Protein AF-A0AAN9UGG8-F1 (afdb_monomer)

Secondary structure (DSSP, 8-state):
-PPPPHHHHHHHHHHHHHHHHHSTTTTT-EEEEEHHHHHHHH-HHHHHHH--SEEEEEE-TTS-HHHHHHHHHHSTT--EEEETTEEEE-SSPPPPS------S------EEEEEEEGGGSSS--TT-EETTT---SGGG--BPPHHHHHHHHHHHHHH-SSHHHHHHHHHHHHHHHHHHTSSS-----HHHHHHHHHHHHHHHHH--GGG--HHHHHHHHHS---TT----HHHHHHHHHHTTS--------------------------------------------------------------------------------------------------------------------------------------------------------------------------------HHHHHHHHHHHHHHHHHHHHHHHHHHHHHHHHHS-TTHHHHS-SSPTTHHHHHHHHHHHHHHHHHHHHHHHH-PPP---THHHHHHHHHHHHHHHHHHTTSHHHHHHHHHHHTT-SS--EEEEEE--TT-SS-EEEEEEEGGGTEEEEE----HHHHHHHHHHTT--TTS-TT-S-TTS---HHHHHHHHHHHHHHHS-BTTBPPEEEEEETT--TTS-HHHHHHHHHHHHTTS-TTSS----EEEEETTSHHHHSPPPPHHHHHHHHTS-TTGGG--SEEEEPHHHHHHHH-HHHHS-----TT--HHHHHHHHHHHHSTTHHHHHHHHHHTTSEEEEEHHHHHHHHHHHHHH--HHHHHHHHHHHT-S-SSS-SS--------------SSHHHHHHHHHHHHHHHHHHHHHHT-SSPPPTT---SPEEE-TTT--GGGHHHHHHTTSS-TTHHHHHHH--SHHHHHHHHHHHHTTPEEEES-HHHHHHHHHHHHHH-SSSS-----EEE-S---PPP-SSPPPHHHHHHHHHHHHHHHHHHHHHHHHHHHHT--S-SSS------HHHHHHHHTTSPPP--S-------------

pLDDT: mean 70.19, std 25.7, range [23.16, 98.31]

Radius of gyration: 43.14 Å; Cα contacts (8 Å, |Δi|>4): 1191; chains: 1; bounding box: 122×110×136 Å

Foldseek 3Di:
DDQDDLVVVLLLLLVLLVLLCVDPLRQQKWKAWAFLSLLCVLPVVCSSPQGDQATEIETEPSAAPVRSQVSLVVRPPRQWDADPNWIWGWPDDPPDPDDPDDDDDDPTDIGTYHYHYQLLALGRAPLTGRSNPADSDSVRHSYGDLLSNLLRLLLVLVFDPDLVSNLSSLVSSLVSLCSCPVPHARDDDPSSVVSNVVSLLSSLQNYDLVCNFSQNVCCRHPVDDDPVPDDDVVVVVVVVVVVVDDDDDDDDYDDDDDDDDDDDDDDDDDDDDDDDDDDDDDDDDDDDDDDDDDDDDDDDDDDDDDDDDDDDDDDDDDDDDDDDDDDDDDDDDDDDDDDDDDDDDDDDDDDDDDDDDDDDDDDDDDDDDDDDDDDDDDDDDDDDDDDDDDDDDDDDDDDDDDDDDDDDDDDDDDDDPDPDLPLLVLLVVLLVLLVVLLVLLVVLQVLLVVCCVLDFPLVVQQDDPPQACSVVLSVLSVVLNVQSVVLNVVVVVCDDDDDDDVVVSVVSSSSSNSSCSSVVSCSVVSVLLVLLLLLFFAWRHAQDFFDDPPDPGGATFGTQGLLRQETEDEDADAPSNQSSLCVVQSHDLPPPPVPPCLPPSRRPVSNNLLRVLSRQLQFFALQARHAYEYEHANDDQPPDVRVNSVVVVSQCSQDDPPLSHGHGYHYHYNPRPSNVPGRDDSVSSSVRHNDNSLLVVADLEEEEALLRLLLLLFCLLFHQDDDDPLDDPQQVSSNVSCVSNPNPQVVQVLSSQFNHAAAYEPQSLVVSLVCCVQFADPSSQQLSCLQQVHPHPVPDPPDPPPDPPPPDDDDDDDDVVVVVVVLLVSQQVSQVSSCVSGPDDGDSRRRDRHHYQYCVNDPLVCVVVCCVVVLAPPLLVVLLVPDDDRRLSRRQSVQSSVLGEYEDQCPLSSLSQSVSQSVVPPGSVDGGGRYDHGSSSHHHHGPDRDPPVNVVVCVVVVVVVVVVSVVVLVVCVVVQSDDNSRRGSDDPPVVVVVVVVVPDPDDDDPDDDDDDDDDDDDD

Organism: NCBI:txid2898453

Nearest PDB structures (foldseek):
  6ch2-assembly1_D  TM=3.194E-01  e=7.883E+00  Salmonella enterica subsp. enterica serovar Typhimurium str. LT2

Sequence (1019 aa):
MAAMALADMEAAACCIIRIIKDTPDLRNTKLAIAGDMAIRKHLPEYGQQNAGKSIDLIVNSSTSASLLRKKLLQHPMSPFIESSQLLYYQASPPASPCSSSPTSSGRAQAIEVRITPEMLCPFLPSAAKPAHEIEPTPDHLPYISLVDLVVFKMDACGLRDSPHSKQQEVRDAAALLQLATKHSALSLNDHQTHVVEESLSDVLQHAAPDKQMKSWWQARLRGKCDPDARRPATEVLTNLIEGMSLDESAKKSPSETDGVLWNRGFLGRTTSSSSKTSVVSTTSSISGNFVASNSPMSPTSPGFPPHSRTSSKDIITPMRPRKFSTTQINPVNPSYARKRSVDHGMPRRHSQILGSLPSGGIAYNGSMDDGHHASPGLTLTARFESTPDDDKLVTGYFLAKTHIFGATRRGTFGIMDGEGDRVADLGRITIERIDALIGELDALNAAWKQRVAVATRLERREMTNPLPGLHDFLTSVKGMKNSVLQVLKARTITHPKLVDGNDEISREERDNKDFAVISGCGLNSHQAQWGAIKRGHGLLALRRRFSGKTSRLGQTVDAVVENGTEWIKVSIVTEKKLIYQMAQEGWHPDDSTDSSDDENTGIGIVKIATQLVRAARSNRCNTRIPRVRLVLPNLTEGSVEAVDRLLNRIRSLGTSKKQEGDVEILVDCANSVFLQNQVPPLDAAFANLFRDTNLDRLTPTLNLELTILLSLVSDIAHAQIEPMDWYSKQTLSHIEDEIHAPGARLQHTYAALRGRRLECTQEVAREFRDVVDDLGTEDTKARALIVFGCKDLQEGFGITRSNHVDEDRSNDNGVGDACDQRNRSEQMTLVEELRRLSIYPVPDDLQLPIRIVAEDEFNHHEYAALIEAGKLPPVAATVWAKLDRSYNRSCHLWGWMQDITTISANSLNTRLIDATVDAGRTSALEVGPRLYLTALSISLNTAKPCPADKWNEIKDAKHERKDARTKEAKQMKAAGTWGPSLGVPVKWNEKQLRKQDTRQPGTPDSSSVQQRSSSEQGS

Solvent-accessible surface area (backbone atoms only — not comparable to full-atom values): 62457 Å² total; per-residue (Å²): 131,82,81,80,56,68,64,62,55,36,55,48,48,22,52,52,45,45,57,37,35,74,31,84,92,40,22,72,34,26,37,21,36,32,60,34,52,37,43,30,70,80,36,50,75,58,21,72,74,72,37,76,70,42,47,30,35,38,29,36,86,90,48,53,55,60,57,51,52,50,49,50,56,67,35,97,83,44,49,49,49,78,55,95,94,41,43,27,42,35,97,63,78,84,75,76,101,79,77,96,72,95,71,95,72,81,81,82,76,64,32,42,48,46,70,44,46,32,92,76,41,99,57,76,55,95,36,46,40,33,30,64,79,51,53,66,43,73,91,54,53,37,49,46,45,72,69,54,50,26,48,50,22,33,43,48,21,65,63,46,93,44,74,70,55,18,30,47,29,28,50,53,18,56,52,44,44,55,59,67,35,70,86,48,52,41,88,64,54,74,66,59,43,50,51,45,60,66,20,43,62,46,30,40,60,36,38,57,77,99,58,22,41,66,62,69,50,41,34,36,60,62,59,64,63,65,88,84,74,64,79,56,71,66,61,59,50,50,57,58,57,62,74,71,63,88,88,85,84,88,85,81,90,80,88,87,82,87,76,91,85,89,78,90,88,89,89,85,79,91,80,89,82,90,82,85,90,81,90,86,89,87,84,85,89,83,88,83,90,81,91,83,90,89,86,90,91,86,89,90,85,86,84,87,91,86,85,91,81,90,83,89,85,90,84,84,89,87,83,90,90,90,83,87,87,90,78,89,88,86,89,90,87,85,87,87,81,89,81,90,80,91,87,84,90,82,91,87,85,89,84,89,88,89,88,82,89,84,89,82,90,88,87,87,88,87,86,88,87,88,88,84,87,80,82,79,91,84,88,82,90,80,89,86,88,84,85,81,88,83,90,85,92,79,91,77,94,75,87,83,76,86,85,84,81,86,90,79,83,90,78,94,74,80,92,71,94,66,89,68,61,66,51,56,50,51,41,49,58,50,45,53,55,48,50,50,54,47,50,56,54,55,46,51,52,50,54,49,50,51,50,57,69,66,42,43,84,60,49,50,67,58,53,66,86,72,63,45,39,49,64,62,50,53,52,53,54,56,48,38,48,51,58,41,49,50,53,53,49,54,51,74,72,61,71,79,81,94,68,69,85,69,51,59,58,63,43,50,33,49,44,47,45,48,41,46,51,53,72,63,51,50,61,69,56,54,50,52,43,50,50,55,53,39,69,41,35,10,56,65,33,28,60,43,68,43,62,50,101,88,46,96,73,38,58,70,33,50,31,31,19,51,56,34,40,30,35,38,34,68,46,81,58,37,56,74,52,49,57,48,40,36,52,78,60,61,60,55,80,79,62,69,92,72,72,84,57,83,84,72,55,72,36,68,68,57,48,51,50,57,51,49,42,57,30,24,68,71,37,38,22,74,40,34,64,23,29,38,36,42,37,25,70,45,33,54,78,82,74,44,68,61,55,42,48,49,52,52,48,55,38,52,65,20,56,48,97,74,60,56,37,63,31,59,48,47,75,38,27,39,76,27,70,80,59,63,47,78,70,54,58,69,71,60,18,50,52,35,26,68,35,72,53,63,64,83,66,58,43,72,42,34,33,50,31,53,49,36,56,42,24,75,26,14,46,63,65,26,48,92,72,81,90,54,95,75,56,47,81,61,46,51,50,41,45,53,40,33,76,73,36,73,53,50,46,54,53,56,46,47,69,63,45,44,77,21,46,36,30,30,33,44,54,28,54,50,56,46,48,57,51,40,72,78,36,36,32,71,68,25,42,52,38,50,25,38,49,50,69,43,94,51,88,76,70,54,97,72,70,89,72,90,68,78,80,74,91,71,92,79,85,85,93,69,68,66,64,61,51,56,51,50,56,50,50,52,22,54,50,36,47,52,54,46,36,75,67,31,82,52,93,63,64,90,52,43,50,41,49,41,43,70,44,44,66,88,82,57,53,64,86,48,53,64,59,35,32,77,70,65,51,36,60,78,42,52,60,60,43,48,73,67,47,91,44,69,34,57,32,34,42,56,48,52,18,36,52,71,70,23,25,28,38,31,34,53,65,62,62,54,51,52,43,40,54,39,37,72,71,52,48,90,56,44,76,58,62,55,49,42,75,42,81,50,72,38,64,46,50,62,43,61,67,58,71,73,55,70,66,64,40,48,56,51,47,52,53,47,46,53,51,48,51,50,53,49,50,49,53,49,48,31,46,72,74,31,69,52,71,52,97,50,25,59,75,61,71,75,59,64,78,55,58,60,56,56,68,78,65,65,82,81,73,87,76,94,79,89,84,86,92,86,90,78,83,86,82,90,133

Mean predicted aligned error: 19.77 Å

Structure (mmCIF, N/CA/C/O backbone):
data_AF-A0AAN9UGG8-F1
#
_entry.id   AF-A0AAN9UGG8-F1
#
loop_
_atom_site.group_PDB
_atom_site.id
_atom_site.type_symbol
_atom_site.label_atom_id
_atom_site.label_alt_id
_atom_site.label_comp_id
_atom_site.label_asym_id
_atom_site.label_entity_id
_atom_site.label_seq_id
_atom_site.pdbx_PDB_ins_code
_atom_site.Cartn_x
_atom_site.Cartn_y
_atom_site.Cartn_z
_atom_site.occupancy
_atom_site.B_iso_or_equiv
_atom_site.auth_seq_id
_atom_site.auth_comp_id
_atom_site.auth_asym_id
_atom_site.auth_atom_id
_atom_site.pdbx_PDB_model_num
ATOM 1 N N . MET A 1 1 ? -31.885 26.970 36.749 1.00 34.94 1 MET A N 1
ATOM 2 C CA . MET A 1 1 ? -32.980 26.228 36.077 1.00 34.94 1 MET A CA 1
ATOM 3 C C . MET A 1 1 ? -33.489 25.176 37.041 1.00 34.94 1 MET A C 1
ATOM 5 O O . MET A 1 1 ? -32.665 24.636 37.766 1.00 34.94 1 MET A O 1
ATOM 9 N N . ALA A 1 2 ? -34.789 24.879 37.055 1.00 41.91 2 ALA A N 1
ATOM 10 C CA . ALA A 1 2 ? -35.309 23.779 37.863 1.00 41.91 2 ALA A CA 1
ATOM 11 C C . ALA A 1 2 ? -34.835 22.406 37.333 1.00 41.91 2 ALA A C 1
ATOM 13 O O . ALA A 1 2 ? -34.619 22.210 36.124 1.00 41.91 2 ALA A O 1
ATOM 14 N N . ALA A 1 3 ? -34.689 21.443 38.243 1.00 52.53 3 ALA A N 1
ATOM 15 C CA . ALA A 1 3 ? -34.749 20.033 37.878 1.00 52.53 3 ALA A CA 1
ATOM 16 C C . ALA A 1 3 ? -36.172 19.716 37.383 1.00 52.53 3 ALA A C 1
ATOM 18 O O . ALA A 1 3 ? -37.127 20.329 37.850 1.00 52.53 3 ALA A O 1
ATOM 19 N N . MET A 1 4 ? -36.302 18.790 36.431 1.00 67.69 4 MET A N 1
ATOM 20 C CA . MET A 1 4 ? -37.617 18.202 36.143 1.00 67.69 4 MET A CA 1
ATOM 21 C C . MET A 1 4 ? -37.943 17.217 37.261 1.00 67.69 4 MET A C 1
ATOM 23 O O . MET A 1 4 ? -37.024 16.582 37.790 1.00 67.69 4 MET A O 1
ATOM 27 N N . ALA A 1 5 ? -39.215 17.093 37.621 1.00 78.81 5 ALA A N 1
ATOM 28 C CA . ALA A 1 5 ? -39.649 16.064 38.550 1.00 78.81 5 ALA A CA 1
ATOM 29 C C . ALA A 1 5 ? -39.554 14.684 37.881 1.00 78.81 5 ALA A C 1
ATOM 31 O O . ALA A 1 5 ? -39.688 14.558 36.662 1.00 78.81 5 ALA A O 1
ATOM 32 N N . LEU A 1 6 ? -39.369 13.629 38.681 1.00 85.25 6 LEU A N 1
ATOM 33 C CA . LEU A 1 6 ? -39.463 12.256 38.172 1.00 85.25 6 LEU A CA 1
ATOM 34 C C . LEU A 1 6 ? -40.855 12.004 37.562 1.00 85.25 6 LEU A C 1
ATOM 36 O O . LEU A 1 6 ? -40.942 11.450 36.472 1.00 85.25 6 LEU A O 1
ATOM 40 N N . ALA A 1 7 ? -41.907 12.547 38.185 1.00 86.31 7 ALA A N 1
ATOM 41 C CA . ALA A 1 7 ? -43.283 12.498 37.694 1.00 86.31 7 ALA A CA 1
ATOM 42 C C . ALA A 1 7 ? -43.461 13.060 36.265 1.00 86.31 7 ALA A C 1
ATOM 44 O O . ALA A 1 7 ? -44.238 12.502 35.493 1.00 86.31 7 ALA A O 1
ATOM 45 N N . ASP A 1 8 ? -42.718 14.107 35.872 1.00 85.75 8 ASP A N 1
ATOM 46 C CA . ASP A 1 8 ? -42.766 14.652 34.502 1.00 85.75 8 ASP A CA 1
ATOM 47 C C . ASP A 1 8 ? -42.241 13.623 33.483 1.00 85.75 8 ASP A C 1
ATOM 49 O O . ASP A 1 8 ? -42.773 13.472 32.381 1.00 85.75 8 ASP A O 1
ATOM 53 N N . MET A 1 9 ? -41.186 12.898 33.869 1.00 88.38 9 MET A N 1
ATOM 54 C CA . MET A 1 9 ? -40.548 11.861 33.056 1.00 88.38 9 MET A CA 1
ATOM 55 C C . MET A 1 9 ? -41.377 10.571 33.040 1.00 88.38 9 MET A C 1
ATOM 57 O O . MET A 1 9 ? -41.443 9.902 32.014 1.00 88.38 9 MET A O 1
ATOM 61 N N . GLU A 1 10 ? -42.057 10.240 34.138 1.00 91.94 10 GLU A N 1
ATOM 62 C CA . GLU A 1 10 ? -42.980 9.103 34.225 1.00 91.94 10 GLU A CA 1
ATOM 63 C C . GLU A 1 10 ? -44.254 9.340 33.411 1.00 91.94 10 GLU A C 1
ATOM 65 O O . GLU A 1 10 ? -44.667 8.451 32.668 1.00 91.94 10 GLU A O 1
ATOM 70 N N . ALA A 1 11 ? -44.827 10.547 33.449 1.00 89.81 11 ALA A N 1
ATOM 71 C CA . ALA A 1 11 ? -45.937 10.934 32.579 1.00 89.81 11 ALA A CA 1
ATOM 72 C C . ALA A 1 11 ? -45.544 10.863 31.091 1.00 89.81 11 ALA A C 1
ATOM 74 O O . ALA A 1 11 ? -46.302 10.339 30.269 1.00 89.81 11 ALA A O 1
ATOM 75 N N . ALA A 1 12 ? -44.334 11.318 30.746 1.00 90.75 12 ALA A N 1
ATOM 76 C CA . ALA A 1 12 ? -43.780 11.156 29.406 1.00 90.75 12 ALA A CA 1
ATOM 77 C C . ALA A 1 12 ? -43.603 9.673 29.031 1.00 90.75 12 ALA A C 1
ATOM 79 O O . ALA A 1 12 ? -44.077 9.259 27.977 1.00 90.75 12 ALA A O 1
ATOM 80 N N . ALA A 1 13 ? -43.010 8.847 29.897 1.00 92.44 13 ALA A N 1
ATOM 81 C CA . ALA A 1 13 ? -42.837 7.414 29.656 1.00 92.44 13 ALA A CA 1
ATOM 82 C C . ALA A 1 13 ? -44.176 6.674 29.469 1.00 92.44 13 ALA A C 1
ATOM 84 O O . ALA A 1 13 ? -44.295 5.857 28.557 1.00 92.44 13 ALA A O 1
ATOM 85 N N . CYS A 1 14 ? -45.208 7.011 30.251 1.00 93.12 14 CYS A N 1
ATOM 86 C CA . CYS A 1 14 ? -46.567 6.491 30.062 1.00 93.12 14 CYS A CA 1
ATOM 87 C C . CYS A 1 14 ? -47.123 6.853 28.673 1.00 93.12 14 CYS A C 1
ATOM 89 O O . CYS A 1 14 ? -47.705 6.004 27.997 1.00 93.12 14 CYS A O 1
ATOM 91 N N . CYS A 1 15 ? -46.911 8.092 28.217 1.00 90.94 15 CYS A N 1
ATOM 92 C CA . CYS A 1 15 ? -47.320 8.549 26.888 1.00 90.94 15 CYS A CA 1
ATOM 93 C C . CYS A 1 15 ? -46.564 7.818 25.762 1.00 90.94 15 CYS A C 1
ATOM 95 O O . CYS A 1 15 ? -47.184 7.345 24.809 1.00 90.94 15 CYS A O 1
ATOM 97 N N . ILE A 1 16 ? -45.244 7.637 25.904 1.00 92.06 16 ILE A N 1
ATOM 98 C CA . ILE A 1 16 ? -44.425 6.858 24.963 1.00 92.06 16 ILE A CA 1
ATOM 99 C C . ILE A 1 16 ? -44.952 5.418 24.870 1.00 92.06 16 ILE A C 1
ATOM 101 O O . ILE A 1 16 ? -45.227 4.937 23.773 1.00 92.06 16 ILE A O 1
ATOM 105 N N . ILE A 1 17 ? -45.164 4.747 26.007 1.00 92.69 17 ILE A N 1
ATOM 106 C CA . ILE A 1 17 ? -45.648 3.358 26.051 1.00 92.69 17 ILE A CA 1
ATOM 107 C C . ILE A 1 17 ? -47.054 3.232 25.451 1.00 92.69 17 ILE A C 1
ATOM 109 O O . ILE A 1 17 ? -47.301 2.268 24.727 1.00 92.69 17 ILE A O 1
ATOM 113 N N . ARG A 1 18 ? -47.951 4.209 25.658 1.00 91.69 18 ARG A N 1
ATOM 114 C CA . ARG A 1 18 ? -49.250 4.251 24.962 1.00 91.69 18 ARG A CA 1
ATOM 115 C C . ARG A 1 18 ? -49.087 4.250 23.447 1.00 91.69 18 ARG A C 1
ATOM 117 O O . ARG A 1 18 ? -49.686 3.414 22.793 1.00 91.69 18 ARG A O 1
ATOM 124 N N . ILE A 1 19 ? -48.232 5.106 22.894 1.00 91.56 19 ILE A N 1
ATOM 125 C CA . ILE A 1 19 ? -48.026 5.187 21.438 1.00 91.56 19 ILE A CA 1
ATOM 126 C C . ILE A 1 19 ? -47.456 3.872 20.873 1.00 91.56 19 ILE A C 1
ATOM 128 O O . ILE A 1 19 ? -47.845 3.443 19.787 1.00 91.56 19 ILE A O 1
ATOM 132 N N . ILE A 1 20 ? -46.584 3.188 21.622 1.00 91.25 20 ILE A N 1
ATOM 133 C CA . ILE A 1 20 ? -46.067 1.857 21.253 1.00 91.25 20 ILE A CA 1
ATOM 134 C C . ILE A 1 20 ? -47.186 0.801 21.305 1.00 91.25 20 ILE A C 1
ATOM 136 O O . ILE A 1 20 ? -47.295 -0.023 20.400 1.00 91.25 20 ILE A O 1
ATOM 140 N N . LYS A 1 21 ? -48.041 0.844 22.332 1.00 90.62 21 LYS A N 1
ATOM 141 C CA . LYS A 1 21 ? -49.187 -0.060 22.533 1.00 90.62 21 LYS A CA 1
ATOM 142 C C . LYS A 1 21 ? -50.286 0.127 21.480 1.00 90.62 21 LYS A C 1
ATOM 144 O O . LYS A 1 21 ? -50.826 -0.862 20.988 1.00 90.62 21 LYS A O 1
ATOM 149 N N . ASP A 1 22 ? -50.559 1.375 21.110 1.00 89.12 22 ASP A N 1
ATOM 150 C CA . ASP A 1 22 ? -51.562 1.780 20.121 1.00 89.12 22 ASP A CA 1
ATOM 151 C C . ASP A 1 22 ? -51.083 1.524 18.669 1.00 89.12 22 ASP A C 1
ATOM 153 O O . ASP A 1 22 ? -51.894 1.480 17.744 1.00 89.12 22 ASP A O 1
ATOM 157 N N . THR A 1 23 ? -49.778 1.293 18.448 1.00 89.38 23 THR A N 1
ATOM 158 C CA . THR A 1 23 ? -49.209 0.966 17.127 1.00 89.38 23 THR A CA 1
ATOM 159 C C . THR A 1 23 ? -49.211 -0.555 16.873 1.00 89.38 23 THR A C 1
ATOM 161 O O . THR A 1 23 ? -48.459 -1.281 17.532 1.00 89.38 23 THR A O 1
ATOM 164 N N . PRO A 1 24 ? -49.959 -1.078 15.874 1.00 84.88 24 PRO A N 1
ATOM 165 C CA . PRO A 1 24 ? -50.148 -2.523 15.693 1.00 84.88 24 PRO A CA 1
ATOM 166 C C . PRO A 1 24 ? -48.864 -3.341 15.514 1.00 84.88 24 PRO A C 1
ATOM 168 O O . PRO A 1 24 ? -48.798 -4.465 16.007 1.00 84.88 24 PRO A O 1
ATOM 171 N N . ASP A 1 25 ? -47.858 -2.773 14.847 1.00 82.81 25 ASP A N 1
ATOM 172 C CA . ASP A 1 25 ? -46.578 -3.437 14.563 1.00 82.81 25 ASP A CA 1
ATOM 173 C C . ASP A 1 25 ? -45.663 -3.510 15.797 1.00 82.81 25 ASP A C 1
ATOM 175 O O . ASP A 1 25 ? -44.787 -4.365 15.870 1.00 82.81 25 ASP A O 1
ATOM 179 N N . LEU A 1 26 ? -45.857 -2.609 16.768 1.00 87.31 26 LEU A N 1
ATOM 180 C CA . LEU A 1 26 ? -44.977 -2.448 17.928 1.00 87.31 26 LEU A CA 1
ATOM 181 C C . LEU A 1 26 ? -45.528 -3.095 19.207 1.00 87.31 26 LEU A C 1
ATOM 183 O O . LEU A 1 26 ? -44.783 -3.262 20.172 1.00 87.31 26 LEU A O 1
ATOM 187 N N . ARG A 1 27 ? -46.807 -3.489 19.229 1.00 85.44 27 ARG A N 1
ATOM 188 C CA . ARG A 1 27 ? -47.525 -4.001 20.417 1.00 85.44 27 ARG A CA 1
ATOM 189 C C . ARG A 1 27 ? -46.855 -5.196 21.119 1.00 85.44 27 ARG A C 1
ATOM 191 O O . ARG A 1 27 ? -47.095 -5.428 22.304 1.00 85.44 27 ARG A O 1
ATOM 198 N N . ASN A 1 28 ? -46.028 -5.953 20.394 1.00 89.00 28 ASN A N 1
ATOM 199 C CA . ASN A 1 28 ? -45.291 -7.117 20.899 1.00 89.00 28 ASN A CA 1
ATOM 200 C C . ASN A 1 28 ? -43.869 -6.783 21.395 1.00 89.00 28 ASN A C 1
ATOM 202 O O . ASN A 1 28 ? -43.250 -7.636 22.030 1.00 89.00 28 ASN A O 1
ATOM 206 N N . THR A 1 29 ? -43.362 -5.567 21.147 1.00 89.62 29 THR A N 1
ATOM 207 C CA . THR A 1 29 ? -42.049 -5.117 21.645 1.00 89.62 29 THR A CA 1
ATOM 208 C C . THR A 1 29 ? -42.023 -5.224 23.165 1.00 89.62 29 THR A C 1
ATOM 210 O O . THR A 1 29 ? -42.869 -4.626 23.833 1.00 89.62 29 THR A O 1
ATOM 213 N N . LYS A 1 30 ? -41.059 -5.954 23.729 1.00 92.81 30 LYS A N 1
ATOM 214 C CA . LYS A 1 30 ? -40.791 -5.941 25.170 1.00 92.81 30 LYS A CA 1
ATOM 215 C C . LYS A 1 30 ? -40.020 -4.679 25.529 1.00 92.81 30 LYS A C 1
ATOM 217 O O . LYS A 1 30 ? -39.021 -4.383 24.880 1.00 92.81 30 LYS A O 1
ATOM 222 N N . LEU A 1 31 ? -40.470 -3.973 26.561 1.00 93.81 31 LEU A N 1
ATOM 223 C CA . LEU A 1 31 ? -39.914 -2.701 27.018 1.00 93.81 31 LEU A CA 1
ATOM 224 C C . LEU A 1 31 ? -39.476 -2.803 28.482 1.00 93.81 31 LEU A C 1
ATOM 226 O O . LEU A 1 31 ? -40.228 -3.324 29.308 1.00 93.81 31 LEU A O 1
ATOM 230 N N . ALA A 1 32 ? -38.319 -2.229 28.815 1.00 95.06 32 ALA A N 1
ATOM 231 C CA . ALA A 1 32 ? -37.946 -1.885 30.188 1.00 95.06 32 ALA A CA 1
ATOM 232 C C . ALA A 1 32 ? -37.402 -0.448 30.266 1.00 95.06 32 ALA A C 1
ATOM 234 O O . ALA A 1 32 ? -36.702 -0.002 29.359 1.00 95.06 32 ALA A O 1
ATOM 235 N N . ILE A 1 33 ? -37.698 0.274 31.350 1.00 95.06 33 ILE A N 1
ATOM 236 C CA . ILE A 1 33 ? -37.149 1.613 31.622 1.00 95.06 33 ILE A CA 1
ATOM 237 C C . ILE A 1 33 ? -35.855 1.472 32.419 1.00 95.06 33 ILE A C 1
ATOM 239 O O . ILE A 1 33 ? -35.836 0.795 33.447 1.00 95.06 33 ILE A O 1
ATOM 243 N N . ALA A 1 34 ? -34.793 2.135 31.967 1.00 93.00 34 ALA A N 1
ATOM 244 C CA . ALA A 1 34 ? -33.454 2.061 32.542 1.00 93.00 34 ALA A CA 1
ATOM 245 C C . ALA A 1 34 ? -32.847 3.456 32.800 1.00 93.00 34 ALA A C 1
ATOM 247 O O . ALA A 1 34 ? -33.567 4.447 32.949 1.00 93.00 34 ALA A O 1
ATOM 248 N N . GLY A 1 35 ? -31.514 3.511 32.901 1.00 88.12 35 GLY A N 1
ATOM 249 C CA . GLY A 1 35 ? -30.723 4.744 32.890 1.00 88.12 35 GLY A CA 1
ATOM 250 C C . GLY A 1 35 ? -31.174 5.808 33.891 1.00 88.12 35 GLY A C 1
ATOM 251 O O . GLY A 1 35 ? -31.371 5.499 35.067 1.00 88.12 35 GLY A O 1
ATOM 252 N N . ASP A 1 36 ? -31.308 7.059 33.442 1.00 88.06 36 ASP A N 1
ATOM 253 C CA . ASP A 1 36 ? -31.537 8.216 34.327 1.00 88.06 36 ASP A CA 1
ATOM 254 C C . ASP A 1 36 ? -32.781 8.060 35.216 1.00 88.06 36 ASP A C 1
ATOM 256 O O . ASP A 1 36 ? -32.741 8.349 36.417 1.00 88.06 36 ASP A O 1
ATOM 260 N N . MET A 1 37 ? -33.891 7.592 34.634 1.00 91.56 37 MET A N 1
ATOM 261 C CA . MET A 1 37 ? -35.143 7.373 35.363 1.00 91.56 37 MET A CA 1
ATOM 262 C C . MET A 1 37 ? -34.996 6.261 36.401 1.00 91.56 37 MET A C 1
ATOM 264 O O . MET A 1 37 ? -35.448 6.417 37.535 1.00 91.56 37 MET A O 1
ATOM 268 N N . ALA A 1 38 ? -34.339 5.154 36.048 1.00 92.88 38 ALA A N 1
ATOM 269 C CA . ALA A 1 38 ? -34.149 4.042 36.973 1.00 92.88 38 ALA A CA 1
ATOM 270 C C . ALA A 1 38 ? -33.202 4.404 38.131 1.00 92.88 38 ALA A C 1
ATOM 272 O O . ALA A 1 38 ? -33.485 4.047 39.275 1.00 92.88 38 ALA A O 1
ATOM 273 N N . ILE A 1 39 ? -32.143 5.188 37.879 1.00 91.75 39 ILE A N 1
ATOM 274 C CA . ILE A 1 39 ? -31.297 5.748 38.948 1.00 91.75 39 ILE A CA 1
ATOM 275 C C . ILE A 1 39 ? -32.142 6.619 39.884 1.00 91.75 39 ILE A C 1
ATOM 277 O O . ILE A 1 39 ? -32.045 6.465 41.095 1.00 91.75 39 ILE A O 1
ATOM 281 N N . ARG A 1 40 ? -33.006 7.497 39.355 1.00 90.75 40 ARG A N 1
ATOM 282 C CA . ARG A 1 40 ? -33.878 8.352 40.182 1.00 90.75 40 ARG A CA 1
ATOM 283 C C . ARG A 1 40 ? -34.947 7.591 40.962 1.00 90.75 40 ARG A C 1
ATOM 285 O O . ARG A 1 40 ? -35.299 8.038 42.048 1.00 90.75 40 ARG A O 1
ATOM 292 N N . LYS A 1 41 ? -35.442 6.459 40.455 1.00 91.12 41 LYS A N 1
ATOM 293 C CA . LYS A 1 41 ? -36.392 5.611 41.192 1.00 91.12 41 LYS A CA 1
ATOM 294 C C . LYS A 1 41 ? -35.721 4.851 42.338 1.00 91.12 41 LYS A C 1
ATOM 296 O O . LYS A 1 41 ? -36.263 4.821 43.437 1.00 91.12 41 LYS A O 1
ATOM 301 N N . HIS A 1 42 ? -34.544 4.267 42.100 1.00 90.88 42 HIS A N 1
ATOM 302 C CA . HIS A 1 42 ? -33.819 3.498 43.123 1.00 90.88 42 HIS A CA 1
ATOM 303 C C . HIS A 1 42 ? -33.048 4.390 44.114 1.00 90.88 42 HIS A C 1
ATOM 305 O O . HIS A 1 42 ? -32.909 4.034 45.279 1.00 90.88 42 HIS A O 1
ATOM 311 N N . LEU A 1 43 ? -32.562 5.556 43.678 1.00 90.81 43 LEU A N 1
ATOM 312 C CA . LEU A 1 43 ? -31.763 6.499 44.469 1.00 90.81 43 LEU A CA 1
ATOM 313 C C . LEU A 1 43 ? -32.226 7.959 44.238 1.00 90.81 43 LEU A C 1
ATOM 315 O O . LEU A 1 43 ? -31.552 8.701 43.514 1.00 90.81 43 LEU A O 1
ATOM 319 N N . PRO A 1 44 ? -33.337 8.417 44.847 1.00 86.81 44 PRO A N 1
ATOM 320 C CA . PRO A 1 44 ? -33.937 9.720 44.535 1.00 86.81 44 PRO A CA 1
ATOM 321 C C . PRO A 1 44 ? -32.992 10.920 44.705 1.00 86.81 44 PRO A C 1
ATOM 323 O O . PRO A 1 44 ? -32.762 11.666 43.753 1.00 86.81 44 PRO A O 1
ATOM 326 N N . GLU A 1 45 ? -32.382 11.075 45.884 1.00 84.38 45 GLU A N 1
ATOM 327 C CA . GLU A 1 45 ? -31.500 12.210 46.204 1.00 84.38 45 GLU A CA 1
ATOM 328 C C . GLU A 1 45 ? -30.244 12.237 45.319 1.00 84.38 45 GLU A C 1
ATOM 330 O O . GLU A 1 45 ? -29.874 13.274 44.763 1.00 84.38 45 GLU A O 1
ATOM 335 N N . TYR A 1 46 ? -29.614 11.072 45.133 1.00 87.19 46 TYR A N 1
ATOM 336 C CA . TYR A 1 46 ? -28.430 10.912 44.290 1.00 87.19 46 TYR A CA 1
ATOM 337 C C . TYR A 1 46 ? -28.752 11.182 42.817 1.00 87.19 46 TYR A C 1
ATOM 339 O O . TYR A 1 46 ? -28.050 11.952 42.164 1.00 87.19 46 TYR A O 1
ATOM 347 N N . GLY A 1 47 ? -29.830 10.590 42.293 1.00 80.38 47 GLY A N 1
ATOM 348 C CA . GLY A 1 47 ? -30.257 10.741 40.904 1.00 80.38 47 GLY A CA 1
ATOM 349 C C . GLY A 1 47 ? -30.752 12.150 40.570 1.00 80.38 47 GLY A C 1
ATOM 350 O O . GLY A 1 47 ? -30.679 12.571 39.415 1.00 80.38 47 GLY A O 1
ATOM 351 N N . GLN A 1 48 ? -31.218 12.925 41.550 1.00 79.62 48 GLN A N 1
ATOM 352 C CA . GLN A 1 48 ? -31.569 14.331 41.339 1.00 79.62 48 GLN A CA 1
ATOM 353 C C . GLN A 1 48 ? -30.334 15.242 41.200 1.00 79.62 48 GLN A C 1
ATOM 355 O O . GLN A 1 48 ? -30.433 16.299 40.579 1.00 79.62 48 GLN A O 1
ATOM 360 N N . GLN A 1 49 ? -29.173 14.813 41.711 1.00 77.00 49 GLN A N 1
ATOM 361 C CA . GLN A 1 49 ? -27.889 15.517 41.577 1.00 77.00 49 GLN A CA 1
ATOM 362 C C . GLN A 1 49 ? -27.013 14.987 40.424 1.00 77.00 49 GLN A C 1
ATOM 364 O O . GLN A 1 49 ? -26.325 15.775 39.780 1.00 77.00 49 GLN A O 1
ATOM 369 N N . ASN A 1 50 ? -27.028 13.672 40.167 1.00 74.31 50 ASN A N 1
ATOM 370 C CA . ASN A 1 50 ? -26.049 12.986 39.308 1.00 74.31 50 ASN A CA 1
ATOM 371 C C . ASN A 1 50 ? -26.631 12.420 37.998 1.00 74.31 50 ASN A C 1
ATOM 373 O O . ASN A 1 50 ? -25.898 12.323 37.017 1.00 74.31 50 ASN A O 1
ATOM 377 N N . ALA A 1 51 ? -27.920 12.057 37.952 1.00 75.56 51 ALA A N 1
ATOM 378 C CA . ALA A 1 51 ? -28.541 11.524 36.734 1.00 75.56 51 ALA A CA 1
ATOM 379 C C . ALA A 1 51 ? -29.048 12.651 35.813 1.00 75.56 51 ALA A C 1
ATOM 381 O O . ALA A 1 51 ? -29.431 13.730 36.276 1.00 75.56 51 ALA A O 1
ATOM 382 N N . GLY A 1 52 ? -29.065 12.398 34.505 1.00 76.44 52 GLY A N 1
ATOM 383 C CA . GLY A 1 52 ? -29.402 13.356 33.451 1.00 76.44 52 GLY A CA 1
ATOM 384 C C . GLY A 1 52 ? -30.901 13.654 33.292 1.00 76.44 52 GLY A C 1
ATOM 385 O O . GLY A 1 52 ? -31.681 13.660 34.245 1.00 76.44 52 GLY A O 1
ATOM 386 N N . LYS A 1 53 ? -31.329 13.999 32.075 1.00 80.06 53 LYS A N 1
ATOM 387 C CA . LYS A 1 53 ? -32.732 14.328 31.748 1.00 80.06 53 LYS A CA 1
ATOM 388 C C . LYS A 1 53 ? -33.213 13.533 30.534 1.00 80.06 53 LYS A C 1
ATOM 390 O O . LYS A 1 53 ? -33.694 14.110 29.560 1.00 80.06 53 LYS A O 1
ATOM 395 N N . SER A 1 54 ? -33.047 12.215 30.599 1.00 89.00 54 SER A N 1
ATOM 396 C CA . SER A 1 54 ? -33.386 11.306 29.505 1.00 89.00 54 SER A CA 1
ATOM 397 C C . SER A 1 54 ? -34.223 10.096 29.937 1.00 89.00 54 SER A C 1
ATOM 399 O O . SER A 1 54 ? -34.268 9.733 31.111 1.00 89.00 54 SER A O 1
ATOM 401 N N . ILE A 1 55 ? -34.930 9.506 28.976 1.00 91.75 55 ILE A N 1
ATOM 402 C CA . ILE A 1 55 ? -35.749 8.301 29.125 1.00 91.75 55 ILE A CA 1
ATOM 403 C C . ILE A 1 55 ? -35.044 7.191 28.347 1.00 91.75 55 ILE A C 1
ATOM 405 O O . ILE A 1 55 ? -35.089 7.178 27.117 1.00 91.75 55 ILE A O 1
ATOM 409 N N . ASP A 1 56 ? -34.369 6.287 29.054 1.00 91.81 56 ASP A N 1
ATOM 410 C CA . ASP A 1 56 ? -33.713 5.120 28.462 1.00 91.81 56 ASP A CA 1
ATOM 411 C C . ASP A 1 56 ? -34.697 3.942 28.391 1.00 91.81 56 ASP A C 1
ATOM 413 O O . ASP A 1 56 ? -35.133 3.427 29.423 1.00 91.81 56 ASP A O 1
ATOM 417 N N . LEU A 1 57 ? -35.035 3.509 27.176 1.00 92.56 57 LEU A N 1
ATOM 418 C CA . LEU A 1 57 ? -35.894 2.357 26.899 1.00 92.56 57 LEU A CA 1
ATOM 419 C C . LEU A 1 57 ? -35.064 1.193 26.358 1.00 92.56 57 LEU A C 1
ATOM 421 O O . LEU A 1 57 ? -34.533 1.270 25.252 1.00 92.56 57 LEU A O 1
ATOM 425 N N . ILE A 1 58 ? -34.995 0.094 27.105 1.00 91.12 58 ILE A N 1
ATOM 426 C CA . ILE A 1 58 ? -34.442 -1.171 26.617 1.00 91.12 58 ILE A CA 1
ATOM 427 C C . ILE A 1 58 ? -35.529 -1.914 25.840 1.00 91.12 58 ILE A C 1
ATOM 429 O O . ILE A 1 58 ? -36.649 -2.049 26.340 1.00 91.12 58 ILE A O 1
ATOM 433 N N . VAL A 1 59 ? -35.200 -2.395 24.638 1.00 89.88 59 VAL A N 1
ATOM 434 C CA . VAL A 1 59 ? -36.148 -3.056 23.724 1.00 89.88 59 VAL A CA 1
ATOM 435 C C . VAL A 1 59 ? -35.616 -4.389 23.206 1.00 89.88 59 VAL A C 1
ATOM 437 O O . VAL A 1 59 ? -34.427 -4.508 22.916 1.00 89.88 59 VAL A O 1
ATOM 440 N N . ASN A 1 60 ? -36.476 -5.400 23.075 1.00 85.31 60 ASN A N 1
ATOM 441 C CA . ASN A 1 60 ? -36.064 -6.709 22.558 1.00 85.31 60 ASN A CA 1
ATOM 442 C C . ASN A 1 60 ? -35.942 -6.755 21.025 1.00 85.31 60 ASN A C 1
ATOM 444 O O . ASN A 1 60 ? -36.563 -5.984 20.296 1.00 85.31 60 ASN A O 1
ATOM 448 N N . SER A 1 61 ? -35.217 -7.756 20.534 1.00 74.62 61 SER A N 1
ATOM 449 C CA . SER A 1 61 ? -34.829 -7.935 19.128 1.00 74.62 61 SER A CA 1
ATOM 450 C C . SER A 1 61 ? -35.991 -8.212 18.161 1.00 74.62 61 SER A C 1
ATOM 452 O O . SER A 1 61 ? -35.781 -8.280 16.956 1.00 74.62 61 SER A O 1
ATOM 454 N N . SER A 1 62 ? -37.233 -8.333 18.650 1.00 68.81 62 SER A N 1
ATOM 455 C CA . SER A 1 62 ? -38.426 -8.451 17.793 1.00 68.81 62 SER A CA 1
ATOM 456 C C . SER A 1 62 ? -38.793 -7.161 17.050 1.00 68.81 62 SER A C 1
ATOM 458 O O . SER A 1 62 ? -39.664 -7.170 16.185 1.00 68.81 62 SER A O 1
ATOM 460 N N . THR A 1 63 ? -38.187 -6.027 17.409 1.00 68.50 63 THR A N 1
ATOM 461 C CA . THR A 1 63 ? -38.463 -4.719 16.806 1.00 68.50 63 THR A CA 1
ATOM 462 C C . THR A 1 63 ? -37.192 -3.881 16.834 1.00 68.50 63 THR A C 1
ATOM 464 O O . THR A 1 63 ? -36.654 -3.610 17.906 1.00 68.50 63 THR A O 1
ATOM 467 N N . SER A 1 64 ? -36.699 -3.446 15.672 1.00 68.56 64 SER A N 1
ATOM 468 C CA . SER A 1 64 ? -35.483 -2.631 15.637 1.00 68.56 64 SER A CA 1
ATOM 469 C C . SER A 1 64 ? -35.711 -1.244 16.239 1.00 68.56 64 SER A C 1
ATOM 471 O O . SER A 1 64 ? -36.781 -0.646 16.093 1.00 68.56 64 SER A O 1
ATOM 473 N N . ALA A 1 65 ? -34.680 -0.698 16.888 1.00 74.38 65 ALA A N 1
ATOM 474 C CA . ALA A 1 65 ? -34.731 0.643 17.469 1.00 74.38 65 ALA A CA 1
ATOM 475 C C . ALA A 1 65 ? -35.070 1.716 16.416 1.00 74.38 65 ALA A C 1
ATOM 477 O O . ALA A 1 65 ? -35.826 2.645 16.702 1.00 74.38 65 ALA A O 1
ATOM 478 N N . SER A 1 66 ? -34.579 1.547 15.184 1.00 70.19 66 SER A N 1
ATOM 479 C CA . SER A 1 66 ? -34.854 2.423 14.041 1.00 70.19 66 SER A CA 1
ATOM 480 C C . SER A 1 66 ? -36.309 2.316 13.560 1.00 70.19 66 SER A C 1
ATOM 482 O O . SER A 1 66 ? -36.934 3.343 13.296 1.00 70.19 66 SER A O 1
ATOM 484 N N . LEU A 1 67 ? -36.899 1.110 13.521 1.00 77.56 67 LEU A N 1
ATOM 485 C CA . LEU A 1 67 ? -38.326 0.923 13.221 1.00 77.56 67 LEU A CA 1
ATOM 486 C C . LEU A 1 67 ? -39.211 1.539 14.310 1.00 77.56 67 LEU A C 1
ATOM 488 O O . LEU A 1 67 ? -40.144 2.274 13.989 1.00 77.56 67 LEU A O 1
ATOM 492 N N . LEU A 1 68 ? -38.891 1.286 15.583 1.00 83.56 68 LEU A N 1
ATOM 493 C CA . LEU A 1 68 ? -39.583 1.872 16.729 1.00 83.56 68 LEU A CA 1
ATOM 494 C C . LEU A 1 68 ? -39.545 3.405 16.658 1.00 83.56 68 LEU A C 1
ATOM 496 O O . LEU A 1 68 ? -40.594 4.040 16.615 1.00 83.56 68 LEU A O 1
ATOM 500 N N . ARG A 1 69 ? -38.354 4.002 16.538 1.00 86.06 69 ARG A N 1
ATOM 501 C CA . ARG A 1 69 ? -38.151 5.451 16.377 1.00 86.06 69 ARG A CA 1
ATOM 502 C C . ARG A 1 69 ? -38.952 6.032 15.209 1.00 86.06 69 ARG A C 1
ATOM 504 O O . ARG A 1 69 ? -39.654 7.026 15.382 1.00 86.06 69 ARG A O 1
ATOM 511 N N . LYS A 1 70 ? -38.890 5.392 14.038 1.00 83.56 70 LYS A N 1
ATOM 512 C CA . LYS A 1 70 ? -39.630 5.794 12.832 1.00 83.56 70 LYS A CA 1
ATOM 513 C C . LYS A 1 70 ? -41.141 5.777 13.065 1.00 83.56 70 LYS A C 1
ATOM 515 O O . LYS A 1 70 ? -41.815 6.734 12.703 1.00 83.56 70 LYS A O 1
ATOM 520 N N . LYS A 1 71 ? -41.671 4.731 13.702 1.00 85.62 71 LYS A N 1
ATOM 521 C CA . LYS A 1 71 ? -43.101 4.597 14.025 1.00 85.62 71 LYS A CA 1
ATOM 522 C C . LYS A 1 71 ? -43.557 5.590 15.101 1.00 85.62 71 LYS A C 1
ATOM 524 O O . LYS A 1 71 ? -44.629 6.163 14.949 1.00 85.62 71 LYS A O 1
ATOM 529 N N . LEU A 1 72 ? -42.732 5.861 16.119 1.00 88.81 72 LEU A N 1
ATOM 530 C CA . LEU A 1 72 ? -42.978 6.909 17.119 1.00 88.81 72 LEU A CA 1
ATOM 531 C C . LEU A 1 72 ? -43.099 8.293 16.459 1.00 88.81 72 LEU A C 1
ATOM 533 O O . LEU A 1 72 ? -44.065 9.004 16.718 1.00 88.81 72 LEU A O 1
ATOM 537 N N . LEU A 1 73 ? -42.172 8.644 15.558 1.00 87.88 73 LEU A N 1
ATOM 538 C CA . LEU A 1 73 ? -42.206 9.899 14.793 1.00 87.88 73 LEU A CA 1
ATOM 539 C C . LEU A 1 73 ? -43.391 9.970 13.811 1.00 87.88 73 LEU A C 1
ATOM 541 O O . LEU A 1 73 ? -43.968 11.039 13.636 1.00 87.88 73 LEU A O 1
ATOM 545 N N . GLN A 1 74 ? -43.769 8.847 13.190 1.00 85.88 74 GLN A N 1
ATOM 546 C CA . GLN A 1 74 ? -44.873 8.753 12.220 1.00 85.88 74 GLN A CA 1
ATOM 547 C C . GLN A 1 74 ? -46.273 8.632 12.852 1.00 85.88 74 GLN A C 1
ATOM 549 O O . GLN A 1 74 ? -47.263 8.605 12.119 1.00 85.88 74 GLN A O 1
ATOM 554 N N . HIS A 1 75 ? -46.390 8.537 14.179 1.00 86.00 75 HIS A N 1
ATOM 555 C CA . HIS A 1 75 ? -47.685 8.368 14.836 1.00 86.00 75 HIS A CA 1
ATOM 556 C C . HIS A 1 75 ? -48.582 9.616 14.657 1.00 86.00 75 HIS A C 1
ATOM 558 O O . HIS A 1 75 ? -48.100 10.730 14.871 1.00 86.00 75 HIS A O 1
ATOM 564 N N . PRO A 1 76 ? -49.893 9.489 14.346 1.00 79.88 76 PRO A N 1
ATOM 565 C CA . PRO A 1 76 ? -50.767 10.647 14.097 1.00 79.88 76 PRO A CA 1
ATOM 566 C C . PRO A 1 76 ? -50.896 11.641 15.260 1.00 79.88 76 PRO A C 1
ATOM 568 O O . PRO A 1 76 ? -51.229 12.801 15.040 1.00 79.88 76 PRO A O 1
ATOM 571 N N . MET A 1 77 ? -50.622 11.199 16.493 1.00 79.19 77 MET A N 1
ATOM 572 C CA . MET A 1 77 ? -50.528 12.055 17.684 1.00 79.19 77 MET A CA 1
ATOM 573 C C . MET A 1 77 ? -49.107 12.068 18.269 1.00 79.19 77 MET A C 1
ATOM 575 O O . MET A 1 77 ? -48.945 11.991 19.482 1.00 79.19 77 MET A O 1
ATOM 579 N N . SER A 1 78 ? -48.070 12.060 17.428 1.00 83.94 78 SER A N 1
ATOM 580 C CA . SER A 1 78 ? -46.670 12.053 17.867 1.00 83.94 78 SER A CA 1
ATOM 581 C C . SER A 1 78 ? -46.312 13.314 18.683 1.00 83.94 78 SER A C 1
ATOM 583 O O . SER A 1 78 ? -46.372 14.421 18.146 1.00 83.94 78 SER A O 1
ATOM 585 N N . PRO A 1 79 ? -45.883 13.177 19.954 1.00 87.00 79 PRO A N 1
ATOM 586 C CA . PRO A 1 79 ? -45.250 14.242 20.731 1.00 87.00 79 PRO A CA 1
ATOM 587 C C . PRO A 1 79 ? -43.730 14.297 20.489 1.00 87.00 79 PRO A C 1
ATOM 589 O O . PRO A 1 79 ? -43.013 14.953 21.246 1.00 87.00 79 PRO A O 1
ATOM 592 N N . PHE A 1 80 ? -43.212 13.554 19.503 1.00 90.06 80 PHE A N 1
ATOM 593 C CA . PHE A 1 80 ? -41.780 13.415 19.272 1.00 90.06 80 PHE A CA 1
ATOM 594 C C . PHE A 1 80 ? -41.272 14.382 18.209 1.00 90.06 80 PHE A C 1
ATOM 596 O O . PHE A 1 80 ? -41.884 14.552 17.156 1.00 90.06 80 PHE A O 1
ATOM 603 N N . ILE A 1 81 ? -40.088 14.934 18.456 1.00 87.19 81 ILE A N 1
ATOM 604 C CA . ILE A 1 81 ? -39.294 15.653 17.460 1.00 87.19 81 ILE A CA 1
ATOM 605 C C . ILE A 1 81 ? -37.925 14.990 17.317 1.00 87.19 81 ILE A C 1
ATOM 607 O O . ILE A 1 81 ? -37.370 14.448 18.275 1.00 87.19 81 ILE A O 1
ATOM 611 N N . GLU A 1 82 ? -37.369 15.053 16.114 1.00 82.25 82 GLU A N 1
ATOM 612 C CA . GLU A 1 82 ? -36.013 14.608 15.816 1.00 82.25 82 GLU A CA 1
ATOM 613 C C . GLU A 1 82 ? -35.126 15.828 15.557 1.00 82.25 82 GLU A C 1
ATOM 615 O O . GLU A 1 82 ? -35.480 16.714 14.781 1.00 82.25 82 GLU A O 1
ATOM 620 N N . SER A 1 83 ? -33.976 15.893 16.227 1.00 77.06 83 SER A N 1
ATOM 621 C CA . SER A 1 83 ? -33.006 16.979 16.065 1.00 77.06 83 SER A CA 1
ATOM 622 C C . SER A 1 83 ? -31.599 16.433 16.253 1.00 77.06 83 SER A C 1
ATOM 624 O O . SER A 1 83 ? -31.324 15.772 17.250 1.00 77.06 83 SER A O 1
ATOM 626 N N . SER A 1 84 ? -30.694 16.717 15.313 1.00 70.69 84 SER A N 1
ATOM 627 C CA . SER A 1 84 ? -29.294 16.255 15.356 1.00 70.69 84 SER A CA 1
ATOM 628 C C . SER A 1 84 ? -29.152 14.743 15.608 1.00 70.69 84 SER A C 1
ATOM 630 O O . SER A 1 84 ? -28.345 14.327 16.431 1.00 70.69 84 SER A O 1
ATOM 632 N N . GLN A 1 85 ? -29.983 13.928 14.942 1.00 67.12 85 GLN A N 1
ATOM 633 C CA . GLN A 1 85 ? -30.061 12.465 15.115 1.00 67.12 85 GLN A CA 1
ATOM 634 C C . GLN A 1 85 ? -30.427 11.995 16.543 1.00 67.12 85 GLN A C 1
ATOM 636 O O . GLN A 1 85 ? -30.409 10.796 16.828 1.00 67.12 85 GLN A O 1
ATOM 641 N N . LEU A 1 86 ? -30.900 12.881 17.424 1.00 76.81 86 LEU A N 1
ATOM 642 C CA . LEU A 1 86 ? -31.476 12.544 18.730 1.00 76.81 86 LEU A CA 1
ATOM 643 C C . LEU A 1 86 ? -33.007 12.674 18.711 1.00 76.81 86 LEU A C 1
ATOM 645 O O . LEU A 1 86 ? -33.564 13.554 18.050 1.00 76.81 86 LEU A O 1
ATOM 649 N N . LEU A 1 87 ? -33.677 11.760 19.418 1.00 86.06 87 LEU A N 1
ATOM 650 C CA . LEU A 1 87 ? -35.130 11.725 19.574 1.00 86.06 87 LEU A CA 1
ATOM 651 C C . LEU A 1 87 ? -35.501 12.457 20.865 1.00 86.06 87 LEU A C 1
ATOM 653 O O . LEU A 1 87 ? -34.938 12.170 21.922 1.00 86.06 87 LEU A O 1
ATOM 657 N N . TYR A 1 88 ? -36.470 13.364 20.792 1.00 88.88 88 TYR A N 1
ATOM 658 C CA . TYR A 1 88 ? -36.956 14.107 21.949 1.00 88.88 88 TYR A CA 1
ATOM 659 C C . TYR A 1 88 ? -38.471 14.006 22.083 1.00 88.88 88 TYR A C 1
ATOM 661 O O . TYR A 1 88 ? -39.195 14.145 21.102 1.00 88.88 88 TYR A O 1
ATOM 669 N N . TYR A 1 89 ? -38.948 13.823 23.311 1.00 89.31 89 TYR A N 1
ATOM 670 C CA . TYR A 1 89 ? -40.353 13.936 23.688 1.00 89.31 89 TYR A CA 1
ATOM 671 C C . TYR A 1 89 ? -40.666 15.377 24.110 1.00 89.31 89 TYR A C 1
ATOM 673 O O . TYR A 1 89 ? -39.953 15.949 24.939 1.00 89.31 89 TYR A O 1
ATOM 681 N N . GLN A 1 90 ? -41.749 15.956 23.589 1.00 86.31 90 GLN A N 1
ATOM 682 C CA . GLN A 1 90 ? -42.219 17.294 23.939 1.00 86.31 90 GLN A CA 1
ATOM 683 C C . GLN A 1 90 ? -43.657 17.236 24.473 1.00 86.31 90 GLN A C 1
ATOM 685 O O . GLN A 1 90 ? -44.595 16.917 23.751 1.00 86.31 90 GLN A O 1
ATOM 690 N N . ALA A 1 91 ? -43.847 17.613 25.741 1.00 68.44 91 ALA A N 1
ATOM 691 C CA . ALA A 1 91 ? -45.124 17.494 26.460 1.00 68.44 91 ALA A CA 1
ATOM 692 C C . ALA A 1 91 ? -46.247 18.458 26.001 1.00 68.44 91 ALA A C 1
ATOM 694 O O . ALA A 1 91 ? -47.230 18.649 26.714 1.00 68.44 91 ALA A O 1
ATOM 695 N N . SER A 1 92 ? -46.110 19.126 24.855 1.00 59.56 92 SER A N 1
ATOM 696 C CA . SER A 1 92 ? -47.144 20.005 24.295 1.00 59.56 92 SER A CA 1
ATOM 697 C C . SER A 1 92 ? -46.973 20.120 22.775 1.00 59.56 92 SER A C 1
ATOM 699 O O . SER A 1 92 ? -45.848 20.388 22.329 1.00 59.56 92 SER A O 1
ATOM 701 N N . PRO A 1 93 ? -48.048 19.959 21.977 1.00 48.25 93 PRO A N 1
ATOM 702 C CA . PRO A 1 93 ? -47.992 20.191 20.537 1.00 48.25 93 PRO A CA 1
ATOM 703 C C . PRO A 1 93 ? -47.673 21.668 20.248 1.00 48.25 93 PRO A C 1
ATOM 705 O O . PRO A 1 93 ? -48.001 22.537 21.064 1.00 48.25 93 PRO A O 1
ATOM 708 N N . PRO A 1 94 ? -47.049 21.989 19.101 1.00 42.56 94 PRO A N 1
ATOM 709 C CA . PRO A 1 94 ? -46.882 23.376 18.688 1.00 42.56 94 PRO A CA 1
ATOM 710 C C . PRO A 1 94 ? -48.261 24.026 18.518 1.00 42.56 94 PRO A C 1
ATOM 712 O O . PRO A 1 94 ? -49.123 23.497 17.816 1.00 42.56 94 PRO A O 1
ATOM 715 N N . ALA A 1 95 ? -48.473 25.173 19.165 1.00 40.34 95 ALA A N 1
ATOM 716 C CA . ALA A 1 95 ? -49.698 25.944 18.993 1.00 40.34 95 ALA A CA 1
ATOM 717 C C . ALA A 1 95 ? -49.860 26.379 17.525 1.00 40.34 95 ALA A C 1
ATOM 719 O O . ALA A 1 95 ? -48.876 26.698 16.852 1.00 40.34 95 ALA A O 1
ATOM 720 N N . SER A 1 96 ? -51.104 26.401 17.042 1.00 41.66 96 SER A N 1
ATOM 721 C CA . SER A 1 96 ? -51.449 26.784 15.668 1.00 41.66 96 SER A CA 1
ATOM 722 C C . SER A 1 96 ? -50.821 28.132 15.270 1.00 41.66 96 SER A C 1
ATOM 724 O O . SER A 1 96 ? -50.757 29.035 16.108 1.00 41.66 96 SER A O 1
ATOM 726 N N . PRO A 1 97 ? -50.388 28.321 14.007 1.00 40.94 97 PRO A N 1
ATOM 727 C CA . PRO A 1 97 ? -49.530 29.440 13.596 1.00 40.94 97 PRO A CA 1
ATOM 728 C C . PRO A 1 97 ? -50.275 30.789 13.438 1.00 40.94 97 PRO A C 1
ATOM 730 O O . PRO A 1 97 ? -50.201 31.433 12.393 1.00 40.94 97 PRO A O 1
ATOM 733 N N . CYS A 1 98 ? -51.002 31.234 14.470 1.00 34.84 98 CYS A N 1
ATOM 734 C CA . CYS A 1 98 ? -51.840 32.443 14.462 1.00 34.84 98 CYS A CA 1
ATOM 735 C C . CYS A 1 98 ? -51.872 33.205 15.811 1.00 34.84 98 CYS A C 1
ATOM 737 O O . CYS A 1 98 ? -52.945 33.528 16.313 1.00 34.84 98 CYS A O 1
ATOM 739 N N . SER A 1 99 ? -50.717 33.566 16.386 1.00 34.03 99 SER A N 1
ATOM 740 C CA . SER A 1 99 ? -50.653 34.648 17.394 1.00 34.03 99 SER A CA 1
ATOM 741 C C . SER A 1 99 ? -49.277 35.324 17.449 1.00 34.03 99 SER A C 1
ATOM 743 O O . SER A 1 99 ? -48.288 34.706 17.842 1.00 34.03 99 SER A O 1
ATOM 745 N N . SER A 1 100 ? -49.199 36.603 17.076 1.00 38.38 100 SER A N 1
ATOM 746 C CA . SER A 1 100 ? -47.945 37.361 16.956 1.00 38.38 100 SER A CA 1
ATOM 747 C C . SER A 1 100 ? -47.666 38.263 18.169 1.00 38.38 100 SER A C 1
ATOM 749 O O . SER A 1 100 ? -47.802 39.483 18.084 1.00 38.38 100 SER A O 1
ATOM 751 N N . SER A 1 101 ? -47.255 37.681 19.300 1.00 35.41 101 SER A N 1
ATOM 752 C CA . SER A 1 101 ? -46.813 38.446 20.482 1.00 35.41 101 SER A CA 1
ATOM 753 C C . SER A 1 101 ? -45.895 37.617 21.401 1.00 35.41 101 SER A C 1
ATOM 755 O O . SER A 1 101 ? -46.389 36.715 22.079 1.00 35.41 101 SER A O 1
ATOM 757 N N . PRO A 1 102 ? -44.577 37.894 21.468 1.00 38.22 102 PRO A N 1
ATOM 758 C CA . PRO A 1 102 ? -43.637 37.123 22.283 1.00 38.22 102 PRO A CA 1
ATOM 759 C C . PRO A 1 102 ? -43.581 37.628 23.738 1.00 38.22 102 PRO A C 1
ATOM 761 O O . PRO A 1 102 ? -42.602 38.244 24.157 1.00 38.22 102 PRO A O 1
ATOM 764 N N . THR A 1 103 ? -44.622 37.365 24.531 1.00 33.41 103 THR A N 1
ATOM 765 C CA . THR A 1 103 ? -44.569 37.542 25.993 1.00 33.41 103 THR A CA 1
ATOM 766 C C . THR A 1 103 ? -43.927 36.322 26.661 1.00 33.41 103 THR A C 1
ATOM 768 O O . THR A 1 103 ? -44.197 35.171 26.323 1.00 33.41 103 THR A O 1
ATOM 771 N N . SER A 1 104 ? -43.009 36.560 27.598 1.00 42.34 104 SER A N 1
ATOM 772 C CA . SER A 1 104 ? -42.082 35.537 28.092 1.00 42.34 104 SER A CA 1
ATOM 773 C C . SER A 1 104 ? -42.698 34.589 29.131 1.00 42.34 104 SER A C 1
ATOM 775 O O . SER A 1 104 ? -42.652 34.867 30.329 1.00 42.34 104 SER A O 1
ATOM 777 N N . SER A 1 105 ? -43.193 33.428 28.695 1.00 36.44 105 SER A N 1
ATOM 778 C CA . SER A 1 105 ? -43.442 32.272 29.572 1.00 36.44 105 SER A CA 1
ATOM 779 C C . SER A 1 105 ? -43.349 30.946 28.797 1.00 36.44 105 SER A C 1
ATOM 781 O O . SER A 1 105 ? -43.635 30.906 27.607 1.00 36.44 105 SER A O 1
ATOM 783 N N . GLY A 1 106 ? -42.914 29.867 29.461 1.00 36.06 106 GLY A N 1
ATOM 784 C CA . GLY A 1 106 ? -43.054 28.491 28.955 1.00 36.06 106 GLY A CA 1
ATOM 785 C C . GLY A 1 106 ? -42.222 28.090 27.725 1.00 36.06 106 GLY A C 1
ATOM 786 O O . GLY A 1 106 ? -42.780 27.735 26.691 1.00 36.06 106 GLY A O 1
ATOM 787 N N . ARG A 1 107 ? -40.886 28.016 27.836 1.00 42.72 107 ARG A N 1
ATOM 788 C CA . ARG A 1 107 ? -40.092 27.228 26.869 1.00 42.72 107 ARG A CA 1
ATOM 789 C C . ARG A 1 107 ? -40.346 25.742 27.158 1.00 42.72 107 ARG A C 1
ATOM 791 O O . ARG A 1 107 ? -39.889 25.260 28.193 1.00 42.72 107 ARG A O 1
ATOM 798 N N . ALA A 1 108 ? -41.089 25.046 26.294 1.00 53.16 108 ALA A N 1
ATOM 799 C CA . ALA A 1 108 ? -41.428 23.632 26.491 1.00 53.16 108 ALA A CA 1
ATOM 800 C C . ALA A 1 108 ? -40.155 22.792 26.705 1.00 53.16 108 ALA A C 1
ATOM 802 O O . ALA A 1 108 ? -39.212 22.865 25.913 1.00 53.16 108 ALA A O 1
ATOM 803 N N . GLN A 1 109 ? -40.101 22.035 27.804 1.00 65.00 109 GLN A N 1
ATOM 804 C CA . GLN A 1 109 ? -38.893 21.316 28.198 1.00 65.00 109 GLN A CA 1
ATOM 805 C C . GLN A 1 109 ? -38.873 19.928 27.551 1.00 65.00 109 GLN A C 1
ATOM 807 O O . GLN A 1 109 ? -39.489 18.989 28.046 1.00 65.00 109 GLN A O 1
ATOM 812 N N . ALA A 1 110 ? -38.185 19.831 26.414 1.00 80.19 110 ALA A N 1
ATOM 813 C CA . ALA A 1 110 ? -37.996 18.578 25.694 1.00 80.19 110 ALA A CA 1
ATOM 814 C C . ALA A 1 110 ? -37.131 17.588 26.502 1.00 80.19 110 ALA A C 1
ATOM 816 O O . ALA A 1 110 ? -36.127 17.983 27.102 1.00 80.19 110 ALA A O 1
ATOM 817 N N . ILE A 1 111 ? -37.521 16.312 26.495 1.00 87.75 111 ILE A N 1
ATOM 818 C CA . ILE A 1 111 ? -36.839 15.209 27.189 1.00 87.75 111 ILE A CA 1
ATOM 819 C C . ILE A 1 111 ? -36.178 14.317 26.139 1.00 87.75 111 ILE A C 1
ATOM 821 O O . ILE A 1 111 ? -36.833 13.930 25.176 1.00 87.75 111 ILE A O 1
ATOM 825 N N . GLU A 1 112 ? -34.901 13.984 26.303 1.00 88.75 112 GLU A N 1
ATOM 826 C CA . GLU A 1 112 ? -34.202 13.059 25.400 1.00 88.75 112 GLU A CA 1
ATOM 827 C C . GLU A 1 112 ? -34.739 11.630 25.584 1.00 88.75 112 GLU A C 1
ATOM 829 O O . GLU A 1 112 ? -34.868 11.161 26.714 1.00 88.75 112 GLU A O 1
ATOM 834 N N . VAL A 1 113 ? -35.042 10.923 24.496 1.00 90.06 113 VAL A N 1
ATOM 835 C CA . VAL A 1 113 ? -35.503 9.526 24.529 1.00 90.06 113 VAL A CA 1
ATOM 836 C C . VAL A 1 113 ? -34.457 8.656 23.844 1.00 90.06 113 VAL A C 1
ATOM 838 O O . VAL A 1 113 ? -34.237 8.765 22.637 1.00 90.06 113 VAL A O 1
ATOM 841 N N . ARG A 1 114 ? -33.809 7.781 24.615 1.00 88.88 114 ARG A N 1
ATOM 842 C CA . ARG A 1 114 ? -32.819 6.822 24.116 1.00 88.88 114 ARG A CA 1
ATOM 843 C C . ARG A 1 114 ? -33.433 5.432 24.038 1.00 88.88 114 ARG A C 1
ATOM 845 O O . ARG A 1 114 ? -34.187 5.027 24.917 1.00 88.88 114 ARG A O 1
ATOM 852 N N . ILE A 1 115 ? -33.105 4.707 22.974 1.00 87.38 115 ILE A N 1
ATOM 853 C CA . ILE A 1 115 ? -33.616 3.361 22.706 1.00 87.38 115 ILE A CA 1
ATOM 854 C C . ILE A 1 115 ? -32.413 2.424 22.607 1.00 87.38 115 ILE A C 1
ATOM 856 O O . ILE A 1 115 ? -31.560 2.592 21.737 1.00 87.38 115 ILE A O 1
ATOM 860 N N . THR A 1 116 ? -32.344 1.450 23.507 1.00 84.81 116 THR A N 1
ATOM 861 C CA . THR A 1 116 ? -31.242 0.496 23.652 1.00 84.81 116 THR A CA 1
ATOM 862 C C . THR A 1 116 ? -31.735 -0.897 23.247 1.00 84.81 116 THR A C 1
ATOM 864 O O . THR A 1 116 ? -32.418 -1.547 24.038 1.00 84.81 116 THR A O 1
ATOM 867 N N . PRO A 1 117 ? -31.449 -1.380 22.025 1.00 81.88 117 PRO A N 1
ATOM 868 C CA . PRO A 1 117 ? -31.767 -2.755 21.655 1.00 81.88 117 PRO A CA 1
ATOM 869 C C . PRO A 1 117 ? -31.011 -3.780 22.517 1.00 81.88 117 PRO A C 1
ATOM 871 O O . PRO A 1 117 ? -29.870 -3.567 22.925 1.00 81.88 117 PRO A O 1
ATOM 874 N N . GLU A 1 118 ? -31.657 -4.920 22.745 1.00 83.38 118 GLU A N 1
ATOM 875 C CA . GLU A 1 118 ? -31.198 -6.092 23.506 1.00 83.38 118 GLU A CA 1
ATOM 876 C C . GLU A 1 118 ? -29.779 -6.554 23.148 1.00 83.38 118 GLU A C 1
ATOM 878 O O . GLU A 1 118 ? -29.024 -6.906 24.046 1.00 83.38 118 GLU A O 1
ATOM 883 N N . MET A 1 119 ? -29.364 -6.435 21.882 1.00 72.69 119 MET A N 1
ATOM 884 C CA . MET A 1 119 ? -28.005 -6.758 21.407 1.00 72.69 119 MET A CA 1
ATOM 885 C C . MET A 1 119 ? -26.878 -5.882 21.999 1.00 72.69 119 MET A C 1
ATOM 887 O O . MET A 1 119 ? -25.703 -6.159 21.772 1.00 72.69 119 MET A O 1
ATOM 891 N N . LEU A 1 120 ? -27.215 -4.810 22.725 1.00 72.88 120 LEU A N 1
ATOM 892 C CA . LEU A 1 120 ? -26.281 -3.959 23.484 1.00 72.88 120 LEU A CA 1
ATOM 893 C C . LEU A 1 120 ? -26.308 -4.229 24.984 1.00 72.88 120 LEU A C 1
ATOM 895 O O . LEU A 1 120 ? -25.508 -3.671 25.731 1.00 72.88 120 LEU A O 1
ATOM 899 N N . CYS A 1 121 ? -27.310 -4.973 25.430 1.00 83.00 121 CYS A N 1
ATOM 900 C CA . CYS A 1 121 ? -27.528 -5.264 26.827 1.00 83.00 121 CYS A CA 1
ATOM 901 C C . CYS A 1 121 ? -26.734 -6.526 27.178 1.00 83.00 121 CYS A C 1
ATOM 903 O O . CYS A 1 121 ? -26.675 -7.444 26.361 1.00 83.00 121 CYS A O 1
ATOM 905 N N . PRO A 1 122 ? -26.188 -6.649 28.399 1.00 85.00 122 PRO A N 1
ATOM 906 C CA . PRO A 1 122 ? -25.580 -7.908 28.826 1.00 85.00 122 PRO A CA 1
ATOM 907 C C . PRO A 1 122 ? -26.585 -9.078 28.817 1.00 85.00 122 PRO A C 1
ATOM 909 O O . PRO A 1 122 ? -26.192 -10.237 28.713 1.00 85.00 122 PRO A O 1
ATOM 912 N N . PHE A 1 123 ? -27.879 -8.773 28.941 1.00 88.19 123 PHE A N 1
ATOM 913 C CA . PHE A 1 123 ? -29.040 -9.653 28.777 1.00 88.19 123 PHE A CA 1
ATOM 914 C C . PHE A 1 123 ? -30.306 -8.776 28.729 1.00 88.19 123 PHE A C 1
ATOM 916 O O . PHE A 1 123 ? -30.272 -7.625 29.168 1.00 88.19 123 PHE A O 1
ATOM 923 N N . LEU A 1 124 ? -31.443 -9.291 28.250 1.00 88.56 124 LEU A N 1
ATOM 924 C CA . LEU A 1 124 ? -32.720 -8.574 28.372 1.00 88.56 124 LEU A CA 1
ATOM 925 C C . LEU A 1 124 ? -33.160 -8.520 29.853 1.00 88.56 124 LEU A C 1
ATOM 927 O O . LEU A 1 124 ? -33.213 -9.576 30.487 1.00 88.56 124 LEU A O 1
ATOM 931 N N . PRO A 1 125 ? -33.500 -7.346 30.425 1.00 91.31 125 PRO A N 1
ATOM 932 C CA . PRO A 1 125 ? -33.858 -7.235 31.838 1.00 91.31 125 PRO A CA 1
ATOM 933 C C . PRO A 1 125 ? -35.044 -8.106 32.249 1.00 91.31 125 PRO A C 1
ATOM 935 O O . PRO A 1 125 ? -36.029 -8.214 31.517 1.00 91.31 125 PRO A O 1
ATOM 938 N N . SER A 1 126 ? -35.014 -8.602 33.489 1.00 87.56 126 SER A N 1
ATOM 939 C CA . SER A 1 126 ? -36.119 -9.371 34.089 1.00 87.56 126 SER A CA 1
ATOM 940 C C . SER A 1 126 ? -37.467 -8.627 34.089 1.00 87.56 126 SER A C 1
ATOM 942 O O . SER A 1 126 ? -38.527 -9.248 34.050 1.00 87.56 126 SER A O 1
ATOM 944 N N . ALA A 1 127 ? -37.430 -7.291 34.086 1.00 91.12 127 ALA A N 1
ATOM 945 C CA . ALA A 1 127 ? -38.599 -6.415 34.055 1.00 91.12 127 ALA A CA 1
ATOM 946 C C . ALA A 1 127 ? -39.189 -6.159 32.649 1.00 91.12 127 ALA A C 1
ATOM 948 O O . ALA A 1 127 ? -40.202 -5.466 32.545 1.00 91.12 127 ALA A O 1
ATOM 949 N N . ALA A 1 128 ? -38.574 -6.662 31.570 1.00 92.94 128 ALA A N 1
ATOM 950 C CA . ALA A 1 128 ? -38.959 -6.320 30.200 1.00 92.94 128 ALA A CA 1
ATOM 951 C C . ALA A 1 128 ? -40.271 -7.000 29.756 1.00 92.94 128 ALA A C 1
ATOM 953 O O . ALA A 1 128 ? -40.298 -8.193 29.437 1.00 92.94 128 ALA A O 1
ATOM 954 N N . LYS A 1 129 ? -41.360 -6.223 29.684 1.00 92.88 129 LYS A N 1
ATOM 955 C CA . LYS A 1 129 ? -42.721 -6.701 29.365 1.00 92.88 129 LYS A CA 1
ATOM 956 C C . LYS A 1 129 ? -43.192 -6.244 27.978 1.00 92.88 129 LYS A C 1
ATOM 958 O O . LYS A 1 129 ? -42.861 -5.123 27.594 1.00 92.88 129 LYS A O 1
ATOM 963 N N . PRO A 1 130 ? -43.970 -7.048 27.227 1.00 92.75 130 PRO A N 1
ATOM 964 C CA . PRO A 1 130 ? -44.603 -6.620 25.977 1.00 92.75 130 PRO A CA 1
ATOM 965 C C . PRO A 1 130 ? -45.439 -5.343 26.141 1.00 92.75 130 PRO A C 1
ATOM 967 O O . PRO A 1 130 ? -46.179 -5.201 27.113 1.00 92.75 130 PRO A O 1
ATOM 970 N N . ALA A 1 131 ? -45.375 -4.432 25.167 1.00 91.69 131 ALA A N 1
ATOM 971 C CA . ALA A 1 131 ? -46.066 -3.140 25.213 1.00 91.69 131 ALA A CA 1
ATOM 972 C C . ALA A 1 131 ? -47.582 -3.255 25.470 1.00 91.69 131 ALA A C 1
ATOM 974 O O . ALA A 1 131 ? -48.155 -2.418 26.167 1.00 91.69 131 ALA A O 1
ATOM 975 N N . HIS A 1 132 ? -48.236 -4.309 24.968 1.00 91.50 132 HIS A N 1
ATOM 976 C CA . HIS A 1 132 ? -49.657 -4.552 25.224 1.00 91.50 132 HIS A CA 1
ATOM 977 C C . HIS A 1 132 ? -49.981 -5.024 26.656 1.00 91.50 132 HIS A C 1
ATOM 979 O O . HIS A 1 132 ? -51.074 -4.731 27.144 1.00 91.50 132 HIS A O 1
ATOM 985 N N . GLU A 1 133 ? -49.046 -5.675 27.352 1.00 93.62 133 GLU A N 1
ATOM 986 C CA . GLU A 1 133 ? -49.198 -6.123 28.748 1.00 93.62 133 GLU A CA 1
ATOM 987 C C . GLU A 1 133 ? -48.922 -5.007 29.768 1.00 93.62 133 GLU A C 1
ATOM 989 O O . GLU A 1 133 ? -49.328 -5.108 30.922 1.00 93.62 133 GLU A O 1
ATOM 994 N N . ILE A 1 134 ? -48.233 -3.933 29.368 1.00 92.88 134 ILE A N 1
ATOM 995 C CA . ILE A 1 134 ? -47.912 -2.821 30.271 1.00 92.88 134 ILE A CA 1
ATOM 996 C C . ILE A 1 134 ? -49.136 -1.920 30.466 1.00 92.88 134 ILE A C 1
ATOM 998 O O . ILE A 1 134 ? -49.754 -1.458 29.499 1.00 92.88 134 ILE A O 1
ATOM 1002 N N . GLU A 1 135 ? -49.452 -1.615 31.723 1.00 92.00 135 GLU A N 1
ATOM 1003 C CA . GLU A 1 135 ? -50.351 -0.523 32.094 1.00 92.00 135 GLU A CA 1
ATOM 1004 C C . GLU A 1 135 ? -49.562 0.799 32.123 1.00 92.00 135 GLU A C 1
ATOM 1006 O O . GLU A 1 135 ? -48.594 0.916 32.876 1.00 92.00 135 GLU A O 1
ATOM 1011 N N . PRO A 1 136 ? -49.915 1.800 31.293 1.00 88.44 136 PRO A N 1
ATOM 1012 C CA . PRO A 1 136 ? -49.174 3.056 31.194 1.00 88.44 136 PRO A CA 1
ATOM 1013 C C . PRO A 1 136 ? -49.572 4.023 32.322 1.00 88.44 136 PRO A C 1
ATOM 1015 O O . PRO A 1 136 ? -50.172 5.073 32.082 1.00 88.44 136 PRO A O 1
ATOM 1018 N N . THR A 1 137 ? -49.241 3.644 33.556 1.00 91.69 137 THR A N 1
ATOM 1019 C CA . THR A 1 137 ? -49.383 4.438 34.785 1.00 91.69 137 THR A CA 1
ATOM 1020 C C . THR A 1 137 ? -48.054 4.426 35.555 1.00 91.69 137 THR A C 1
ATOM 1022 O O . THR A 1 137 ? -47.371 3.400 35.515 1.00 91.69 137 THR A O 1
ATOM 1025 N N . PRO A 1 138 ? -47.668 5.500 36.280 1.00 88.12 138 PRO A N 1
ATOM 1026 C CA . PRO A 1 138 ? -46.347 5.607 36.920 1.00 88.12 138 PRO A CA 1
ATOM 1027 C C . PRO A 1 138 ? -45.955 4.402 37.792 1.00 88.12 138 PRO A C 1
ATOM 1029 O O . PRO A 1 138 ? -44.832 3.901 37.698 1.00 88.12 138 PRO A O 1
ATOM 1032 N N . ASP A 1 139 ? -46.906 3.878 38.570 1.00 87.12 139 ASP A N 1
ATOM 1033 C CA . ASP A 1 139 ? -46.701 2.740 39.474 1.00 87.12 139 ASP A CA 1
ATOM 1034 C C . ASP A 1 139 ? -46.378 1.422 38.745 1.00 87.12 139 ASP A C 1
ATOM 1036 O O . ASP A 1 139 ? -45.620 0.599 39.259 1.00 87.12 139 ASP A O 1
ATOM 1040 N N . HIS A 1 140 ? -46.898 1.243 37.524 1.00 90.75 140 HIS A N 1
ATOM 1041 C CA . HIS A 1 140 ? -46.812 0.002 36.739 1.00 90.75 140 HIS A CA 1
ATOM 1042 C C . HIS A 1 140 ? -45.774 0.046 35.606 1.00 90.75 140 HIS A C 1
ATOM 1044 O O . HIS A 1 140 ? -45.625 -0.928 34.860 1.00 90.75 140 HIS A O 1
ATOM 1050 N N . LEU A 1 141 ? -45.020 1.145 35.489 1.00 94.06 141 LEU A N 1
ATOM 1051 C CA . LEU A 1 141 ? -43.934 1.280 34.520 1.00 94.06 141 LEU A CA 1
ATOM 1052 C C . LEU A 1 141 ? -42.878 0.158 34.680 1.00 94.06 141 LEU A C 1
ATOM 1054 O O . LEU A 1 141 ? -42.478 -0.146 35.809 1.00 94.06 141 LEU A O 1
ATOM 1058 N N . PRO A 1 142 ? -42.370 -0.434 33.576 1.00 95.00 142 PRO A N 1
ATOM 1059 C CA . PRO A 1 142 ? -41.497 -1.613 33.592 1.00 95.00 142 PRO A CA 1
ATOM 1060 C C . PRO A 1 142 ? -40.042 -1.247 33.930 1.00 95.00 142 PRO A C 1
ATOM 1062 O O . PRO A 1 142 ? -39.128 -1.402 33.123 1.00 95.00 142 PRO A O 1
ATOM 1065 N N . TYR A 1 143 ? -39.812 -0.693 35.114 1.00 95.19 143 TYR A N 1
ATOM 1066 C CA . TYR A 1 143 ? -38.479 -0.313 35.571 1.00 95.19 143 TYR A CA 1
ATOM 1067 C C . TYR A 1 143 ? -37.565 -1.530 35.750 1.00 95.19 143 TYR A C 1
ATOM 1069 O O . TYR A 1 143 ? -37.931 -2.500 36.413 1.00 95.19 143 TYR A O 1
ATOM 1077 N N . ILE A 1 144 ? -36.348 -1.439 35.211 1.00 94.88 144 ILE A N 1
ATOM 1078 C CA . ILE A 1 144 ? -35.268 -2.405 35.432 1.00 94.88 144 ILE A CA 1
ATOM 1079 C C . ILE A 1 144 ? -35.034 -2.652 36.932 1.00 94.88 144 ILE A C 1
ATOM 1081 O O . ILE A 1 144 ? -35.040 -1.721 37.751 1.00 94.88 144 ILE A O 1
ATOM 1085 N N . SER A 1 145 ? -34.830 -3.922 37.294 1.00 92.81 145 SER A N 1
ATOM 1086 C CA . SER A 1 145 ? -34.584 -4.312 38.682 1.00 92.81 145 SER A CA 1
ATOM 1087 C C . SER A 1 145 ? -33.289 -3.681 39.207 1.00 92.81 145 SER A C 1
ATOM 1089 O O . SER A 1 145 ? -32.369 -3.388 38.441 1.00 92.81 145 SER A O 1
ATOM 1091 N N . LEU A 1 146 ? -33.194 -3.478 40.525 1.00 91.38 146 LEU A N 1
ATOM 1092 C CA . LEU A 1 146 ? -31.983 -2.926 41.141 1.00 91.38 146 LEU A CA 1
ATOM 1093 C C . LEU A 1 146 ? -30.751 -3.813 40.873 1.00 91.38 146 LEU A C 1
ATOM 1095 O O . LEU A 1 146 ? -29.661 -3.296 40.645 1.00 91.38 146 LEU A O 1
ATOM 1099 N N . VAL A 1 147 ? -30.943 -5.138 40.846 1.00 91.44 147 VAL A N 1
ATOM 1100 C CA . VAL A 1 147 ? -29.895 -6.123 40.536 1.00 91.44 147 VAL A CA 1
ATOM 1101 C C . VAL A 1 147 ? -29.419 -5.965 39.091 1.00 91.44 147 VAL A C 1
ATOM 1103 O O . VAL A 1 147 ? -28.228 -5.773 38.854 1.00 91.44 147 VAL A O 1
ATOM 1106 N N . ASP A 1 148 ? -30.347 -5.972 38.130 1.00 92.94 148 ASP A N 1
ATOM 1107 C CA . ASP A 1 148 ? -30.013 -5.852 36.708 1.00 92.94 148 ASP A CA 1
ATOM 1108 C C . ASP A 1 148 ? -29.350 -4.499 36.406 1.00 92.94 148 ASP A C 1
ATOM 1110 O O . ASP A 1 148 ? -28.362 -4.447 35.678 1.00 92.94 148 ASP A O 1
ATOM 1114 N N . LEU A 1 149 ? -29.826 -3.402 37.011 1.00 93.25 149 LEU A N 1
ATOM 1115 C CA . LEU A 1 149 ? -29.264 -2.065 36.793 1.00 93.25 149 LEU A CA 1
ATOM 1116 C C . LEU A 1 149 ? -27.812 -1.943 37.280 1.00 93.25 149 LEU A C 1
ATOM 1118 O O . LEU A 1 149 ? -27.022 -1.256 36.633 1.00 93.25 149 LEU A O 1
ATOM 1122 N N . VAL A 1 150 ? -27.438 -2.621 38.374 1.00 92.56 150 VAL A N 1
ATOM 1123 C CA . VAL A 1 150 ? -26.032 -2.707 38.811 1.00 92.56 150 VAL A CA 1
ATOM 1124 C C . VAL A 1 150 ? -25.182 -3.383 37.737 1.00 92.56 150 VAL A C 1
ATOM 1126 O O . VAL A 1 150 ? -24.157 -2.826 37.343 1.00 92.56 150 VAL A O 1
ATOM 1129 N N . VAL A 1 151 ? -25.616 -4.538 37.220 1.00 92.69 151 VAL A N 1
ATOM 1130 C CA . VAL A 1 151 ? -24.864 -5.285 36.196 1.00 92.69 151 VAL A CA 1
ATOM 1131 C C . VAL A 1 151 ? -24.716 -4.467 34.910 1.00 92.69 151 VAL A C 1
ATOM 1133 O O . VAL A 1 151 ? -23.613 -4.344 34.382 1.00 92.69 151 VAL A O 1
ATOM 1136 N N . PHE A 1 152 ? -25.795 -3.823 34.455 1.00 92.31 152 PHE A N 1
ATOM 1137 C CA . PHE A 1 152 ? -25.784 -2.925 33.295 1.00 92.31 152 PHE A CA 1
ATOM 1138 C C . PHE A 1 152 ? -24.822 -1.742 33.465 1.00 92.31 152 PHE A C 1
ATOM 1140 O O . PHE A 1 152 ? -24.123 -1.374 32.521 1.00 92.31 152 PHE A O 1
ATOM 1147 N N . LYS A 1 153 ? -24.767 -1.135 34.657 1.00 92.56 153 LYS A N 1
ATOM 1148 C CA . LYS A 1 153 ? -23.862 -0.009 34.934 1.00 92.56 153 LYS A CA 1
ATOM 1149 C C . LYS A 1 153 ? -22.399 -0.437 35.068 1.00 92.56 153 LYS A C 1
ATOM 1151 O O . LYS A 1 153 ? -21.517 0.337 34.703 1.00 92.56 153 LYS A O 1
ATOM 1156 N N . MET A 1 154 ? -22.126 -1.665 35.513 1.00 91.25 154 MET A N 1
ATOM 1157 C CA . MET A 1 154 ? -20.776 -2.235 35.457 1.00 91.25 154 MET A CA 1
ATOM 1158 C C . MET A 1 154 ? -20.336 -2.497 34.008 1.00 91.25 154 MET A C 1
ATOM 1160 O O . MET A 1 154 ? -19.266 -2.036 33.615 1.00 91.25 154 MET A O 1
ATOM 1164 N N . ASP A 1 155 ? -21.175 -3.151 33.198 1.00 89.69 155 ASP A N 1
ATOM 1165 C CA . ASP A 1 155 ? -20.877 -3.466 31.790 1.00 89.69 155 ASP A CA 1
ATOM 1166 C C . ASP A 1 155 ? -20.646 -2.207 30.934 1.00 89.69 155 ASP A C 1
ATOM 1168 O O . ASP A 1 155 ? -19.652 -2.103 30.207 1.00 89.69 155 ASP A O 1
ATOM 1172 N N . ALA A 1 156 ? -21.489 -1.182 31.111 1.00 87.19 156 ALA A N 1
ATOM 1173 C CA . ALA A 1 156 ? -21.377 0.089 30.398 1.00 87.19 156 ALA A CA 1
ATOM 1174 C C . ALA A 1 156 ? -20.010 0.784 30.577 1.00 87.19 156 ALA A C 1
ATOM 1176 O O . ALA A 1 156 ? -19.578 1.518 29.681 1.00 87.19 156 ALA A O 1
ATOM 1177 N N . CYS A 1 157 ? -19.291 0.538 31.682 1.00 85.00 157 CYS A N 1
ATOM 1178 C CA . CYS A 1 157 ? -17.954 1.092 31.904 1.00 85.00 157 CYS A CA 1
ATOM 1179 C C . CYS A 1 157 ? -16.928 0.601 30.868 1.00 85.00 157 CYS A C 1
ATOM 1181 O O . CYS A 1 157 ? -16.066 1.376 30.450 1.00 85.00 157 CYS A O 1
ATOM 1183 N N . GLY A 1 158 ? -17.022 -0.640 30.384 1.00 75.75 158 GLY A N 1
ATOM 1184 C CA . GLY A 1 158 ? -16.150 -1.122 29.305 1.00 75.75 158 GLY A CA 1
ATOM 1185 C C . GLY A 1 158 ? -16.393 -0.398 27.976 1.00 75.75 158 GLY A C 1
ATOM 1186 O O . GLY A 1 158 ? -15.461 -0.154 27.207 1.00 75.75 158 GLY A O 1
ATOM 1187 N N . LEU A 1 159 ? -17.641 0.018 27.745 1.00 76.81 159 LEU A N 1
ATOM 1188 C CA . LEU A 1 159 ? -18.141 0.493 26.455 1.00 76.81 159 LEU A CA 1
ATOM 1189 C C . LEU A 1 159 ? -17.887 1.985 26.182 1.00 76.81 159 LEU A C 1
ATOM 1191 O O . LEU A 1 159 ? -17.653 2.363 25.032 1.00 76.81 159 LEU A O 1
ATOM 1195 N N . ARG A 1 160 ? -17.925 2.860 27.201 1.00 79.88 160 ARG A N 1
ATOM 1196 C CA . ARG A 1 160 ? -17.829 4.319 26.975 1.00 79.88 160 ARG A CA 1
ATOM 1197 C C . ARG A 1 160 ? -16.446 4.755 26.458 1.00 79.88 160 ARG A C 1
ATOM 1199 O O . ARG A 1 160 ? -15.414 4.422 27.035 1.00 79.88 160 ARG A O 1
ATOM 1206 N N . ASP A 1 161 ? -16.434 5.610 25.432 1.00 66.00 161 ASP A N 1
ATOM 1207 C CA . ASP A 1 161 ? -15.207 6.146 24.814 1.00 66.00 161 ASP A CA 1
ATOM 1208 C C . ASP A 1 161 ? -14.507 7.269 25.617 1.00 66.00 161 ASP A C 1
ATOM 1210 O O . ASP A 1 161 ? -13.331 7.547 25.380 1.00 66.00 161 ASP A O 1
ATOM 1214 N N . SER A 1 162 ? -15.189 7.927 26.567 1.00 72.69 162 SER A N 1
ATOM 1215 C CA . SER A 1 162 ? -14.619 9.039 27.354 1.00 72.69 162 SER A CA 1
ATOM 1216 C C . SER A 1 162 ? -14.322 8.637 28.812 1.00 72.69 162 SER A C 1
ATOM 1218 O O . SER A 1 162 ? -15.179 8.014 29.447 1.00 72.69 162 SER A O 1
ATOM 1220 N N . PRO A 1 163 ? -13.173 9.039 29.404 1.00 73.75 163 PRO A N 1
ATOM 1221 C CA . PRO A 1 163 ? -12.862 8.740 30.806 1.00 73.75 163 PRO A CA 1
ATOM 1222 C C . PRO A 1 163 ? -13.884 9.304 31.801 1.00 73.75 163 PRO A C 1
ATOM 1224 O O . PRO A 1 163 ? -14.158 8.673 32.817 1.00 73.75 163 PRO A O 1
ATOM 1227 N N . HIS A 1 164 ? -14.478 10.466 31.501 1.00 78.19 164 HIS A N 1
ATOM 1228 C CA . HIS A 1 164 ? -15.533 11.066 32.324 1.00 78.19 164 HIS A CA 1
ATOM 1229 C C . HIS A 1 164 ? -16.815 10.224 32.290 1.00 78.19 164 HIS A C 1
ATOM 1231 O O . HIS A 1 164 ? -17.446 10.003 33.319 1.00 78.19 164 HIS A O 1
ATOM 1237 N N . SER A 1 165 ? -17.188 9.724 31.109 1.00 80.06 165 SER A N 1
ATOM 1238 C CA . SER A 1 165 ? -18.343 8.839 30.941 1.00 80.06 165 SER A CA 1
ATOM 1239 C C . SER A 1 165 ? -18.126 7.515 31.675 1.00 80.06 165 SER A C 1
ATOM 1241 O O . SER A 1 165 ? -19.002 7.116 32.432 1.00 80.06 165 SER A O 1
ATOM 1243 N N . LYS A 1 166 ? -16.945 6.886 31.536 1.00 84.31 166 LYS A N 1
ATOM 1244 C CA . LYS A 1 166 ? -16.587 5.669 32.289 1.00 84.31 166 LYS A CA 1
ATOM 1245 C C . LYS A 1 166 ? -16.687 5.882 33.805 1.00 84.31 166 LYS A C 1
ATOM 1247 O O . LYS A 1 166 ? -17.353 5.109 34.485 1.00 84.31 166 LYS A O 1
ATOM 1252 N N . GLN A 1 167 ? -16.110 6.972 34.325 1.00 86.94 167 GLN A N 1
ATOM 1253 C CA . GLN A 1 167 ? -16.220 7.324 35.747 1.00 86.94 167 GLN A CA 1
ATOM 1254 C C . GLN A 1 167 ? -17.671 7.485 36.220 1.00 86.94 167 GLN A C 1
ATOM 1256 O O . GLN A 1 167 ? -17.964 7.147 37.365 1.00 86.94 167 GLN A O 1
ATOM 1261 N N . GLN A 1 168 ? -18.581 7.994 35.381 1.00 86.00 168 GLN A N 1
ATOM 1262 C CA . GLN A 1 168 ? -19.979 8.140 35.785 1.00 86.00 168 GLN A CA 1
ATOM 1263 C C . GLN A 1 168 ? -20.698 6.792 35.890 1.00 86.00 168 GLN A C 1
ATOM 1265 O O . GLN A 1 168 ? -21.349 6.556 36.904 1.00 86.00 168 GLN A O 1
ATOM 1270 N N . GLU A 1 169 ? -20.521 5.881 34.924 1.00 90.69 169 GLU A N 1
ATOM 1271 C CA . GLU A 1 169 ? -21.129 4.541 35.013 1.00 90.69 169 GLU A CA 1
ATOM 1272 C C . GLU A 1 169 ? -20.671 3.797 36.278 1.00 90.69 169 GLU A C 1
ATOM 1274 O O . GLU A 1 169 ? -21.488 3.186 36.964 1.00 90.69 169 GLU A O 1
ATOM 1279 N N . VAL A 1 170 ? -19.386 3.917 36.647 1.00 90.38 170 VAL A N 1
ATOM 1280 C CA . VAL A 1 170 ? -18.851 3.305 37.875 1.00 90.38 170 VAL A CA 1
ATOM 1281 C C . VAL A 1 170 ? -19.419 3.946 39.142 1.00 90.38 170 VAL A C 1
ATOM 1283 O O . VAL A 1 170 ? -19.755 3.224 40.080 1.00 90.38 170 VAL A O 1
ATOM 1286 N N . ARG A 1 171 ? -19.569 5.278 39.195 1.00 89.12 171 ARG A N 1
ATOM 1287 C CA . ARG A 1 171 ? -20.211 5.954 40.340 1.00 89.12 171 ARG A CA 1
ATOM 1288 C C . ARG A 1 171 ? -21.660 5.501 40.512 1.00 89.12 171 ARG A C 1
ATOM 1290 O O . ARG A 1 171 ? -22.047 5.171 41.633 1.00 89.12 171 ARG A O 1
ATOM 1297 N N . ASP A 1 172 ? -22.416 5.435 39.418 1.00 90.75 172 ASP A N 1
ATOM 1298 C CA . ASP A 1 172 ? -23.806 4.978 39.418 1.00 90.75 172 ASP A CA 1
ATOM 1299 C C . ASP A 1 172 ? -23.891 3.513 39.884 1.00 90.75 172 ASP A C 1
ATOM 1301 O O . ASP A 1 172 ? -24.613 3.211 40.837 1.00 90.75 172 ASP A O 1
ATOM 1305 N N . ALA A 1 173 ? -23.097 2.612 39.283 1.00 92.38 173 ALA A N 1
ATOM 1306 C CA . ALA A 1 173 ? -23.004 1.200 39.672 1.00 92.38 173 ALA A CA 1
ATOM 1307 C C . ALA A 1 173 ? -22.692 1.039 41.165 1.00 92.38 173 ALA A C 1
ATOM 1309 O O . ALA A 1 173 ? -23.322 0.241 41.857 1.00 92.38 173 ALA A O 1
ATOM 1310 N N . ALA A 1 174 ? -21.739 1.818 41.680 1.00 90.19 174 ALA A N 1
ATOM 1311 C CA . ALA A 1 174 ? -21.277 1.712 43.055 1.00 90.19 174 ALA A CA 1
ATOM 1312 C C . ALA A 1 174 ? -22.223 2.365 44.079 1.00 90.19 174 ALA A C 1
ATOM 1314 O O . ALA A 1 174 ? -22.173 2.025 45.261 1.00 90.19 174 ALA A O 1
ATOM 1315 N N . ALA A 1 175 ? -23.071 3.310 43.668 1.00 90.19 175 ALA A N 1
ATOM 1316 C CA . ALA A 1 175 ? -24.158 3.822 44.501 1.00 90.19 175 ALA A CA 1
ATOM 1317 C C . ALA A 1 175 ? -25.313 2.806 44.569 1.00 90.19 175 ALA A C 1
ATOM 1319 O O . ALA A 1 175 ? -25.811 2.497 45.653 1.00 90.19 175 ALA A O 1
ATOM 1320 N N . LEU A 1 176 ? -25.681 2.223 43.424 1.00 91.94 176 LEU A N 1
ATOM 1321 C CA . LEU A 1 176 ? -26.737 1.215 43.315 1.00 91.94 176 LEU A CA 1
ATOM 1322 C C . LEU A 1 176 ? -26.371 -0.090 44.033 1.00 91.94 176 LEU A C 1
ATOM 1324 O O . LEU A 1 176 ? -27.191 -0.619 44.779 1.00 91.94 176 LEU A O 1
ATOM 1328 N N . LEU A 1 177 ? -25.134 -0.576 43.889 1.00 90.44 177 LEU A N 1
ATOM 1329 C CA . LEU A 1 177 ? -24.655 -1.769 44.593 1.00 90.44 177 LEU A CA 1
ATOM 1330 C C . LEU A 1 177 ? -24.638 -1.549 46.113 1.00 90.44 177 LEU A C 1
ATOM 1332 O O . LEU A 1 177 ? -25.036 -2.434 46.863 1.00 90.44 177 LEU A O 1
ATOM 1336 N N . GLN A 1 178 ? -24.244 -0.358 46.574 1.00 88.06 178 GLN A N 1
ATOM 1337 C CA . GLN A 1 178 ? -24.240 -0.010 47.998 1.00 88.06 178 GLN A CA 1
ATOM 1338 C C . GLN A 1 178 ? -25.655 0.032 48.606 1.00 88.06 178 GLN A C 1
ATOM 1340 O O . GLN A 1 178 ? -25.817 -0.333 49.770 1.00 88.06 178 GLN A O 1
ATOM 1345 N N . LEU A 1 179 ? -26.673 0.422 47.829 1.00 87.38 179 LEU A N 1
ATOM 1346 C CA . LEU A 1 179 ? -28.083 0.280 48.211 1.00 87.38 179 LEU A CA 1
ATOM 1347 C C . LEU A 1 179 ? -28.516 -1.192 48.212 1.00 87.38 179 LEU A C 1
ATOM 1349 O O . LEU A 1 179 ? -29.082 -1.668 49.196 1.00 87.38 179 LEU A O 1
ATOM 1353 N N . ALA A 1 180 ? -28.236 -1.910 47.121 1.00 85.25 180 ALA A N 1
ATOM 1354 C CA . ALA A 1 180 ? -28.652 -3.296 46.928 1.00 85.25 180 ALA A CA 1
ATOM 1355 C C . ALA A 1 180 ? -28.108 -4.223 48.024 1.00 85.25 180 ALA A C 1
ATOM 1357 O O . ALA A 1 180 ? -28.815 -5.119 48.482 1.00 85.25 180 ALA A O 1
ATOM 1358 N N . THR A 1 181 ? -26.887 -3.964 48.504 1.00 84.94 181 THR A N 1
ATOM 1359 C CA . THR A 1 181 ? -26.242 -4.751 49.561 1.00 84.94 181 THR A CA 1
ATOM 1360 C C . THR A 1 181 ? -26.282 -4.099 50.941 1.00 84.94 181 THR A C 1
ATOM 1362 O O . THR A 1 181 ? -25.376 -4.299 51.751 1.00 84.94 181 THR A O 1
ATOM 1365 N N . LYS A 1 182 ? -27.314 -3.299 51.234 1.00 78.25 182 LYS A N 1
ATOM 1366 C CA . LYS A 1 182 ? -27.505 -2.693 52.565 1.00 78.25 182 LYS A CA 1
ATOM 1367 C C . LYS A 1 182 ? -27.795 -3.732 53.663 1.00 78.25 182 LYS A C 1
ATOM 1369 O O . LYS A 1 182 ? -27.514 -3.474 54.829 1.00 78.25 182 LYS A O 1
ATOM 1374 N N . HIS A 1 183 ? -28.354 -4.891 53.296 1.00 65.12 183 HIS A N 1
ATOM 1375 C CA . HIS A 1 183 ? -28.834 -5.912 54.243 1.00 65.12 183 HIS A CA 1
ATOM 1376 C C . HIS A 1 183 ? -28.303 -7.336 53.987 1.00 65.12 183 HIS A C 1
ATOM 1378 O O . HIS A 1 183 ? -28.347 -8.169 54.886 1.00 65.12 183 HIS A O 1
ATOM 1384 N N . SER A 1 184 ? -27.807 -7.636 52.784 1.00 68.31 184 SER A N 1
ATOM 1385 C CA . SER A 1 184 ? -27.206 -8.930 52.415 1.00 68.31 184 SER A CA 1
ATOM 1386 C C . SER A 1 184 ? -26.302 -8.756 51.186 1.00 68.31 184 SER A C 1
ATOM 1388 O O . SER A 1 184 ? -26.261 -7.667 50.618 1.00 68.31 184 SER A O 1
ATOM 1390 N N . ALA A 1 185 ? -25.565 -9.788 50.770 1.00 70.44 185 ALA A N 1
ATOM 1391 C CA . ALA A 1 185 ? -24.863 -9.762 49.484 1.00 70.44 185 ALA A CA 1
ATOM 1392 C C . ALA A 1 185 ? -25.849 -9.838 48.302 1.00 70.44 185 ALA A C 1
ATOM 1394 O O . ALA A 1 185 ? -26.969 -10.330 48.442 1.00 70.44 185 ALA A O 1
ATOM 1395 N N . LEU A 1 186 ? -25.425 -9.367 47.130 1.00 81.69 186 LEU A N 1
ATOM 1396 C CA . LEU A 1 186 ? -26.228 -9.393 45.913 1.00 81.69 186 LEU A CA 1
ATOM 1397 C C . LEU A 1 186 ? -26.388 -10.836 45.411 1.00 81.69 186 LEU A C 1
ATOM 1399 O O . LEU A 1 186 ? -25.401 -11.548 45.235 1.00 81.69 186 LEU A O 1
ATOM 1403 N N . SER A 1 187 ? -27.627 -11.258 45.156 1.00 80.12 187 SER A N 1
ATOM 1404 C CA . SER A 1 187 ? -27.905 -12.541 44.506 1.00 80.12 187 SER A CA 1
ATOM 1405 C C . SER A 1 187 ? -27.841 -12.359 42.990 1.00 80.12 187 SER A C 1
ATOM 1407 O O . SER A 1 187 ? -28.686 -11.670 42.418 1.00 80.12 187 SER A O 1
ATOM 1409 N N . LEU A 1 188 ? -26.824 -12.948 42.360 1.00 86.06 188 LEU A N 1
ATOM 1410 C CA . LEU A 1 188 ? -26.621 -12.957 40.911 1.00 86.06 188 LEU A CA 1
ATOM 1411 C C . LEU A 1 188 ? -26.768 -14.385 40.376 1.00 86.06 188 LEU A C 1
ATOM 1413 O O . LEU A 1 188 ? -26.298 -15.334 41.002 1.00 86.06 188 LEU A O 1
ATOM 1417 N N . ASN A 1 189 ? -27.377 -14.535 39.199 1.00 86.69 189 ASN A N 1
ATOM 1418 C CA . ASN A 1 189 ? -27.320 -15.786 38.436 1.00 86.69 189 ASN A CA 1
ATOM 1419 C C . ASN A 1 189 ? -25.965 -15.935 37.712 1.00 86.69 189 ASN A C 1
ATOM 1421 O O . ASN A 1 189 ? -25.181 -14.985 37.654 1.00 86.69 189 ASN A O 1
ATOM 1425 N N . ASP A 1 190 ? -25.676 -17.112 37.152 1.00 84.62 190 ASP A N 1
ATOM 1426 C CA . ASP A 1 190 ? -24.366 -17.410 36.546 1.00 84.62 190 ASP A CA 1
ATOM 1427 C C . ASP A 1 190 ? -24.009 -16.478 35.371 1.00 84.62 190 ASP A C 1
ATOM 1429 O O . ASP A 1 190 ? -22.853 -16.081 35.219 1.00 84.62 190 ASP A O 1
ATOM 1433 N N . HIS A 1 191 ? -25.000 -16.053 34.580 1.00 83.50 191 HIS A N 1
ATOM 1434 C CA . HIS A 1 191 ? -24.794 -15.151 33.441 1.00 83.50 191 HIS A CA 1
ATOM 1435 C C . HIS A 1 191 ? -24.510 -13.710 33.885 1.00 83.50 191 HIS A C 1
ATOM 1437 O O . HIS A 1 191 ? -23.515 -13.113 33.478 1.00 83.50 191 HIS A O 1
ATOM 1443 N N . GLN A 1 192 ? -25.332 -13.173 34.795 1.00 89.44 192 GLN A N 1
ATOM 1444 C CA . GLN A 1 192 ? -25.083 -11.884 35.455 1.00 89.44 192 GLN A CA 1
ATOM 1445 C C . GLN A 1 192 ? -23.704 -11.865 36.131 1.00 89.44 192 GLN A C 1
ATOM 1447 O O . GLN A 1 192 ? -22.970 -10.884 36.029 1.00 89.44 192 GLN A O 1
ATOM 1452 N N . THR A 1 193 ? -23.347 -12.964 36.799 1.00 85.56 193 THR A N 1
ATOM 1453 C CA . THR A 1 193 ? -22.055 -13.163 37.460 1.00 85.56 193 THR A CA 1
ATOM 1454 C C . THR A 1 193 ? -20.895 -13.076 36.471 1.00 85.56 193 THR A C 1
ATOM 1456 O O . THR A 1 193 ? -19.933 -12.353 36.725 1.00 85.56 193 THR A O 1
ATOM 1459 N N . HIS A 1 194 ? -20.989 -13.764 35.330 1.00 83.25 194 HIS A N 1
ATOM 1460 C CA . HIS A 1 194 ? -19.946 -13.759 34.306 1.00 83.25 194 HIS A CA 1
ATOM 1461 C C . HIS A 1 194 ? -19.717 -12.357 33.716 1.00 83.25 194 HIS A C 1
ATOM 1463 O O . HIS A 1 194 ? -18.582 -11.880 33.696 1.00 83.25 194 HIS A O 1
ATOM 1469 N N . VAL A 1 195 ? -20.796 -11.657 33.343 1.00 85.62 195 VAL A N 1
ATOM 1470 C CA . VAL A 1 195 ? -20.756 -10.261 32.860 1.00 85.62 195 VAL A CA 1
ATOM 1471 C C . VAL A 1 195 ? -20.084 -9.335 33.877 1.00 85.62 195 VAL A C 1
ATOM 1473 O O . VAL A 1 195 ? -19.239 -8.510 33.518 1.00 85.62 195 VAL A O 1
ATOM 1476 N N . VAL A 1 196 ? -20.448 -9.472 35.155 1.00 87.88 196 VAL A N 1
ATOM 1477 C CA . VAL A 1 196 ? -19.866 -8.700 36.259 1.00 87.88 196 VAL A CA 1
ATOM 1478 C C . VAL A 1 196 ? -18.363 -8.952 36.391 1.00 87.88 196 VAL A C 1
ATOM 1480 O O . VAL A 1 196 ? -17.616 -8.002 36.619 1.00 87.88 196 VAL A O 1
ATOM 1483 N N . GLU A 1 197 ? -17.900 -10.194 36.230 1.00 83.25 197 GLU A N 1
ATOM 1484 C CA . GLU A 1 197 ? -16.482 -10.547 36.363 1.00 83.25 197 GLU A CA 1
ATOM 1485 C C . GLU A 1 197 ? -15.619 -10.098 35.179 1.00 83.25 197 GLU A C 1
ATOM 1487 O O . GLU A 1 197 ? -14.503 -9.631 35.414 1.00 83.25 197 GLU A O 1
ATOM 1492 N N . GLU A 1 198 ? -16.125 -10.142 33.940 1.00 81.12 198 GLU A N 1
ATOM 1493 C CA . GLU A 1 198 ? -15.443 -9.511 32.797 1.00 81.12 198 GLU A CA 1
ATOM 1494 C C . GLU A 1 198 ? -15.311 -7.992 32.998 1.00 81.12 198 GLU A C 1
ATOM 1496 O O . GLU A 1 198 ? -14.225 -7.416 32.872 1.00 81.12 198 GLU A O 1
ATOM 1501 N N . SER A 1 199 ? -16.419 -7.347 33.376 1.00 86.12 199 SER A N 1
ATOM 1502 C CA . SER A 1 199 ? -16.518 -5.888 33.514 1.00 86.12 199 SER A CA 1
ATOM 1503 C C . SER A 1 199 ? -15.722 -5.332 34.699 1.00 86.12 199 SER A C 1
ATOM 1505 O O . SER A 1 199 ? -15.370 -4.152 34.712 1.00 86.12 199 SER A O 1
ATOM 1507 N N . LEU A 1 200 ? -15.416 -6.162 35.703 1.00 85.19 200 LEU A N 1
ATOM 1508 C CA . LEU A 1 200 ? -14.780 -5.736 36.952 1.00 85.19 200 LEU A CA 1
ATOM 1509 C C . LEU A 1 200 ? -13.424 -5.044 36.727 1.00 85.19 200 LEU A C 1
ATOM 1511 O O . LEU A 1 200 ? -13.092 -4.109 37.450 1.00 85.19 200 LEU A O 1
ATOM 1515 N N . SER A 1 201 ? -12.655 -5.456 35.716 1.00 77.31 201 SER A N 1
ATOM 1516 C CA . SER A 1 201 ? -11.357 -4.837 35.404 1.00 77.31 201 SER A CA 1
ATOM 1517 C C . SER A 1 201 ? -11.481 -3.390 34.895 1.00 77.31 201 SER A C 1
ATOM 1519 O O . SER A 1 201 ? -10.781 -2.504 35.389 1.00 77.31 201 SER A O 1
ATOM 1521 N N . ASP A 1 202 ? -12.424 -3.124 33.986 1.00 78.44 202 ASP A N 1
ATOM 1522 C CA . ASP A 1 202 ? -12.754 -1.774 33.509 1.00 78.44 202 ASP A CA 1
ATOM 1523 C C . ASP A 1 202 ? -13.358 -0.908 34.628 1.00 78.44 202 ASP A C 1
ATOM 1525 O O . ASP A 1 202 ? -13.032 0.274 34.748 1.00 78.44 202 ASP A O 1
ATOM 1529 N N . VAL A 1 203 ? -14.218 -1.488 35.474 1.00 84.94 203 VAL A N 1
ATOM 1530 C CA . VAL A 1 203 ? -14.825 -0.794 36.623 1.00 84.94 203 VAL A CA 1
ATOM 1531 C C . VAL A 1 203 ? -13.752 -0.314 37.605 1.00 84.94 203 VAL A C 1
ATOM 1533 O O . VAL A 1 203 ? -13.743 0.858 37.985 1.00 84.94 203 VAL A O 1
ATOM 1536 N N . LEU A 1 204 ? -12.796 -1.175 37.967 1.00 81.88 204 LEU A N 1
ATOM 1537 C CA . LEU A 1 204 ? -11.708 -0.825 38.889 1.00 81.88 204 LEU A CA 1
ATOM 1538 C C . LEU A 1 204 ? -10.736 0.205 38.298 1.00 81.88 204 LEU A C 1
ATOM 1540 O O . LEU A 1 204 ? -10.204 1.024 39.045 1.00 81.88 204 LEU A O 1
ATOM 1544 N N . GLN A 1 205 ? -10.538 0.240 36.975 1.00 78.12 205 GLN A N 1
ATOM 1545 C CA . GLN A 1 205 ? -9.726 1.278 36.324 1.00 78.12 205 GLN A CA 1
ATOM 1546 C C . GLN A 1 205 ? -10.324 2.692 36.488 1.00 78.12 205 GLN A C 1
ATOM 1548 O O . GLN A 1 205 ? -9.579 3.676 36.505 1.00 78.12 205 GLN A O 1
ATOM 1553 N N . HIS A 1 206 ? -11.651 2.805 36.613 1.00 80.56 206 HIS A N 1
ATOM 1554 C CA . HIS A 1 206 ? -12.379 4.080 36.574 1.00 80.56 206 HIS A CA 1
ATOM 1555 C C . HIS A 1 206 ? -13.160 4.426 37.854 1.00 80.56 206 HIS A C 1
ATOM 1557 O O . HIS A 1 206 ? -13.870 5.434 37.882 1.00 80.56 206 HIS A O 1
ATOM 1563 N N . ALA A 1 207 ? -13.000 3.644 38.921 1.00 79.81 207 ALA A N 1
ATOM 1564 C CA . ALA A 1 207 ? -13.575 3.924 40.232 1.00 79.81 207 ALA A CA 1
ATOM 1565 C C . ALA A 1 207 ? -13.005 5.191 40.904 1.00 79.81 207 ALA A C 1
ATOM 1567 O O . ALA A 1 207 ? -11.920 5.678 40.578 1.00 79.81 207 ALA A O 1
ATOM 1568 N N . ALA A 1 208 ? -13.759 5.722 41.872 1.00 71.31 208 ALA A N 1
ATOM 1569 C CA . ALA A 1 208 ? -13.224 6.633 42.884 1.00 71.31 208 ALA A CA 1
ATOM 1570 C C . ALA A 1 208 ? -12.386 5.835 43.910 1.00 71.31 208 ALA A C 1
ATOM 1572 O O . ALA A 1 208 ? -12.666 4.646 44.072 1.00 71.31 208 ALA A O 1
ATOM 1573 N N . PRO A 1 209 ? -11.398 6.447 44.600 1.00 65.06 209 PRO A N 1
ATOM 1574 C CA . PRO A 1 209 ? -10.481 5.727 45.493 1.00 65.06 209 PRO A CA 1
ATOM 1575 C C . PRO A 1 209 ? -11.206 4.851 46.521 1.00 65.06 209 PRO A C 1
ATOM 1577 O O . PRO A 1 209 ? -11.006 3.643 46.548 1.00 65.06 209 PRO A O 1
ATOM 1580 N N . ASP A 1 210 ? -12.202 5.412 47.218 1.00 63.97 210 ASP A N 1
ATOM 1581 C CA . ASP A 1 210 ? -13.040 4.735 48.222 1.00 63.97 210 ASP A CA 1
ATOM 1582 C C . ASP A 1 210 ? -13.780 3.479 47.717 1.00 63.97 210 ASP A C 1
ATOM 1584 O O . ASP A 1 210 ? -14.345 2.725 48.513 1.00 63.97 210 ASP A O 1
ATOM 1588 N N . LYS A 1 211 ? -13.790 3.251 46.395 1.00 68.38 211 LYS A N 1
ATOM 1589 C CA . LYS A 1 211 ? -14.411 2.108 45.713 1.00 68.38 211 LYS A CA 1
ATOM 1590 C C . LYS A 1 211 ? -13.493 1.473 44.655 1.00 68.38 211 LYS A C 1
ATOM 1592 O O . LYS A 1 211 ? -13.986 0.763 43.780 1.00 68.38 211 LYS A O 1
ATOM 1597 N N . GLN A 1 212 ? -12.179 1.717 44.705 1.00 66.00 212 GLN A N 1
ATOM 1598 C CA . GLN A 1 212 ? -11.180 1.164 43.773 1.00 66.00 212 GLN A CA 1
ATOM 1599 C C . GLN A 1 212 ? -10.537 -0.151 44.282 1.00 66.00 212 GLN A C 1
ATOM 1601 O O . GLN A 1 212 ? -9.835 -0.835 43.533 1.00 66.00 212 GLN A O 1
ATOM 1606 N N . MET A 1 213 ? -10.846 -0.561 45.517 1.00 69.38 213 MET A N 1
ATOM 1607 C CA . MET A 1 213 ? -10.588 -1.911 46.038 1.00 69.38 213 MET A CA 1
ATOM 1608 C C . MET A 1 213 ? -11.412 -2.981 45.311 1.00 69.38 213 MET A C 1
ATOM 1610 O O . MET A 1 213 ? -12.637 -2.856 45.223 1.00 69.38 213 MET A O 1
ATOM 1614 N N . LYS A 1 214 ? -10.810 -4.104 44.900 1.00 72.00 214 LYS A N 1
ATOM 1615 C CA . LYS A 1 214 ? -11.566 -5.227 44.317 1.00 72.00 214 LYS A CA 1
ATOM 1616 C C . LYS A 1 214 ? -12.440 -5.916 45.363 1.00 72.00 214 LYS A C 1
ATOM 1618 O O . LYS A 1 214 ? -13.571 -6.303 45.062 1.00 72.00 214 LYS A O 1
ATOM 1623 N N . SER A 1 215 ? -11.948 -6.021 46.597 1.00 72.19 215 SER A N 1
ATOM 1624 C CA . SER A 1 215 ? -12.669 -6.617 47.728 1.00 72.19 215 SER A CA 1
ATOM 1625 C C . SER A 1 215 ? -13.985 -5.891 48.045 1.00 72.19 215 SER A C 1
ATOM 1627 O O . SER A 1 215 ? -14.989 -6.554 48.309 1.00 72.19 215 SER A O 1
ATOM 1629 N N . TRP A 1 216 ? -14.041 -4.556 47.920 1.00 83.06 216 TRP A N 1
ATOM 1630 C CA . TRP A 1 216 ? -15.269 -3.771 48.126 1.00 83.06 216 TRP A CA 1
ATOM 1631 C C . TRP A 1 216 ? -16.403 -4.219 47.194 1.00 83.06 216 TRP A C 1
ATOM 1633 O O . TRP A 1 216 ? -17.551 -4.346 47.635 1.00 83.06 216 TRP A O 1
ATOM 1643 N N . TRP A 1 217 ? -16.074 -4.500 45.929 1.00 84.31 217 TRP A N 1
ATOM 1644 C CA . TRP A 1 217 ? -17.007 -5.035 44.940 1.00 84.31 217 TRP A CA 1
ATOM 1645 C C . TRP A 1 217 ? -17.284 -6.521 45.194 1.00 84.31 217 TRP A C 1
ATOM 1647 O O . TRP A 1 217 ? -18.443 -6.910 45.304 1.00 84.31 217 TRP A O 1
ATOM 1657 N N . GLN A 1 218 ? -16.254 -7.361 45.349 1.00 79.88 218 GLN A N 1
ATOM 1658 C CA . GLN A 1 218 ? -16.426 -8.816 45.488 1.00 79.88 218 GLN A CA 1
ATOM 1659 C C . GLN A 1 218 ? -17.209 -9.226 46.746 1.00 79.88 218 GLN A C 1
ATOM 1661 O O . GLN A 1 218 ? -18.066 -10.108 46.654 1.00 79.88 218 GLN A O 1
ATOM 1666 N N . ALA A 1 219 ? -17.007 -8.554 47.886 1.00 76.00 219 ALA A N 1
ATOM 1667 C CA . ALA A 1 219 ? -17.801 -8.771 49.099 1.00 76.00 219 ALA A CA 1
ATOM 1668 C C . ALA A 1 219 ? -19.305 -8.595 48.834 1.00 76.00 219 ALA A C 1
ATOM 1670 O O . ALA A 1 219 ? -20.130 -9.384 49.293 1.00 76.00 219 ALA A O 1
ATOM 1671 N N . ARG A 1 220 ? -19.650 -7.568 48.050 1.00 83.50 220 ARG A N 1
ATOM 1672 C CA . ARG A 1 220 ? -21.027 -7.175 47.736 1.00 83.50 220 ARG A CA 1
ATOM 1673 C C . ARG A 1 220 ? -21.637 -8.030 46.627 1.00 83.50 220 ARG A C 1
ATOM 1675 O O . ARG A 1 220 ? -22.795 -8.408 46.733 1.00 83.50 220 ARG A O 1
ATOM 1682 N N . LEU A 1 221 ? -20.858 -8.384 45.607 1.00 82.50 221 LEU A N 1
ATOM 1683 C CA . LEU A 1 221 ? -21.310 -9.135 44.429 1.00 82.50 221 LEU A CA 1
ATOM 1684 C C . LEU A 1 221 ? -21.333 -10.661 44.622 1.00 82.50 221 LEU A C 1
ATOM 1686 O O . LEU A 1 221 ? -22.038 -11.345 43.889 1.00 82.50 221 LEU A O 1
ATOM 1690 N N . ARG A 1 222 ? -20.540 -11.211 45.556 1.00 70.06 222 ARG A N 1
ATOM 1691 C CA . ARG A 1 222 ? -20.411 -12.670 45.763 1.00 70.06 222 ARG A CA 1
ATOM 1692 C C . ARG A 1 222 ? -20.543 -13.145 47.217 1.00 70.06 222 ARG A C 1
ATOM 1694 O O . ARG A 1 222 ? -20.519 -14.352 47.448 1.00 70.06 222 ARG A O 1
ATOM 1701 N N . GLY A 1 223 ? -20.647 -12.252 48.206 1.00 60.31 223 GLY A N 1
ATOM 1702 C CA . GLY A 1 223 ? -20.910 -12.612 49.612 1.00 60.31 223 GLY A CA 1
ATOM 1703 C C . GLY A 1 223 ? -19.823 -13.432 50.323 1.00 60.31 223 GLY A C 1
ATOM 1704 O O . GLY A 1 223 ? -20.020 -13.851 51.461 1.00 60.31 223 GLY A O 1
ATOM 1705 N N . LYS A 1 224 ? -18.677 -13.659 49.674 1.00 47.16 224 LYS A N 1
ATOM 1706 C CA . LYS A 1 224 ? -17.505 -14.353 50.216 1.00 47.16 224 LYS A CA 1
ATOM 1707 C C . LYS A 1 224 ? -16.297 -13.432 50.113 1.00 47.16 224 LYS A C 1
ATOM 1709 O O . LYS A 1 224 ? -15.621 -13.406 49.088 1.00 47.16 224 LYS A O 1
ATOM 1714 N N . CYS A 1 225 ? -16.059 -12.676 51.178 1.00 38.47 225 CYS A N 1
ATOM 1715 C CA . CYS A 1 225 ? -14.738 -12.124 51.453 1.00 38.47 225 CYS A CA 1
ATOM 1716 C C . CYS A 1 225 ? -13.966 -13.059 52.395 1.00 38.47 225 CYS A C 1
ATOM 1718 O O . CYS A 1 225 ? -14.478 -14.100 52.810 1.00 38.47 225 CYS A O 1
ATOM 1720 N N . ASP A 1 226 ? -12.727 -12.662 52.658 1.00 42.69 226 ASP A N 1
ATOM 1721 C CA . ASP A 1 226 ? -11.685 -13.345 53.421 1.00 42.69 226 ASP A CA 1
ATOM 1722 C C . ASP A 1 226 ? -12.161 -14.134 54.668 1.00 42.69 226 ASP A C 1
ATOM 1724 O O . ASP A 1 226 ? -12.995 -13.616 55.422 1.00 42.69 226 ASP A O 1
ATOM 1728 N N . PRO A 1 227 ? -11.649 -15.359 54.932 1.00 40.22 227 PRO A N 1
ATOM 1729 C CA . PRO A 1 227 ? -11.913 -16.075 56.183 1.00 40.22 227 PRO A CA 1
ATOM 1730 C C . PRO A 1 227 ? -11.605 -15.269 57.459 1.00 40.22 227 PRO A C 1
ATOM 1732 O O . PRO A 1 227 ? -12.342 -15.443 58.435 1.00 40.22 227 PRO A O 1
ATOM 1735 N N . ASP A 1 228 ? -10.614 -14.369 57.450 1.00 42.62 228 ASP A N 1
ATOM 1736 C CA . ASP A 1 228 ? -10.237 -13.567 58.626 1.00 42.62 228 ASP A CA 1
ATOM 1737 C C . ASP A 1 228 ? -11.168 -12.363 58.878 1.00 42.62 228 ASP A C 1
ATOM 1739 O O . ASP A 1 228 ? -11.151 -11.765 59.954 1.00 42.62 228 ASP A O 1
ATOM 1743 N N . ALA A 1 229 ? -12.078 -12.031 57.953 1.00 43.75 229 ALA A N 1
ATOM 1744 C CA . ALA A 1 229 ? -12.976 -10.874 58.069 1.00 43.75 229 ALA A CA 1
ATOM 1745 C C . ALA A 1 229 ? -14.174 -11.066 59.037 1.00 43.75 229 ALA A C 1
ATOM 1747 O O . ALA A 1 229 ? -15.159 -10.320 58.978 1.00 43.75 229 ALA A O 1
ATOM 1748 N N . ARG A 1 230 ? -14.139 -12.065 59.931 1.00 39.38 230 ARG A N 1
ATOM 1749 C CA . ARG A 1 230 ? -15.229 -12.354 60.882 1.00 39.38 230 ARG A CA 1
ATOM 1750 C C . ARG A 1 230 ? -15.053 -11.614 62.208 1.00 39.38 230 ARG A C 1
ATOM 1752 O O . ARG A 1 230 ? -14.348 -12.084 63.097 1.00 39.38 230 ARG A O 1
ATOM 1759 N N . ARG A 1 231 ? -15.823 -10.540 62.411 1.00 48.41 231 ARG A N 1
ATOM 1760 C CA . ARG A 1 231 ? -16.106 -10.043 63.771 1.00 48.41 231 ARG A CA 1
ATOM 1761 C C . ARG A 1 231 ? -16.763 -11.165 64.597 1.00 48.41 231 ARG A C 1
ATOM 1763 O O . ARG A 1 231 ? -17.690 -11.808 64.092 1.00 48.41 231 ARG A O 1
ATOM 1770 N N . PRO A 1 232 ? -16.308 -11.442 65.831 1.00 48.16 232 PRO A N 1
ATOM 1771 C CA . PRO A 1 232 ? -16.862 -12.521 66.639 1.00 48.16 232 PRO A CA 1
ATOM 1772 C C . PRO A 1 232 ? -18.297 -12.193 67.072 1.00 48.16 232 PRO A C 1
ATOM 1774 O O . PRO A 1 232 ? -18.635 -11.040 67.336 1.00 48.16 232 PRO A O 1
ATOM 1777 N N . ALA A 1 233 ? -19.149 -13.216 67.190 1.00 42.97 233 ALA A N 1
ATOM 1778 C CA . ALA A 1 233 ? -20.570 -13.040 67.521 1.00 42.97 233 ALA A CA 1
ATOM 1779 C C . ALA A 1 233 ? -20.812 -12.350 68.882 1.00 42.97 233 ALA A C 1
ATOM 1781 O O . ALA A 1 233 ? -21.863 -11.748 69.088 1.00 42.97 233 ALA A O 1
ATOM 1782 N N . THR A 1 234 ? -19.825 -12.390 69.783 1.00 48.91 234 THR A N 1
ATOM 1783 C CA . THR A 1 234 ? -19.803 -11.608 71.026 1.00 48.91 234 THR A CA 1
ATOM 1784 C C . THR A 1 234 ? -19.907 -10.107 70.769 1.00 48.91 234 THR A C 1
ATOM 1786 O O . THR A 1 234 ? -20.707 -9.451 71.418 1.00 48.91 234 THR A O 1
ATOM 1789 N N . GLU A 1 235 ? -19.170 -9.564 69.796 1.00 50.84 235 GLU A N 1
ATOM 1790 C CA . GLU A 1 235 ? -19.150 -8.127 69.491 1.00 50.84 235 GLU A CA 1
ATOM 1791 C C . GLU A 1 235 ? -20.511 -7.649 68.951 1.00 50.84 235 GLU A C 1
ATOM 1793 O O . GLU A 1 235 ? -20.995 -6.577 69.315 1.00 50.84 235 GLU A O 1
ATOM 1798 N N . VAL A 1 236 ? -21.179 -8.486 68.148 1.00 53.47 236 VAL A N 1
ATOM 1799 C CA . VAL A 1 236 ? -22.544 -8.231 67.648 1.00 53.47 236 VAL A CA 1
ATOM 1800 C C . VAL A 1 236 ? -23.565 -8.240 68.794 1.00 53.47 236 VAL A C 1
ATOM 1802 O O . VAL A 1 236 ? -24.463 -7.400 68.818 1.00 53.47 236 VAL A O 1
ATOM 1805 N N . LEU A 1 237 ? -23.410 -9.146 69.766 1.00 48.84 237 LEU A N 1
ATOM 1806 C CA . LEU A 1 237 ? -24.252 -9.191 70.966 1.00 48.84 237 LEU A CA 1
ATOM 1807 C C . LEU A 1 237 ? -24.018 -7.988 71.890 1.00 48.84 237 LEU A C 1
ATOM 1809 O O . LEU A 1 237 ? -24.996 -7.422 72.369 1.00 48.84 237 LEU A O 1
ATOM 1813 N N . THR A 1 238 ? -22.770 -7.548 72.096 1.00 54.56 238 THR A N 1
ATOM 1814 C CA . THR A 1 238 ? -22.472 -6.349 72.900 1.00 54.56 238 THR A CA 1
ATOM 1815 C C . THR A 1 238 ? -23.162 -5.114 72.322 1.00 54.56 238 THR A C 1
ATOM 1817 O O . THR A 1 238 ? -23.874 -4.428 73.047 1.00 54.56 238 THR A O 1
ATOM 1820 N N . ASN A 1 239 ? -23.060 -4.893 71.005 1.00 47.00 239 ASN A N 1
ATOM 1821 C CA . ASN A 1 239 ? -23.724 -3.768 70.333 1.00 47.00 239 ASN A CA 1
ATOM 1822 C C . ASN A 1 239 ? -25.264 -3.826 70.453 1.00 47.00 239 ASN A C 1
ATOM 1824 O O . ASN A 1 239 ? -25.911 -2.784 70.546 1.00 47.00 239 ASN A O 1
ATOM 1828 N N . LEU A 1 240 ? -25.867 -5.024 70.483 1.00 47.41 240 LEU A N 1
ATOM 1829 C CA . LEU A 1 240 ? -27.311 -5.176 70.713 1.00 47.41 240 LEU A CA 1
ATOM 1830 C C . LEU A 1 240 ? -27.722 -4.856 72.161 1.00 47.41 240 LEU A C 1
ATOM 1832 O O . LEU A 1 240 ? -28.815 -4.342 72.382 1.00 47.41 240 LEU A O 1
ATOM 1836 N N . ILE A 1 241 ? -26.866 -5.173 73.135 1.00 51.09 241 ILE A N 1
ATOM 1837 C CA . ILE A 1 241 ? -27.119 -4.959 74.567 1.00 51.09 241 ILE A CA 1
ATOM 1838 C C . ILE A 1 241 ? -26.911 -3.485 74.943 1.00 51.09 241 ILE A C 1
ATOM 1840 O O . ILE A 1 241 ? -27.731 -2.910 75.658 1.00 51.09 241 ILE A O 1
ATOM 1844 N N . GLU A 1 242 ? -25.860 -2.847 74.422 1.00 49.00 242 GLU A N 1
ATOM 1845 C CA . GLU A 1 242 ? -25.593 -1.415 74.620 1.00 49.00 242 GLU A CA 1
ATOM 1846 C C . GLU A 1 242 ? -26.702 -0.540 74.012 1.00 49.00 242 GLU A C 1
ATOM 1848 O O . GLU A 1 242 ? -27.109 0.447 74.620 1.00 49.00 242 GLU A O 1
ATOM 1853 N N . GLY A 1 243 ? -27.279 -0.952 72.876 1.00 42.47 243 GLY A N 1
ATOM 1854 C CA . GLY A 1 243 ? -28.408 -0.270 72.231 1.00 42.47 243 GLY A CA 1
ATOM 1855 C C . GLY A 1 243 ? -29.753 -0.329 72.975 1.00 42.47 243 GLY A C 1
ATOM 1856 O O . GLY A 1 243 ? -30.725 0.242 72.485 1.00 42.47 243 GLY A O 1
ATOM 1857 N N . MET A 1 244 ? -29.840 -1.008 74.127 1.00 40.97 244 MET A N 1
ATOM 1858 C CA . MET A 1 244 ? -31.073 -1.144 74.923 1.00 40.97 244 MET A CA 1
ATOM 1859 C C . MET A 1 244 ? -31.029 -0.432 76.288 1.00 40.97 244 MET A C 1
ATOM 1861 O O . MET A 1 244 ? -31.977 -0.564 77.064 1.00 40.97 244 MET A O 1
ATOM 1865 N N . SER A 1 245 ? -29.961 0.307 76.608 1.00 38.56 245 SER A N 1
ATOM 1866 C CA . SER A 1 245 ? -29.762 0.887 77.943 1.00 38.56 245 SER A CA 1
ATOM 1867 C C . SER A 1 245 ? -29.830 2.420 77.960 1.00 38.56 245 SER A C 1
ATOM 1869 O O . SER A 1 245 ? -29.012 3.086 77.335 1.00 38.56 245 SER A O 1
ATOM 1871 N N . LEU A 1 246 ? -30.755 2.942 78.777 1.00 36.28 246 LEU A N 1
ATOM 1872 C CA . LEU A 1 246 ? -30.911 4.342 79.212 1.00 36.28 246 LEU A CA 1
ATOM 1873 C C . LEU A 1 246 ? -31.335 5.384 78.156 1.00 36.28 246 LEU A C 1
ATOM 1875 O O . LEU A 1 246 ? -30.515 6.005 77.486 1.00 36.28 246 LEU A O 1
ATOM 1879 N N . ASP A 1 247 ? -32.630 5.708 78.181 1.00 34.31 247 ASP A N 1
ATOM 1880 C CA . ASP A 1 247 ? -33.163 7.022 77.805 1.00 34.31 247 ASP A CA 1
ATOM 1881 C C . ASP A 1 247 ? -34.003 7.562 78.978 1.00 34.31 247 ASP A C 1
ATOM 1883 O O . ASP A 1 247 ? -35.078 7.029 79.248 1.00 34.31 247 ASP A O 1
ATOM 1887 N N . GLU A 1 248 ? -33.519 8.585 79.702 1.00 32.41 248 GLU A N 1
ATOM 1888 C CA . GLU A 1 248 ? -34.413 9.492 80.440 1.00 32.41 248 GLU A CA 1
ATOM 1889 C C . GLU A 1 248 ? -33.796 10.860 80.827 1.00 32.41 248 GLU A C 1
ATOM 1891 O O . GLU A 1 248 ? -32.741 10.961 81.450 1.00 32.41 248 GLU A O 1
ATOM 1896 N N . SER A 1 249 ? -34.586 11.919 80.612 1.00 31.59 249 SER A N 1
ATOM 1897 C CA . SER A 1 249 ? -34.636 13.170 81.403 1.00 31.59 249 SER A CA 1
ATOM 1898 C C . SER A 1 249 ? -33.596 14.318 81.215 1.00 31.59 249 SER A C 1
ATOM 1900 O O . SER A 1 249 ? -32.777 14.630 82.068 1.00 31.59 249 SER A O 1
ATOM 1902 N N . ALA A 1 250 ? -33.883 15.157 80.208 1.00 31.59 250 ALA A N 1
ATOM 1903 C CA . ALA A 1 250 ? -34.326 16.560 80.402 1.00 31.59 250 ALA A CA 1
ATOM 1904 C C . ALA A 1 250 ? -33.354 17.764 80.667 1.00 31.59 250 ALA A C 1
ATOM 1906 O O . ALA A 1 250 ? -32.722 17.886 81.707 1.00 31.59 250 ALA A O 1
ATOM 1907 N N . LYS A 1 251 ? -33.564 18.809 79.827 1.00 30.03 251 LYS A N 1
ATOM 1908 C CA . LYS A 1 251 ? -33.495 20.291 80.057 1.00 30.03 251 LYS A CA 1
ATOM 1909 C C . LYS A 1 251 ? -32.176 21.094 79.868 1.00 30.03 251 LYS A C 1
ATOM 1911 O O . LYS A 1 251 ? -31.347 21.189 80.756 1.00 30.03 251 LYS A O 1
ATOM 1916 N N . LYS A 1 252 ? -32.204 21.919 78.801 1.00 29.25 252 LYS A N 1
ATOM 1917 C CA . LYS A 1 252 ? -31.840 23.366 78.722 1.00 29.25 252 LYS A CA 1
ATOM 1918 C C . LYS A 1 252 ? -30.408 23.860 79.083 1.00 29.25 252 LYS A C 1
ATOM 1920 O O . LYS A 1 252 ? -30.156 24.174 80.233 1.00 29.25 252 LYS A O 1
ATOM 1925 N N . SER A 1 253 ? -29.616 24.154 78.032 1.00 25.12 253 SER A N 1
ATOM 1926 C CA . SER A 1 253 ? -28.981 25.467 77.672 1.00 25.12 253 SER A CA 1
ATOM 1927 C C . SER A 1 253 ? -28.214 26.342 78.703 1.00 25.12 253 SER A C 1
ATOM 1929 O O . SER A 1 253 ? -28.725 26.515 79.805 1.00 25.12 253 SER A O 1
ATOM 1931 N N . PRO A 1 254 ? -27.254 27.205 78.271 1.00 41.31 254 PRO A N 1
ATOM 1932 C CA . PRO A 1 254 ? -26.305 27.122 77.139 1.00 41.31 254 PRO A CA 1
ATOM 1933 C C . PRO A 1 254 ? -24.858 27.609 77.497 1.00 41.31 254 PRO A C 1
ATOM 1935 O O . PRO A 1 254 ? -24.579 27.943 78.640 1.00 41.31 254 PRO A O 1
ATOM 1938 N N . SER A 1 255 ? -23.992 27.743 76.473 1.00 25.09 255 SER A N 1
ATOM 1939 C CA . SER A 1 255 ? -22.800 28.637 76.365 1.00 25.09 255 SER A CA 1
ATOM 1940 C C . SER A 1 255 ? -21.534 28.461 77.247 1.00 25.09 255 SER A C 1
ATOM 1942 O O . SER A 1 255 ? -21.591 28.432 78.465 1.00 25.09 255 SER A O 1
ATOM 1944 N N . GLU A 1 256 ? -20.392 28.527 76.540 1.00 25.50 256 GLU A N 1
ATOM 1945 C CA . GLU A 1 256 ? -19.088 29.150 76.886 1.00 25.50 256 GLU A CA 1
ATOM 1946 C C . GLU A 1 256 ? -18.072 28.527 77.888 1.00 25.50 256 GLU A C 1
ATOM 1948 O O . GLU A 1 256 ? -18.126 28.721 79.095 1.00 25.50 256 GLU A O 1
ATOM 1953 N N . THR A 1 257 ? -17.024 27.942 77.272 1.00 25.98 257 THR A N 1
ATOM 1954 C CA . THR A 1 257 ? -15.560 28.159 77.476 1.00 25.98 257 THR A CA 1
ATOM 1955 C C . THR A 1 257 ? -14.807 27.763 78.759 1.00 25.98 257 THR A C 1
ATOM 1957 O O . THR A 1 257 ? -15.185 28.108 79.867 1.00 25.98 257 THR A O 1
ATOM 1960 N N . ASP A 1 258 ? -13.615 27.198 78.496 1.00 25.83 258 ASP A N 1
ATOM 1961 C CA . ASP A 1 258 ? -12.374 27.119 79.292 1.00 25.83 258 ASP A CA 1
ATOM 1962 C C . ASP A 1 258 ? -12.382 26.403 80.665 1.00 25.83 258 ASP A C 1
ATOM 1964 O O . ASP A 1 258 ? -13.256 26.586 81.499 1.00 25.83 258 ASP A O 1
ATOM 1968 N N . GLY A 1 259 ? -11.374 25.588 81.013 1.00 25.39 259 GLY A N 1
ATOM 1969 C CA . GLY A 1 259 ? -10.178 25.149 80.269 1.00 25.39 259 GLY A CA 1
ATOM 1970 C C . GLY A 1 259 ? -9.012 24.793 81.215 1.00 25.39 259 GLY A C 1
ATOM 1971 O O . GLY A 1 259 ? -9.163 24.946 82.420 1.00 25.39 259 GLY A O 1
ATOM 1972 N N . VAL A 1 260 ? -7.833 24.428 80.661 1.00 27.66 260 VAL A N 1
ATOM 1973 C CA . VAL A 1 260 ? -6.487 24.524 81.314 1.00 27.66 260 VAL A CA 1
ATOM 1974 C C . VAL A 1 260 ? -6.241 23.584 82.532 1.00 27.66 260 VAL A C 1
ATOM 1976 O O . VAL A 1 260 ? -7.036 23.519 83.454 1.00 27.66 260 VAL A O 1
ATOM 1979 N N . LEU A 1 261 ? -5.139 22.831 82.698 1.00 25.23 261 LEU A N 1
ATOM 1980 C CA . LEU A 1 261 ? -3.943 22.490 81.894 1.00 25.23 261 LEU A CA 1
ATOM 1981 C C . LEU A 1 261 ? -3.485 21.054 82.295 1.00 25.23 261 LEU A C 1
ATOM 1983 O O . LEU A 1 261 ? -4.116 20.437 83.146 1.00 25.23 261 LEU A O 1
ATOM 1987 N N . TRP A 1 262 ? -2.453 20.433 81.712 1.00 26.45 262 TRP 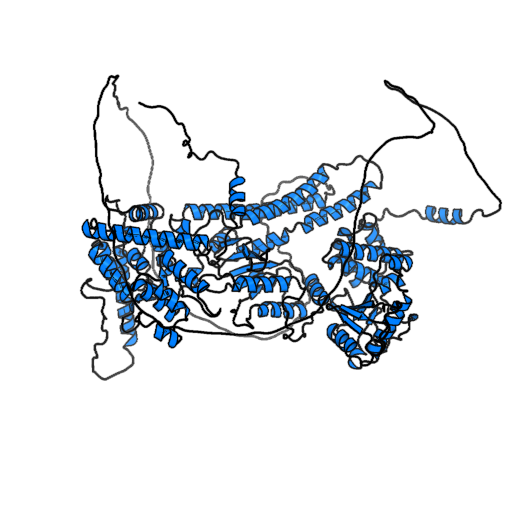A N 1
ATOM 1988 C CA . TRP A 1 262 ? -1.027 20.467 82.130 1.00 26.45 262 TRP A CA 1
ATOM 1989 C C . TRP A 1 262 ? -0.241 19.484 81.208 1.00 26.45 262 TRP A C 1
ATOM 1991 O O . TRP A 1 262 ? -0.840 18.518 80.755 1.00 26.45 262 TRP A O 1
ATOM 2001 N N . ASN A 1 263 ? 1.079 19.539 80.951 1.00 27.80 263 ASN A N 1
ATOM 2002 C CA . ASN A 1 263 ? 2.090 20.615 80.935 1.00 27.80 263 ASN A CA 1
ATOM 2003 C C . ASN A 1 263 ? 3.455 20.019 80.458 1.00 27.80 263 ASN A C 1
ATOM 2005 O O . ASN A 1 263 ? 3.911 19.077 81.095 1.00 27.80 263 ASN A O 1
ATOM 2009 N N . ARG A 1 264 ? 4.158 20.622 79.471 1.00 29.16 264 ARG A N 1
ATOM 2010 C CA . ARG A 1 264 ? 5.613 20.418 79.135 1.00 29.16 264 ARG A CA 1
ATOM 2011 C C . ARG A 1 264 ? 6.063 18.991 78.709 1.00 29.16 264 ARG A C 1
ATOM 2013 O O . ARG A 1 264 ? 5.340 18.029 78.895 1.00 29.16 264 ARG A O 1
ATOM 2020 N N . GLY A 1 265 ? 7.239 18.756 78.104 1.00 26.97 265 GLY A N 1
ATOM 2021 C CA . GLY A 1 265 ? 8.346 19.604 77.600 1.00 26.97 265 GLY A CA 1
ATOM 2022 C C . GLY A 1 265 ? 9.683 18.816 77.623 1.00 26.97 265 GLY A C 1
ATOM 2023 O O . GLY A 1 265 ? 9.721 17.756 78.230 1.00 26.97 265 GLY A O 1
ATOM 2024 N N . PHE A 1 266 ? 10.849 19.221 77.100 1.00 29.17 266 PHE A N 1
ATOM 2025 C CA . PHE A 1 266 ? 11.336 20.252 76.160 1.00 29.17 266 PHE A CA 1
ATOM 2026 C C . PHE A 1 266 ? 12.891 20.206 76.239 1.00 29.17 266 PHE A C 1
ATOM 2028 O O . PHE A 1 266 ? 13.378 20.139 77.362 1.00 29.17 266 PHE A O 1
ATOM 2035 N N . LEU A 1 267 ? 13.655 20.273 75.129 1.00 29.94 267 LEU A N 1
ATOM 2036 C CA . LEU A 1 267 ? 15.091 20.688 74.988 1.00 29.94 267 LEU A CA 1
ATOM 2037 C C . LEU A 1 267 ? 15.644 20.152 73.644 1.00 29.94 267 LEU A C 1
ATOM 2039 O O . LEU A 1 267 ? 15.420 18.987 73.349 1.00 29.94 267 LEU A O 1
ATOM 2043 N N . GLY A 1 268 ? 16.384 20.863 72.780 1.00 25.83 268 GLY A N 1
ATOM 2044 C CA . GLY A 1 268 ? 16.732 22.291 72.605 1.00 25.83 268 GLY A CA 1
ATOM 2045 C C . GLY A 1 268 ? 16.989 22.546 71.091 1.00 25.83 268 GLY A C 1
ATOM 2046 O O . GLY A 1 268 ? 16.769 21.638 70.300 1.00 25.83 268 GLY A O 1
ATOM 2047 N N . ARG A 1 269 ? 17.452 23.696 70.570 1.00 28.38 269 ARG A N 1
ATOM 2048 C CA . ARG A 1 269 ? 18.138 24.870 71.150 1.00 28.38 269 ARG A CA 1
ATOM 2049 C C . ARG A 1 269 ? 18.010 26.081 70.174 1.00 28.38 269 ARG A C 1
ATOM 2051 O O . ARG A 1 269 ? 18.219 25.868 68.991 1.00 28.38 269 ARG A O 1
ATOM 2058 N N . THR A 1 270 ? 17.742 27.301 70.683 1.00 30.23 270 THR A N 1
ATOM 2059 C CA . THR A 1 270 ? 18.278 28.648 70.260 1.00 30.23 270 THR A CA 1
ATOM 2060 C C . THR A 1 270 ? 18.298 29.087 68.762 1.00 30.23 270 THR A C 1
ATOM 2062 O O . THR A 1 270 ? 18.737 28.327 67.916 1.00 30.23 270 THR A O 1
ATOM 2065 N N . THR A 1 271 ? 17.983 30.332 68.339 1.00 30.64 271 THR A N 1
ATOM 2066 C CA . THR A 1 271 ? 17.743 31.621 69.055 1.00 30.64 271 THR A CA 1
ATOM 2067 C C . THR A 1 271 ? 17.129 32.718 68.153 1.00 30.64 271 THR A C 1
ATOM 2069 O O . THR A 1 271 ? 17.592 32.875 67.031 1.00 30.64 271 THR A O 1
ATOM 2072 N N . SER A 1 272 ? 16.278 33.590 68.734 1.00 30.53 272 SER A N 1
ATOM 2073 C CA . SER A 1 272 ? 15.989 35.010 68.354 1.00 30.53 272 SER A CA 1
ATOM 2074 C C . SER A 1 272 ? 15.389 35.326 66.952 1.00 30.53 272 SER A C 1
ATOM 2076 O O . SER A 1 272 ? 15.639 34.610 65.998 1.00 30.53 272 SER A O 1
ATOM 2078 N N . SER A 1 273 ? 14.591 36.389 66.737 1.00 28.98 273 SER A N 1
ATOM 2079 C CA . SER A 1 273 ? 14.244 37.527 67.615 1.00 28.98 273 SER A CA 1
ATOM 2080 C C . SER A 1 273 ? 12.799 38.061 67.445 1.00 28.98 273 SER A C 1
ATOM 2082 O O . SER A 1 273 ? 12.083 37.706 66.516 1.00 28.98 273 SER A O 1
ATOM 2084 N N . SER A 1 274 ? 12.428 38.930 68.387 1.00 32.78 274 SER A N 1
ATOM 2085 C CA . SER A 1 274 ? 11.219 39.757 68.602 1.00 32.78 274 SER A CA 1
ATOM 2086 C C . SER A 1 274 ? 10.784 40.704 67.456 1.00 32.78 274 SER A C 1
ATOM 2088 O O . SER A 1 274 ? 11.573 40.935 66.548 1.00 32.78 274 SER A O 1
ATOM 2090 N N . SER A 1 275 ? 9.637 41.425 67.463 1.00 31.30 275 SER A N 1
ATOM 2091 C CA . SER A 1 275 ? 8.290 41.389 68.124 1.00 31.30 275 SER A CA 1
ATOM 2092 C C . SER A 1 275 ? 7.474 42.635 67.641 1.00 31.30 275 SER A C 1
ATOM 2094 O O . SER A 1 275 ? 7.997 43.395 66.834 1.00 31.30 275 SER A O 1
ATOM 2096 N N . LYS A 1 276 ? 6.290 42.921 68.244 1.00 28.50 276 LYS A N 1
ATOM 2097 C CA . LYS A 1 276 ? 5.560 44.233 68.324 1.00 28.50 276 LYS A CA 1
ATOM 2098 C C . LYS A 1 276 ? 4.632 44.601 67.129 1.00 28.50 276 LYS A C 1
ATOM 2100 O O . LYS A 1 276 ? 5.076 44.589 65.994 1.00 28.50 276 LYS A O 1
ATOM 2105 N N . THR A 1 277 ? 3.291 44.669 67.293 1.00 28.73 277 THR A N 1
ATOM 2106 C CA . THR A 1 277 ? 2.386 45.770 67.793 1.00 28.73 277 THR A CA 1
ATOM 2107 C C . THR A 1 277 ? 2.259 46.987 66.845 1.00 28.73 277 THR A C 1
ATOM 2109 O O . THR A 1 277 ? 3.280 47.407 66.326 1.00 28.73 277 THR A O 1
ATOM 2112 N N . SER A 1 278 ? 1.113 47.671 66.633 1.00 26.86 278 SER A N 1
ATOM 2113 C CA . SER A 1 278 ? -0.298 47.488 67.074 1.00 26.86 278 SER A CA 1
ATOM 2114 C C . SER A 1 278 ? -1.254 48.571 66.491 1.00 26.86 278 SER A C 1
ATOM 2116 O O . SER A 1 278 ? -0.856 49.724 66.443 1.00 26.86 278 SER A O 1
ATOM 2118 N N . VAL A 1 279 ? -2.521 48.214 66.205 1.00 26.20 279 VAL A N 1
ATOM 2119 C CA . VAL A 1 279 ? -3.785 48.926 66.589 1.00 26.20 279 VAL A CA 1
ATOM 2120 C C . VAL A 1 279 ? -4.033 50.426 66.203 1.00 26.20 279 VAL A C 1
ATOM 2122 O O . VAL A 1 279 ? -3.352 51.316 66.687 1.00 26.20 279 VAL A O 1
ATOM 2125 N N . VAL A 1 280 ? -5.169 50.674 65.504 1.00 26.75 280 VAL A N 1
ATOM 2126 C CA . VAL A 1 280 ? -6.046 51.900 65.460 1.00 26.75 280 VAL A CA 1
ATOM 2127 C C . VAL A 1 280 ? -5.728 53.126 64.547 1.00 26.75 280 VAL A C 1
ATOM 2129 O O . VAL A 1 280 ? -4.952 54.011 64.874 1.00 26.75 280 VAL A O 1
ATOM 2132 N N . SER A 1 281 ? -6.482 53.178 63.432 1.00 28.28 281 SER A N 1
ATOM 2133 C CA . SER A 1 281 ? -7.433 54.221 62.943 1.00 28.28 281 SER A CA 1
ATOM 2134 C C . SER A 1 281 ? -7.097 55.701 62.600 1.00 28.28 281 SER A C 1
ATOM 2136 O O . SER A 1 281 ? -6.556 56.464 63.392 1.00 28.28 281 SER A O 1
ATOM 2138 N N . THR A 1 282 ? -7.803 56.140 61.534 1.00 26.19 282 THR A N 1
ATOM 2139 C CA . THR A 1 282 ? -8.461 57.459 61.259 1.00 26.19 282 THR A CA 1
ATOM 2140 C C . THR A 1 282 ? -7.779 58.579 60.430 1.00 26.19 282 THR A C 1
ATOM 2142 O O . THR A 1 282 ? -6.584 58.826 60.502 1.00 26.19 282 THR A O 1
ATOM 2145 N N . THR A 1 283 ? -8.643 59.302 59.686 1.00 26.00 283 THR A N 1
ATOM 2146 C CA . THR A 1 283 ? -8.530 60.679 59.117 1.00 26.00 283 THR A CA 1
ATOM 2147 C C . THR A 1 283 ? -7.578 61.017 57.940 1.00 26.00 283 THR A C 1
ATOM 2149 O O . THR A 1 283 ? -6.507 61.577 58.117 1.00 26.00 283 THR A O 1
ATOM 2152 N N . SER A 1 284 ? -8.118 60.846 56.718 1.00 28.70 284 SER A N 1
ATOM 2153 C CA . SER A 1 284 ? -8.386 61.897 55.690 1.00 28.70 284 SER A CA 1
ATOM 2154 C C . SER A 1 284 ? -7.293 62.750 54.990 1.00 28.70 284 SER A C 1
ATOM 2156 O O . SER A 1 284 ? -6.631 63.562 55.625 1.00 28.70 284 SER A O 1
ATOM 2158 N N . SER A 1 285 ? -7.419 62.807 53.643 1.00 30.44 285 SER A N 1
ATOM 2159 C CA . SER A 1 285 ? -7.208 63.978 52.734 1.00 30.44 285 SER A CA 1
ATOM 2160 C C . SER A 1 285 ? -5.751 64.410 52.390 1.00 30.44 285 SER A C 1
ATOM 2162 O O . SER A 1 285 ? -4.869 64.228 53.214 1.00 30.44 285 SER A O 1
ATOM 2164 N N . ILE A 1 286 ? -5.395 64.980 51.214 1.00 31.00 286 ILE A N 1
ATOM 2165 C CA . ILE A 1 286 ? -6.100 65.242 49.925 1.00 31.00 286 ILE A CA 1
ATOM 2166 C C . ILE A 1 286 ? -5.083 65.447 48.752 1.00 31.00 286 ILE A C 1
ATOM 2168 O O . ILE A 1 286 ? -3.895 65.604 49.012 1.00 31.00 286 ILE A O 1
ATOM 2172 N N . SER A 1 287 ? -5.568 65.526 47.494 1.00 32.50 287 SER A N 1
ATOM 2173 C CA . SER A 1 287 ? -4.871 65.910 46.225 1.00 32.50 287 SER A CA 1
ATOM 2174 C C . SER A 1 287 ? -4.000 64.855 45.497 1.00 32.50 287 SER A C 1
ATOM 2176 O O . SER A 1 287 ? -3.180 64.194 46.118 1.00 32.50 287 SER A O 1
ATOM 2178 N N . GLY A 1 288 ? -4.076 64.697 44.159 1.00 29.28 288 GLY A N 1
ATOM 2179 C CA . GLY A 1 288 ? -5.080 65.233 43.214 1.00 29.28 288 GLY A CA 1
ATOM 2180 C C . GLY A 1 288 ? -4.771 65.073 41.702 1.00 29.28 288 GLY A C 1
ATOM 2181 O O . GLY A 1 288 ? -3.612 65.088 41.309 1.00 29.28 288 GLY A O 1
ATOM 2182 N N . ASN A 1 289 ? -5.846 65.061 40.887 1.00 34.78 289 ASN A N 1
ATOM 2183 C CA . ASN A 1 289 ? -5.942 65.401 39.441 1.00 34.78 289 ASN A CA 1
ATOM 2184 C C . ASN A 1 289 ? -5.372 64.407 38.375 1.00 34.78 289 ASN A C 1
ATOM 2186 O O . ASN A 1 289 ? -4.366 63.761 38.624 1.00 34.78 289 ASN A O 1
ATOM 2190 N N . PHE A 1 290 ? -5.938 64.228 37.155 1.00 27.84 290 PHE A N 1
ATOM 2191 C CA . PHE A 1 290 ? -7.184 64.736 36.513 1.00 27.84 290 PHE A CA 1
ATOM 2192 C C . PHE A 1 290 ? -7.641 63.868 35.285 1.00 27.84 290 PHE A C 1
ATOM 2194 O O . PHE A 1 290 ? -6.791 63.472 34.499 1.00 27.84 290 PHE A O 1
ATOM 2201 N N . VAL A 1 291 ? -8.968 63.660 35.112 1.00 31.78 291 VAL A N 1
ATOM 2202 C CA . VAL A 1 291 ? -9.834 63.899 33.897 1.00 31.78 291 VAL A CA 1
ATOM 2203 C C . VAL A 1 291 ? -9.523 63.287 32.490 1.00 31.78 291 VAL A C 1
ATOM 2205 O O . VAL A 1 291 ? -8.371 63.241 32.091 1.00 31.78 291 VAL A O 1
ATOM 2208 N N . ALA A 1 292 ? -10.483 62.948 31.587 1.00 32.34 292 ALA A N 1
ATOM 2209 C CA . ALA A 1 292 ? -11.890 62.454 31.664 1.00 32.34 292 ALA A CA 1
ATOM 2210 C C . ALA A 1 292 ? -12.495 62.044 30.268 1.00 32.34 292 ALA A C 1
ATOM 2212 O O . ALA A 1 292 ? -12.050 62.524 29.233 1.00 32.34 292 ALA A O 1
ATOM 2213 N N . SER A 1 293 ? -13.547 61.199 30.290 1.00 31.33 293 SER A N 1
ATOM 2214 C CA . SER A 1 293 ? -14.783 61.107 29.439 1.00 31.33 293 SER A CA 1
ATOM 2215 C C . SER A 1 293 ? -14.882 61.586 27.962 1.00 31.33 293 SER A C 1
ATOM 2217 O O . SER A 1 293 ? -14.632 62.758 27.693 1.00 31.33 293 SER A O 1
ATOM 2219 N N . ASN A 1 294 ? -15.531 60.784 27.078 1.00 28.92 294 ASN A N 1
ATOM 2220 C CA . ASN A 1 294 ? -16.872 61.089 26.485 1.00 28.92 294 ASN A CA 1
ATOM 2221 C C . ASN A 1 294 ? -17.446 60.039 25.478 1.00 28.92 294 ASN A C 1
ATOM 2223 O O . ASN A 1 294 ? -16.781 59.085 25.087 1.00 28.92 294 ASN A O 1
ATOM 2227 N N . SER A 1 295 ? -18.721 60.218 25.089 1.00 33.38 295 SER A N 1
ATOM 2228 C CA . SER A 1 295 ? -19.519 59.532 24.024 1.00 33.38 295 SER A CA 1
ATOM 2229 C C . SER A 1 295 ? -20.192 60.637 23.135 1.00 33.38 295 SER A C 1
ATOM 2231 O O . SER A 1 295 ? -19.728 61.768 23.306 1.00 33.38 295 SER A O 1
ATOM 2233 N N . PRO A 1 296 ? -21.243 60.482 22.260 1.00 50.88 296 PRO A N 1
ATOM 2234 C CA . PRO A 1 296 ? -22.163 59.351 21.961 1.00 50.88 296 PRO A CA 1
ATOM 2235 C C . PRO A 1 296 ? -22.678 59.210 20.473 1.00 50.88 296 PRO A C 1
ATOM 2237 O O . PRO A 1 296 ? -22.167 59.848 19.561 1.00 50.88 296 PRO A O 1
ATOM 2240 N N . MET A 1 297 ? -23.766 58.428 20.280 1.00 28.48 297 MET A N 1
ATOM 2241 C CA . MET A 1 297 ? -24.794 58.442 19.191 1.00 28.48 297 MET A CA 1
ATOM 2242 C C . MET A 1 297 ? -24.665 57.580 17.901 1.00 28.48 297 MET A C 1
ATOM 2244 O O . MET A 1 297 ? -23.598 57.145 17.486 1.00 28.48 297 MET A O 1
ATOM 2248 N N . SER A 1 298 ? -25.845 57.300 17.316 1.00 33.16 298 SER A N 1
ATOM 2249 C CA . SER A 1 298 ? -26.185 56.526 16.086 1.00 33.16 298 SER A CA 1
ATOM 2250 C C . SER A 1 298 ? -26.936 57.465 15.080 1.00 33.16 298 SER A C 1
ATOM 2252 O O . SER A 1 298 ? -26.991 58.646 15.435 1.00 33.16 298 SER A O 1
ATOM 2254 N N . PRO A 1 299 ? -27.543 57.088 13.903 1.00 45.97 299 PRO A N 1
ATOM 2255 C CA . PRO A 1 299 ? -28.356 55.872 13.614 1.00 45.97 299 PRO A CA 1
ATOM 2256 C C . PRO A 1 299 ? -28.390 55.350 12.128 1.00 45.97 299 PRO A C 1
ATOM 2258 O O . PRO A 1 299 ? -27.620 55.778 11.274 1.00 45.97 299 PRO A O 1
ATOM 2261 N N . THR A 1 300 ? -29.408 54.519 11.811 1.00 28.88 300 THR A N 1
ATOM 2262 C CA . THR A 1 300 ? -30.066 54.247 10.488 1.00 28.88 300 THR A CA 1
ATOM 2263 C C . THR A 1 300 ? -29.624 53.063 9.588 1.00 28.88 300 THR A C 1
ATOM 2265 O O . THR A 1 300 ? -28.486 52.610 9.587 1.00 28.88 300 THR A O 1
ATOM 2268 N N . SER A 1 301 ? -30.599 52.553 8.818 1.00 30.64 301 SER A N 1
ATOM 2269 C CA . SER A 1 301 ? -30.581 51.496 7.766 1.00 30.64 301 SER A CA 1
ATOM 2270 C C . SER A 1 301 ? -31.311 52.066 6.503 1.00 30.64 301 SER A C 1
ATOM 2272 O O . SER A 1 301 ? -31.548 53.276 6.545 1.00 30.64 301 SER A O 1
ATOM 2274 N N . PRO A 1 302 ? -31.756 51.342 5.428 1.00 46.12 302 PRO A N 1
ATOM 2275 C CA . PRO A 1 302 ? -31.710 49.897 5.081 1.00 46.12 302 PRO A CA 1
ATOM 2276 C C . PRO A 1 302 ? -31.423 49.538 3.575 1.00 46.12 302 PRO A C 1
ATOM 2278 O O . PRO A 1 302 ? -31.294 50.417 2.735 1.00 46.12 302 PRO A O 1
ATOM 2281 N N . GLY A 1 303 ? -31.464 48.237 3.207 1.00 25.94 303 GLY A N 1
ATOM 2282 C CA . GLY A 1 303 ? -32.234 47.772 2.018 1.00 25.94 303 GLY A CA 1
ATOM 2283 C C . GLY A 1 303 ? -31.568 47.295 0.694 1.00 25.94 303 GLY A C 1
ATOM 2284 O O . GLY A 1 303 ? -31.534 48.057 -0.258 1.00 25.94 303 GLY A O 1
ATOM 2285 N N . PHE A 1 304 ? -31.265 45.985 0.584 1.00 26.38 304 PHE A N 1
ATOM 2286 C CA . PHE A 1 304 ? -31.500 45.067 -0.579 1.00 26.38 304 PHE A CA 1
ATOM 2287 C C . PHE A 1 304 ? -31.056 45.490 -2.050 1.00 26.38 304 PHE A C 1
ATOM 2289 O O . PHE A 1 304 ? -30.097 46.248 -2.136 1.00 26.38 304 PHE A O 1
ATOM 2296 N N . PRO A 1 305 ? -31.461 44.861 -3.203 1.00 50.03 305 PRO A N 1
ATOM 2297 C CA . PRO A 1 305 ? -30.517 44.179 -4.140 1.00 50.03 305 PRO A CA 1
ATOM 2298 C C . PRO A 1 305 ? -30.751 44.601 -5.641 1.00 50.03 305 PRO A C 1
ATOM 2300 O O . PRO A 1 305 ? -31.159 45.743 -5.831 1.00 50.03 305 PRO A O 1
ATOM 2303 N N . PRO A 1 306 ? -30.698 43.768 -6.727 1.00 53.72 306 PRO A N 1
ATOM 2304 C CA . PRO A 1 306 ? -29.837 42.643 -7.184 1.00 53.72 306 PRO A CA 1
ATOM 2305 C C . PRO A 1 306 ? -29.240 42.861 -8.632 1.00 53.72 306 PRO A C 1
ATOM 2307 O O . PRO A 1 306 ? -29.311 43.948 -9.187 1.00 53.72 306 PRO A O 1
ATOM 2310 N N . HIS A 1 307 ? -28.754 41.777 -9.277 1.00 28.39 307 HIS A N 1
ATOM 2311 C CA . HIS A 1 307 ? -28.701 41.495 -10.746 1.00 28.39 307 HIS A CA 1
ATOM 2312 C C . HIS A 1 307 ? -27.549 41.962 -11.690 1.00 28.39 307 HIS A C 1
ATOM 2314 O O . HIS A 1 307 ? -27.434 43.110 -12.092 1.00 28.39 307 HIS A O 1
ATOM 2320 N N . SER A 1 308 ? -26.809 40.950 -12.182 1.00 29.17 308 SER A N 1
ATOM 2321 C CA . SER A 1 308 ? -26.388 40.637 -13.578 1.00 29.17 308 SER A CA 1
ATOM 2322 C C . SER A 1 308 ? -26.332 41.692 -14.710 1.00 29.17 3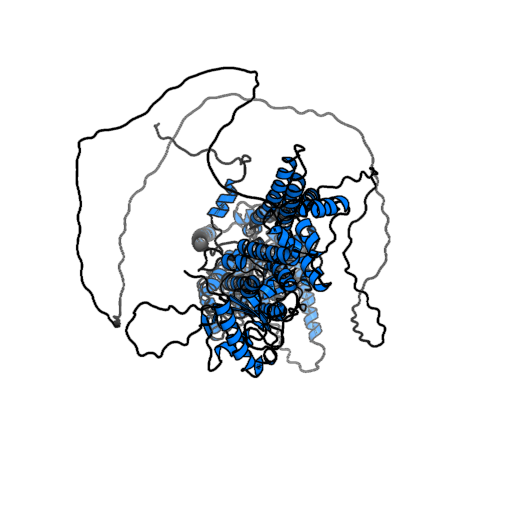08 SER A C 1
ATOM 2324 O O . SER A 1 308 ? -27.357 42.285 -15.041 1.00 29.17 308 SER A O 1
ATOM 2326 N N . ARG A 1 309 ? -25.222 41.673 -15.484 1.00 27.25 309 ARG A N 1
ATOM 2327 C CA . ARG A 1 309 ? -25.120 41.471 -16.969 1.00 27.25 309 ARG A CA 1
ATOM 2328 C C . ARG A 1 309 ? -23.638 41.564 -17.409 1.00 27.25 309 ARG A C 1
ATOM 2330 O O . ARG A 1 309 ? -22.938 42.467 -16.983 1.00 27.25 309 ARG A O 1
ATOM 2337 N N . THR A 1 310 ? -23.030 40.543 -18.024 1.00 32.00 310 THR A N 1
ATOM 2338 C CA . THR A 1 310 ? -22.909 40.277 -19.483 1.00 32.00 310 THR A CA 1
ATOM 2339 C C . THR A 1 310 ? -22.475 41.457 -20.371 1.00 32.00 310 THR A C 1
ATOM 2341 O O . THR A 1 310 ? -23.288 42.336 -20.651 1.00 32.00 310 THR A O 1
ATOM 2344 N N . SER A 1 311 ? -21.284 41.362 -20.974 1.00 28.72 311 SER A N 1
ATOM 2345 C CA . SER A 1 311 ? -21.022 41.857 -22.339 1.00 28.72 311 SER A CA 1
ATOM 2346 C C . SER A 1 311 ? -19.738 41.248 -22.921 1.00 28.72 311 SER A C 1
ATOM 2348 O O . SER A 1 311 ? -18.672 41.396 -22.328 1.00 28.72 311 SER A O 1
ATOM 2350 N N . SER A 1 312 ? -19.834 40.617 -24.093 1.00 32.03 312 SER A N 1
ATOM 2351 C CA . SER A 1 312 ? -18.688 40.233 -24.936 1.00 32.03 312 SER A CA 1
ATO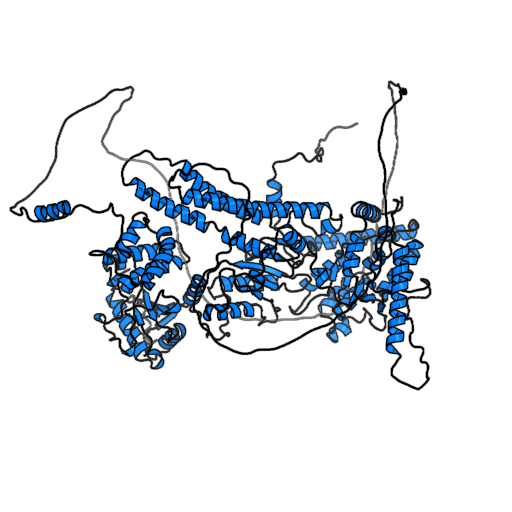M 2352 C C . SER A 1 312 ? -18.313 41.375 -25.888 1.00 32.03 312 SER A C 1
ATOM 2354 O O . SER A 1 312 ? -19.173 42.207 -26.191 1.00 32.03 312 SER A O 1
ATOM 2356 N N . LYS A 1 313 ? -17.083 41.378 -26.426 1.00 30.83 313 LYS A N 1
ATOM 2357 C CA . LYS A 1 313 ? -16.777 41.994 -27.733 1.00 30.83 313 LYS A CA 1
ATOM 2358 C C . LYS A 1 313 ? -15.414 41.568 -28.289 1.00 30.83 313 LYS A C 1
ATOM 2360 O O . LYS A 1 313 ? -14.382 41.864 -27.695 1.00 30.83 313 LYS A O 1
ATOM 2365 N N . ASP A 1 314 ? -15.437 40.937 -29.456 1.00 31.55 314 ASP A N 1
ATOM 2366 C CA . ASP A 1 314 ? -14.271 40.584 -30.268 1.00 31.55 314 ASP A CA 1
ATOM 2367 C C . ASP A 1 314 ? -13.824 41.755 -31.162 1.00 31.55 314 ASP A C 1
ATOM 2369 O O . ASP A 1 314 ? -14.670 42.491 -31.674 1.00 31.55 314 ASP A O 1
ATOM 2373 N N . ILE A 1 315 ? -12.514 41.884 -31.420 1.00 29.41 315 ILE A N 1
ATOM 2374 C CA . ILE A 1 315 ? -11.933 42.614 -32.569 1.00 29.41 315 ILE A CA 1
ATOM 2375 C C . ILE A 1 315 ? -10.714 41.823 -33.100 1.00 29.41 315 ILE A C 1
ATOM 2377 O O . ILE A 1 315 ? -10.029 41.136 -32.345 1.00 29.41 315 ILE A O 1
ATOM 2381 N N . ILE A 1 316 ? -10.469 41.892 -34.415 1.00 29.56 316 ILE A N 1
ATOM 2382 C CA . ILE A 1 316 ? -9.705 40.916 -35.215 1.00 29.56 316 ILE A CA 1
ATOM 2383 C C . ILE A 1 316 ? -8.431 41.536 -35.859 1.00 29.56 316 ILE A C 1
ATOM 2385 O O . ILE A 1 316 ? -8.557 42.252 -36.844 1.00 29.56 316 ILE A O 1
ATOM 2389 N N . THR A 1 317 ? -7.220 41.159 -35.386 1.00 27.56 317 THR A N 1
ATOM 2390 C CA . THR A 1 317 ? -5.886 41.170 -36.098 1.00 27.56 317 THR A CA 1
ATOM 2391 C C . THR A 1 317 ? -5.382 42.475 -36.802 1.00 27.56 317 THR A C 1
ATOM 2393 O O . THR A 1 317 ? -6.071 43.486 -36.726 1.00 27.56 317 THR A O 1
ATOM 2396 N N . PRO A 1 318 ? -4.209 42.539 -37.511 1.00 46.94 318 PRO A N 1
ATOM 2397 C CA . PRO A 1 318 ? -2.985 41.689 -37.566 1.00 46.94 318 PRO A CA 1
ATOM 2398 C C . PRO A 1 318 ? -1.612 42.456 -37.440 1.00 46.94 318 PRO A C 1
ATOM 2400 O O . PRO A 1 318 ? -1.564 43.668 -37.298 1.00 46.94 318 PRO A O 1
ATOM 2403 N N . MET A 1 319 ? -0.494 41.718 -37.629 1.00 25.08 319 MET A N 1
ATOM 2404 C CA . MET A 1 319 ? 0.864 42.127 -38.115 1.00 25.08 319 MET A CA 1
ATOM 2405 C C . MET A 1 319 ? 1.956 42.770 -37.201 1.00 25.08 319 MET A C 1
ATOM 2407 O O . MET A 1 319 ? 1.939 43.954 -36.896 1.00 25.08 319 MET A O 1
ATOM 2411 N N . ARG A 1 320 ? 3.004 41.967 -36.892 1.00 26.31 320 ARG A N 1
ATOM 2412 C CA . ARG A 1 320 ? 4.416 41.989 -37.417 1.00 26.31 320 ARG A CA 1
ATOM 2413 C C . ARG A 1 320 ? 5.109 43.346 -37.778 1.00 26.31 320 ARG A C 1
ATOM 2415 O O . ARG A 1 320 ? 4.469 44.191 -38.382 1.00 26.31 320 ARG A O 1
ATOM 2422 N N . PRO A 1 321 ? 6.470 43.429 -37.794 1.00 48.28 321 PRO A N 1
ATOM 2423 C CA . PRO A 1 321 ? 7.484 43.237 -36.731 1.00 48.28 321 PRO A CA 1
ATOM 2424 C C . PRO A 1 321 ? 8.506 44.417 -36.632 1.00 48.28 321 PRO A C 1
ATOM 2426 O O . PRO A 1 321 ? 8.520 45.300 -37.487 1.00 48.28 321 PRO A O 1
ATOM 2429 N N . ARG A 1 322 ? 9.470 44.391 -35.686 1.00 26.41 322 ARG A N 1
ATOM 2430 C CA . ARG A 1 322 ? 10.719 45.203 -35.756 1.00 26.41 322 ARG A CA 1
ATOM 2431 C C . ARG A 1 322 ? 11.977 44.443 -35.285 1.00 26.41 322 ARG A C 1
ATOM 2433 O O . ARG A 1 322 ? 11.876 43.488 -34.522 1.00 26.41 322 ARG A O 1
ATOM 2440 N N . LYS A 1 323 ? 13.146 44.871 -35.786 1.00 29.12 323 LYS A N 1
ATOM 2441 C CA . LYS A 1 323 ? 14.524 44.416 -35.468 1.00 29.12 323 LYS A CA 1
ATOM 2442 C C . LYS A 1 323 ? 15.369 45.609 -34.957 1.00 29.12 323 LYS A C 1
ATOM 2444 O O . LYS A 1 323 ? 14.865 46.730 -34.959 1.00 29.12 323 LYS A O 1
ATOM 2449 N N . PHE A 1 324 ? 16.655 45.357 -34.662 1.00 26.25 324 PHE A N 1
ATOM 2450 C CA . PHE A 1 324 ? 17.708 46.285 -34.186 1.00 26.25 324 PHE A CA 1
ATOM 2451 C C . PHE A 1 324 ? 17.624 46.623 -32.678 1.00 26.25 324 PHE A C 1
ATOM 2453 O O . PHE A 1 324 ? 16.551 46.532 -32.095 1.00 26.25 324 PHE A O 1
ATOM 2460 N N . SER A 1 325 ? 18.725 46.945 -31.977 1.00 25.52 325 SER A N 1
ATOM 2461 C CA . SER A 1 325 ? 20.070 47.350 -32.456 1.00 25.52 325 SER A CA 1
ATOM 2462 C C . SER A 1 325 ? 21.257 46.661 -31.735 1.00 25.52 325 SER A C 1
ATOM 2464 O O . SER A 1 325 ? 21.050 45.782 -30.905 1.00 25.52 325 SER A O 1
ATOM 2466 N N . THR A 1 326 ? 22.493 47.047 -32.092 1.00 28.70 326 THR A N 1
ATOM 2467 C CA . THR A 1 326 ? 23.776 46.376 -31.776 1.00 28.70 326 THR A CA 1
ATOM 2468 C C . THR A 1 326 ? 24.811 47.327 -31.150 1.00 28.70 326 THR A C 1
ATOM 2470 O O . THR A 1 326 ? 24.933 48.459 -31.610 1.00 28.70 326 THR A O 1
ATOM 2473 N N . THR A 1 327 ? 25.626 46.825 -30.211 1.00 27.67 327 THR A N 1
ATOM 2474 C CA . THR A 1 327 ? 26.910 47.386 -29.705 1.00 27.67 327 THR A CA 1
ATOM 2475 C C . THR A 1 327 ? 27.690 46.221 -29.037 1.00 27.67 327 THR A C 1
ATOM 2477 O O . THR A 1 327 ? 27.037 45.389 -28.415 1.00 27.67 327 THR A O 1
ATOM 2480 N N . GLN A 1 328 ? 29.003 45.933 -29.168 1.00 29.61 328 GLN A N 1
ATOM 2481 C CA . GLN A 1 328 ? 30.261 46.703 -29.373 1.00 29.61 328 GLN A CA 1
ATOM 2482 C C . GLN A 1 328 ? 30.581 47.673 -28.208 1.00 29.61 328 GLN A C 1
ATOM 2484 O O . GLN A 1 328 ? 29.680 48.387 -27.793 1.00 29.61 328 GLN A O 1
ATOM 2489 N N . ILE A 1 329 ? 31.790 47.795 -27.619 1.00 27.72 329 ILE A N 1
ATOM 2490 C CA . ILE A 1 329 ? 33.157 47.215 -27.811 1.00 27.72 329 ILE A CA 1
ATOM 2491 C C . ILE A 1 329 ? 33.953 47.415 -26.463 1.00 27.72 329 ILE A C 1
ATOM 2493 O O . ILE A 1 329 ? 33.416 48.120 -25.614 1.00 27.72 329 ILE A O 1
ATOM 2497 N N . ASN A 1 330 ? 35.145 46.908 -26.065 1.00 28.62 330 ASN A N 1
ATOM 2498 C CA . ASN A 1 330 ? 36.336 46.194 -26.605 1.00 28.62 330 ASN A CA 1
ATOM 2499 C C . ASN A 1 330 ? 37.012 45.337 -25.462 1.00 28.62 330 ASN A C 1
ATOM 2501 O O . ASN A 1 330 ? 36.555 45.433 -24.322 1.00 28.62 330 ASN A O 1
ATOM 2505 N N . PRO A 1 331 ? 38.098 44.552 -25.694 1.00 58.75 331 PRO A N 1
ATOM 2506 C CA . PRO A 1 331 ? 38.835 43.766 -24.673 1.00 58.75 331 PRO A CA 1
ATOM 2507 C C . PRO A 1 331 ? 40.197 44.389 -24.257 1.00 58.75 331 PRO A C 1
ATOM 2509 O O . PRO A 1 331 ? 40.553 45.436 -24.787 1.00 58.75 331 PRO A O 1
ATOM 2512 N N . VAL A 1 332 ? 40.995 43.712 -23.397 1.00 26.45 332 VAL A N 1
ATOM 2513 C CA . VAL A 1 332 ? 42.492 43.656 -23.438 1.00 26.45 332 VAL A CA 1
ATOM 2514 C C . VAL A 1 332 ? 43.075 42.597 -22.456 1.00 26.45 332 VAL A C 1
ATOM 2516 O O . VAL A 1 332 ? 42.372 42.111 -21.576 1.00 26.45 332 VAL A O 1
ATOM 2519 N N . ASN A 1 333 ? 44.341 42.199 -22.658 1.00 25.66 333 ASN A N 1
ATOM 2520 C CA . ASN A 1 333 ? 45.131 41.134 -21.983 1.00 25.66 333 ASN A CA 1
ATOM 2521 C C . ASN A 1 333 ? 46.561 41.714 -21.675 1.00 25.66 333 ASN A C 1
ATOM 2523 O O . ASN A 1 333 ? 46.760 42.893 -21.963 1.00 25.66 333 ASN A O 1
ATOM 2527 N N . PRO A 1 334 ? 47.645 40.969 -21.344 1.00 56.69 334 PRO A N 1
ATOM 2528 C CA . PRO A 1 334 ? 47.934 40.001 -20.266 1.00 56.69 334 PRO A CA 1
ATOM 2529 C C . PRO A 1 334 ? 49.226 40.354 -19.436 1.00 56.69 334 PRO A C 1
ATOM 2531 O O . PRO A 1 334 ? 49.881 41.362 -19.682 1.00 56.69 334 PRO A O 1
ATOM 2534 N N . SER A 1 335 ? 49.709 39.403 -18.608 1.00 27.11 335 SER A N 1
ATOM 2535 C CA . SER A 1 335 ? 51.134 38.945 -18.507 1.00 27.11 335 SER A CA 1
ATOM 2536 C C . SER A 1 335 ? 52.172 39.486 -17.476 1.00 27.11 335 SER A C 1
ATOM 2538 O O . SER A 1 335 ? 52.179 40.646 -17.093 1.00 27.11 335 SER A O 1
ATOM 2540 N N . TYR A 1 336 ? 53.118 38.572 -17.151 1.00 27.19 336 TYR A N 1
ATOM 2541 C CA . TYR A 1 336 ? 54.424 38.664 -16.440 1.00 27.19 336 TYR A CA 1
ATOM 2542 C C . TYR A 1 336 ? 54.479 39.070 -14.938 1.00 27.19 336 TYR A C 1
ATOM 2544 O O . TYR A 1 336 ? 53.642 39.823 -14.475 1.00 27.19 336 TYR A O 1
ATOM 2552 N N . ALA A 1 337 ? 55.499 38.708 -14.124 1.00 25.59 337 ALA A N 1
ATOM 2553 C CA . ALA A 1 337 ? 56.325 37.478 -13.960 1.00 25.59 337 ALA A CA 1
ATOM 2554 C C . ALA A 1 337 ? 57.404 37.663 -12.847 1.00 25.59 337 ALA A C 1
ATOM 2556 O O . ALA A 1 337 ? 57.704 38.796 -12.484 1.00 25.59 337 ALA A O 1
ATOM 2557 N N . ARG A 1 338 ? 58.126 36.571 -12.486 1.00 26.16 338 ARG A N 1
ATOM 2558 C CA . ARG A 1 338 ? 59.428 36.529 -11.743 1.00 26.16 338 ARG A CA 1
ATOM 2559 C C . ARG A 1 338 ? 59.326 36.852 -10.223 1.00 26.16 338 ARG A C 1
ATOM 2561 O O . ARG A 1 338 ? 58.372 37.484 -9.813 1.00 26.16 338 ARG A O 1
ATOM 2568 N N . LYS A 1 339 ? 60.247 36.442 -9.322 1.00 23.86 339 LYS A N 1
ATOM 2569 C CA . LYS A 1 339 ? 61.551 35.721 -9.415 1.00 23.86 339 LYS A CA 1
ATOM 2570 C C . LYS A 1 339 ? 61.962 35.133 -8.033 1.00 23.86 339 LYS A C 1
ATOM 2572 O O . LYS A 1 339 ? 61.911 35.888 -7.076 1.00 23.86 339 LYS A O 1
ATOM 2577 N N . ARG A 1 340 ? 62.605 33.944 -8.019 1.00 25.19 340 ARG A N 1
ATOM 2578 C CA . ARG A 1 340 ? 63.662 33.478 -7.058 1.00 25.19 340 ARG A CA 1
ATOM 2579 C C . ARG A 1 340 ? 63.293 33.296 -5.557 1.00 25.19 340 ARG A C 1
ATOM 2581 O O . ARG A 1 340 ? 62.327 33.881 -5.105 1.00 25.19 340 ARG A O 1
ATOM 2588 N N . SER A 1 341 ? 64.064 32.582 -4.713 1.00 25.42 341 SER A N 1
ATOM 2589 C CA . SER A 1 341 ? 65.029 31.446 -4.849 1.00 25.42 341 SER A CA 1
ATOM 2590 C C . SER A 1 341 ? 65.645 31.128 -3.464 1.00 25.42 341 SER A C 1
ATOM 2592 O O . SER A 1 341 ? 65.627 32.020 -2.625 1.00 25.42 341 SER A O 1
ATOM 2594 N N . VAL A 1 342 ? 66.329 29.974 -3.314 1.00 26.94 342 VAL A N 1
ATOM 2595 C CA . VAL A 1 342 ? 67.263 29.610 -2.206 1.00 26.94 342 VAL A CA 1
ATOM 2596 C C . VAL A 1 342 ? 66.561 29.282 -0.869 1.00 26.94 342 VAL A C 1
ATOM 2598 O O . VAL A 1 342 ? 65.829 30.119 -0.360 1.00 26.94 342 VAL A O 1
ATOM 2601 N N . ASP A 1 343 ? 66.728 28.128 -0.202 1.00 26.95 343 ASP A N 1
ATOM 2602 C CA . ASP A 1 343 ? 67.300 26.793 -0.535 1.00 26.95 343 ASP A CA 1
ATOM 2603 C C . ASP A 1 343 ? 66.612 25.746 0.420 1.00 26.95 343 ASP A C 1
ATOM 2605 O O . ASP A 1 343 ? 65.502 26.039 0.856 1.00 26.95 343 ASP A O 1
ATOM 2609 N N . HIS A 1 344 ? 67.051 24.537 0.826 1.00 26.77 344 HIS A N 1
ATOM 2610 C CA . HIS A 1 344 ? 68.303 23.756 0.748 1.00 26.77 344 HIS A CA 1
ATOM 2611 C C . HIS A 1 344 ? 68.023 22.231 0.927 1.00 26.77 344 HIS A C 1
ATOM 2613 O O . HIS A 1 344 ? 66.886 21.838 1.173 1.00 26.77 344 HIS A O 1
ATOM 2619 N N . GLY A 1 345 ? 69.070 21.386 0.950 1.00 24.59 345 GLY A N 1
ATOM 2620 C CA . GLY A 1 345 ? 69.129 20.215 1.857 1.00 24.59 345 GLY A CA 1
ATOM 2621 C C . GLY A 1 345 ? 68.578 18.845 1.398 1.00 24.59 345 GLY A C 1
ATOM 2622 O O . GLY A 1 345 ? 67.552 18.385 1.885 1.00 24.59 345 GLY A O 1
ATOM 2623 N N . MET A 1 346 ? 69.343 18.128 0.567 1.00 26.05 346 MET A N 1
ATOM 2624 C CA . MET A 1 346 ? 69.306 16.653 0.354 1.00 26.05 346 MET A CA 1
ATOM 2625 C C . MET A 1 346 ? 70.576 16.006 0.977 1.00 26.05 346 MET A C 1
ATOM 2627 O O . MET A 1 346 ? 71.441 16.779 1.397 1.00 26.05 346 MET A O 1
ATOM 2631 N N . PRO A 1 347 ? 70.830 14.664 0.964 1.00 42.31 347 PRO A N 1
ATOM 2632 C CA . PRO A 1 347 ? 70.019 13.464 0.636 1.00 42.31 347 PRO A CA 1
ATOM 2633 C C . PRO A 1 347 ? 69.744 12.629 1.938 1.00 42.31 347 PRO A C 1
ATOM 2635 O O . PRO A 1 347 ? 69.608 13.264 2.973 1.00 42.31 347 PRO A O 1
ATOM 2638 N N . ARG A 1 348 ? 69.599 11.288 2.097 1.00 26.95 348 ARG A N 1
ATOM 2639 C CA . ARG A 1 348 ? 69.850 9.987 1.387 1.00 26.95 348 ARG A CA 1
ATOM 2640 C C . ARG A 1 348 ? 68.724 8.976 1.757 1.00 26.95 348 ARG A C 1
ATOM 2642 O O . ARG A 1 348 ? 67.993 9.263 2.692 1.00 26.95 348 ARG A O 1
ATOM 2649 N N . ARG A 1 349 ? 68.414 7.832 1.106 1.00 26.38 349 ARG A N 1
ATOM 2650 C CA . ARG A 1 349 ? 69.062 6.797 0.234 1.00 26.38 349 ARG A CA 1
ATOM 2651 C C . ARG A 1 349 ? 69.627 5.529 0.940 1.00 26.38 349 ARG A C 1
ATOM 2653 O O . ARG A 1 349 ? 70.718 5.595 1.493 1.00 26.38 349 ARG A O 1
ATOM 2660 N N . HIS A 1 350 ? 68.964 4.379 0.691 1.00 26.05 350 HIS A N 1
ATOM 2661 C CA . HIS A 1 350 ? 69.383 2.958 0.882 1.00 26.05 350 HIS A CA 1
ATOM 2662 C C . HIS A 1 350 ? 69.592 2.469 2.345 1.00 26.05 350 HIS A C 1
ATOM 2664 O O . HIS A 1 350 ? 69.722 3.286 3.244 1.00 26.05 350 HIS A O 1
ATOM 2670 N N . SER A 1 351 ? 69.551 1.161 2.673 1.00 24.38 351 SER A N 1
ATOM 2671 C CA . SER A 1 351 ? 69.812 -0.056 1.862 1.00 24.38 351 SER A CA 1
ATOM 2672 C C . SER A 1 351 ? 68.976 -1.308 2.232 1.00 24.38 351 SER A C 1
ATOM 2674 O O . SER A 1 351 ? 68.293 -1.331 3.250 1.00 24.38 351 SER A O 1
ATOM 2676 N N . GLN A 1 352 ? 69.036 -2.337 1.372 1.00 29.94 352 GLN A N 1
ATOM 2677 C CA . GLN A 1 352 ? 68.541 -3.712 1.594 1.00 29.94 352 GLN A CA 1
ATOM 2678 C C . GLN A 1 352 ? 69.618 -4.583 2.276 1.00 29.94 352 GLN A C 1
ATOM 2680 O O . GLN A 1 352 ? 70.791 -4.229 2.196 1.00 29.94 352 GLN A O 1
ATOM 2685 N N . ILE A 1 353 ? 69.250 -5.771 2.787 1.00 24.75 353 ILE A N 1
ATOM 2686 C CA . ILE A 1 353 ? 70.080 -7.003 2.799 1.00 24.75 353 ILE A CA 1
ATOM 2687 C C . ILE A 1 353 ? 69.185 -8.244 3.060 1.00 24.75 353 ILE A C 1
ATOM 2689 O O . ILE A 1 353 ? 68.076 -8.099 3.571 1.00 24.75 353 ILE A O 1
ATOM 2693 N N . LEU A 1 354 ? 69.626 -9.441 2.643 1.00 25.89 354 LEU A N 1
ATOM 2694 C CA . LEU A 1 354 ? 68.891 -10.723 2.730 1.00 25.89 354 LEU A CA 1
ATOM 2695 C C . LEU A 1 354 ? 69.281 -11.556 3.978 1.00 25.89 354 LEU A C 1
ATOM 2697 O O . LEU A 1 354 ? 70.367 -11.373 4.522 1.00 25.89 354 LEU A O 1
ATOM 2701 N N . GLY A 1 355 ? 68.450 -12.541 4.360 1.00 23.38 355 GLY A N 1
ATOM 2702 C CA . GLY A 1 355 ? 68.784 -13.592 5.344 1.00 23.38 355 GLY A CA 1
ATOM 2703 C C . GLY A 1 355 ? 67.740 -14.726 5.395 1.00 23.38 355 GLY A C 1
ATOM 2704 O O . GLY A 1 355 ? 66.569 -14.468 5.653 1.00 23.38 355 GLY A O 1
ATOM 2705 N N . SER A 1 356 ? 68.141 -15.969 5.110 1.00 24.80 356 SER A N 1
ATOM 2706 C CA . SER A 1 356 ? 67.255 -17.064 4.650 1.00 24.80 356 SER A CA 1
ATOM 2707 C C . SER A 1 356 ? 66.929 -18.165 5.687 1.00 24.80 356 SER A C 1
ATOM 2709 O O . SER A 1 356 ? 67.868 -18.668 6.289 1.00 24.80 356 SER A O 1
ATOM 2711 N N . LEU A 1 357 ? 65.667 -18.658 5.693 1.00 25.11 357 LEU A N 1
ATOM 2712 C CA . LEU A 1 357 ? 65.226 -20.090 5.788 1.00 25.11 357 LEU A CA 1
ATOM 2713 C C . LEU A 1 357 ? 65.625 -20.969 7.026 1.00 25.11 357 LEU A C 1
ATOM 2715 O O . LEU A 1 357 ? 66.459 -20.531 7.812 1.00 25.11 357 LEU A O 1
ATOM 2719 N N . PRO A 1 358 ? 65.112 -22.226 7.224 1.00 45.72 358 PRO A N 1
ATOM 2720 C CA . PRO A 1 358 ? 64.002 -22.986 6.582 1.00 45.72 358 PRO A CA 1
ATOM 2721 C C . PRO A 1 358 ? 62.983 -23.706 7.546 1.00 45.72 358 PRO A C 1
ATOM 2723 O O . PRO A 1 358 ? 63.147 -23.702 8.760 1.00 45.72 358 PRO A O 1
ATOM 2726 N N . SER A 1 359 ? 62.025 -24.451 6.947 1.00 28.84 359 SER A N 1
ATOM 2727 C CA . SER A 1 359 ? 61.289 -25.653 7.460 1.00 28.84 359 SER A CA 1
ATOM 2728 C C . SER A 1 359 ? 60.084 -25.499 8.427 1.00 28.84 359 SER A C 1
ATOM 2730 O O . SER A 1 359 ? 60.162 -24.760 9.397 1.00 28.84 359 SER A O 1
ATOM 2732 N N . GLY A 1 360 ? 58.965 -26.244 8.278 1.00 26.44 360 GLY A N 1
ATOM 2733 C CA . GLY A 1 360 ? 58.516 -27.094 7.146 1.00 26.44 360 GLY A CA 1
ATOM 2734 C C . GLY A 1 360 ? 57.374 -28.109 7.452 1.00 26.44 360 GLY A C 1
ATOM 2735 O O . GLY A 1 360 ? 57.269 -28.583 8.577 1.00 26.44 360 GLY A O 1
ATOM 2736 N N . GLY A 1 361 ? 56.593 -28.502 6.424 1.00 27.50 361 GLY A N 1
ATOM 2737 C CA . GLY A 1 361 ? 55.663 -29.667 6.402 1.00 27.50 361 GLY A CA 1
ATOM 2738 C C . GLY A 1 361 ? 54.245 -29.451 6.987 1.00 27.50 361 GLY A C 1
ATOM 2739 O O . GLY A 1 361 ? 54.071 -28.589 7.837 1.00 27.50 361 GLY A O 1
ATOM 2740 N N . ILE A 1 362 ? 53.173 -30.171 6.598 1.00 28.09 362 ILE A N 1
ATOM 2741 C CA . ILE A 1 362 ? 52.956 -31.286 5.634 1.00 28.09 362 ILE A CA 1
ATOM 2742 C C . ILE A 1 362 ? 51.559 -31.112 4.970 1.00 28.09 362 ILE A C 1
ATOM 2744 O O . ILE A 1 362 ? 50.672 -30.512 5.571 1.00 28.09 362 ILE A O 1
ATOM 2748 N N . ALA A 1 363 ? 51.336 -31.669 3.770 1.00 30.83 363 ALA A N 1
ATOM 2749 C CA . ALA A 1 363 ? 50.018 -31.807 3.121 1.00 30.83 363 ALA A CA 1
ATOM 2750 C C . ALA A 1 363 ? 49.874 -33.188 2.441 1.00 30.83 363 ALA A C 1
ATOM 2752 O O . ALA A 1 363 ? 50.898 -33.802 2.144 1.00 30.83 363 ALA A O 1
ATOM 2753 N N . TYR A 1 364 ? 48.647 -33.654 2.152 1.00 25.94 364 TYR A N 1
ATOM 2754 C CA . TYR A 1 364 ? 48.386 -34.748 1.194 1.00 25.94 364 TYR A CA 1
ATOM 2755 C C . TYR A 1 364 ? 46.953 -34.727 0.622 1.00 25.94 364 TYR A C 1
ATOM 2757 O O . TYR A 1 364 ? 46.021 -34.297 1.297 1.00 25.94 364 TYR A O 1
ATOM 2765 N N . ASN A 1 365 ? 46.797 -35.223 -0.613 1.00 31.17 365 ASN A N 1
ATOM 2766 C CA . ASN A 1 365 ? 45.521 -35.409 -1.322 1.00 31.17 365 ASN A CA 1
ATOM 2767 C C . ASN A 1 365 ? 45.021 -36.865 -1.231 1.00 31.17 365 ASN A C 1
ATOM 2769 O O . ASN A 1 365 ? 45.815 -37.781 -1.025 1.00 31.17 365 ASN A O 1
ATOM 2773 N N . GLY A 1 366 ? 43.734 -37.084 -1.519 1.00 25.61 366 GLY A N 1
ATOM 2774 C CA . GLY A 1 366 ? 43.158 -38.399 -1.821 1.00 25.61 366 GLY A CA 1
ATOM 2775 C C . GLY A 1 366 ? 41.818 -38.257 -2.549 1.00 25.61 366 GLY A C 1
ATOM 2776 O O . GLY A 1 366 ? 40.988 -37.455 -2.134 1.00 25.61 366 GLY A O 1
ATOM 2777 N N . SER A 1 367 ? 41.625 -39.002 -3.638 1.00 26.47 367 SER A N 1
ATOM 2778 C CA . SER A 1 367 ? 40.405 -39.013 -4.460 1.00 26.47 367 SER A CA 1
ATOM 2779 C C . SER A 1 367 ? 39.940 -40.451 -4.668 1.00 26.47 367 SER A C 1
ATOM 2781 O O . SER A 1 367 ? 40.787 -41.343 -4.740 1.00 26.47 367 SER A O 1
ATOM 2783 N N . MET A 1 368 ? 38.634 -40.667 -4.827 1.00 26.50 368 MET A N 1
ATOM 2784 C CA . MET A 1 368 ? 38.120 -41.791 -5.610 1.00 26.50 368 MET A CA 1
ATOM 2785 C C . MET A 1 368 ? 36.725 -41.490 -6.167 1.00 26.50 368 MET A C 1
ATOM 2787 O O . MET A 1 368 ? 36.046 -40.576 -5.699 1.00 26.50 368 MET A O 1
ATOM 2791 N N . ASP A 1 369 ? 36.367 -42.233 -7.208 1.00 30.23 369 ASP A N 1
ATOM 2792 C CA . ASP A 1 369 ? 35.271 -41.986 -8.146 1.00 30.23 369 ASP A CA 1
ATOM 2793 C C . ASP A 1 369 ? 34.420 -43.260 -8.294 1.00 30.23 369 ASP A C 1
ATOM 2795 O O . ASP A 1 369 ? 34.903 -44.340 -7.957 1.00 30.23 369 ASP A O 1
ATOM 2799 N N . ASP A 1 370 ? 33.179 -43.097 -8.756 1.00 28.20 370 ASP A N 1
ATOM 2800 C CA . ASP A 1 370 ? 32.321 -44.054 -9.483 1.00 28.20 370 ASP A CA 1
ATOM 2801 C C . ASP A 1 370 ? 30.850 -43.594 -9.376 1.00 28.20 370 ASP A C 1
ATOM 2803 O O . ASP A 1 370 ? 30.370 -43.189 -8.314 1.00 28.20 370 ASP A O 1
ATOM 2807 N N . GLY A 1 371 ? 30.108 -43.644 -10.487 1.00 24.94 371 GLY A N 1
ATOM 2808 C CA . GLY A 1 371 ? 28.713 -43.180 -10.570 1.00 24.94 371 GLY A CA 1
ATOM 2809 C C . GLY A 1 371 ? 27.735 -44.267 -11.018 1.00 24.94 371 GLY A C 1
ATOM 2810 O O . GLY A 1 371 ? 28.116 -45.423 -11.112 1.00 24.94 371 GLY A O 1
ATOM 2811 N N . HIS A 1 372 ? 26.482 -43.893 -11.327 1.00 27.80 372 HIS A N 1
ATOM 2812 C CA . HIS A 1 372 ? 25.692 -44.435 -12.455 1.00 27.80 372 HIS A CA 1
ATOM 2813 C C . HIS A 1 372 ? 24.289 -43.783 -12.578 1.00 27.80 372 HIS A C 1
ATOM 2815 O O . HIS A 1 372 ? 23.502 -43.800 -11.643 1.00 27.80 372 HIS A O 1
ATOM 2821 N N . HIS A 1 373 ? 23.986 -43.313 -13.796 1.00 27.03 373 HIS A N 1
ATOM 2822 C CA . HIS A 1 373 ? 22.683 -43.229 -14.495 1.00 27.03 373 HIS A CA 1
ATOM 2823 C C . HIS A 1 373 ? 21.414 -42.517 -13.946 1.00 27.03 373 HIS A C 1
ATOM 2825 O O . HIS A 1 373 ? 21.010 -42.624 -12.798 1.00 27.03 373 HIS A O 1
ATOM 2831 N N . ALA A 1 374 ? 20.688 -41.977 -14.942 1.00 24.53 374 ALA A N 1
ATOM 2832 C CA . ALA A 1 374 ? 19.222 -41.884 -15.078 1.00 24.53 374 ALA A CA 1
ATOM 2833 C C . ALA A 1 374 ? 18.433 -40.733 -14.406 1.00 24.53 374 ALA A C 1
ATOM 2835 O O . ALA A 1 374 ? 17.809 -40.878 -13.359 1.00 24.53 374 ALA A O 1
ATOM 2836 N N . SER A 1 375 ? 18.278 -39.651 -15.174 1.00 26.03 375 SER A N 1
ATOM 2837 C CA . SER A 1 375 ? 16.966 -39.006 -15.414 1.00 26.03 375 SER A CA 1
ATOM 2838 C C . SER A 1 375 ? 16.140 -39.859 -16.424 1.00 26.03 375 SER A C 1
ATOM 2840 O O . SER A 1 375 ? 16.721 -40.799 -16.975 1.00 26.03 375 SER A O 1
ATOM 2842 N N . PRO A 1 376 ? 14.872 -39.539 -16.794 1.00 45.75 376 PRO A N 1
ATOM 2843 C CA . PRO A 1 376 ? 14.027 -38.417 -16.354 1.00 45.75 376 PRO A CA 1
ATOM 2844 C C . PRO A 1 376 ? 12.552 -38.760 -16.004 1.00 45.75 376 PRO A C 1
ATOM 2846 O O . PRO A 1 376 ? 12.005 -39.748 -16.470 1.00 45.75 376 PRO A O 1
ATOM 2849 N N . GLY A 1 377 ? 11.896 -37.827 -15.297 1.00 23.19 377 GLY A N 1
ATOM 2850 C CA . GLY A 1 377 ? 10.521 -37.346 -15.546 1.00 23.19 377 GLY A CA 1
ATOM 2851 C C . GLY A 1 377 ? 9.300 -38.281 -15.433 1.00 23.19 377 GLY A C 1
ATOM 2852 O O . GLY A 1 377 ? 9.240 -39.336 -16.045 1.00 23.19 377 GLY A O 1
ATOM 2853 N N . LEU A 1 378 ? 8.229 -37.773 -14.805 1.00 23.92 378 LEU A N 1
ATOM 2854 C CA . LEU A 1 378 ? 6.935 -37.576 -15.485 1.00 23.92 378 LEU A CA 1
ATOM 2855 C C . LEU A 1 378 ? 5.946 -36.758 -14.638 1.00 23.92 378 LEU A C 1
ATOM 2857 O O . LEU A 1 378 ? 6.024 -36.704 -13.412 1.00 23.92 378 LEU A O 1
ATOM 2861 N N . THR A 1 379 ? 5.003 -36.117 -15.322 1.00 26.50 379 THR A N 1
ATOM 2862 C CA . THR A 1 379 ? 3.795 -35.518 -14.748 1.00 26.50 379 THR A CA 1
ATOM 2863 C C . THR A 1 379 ? 2.714 -36.585 -14.566 1.00 26.50 379 THR A C 1
ATOM 2865 O O . THR A 1 379 ? 2.579 -37.448 -15.427 1.00 26.50 379 THR A O 1
ATOM 2868 N N . LEU A 1 380 ? 1.870 -36.477 -13.530 1.00 23.16 380 LEU A N 1
ATOM 2869 C CA . LEU A 1 380 ? 0.423 -36.666 -13.711 1.00 23.16 380 LEU A CA 1
ATOM 2870 C C . LEU A 1 380 ? -0.414 -36.116 -12.544 1.00 23.16 380 LEU A C 1
ATOM 2872 O O . LEU A 1 380 ? -0.160 -36.337 -11.364 1.00 23.16 380 LEU A O 1
ATOM 2876 N N . THR A 1 381 ? -1.473 -35.436 -12.951 1.00 26.27 381 THR A N 1
ATOM 2877 C CA . THR A 1 381 ? -2.716 -35.131 -12.246 1.00 26.27 381 THR A CA 1
ATOM 2878 C C . THR A 1 381 ? -3.380 -36.332 -11.559 1.00 26.27 381 THR A C 1
ATOM 2880 O O . THR A 1 381 ? -3.476 -37.398 -12.166 1.00 26.27 381 THR A O 1
ATOM 2883 N N . ALA A 1 382 ? -4.028 -36.104 -10.411 1.00 24.33 382 ALA A N 1
ATOM 2884 C CA . ALA A 1 382 ? -5.172 -36.908 -9.967 1.00 24.33 382 ALA A CA 1
ATOM 2885 C C . ALA A 1 382 ? -6.189 -36.054 -9.181 1.00 24.33 382 ALA A C 1
ATOM 2887 O O . ALA A 1 382 ? -5.878 -35.527 -8.115 1.00 24.33 382 ALA A O 1
ATOM 2888 N N . ARG A 1 383 ? -7.420 -35.943 -9.696 1.00 24.84 383 ARG A N 1
ATOM 2889 C CA . ARG A 1 383 ? -8.618 -35.736 -8.862 1.00 24.84 383 ARG A CA 1
ATOM 2890 C C . ARG A 1 383 ? -9.055 -37.105 -8.346 1.00 24.84 383 ARG A C 1
ATOM 2892 O O . ARG A 1 383 ? -8.987 -38.053 -9.120 1.00 24.84 383 ARG A O 1
ATOM 2899 N N . PHE A 1 384 ? -9.623 -37.172 -7.147 1.00 23.77 384 PHE A N 1
ATOM 2900 C CA . PHE A 1 384 ? -10.682 -38.140 -6.848 1.00 23.77 384 PHE A CA 1
ATOM 2901 C C . PHE A 1 384 ? -11.652 -37.565 -5.812 1.00 23.77 384 PHE A C 1
ATOM 2903 O O . PHE A 1 384 ? -11.234 -36.908 -4.860 1.00 23.77 384 PHE A O 1
ATOM 2910 N N . GLU A 1 385 ? -12.944 -37.798 -6.029 1.00 24.61 385 GLU A N 1
ATOM 2911 C CA . GLU A 1 385 ? -14.042 -37.455 -5.122 1.00 24.61 385 GLU A CA 1
ATOM 2912 C C . GLU A 1 385 ? -14.596 -38.755 -4.525 1.00 24.61 385 GLU A C 1
ATOM 2914 O O . GLU A 1 385 ? -14.835 -39.701 -5.276 1.00 24.61 385 GLU A O 1
ATOM 2919 N N . SER A 1 386 ? -14.838 -38.801 -3.210 1.00 24.94 386 SER A N 1
ATOM 2920 C CA . SER A 1 386 ? -15.741 -39.787 -2.592 1.00 24.94 386 SER A CA 1
ATOM 2921 C C . SER A 1 386 ? -16.085 -39.427 -1.139 1.00 24.94 386 SER A C 1
ATOM 2923 O O . SER A 1 386 ? -15.264 -39.580 -0.234 1.00 24.94 386 SER A O 1
ATOM 2925 N N . THR A 1 387 ? -17.321 -38.994 -0.924 1.00 24.86 387 THR A N 1
ATOM 2926 C CA . THR A 1 387 ? -18.114 -39.177 0.310 1.00 24.86 387 THR A CA 1
ATOM 2927 C C . THR A 1 387 ? -19.084 -40.369 0.067 1.00 24.86 387 THR A C 1
ATOM 2929 O O . THR A 1 387 ? -19.056 -40.884 -1.059 1.00 24.86 387 THR A O 1
ATOM 2932 N N . PRO A 1 388 ? -19.932 -40.851 1.011 1.00 39.34 388 PRO A N 1
ATOM 2933 C CA . PRO A 1 388 ? -20.319 -40.272 2.310 1.00 39.34 388 PRO A CA 1
ATOM 2934 C C . PRO A 1 388 ? -20.426 -41.279 3.495 1.00 39.34 388 PRO A C 1
ATOM 2936 O O . PRO A 1 388 ? -19.994 -42.420 3.371 1.00 39.34 388 PRO A O 1
ATOM 2939 N N . ASP A 1 389 ? -21.026 -40.807 4.602 1.00 24.28 389 ASP A N 1
ATOM 2940 C CA . ASP A 1 389 ? -21.639 -41.529 5.746 1.00 24.28 389 ASP A CA 1
ATOM 2941 C C . ASP A 1 389 ? -20.708 -42.415 6.642 1.00 24.28 389 ASP A C 1
ATOM 2943 O O . ASP A 1 389 ? -19.758 -43.033 6.175 1.00 24.28 389 ASP A O 1
ATOM 2947 N N . ASP A 1 390 ? -20.865 -42.528 7.973 1.00 27.19 390 ASP A N 1
ATOM 2948 C CA . ASP A 1 390 ? -21.959 -42.082 8.850 1.00 27.19 390 ASP A CA 1
ATOM 2949 C C . ASP A 1 390 ? -21.537 -41.849 10.334 1.00 27.19 390 ASP A C 1
ATOM 2951 O O . ASP A 1 390 ? -20.487 -42.293 10.799 1.00 27.19 390 ASP A O 1
ATOM 2955 N N . ASP A 1 391 ? -22.418 -41.156 11.054 1.00 25.64 391 ASP A N 1
ATOM 2956 C CA . ASP A 1 391 ? -22.570 -40.849 12.492 1.00 25.64 391 ASP A CA 1
ATOM 2957 C C . ASP A 1 391 ? -21.590 -41.351 13.601 1.00 25.64 391 ASP A C 1
ATOM 2959 O O . ASP A 1 391 ? -21.459 -42.553 13.874 1.00 25.64 391 ASP A O 1
ATOM 2963 N N . LYS A 1 392 ? -21.104 -40.398 14.433 1.00 25.83 392 LYS A N 1
ATOM 2964 C CA . LYS A 1 392 ? -21.317 -40.414 15.910 1.00 25.83 392 LYS A CA 1
ATOM 2965 C C . LYS A 1 392 ? -20.910 -39.134 16.659 1.00 25.83 392 LYS A C 1
ATOM 2967 O O . LYS A 1 392 ? -19.777 -38.666 16.574 1.00 25.83 392 LYS A O 1
ATOM 2972 N N . LEU A 1 393 ? -21.820 -38.639 17.504 1.00 26.80 393 LEU A N 1
ATOM 2973 C CA . LEU A 1 393 ? -21.611 -37.489 18.393 1.00 26.80 393 LEU A CA 1
ATOM 2974 C C . LEU A 1 393 ? -20.738 -37.803 19.623 1.00 26.80 393 LEU A C 1
ATOM 2976 O O . LEU A 1 393 ? -21.065 -38.702 20.396 1.00 26.80 393 LEU A O 1
ATOM 2980 N N . VAL A 1 394 ? -19.755 -36.938 19.907 1.00 24.92 394 VAL A N 1
ATOM 2981 C CA . VAL A 1 394 ? -19.316 -36.604 21.279 1.00 24.92 394 VAL A CA 1
ATOM 2982 C C . VAL A 1 394 ? -19.010 -35.104 21.354 1.00 24.92 394 VAL A C 1
ATOM 2984 O O . VAL A 1 394 ? -18.169 -34.595 20.618 1.00 24.92 394 VAL A O 1
ATOM 2987 N N . THR A 1 395 ? -19.674 -34.381 22.256 1.00 25.97 395 THR A N 1
ATOM 2988 C CA . THR A 1 395 ? -19.416 -32.954 22.514 1.00 25.97 395 THR A CA 1
ATOM 2989 C C . THR A 1 395 ? -18.187 -32.740 23.401 1.00 25.97 395 THR A C 1
ATOM 2991 O O . THR A 1 395 ? -18.103 -33.337 24.474 1.00 25.97 395 THR A O 1
ATOM 2994 N N . GLY A 1 396 ? -17.292 -31.818 23.030 1.00 24.23 396 GLY A N 1
ATOM 2995 C CA . GLY A 1 396 ? -16.148 -31.434 23.867 1.00 24.23 396 GLY A CA 1
ATOM 2996 C C . GLY A 1 396 ? -15.507 -30.104 23.462 1.00 24.23 396 GLY A C 1
ATOM 2997 O O . GLY A 1 396 ? -14.643 -30.069 22.593 1.00 24.23 396 GLY A O 1
ATOM 2998 N N . TYR A 1 397 ? -15.898 -29.007 24.117 1.00 25.16 397 TYR A N 1
ATOM 2999 C CA . TYR A 1 397 ? -15.228 -27.707 23.975 1.00 25.16 397 TYR A CA 1
ATOM 3000 C C . TYR A 1 397 ? -13.829 -27.749 24.610 1.00 25.16 397 TYR A C 1
ATOM 3002 O O . TYR A 1 397 ? -13.719 -27.933 25.821 1.00 25.16 397 TYR A O 1
ATOM 3010 N N . PHE A 1 398 ? -12.773 -27.484 23.835 1.00 24.06 398 PHE A N 1
ATOM 3011 C CA . PHE A 1 398 ? -11.433 -27.225 24.375 1.00 24.06 398 PHE A CA 1
ATOM 3012 C C . PHE A 1 398 ? -10.728 -26.060 23.669 1.00 24.06 398 PHE A C 1
ATOM 3014 O O . PHE A 1 398 ? -10.434 -26.101 22.476 1.00 24.06 398 PHE A O 1
ATOM 3021 N N . LEU A 1 399 ? -10.407 -25.022 24.447 1.00 24.88 399 LEU A N 1
ATOM 3022 C CA . LEU A 1 399 ? -9.607 -23.872 24.021 1.00 24.88 399 LEU A CA 1
ATOM 3023 C C . LEU A 1 399 ? -8.123 -24.261 23.918 1.00 24.88 399 LEU A C 1
ATOM 3025 O O . LEU A 1 399 ? -7.394 -24.259 24.913 1.00 24.88 399 LEU A O 1
ATOM 3029 N N . ALA A 1 400 ? -7.666 -24.573 22.706 1.00 23.19 400 ALA A N 1
ATOM 3030 C CA . ALA A 1 400 ? -6.279 -24.937 22.432 1.00 23.19 400 ALA A CA 1
ATOM 3031 C C . ALA A 1 400 ? -5.319 -23.733 22.555 1.00 23.19 400 ALA A C 1
ATOM 3033 O O . ALA A 1 400 ? -5.058 -23.014 21.591 1.00 23.19 400 ALA A O 1
ATOM 3034 N N . LYS A 1 401 ? -4.736 -23.526 23.744 1.00 24.56 401 LYS A N 1
ATOM 3035 C CA . LYS A 1 401 ? -3.567 -22.644 23.911 1.00 24.56 401 LYS A CA 1
ATOM 3036 C C . LYS A 1 401 ? -2.330 -23.305 23.297 1.00 24.56 401 LYS A C 1
ATOM 3038 O O . LYS A 1 401 ? -1.876 -24.343 23.773 1.00 24.56 401 LYS A O 1
ATOM 3043 N N . THR A 1 402 ? -1.749 -22.682 22.276 1.00 27.81 402 THR A N 1
ATOM 3044 C CA . THR A 1 402 ? -0.526 -23.160 21.614 1.00 27.81 402 THR A CA 1
ATOM 3045 C C . THR A 1 402 ? 0.692 -23.084 22.539 1.00 27.81 402 THR A C 1
ATOM 3047 O O . THR A 1 402 ? 1.179 -21.993 22.843 1.00 27.81 402 THR A O 1
ATOM 3050 N N . HIS A 1 403 ? 1.225 -24.238 22.942 1.00 23.55 403 HIS A N 1
ATOM 3051 C CA . HIS A 1 403 ? 2.538 -24.352 23.580 1.00 23.55 403 HIS A CA 1
ATOM 3052 C C . HIS A 1 403 ? 3.647 -24.408 22.520 1.00 23.55 403 HIS A C 1
ATOM 3054 O O . HIS A 1 403 ? 3.696 -25.353 21.738 1.00 23.55 403 HIS A O 1
ATOM 3060 N N . ILE A 1 404 ? 4.584 -23.456 22.550 1.00 27.30 404 ILE A N 1
ATOM 3061 C CA . ILE A 1 404 ? 5.895 -23.586 21.898 1.00 27.30 404 ILE A CA 1
ATOM 3062 C C . ILE A 1 404 ? 6.958 -23.004 22.831 1.00 27.30 404 ILE A C 1
ATOM 3064 O O . ILE A 1 404 ? 7.002 -21.794 23.026 1.00 27.30 404 ILE A O 1
ATOM 3068 N N . PHE A 1 405 ? 7.837 -23.858 23.362 1.00 27.42 405 PHE A N 1
ATOM 3069 C CA . PHE A 1 405 ? 9.231 -23.502 23.643 1.00 27.42 405 PHE A CA 1
ATOM 3070 C C . PHE A 1 405 ? 10.091 -24.770 23.737 1.00 27.42 405 PHE A C 1
ATOM 3072 O O . PHE A 1 405 ? 9.708 -25.740 24.390 1.00 27.42 405 PHE A O 1
ATOM 3079 N N . GLY A 1 406 ? 11.245 -24.768 23.065 1.00 24.36 406 GLY A N 1
ATOM 3080 C CA . GLY A 1 406 ? 12.219 -25.861 23.128 1.00 24.36 406 GLY A CA 1
ATOM 3081 C C . GLY A 1 406 ? 13.029 -25.831 24.427 1.00 24.36 406 GLY A C 1
ATOM 3082 O O . GLY A 1 406 ? 13.297 -24.765 24.979 1.00 24.36 406 GLY A O 1
ATOM 3083 N N . ALA A 1 407 ? 13.428 -27.002 24.925 1.00 25.77 407 ALA A N 1
ATOM 3084 C CA . ALA A 1 407 ? 14.131 -27.124 26.200 1.00 25.77 407 ALA A CA 1
ATOM 3085 C C . ALA A 1 407 ? 15.629 -26.783 26.101 1.00 25.77 407 ALA A C 1
ATOM 3087 O O . ALA A 1 407 ? 16.304 -27.179 25.153 1.00 25.77 407 ALA A O 1
ATOM 3088 N N . THR A 1 408 ? 16.195 -26.167 27.145 1.00 27.03 408 THR A N 1
ATOM 3089 C CA . THR A 1 408 ? 17.636 -26.249 27.447 1.00 27.03 408 THR A CA 1
ATOM 3090 C C . THR A 1 408 ? 17.891 -26.130 28.954 1.00 27.03 408 THR A C 1
ATOM 3092 O O . THR A 1 408 ? 17.625 -25.098 29.550 1.00 27.03 408 THR A O 1
ATOM 3095 N N . ARG A 1 409 ? 18.463 -27.208 29.514 1.00 26.95 409 ARG A N 1
ATOM 3096 C CA . ARG A 1 409 ? 19.180 -27.359 30.803 1.00 26.95 409 ARG A CA 1
ATOM 3097 C C . ARG A 1 409 ? 18.518 -26.876 32.109 1.00 26.95 409 ARG A C 1
ATOM 3099 O O . ARG A 1 409 ? 18.259 -25.704 32.336 1.00 26.95 409 ARG A O 1
ATOM 3106 N N . ARG A 1 410 ? 18.413 -27.821 33.055 1.00 29.45 410 ARG A N 1
ATOM 3107 C CA . ARG A 1 410 ? 18.150 -27.562 34.480 1.00 29.45 410 ARG A CA 1
ATOM 3108 C C . ARG A 1 410 ? 19.290 -26.748 35.106 1.00 29.45 410 ARG A C 1
ATOM 3110 O O . ARG A 1 410 ? 20.446 -27.145 34.991 1.00 29.45 410 ARG A O 1
ATOM 3117 N N . GLY A 1 411 ? 18.937 -25.726 35.878 1.00 25.08 411 GLY A N 1
ATOM 3118 C CA . GLY A 1 411 ? 19.718 -25.249 37.020 1.00 25.08 411 GLY A CA 1
ATOM 3119 C C . GLY A 1 411 ? 18.823 -25.312 38.255 1.00 25.08 411 GLY A C 1
ATOM 3120 O O . GLY A 1 411 ? 17.771 -24.682 38.272 1.00 25.08 411 GLY A O 1
ATOM 3121 N N . THR A 1 412 ? 19.175 -26.120 39.254 1.00 32.97 412 THR A N 1
ATOM 3122 C CA . THR A 1 412 ? 18.365 -26.278 40.471 1.00 32.97 412 THR A CA 1
ATOM 3123 C C . THR A 1 412 ? 18.668 -25.165 41.466 1.00 32.97 412 THR A C 1
ATOM 3125 O O . THR A 1 412 ? 19.742 -25.162 42.063 1.00 32.97 412 THR A O 1
ATOM 3128 N N . PHE A 1 413 ? 17.705 -24.274 41.689 1.00 27.53 413 PHE A N 1
ATOM 3129 C CA . PHE A 1 413 ? 17.640 -23.423 42.877 1.00 27.53 413 PHE A CA 1
ATOM 3130 C C . PHE A 1 413 ? 16.294 -23.626 43.578 1.00 27.53 413 PHE A C 1
ATOM 3132 O O . PHE A 1 413 ? 15.307 -23.990 42.938 1.00 27.53 413 PHE A O 1
ATOM 3139 N N . GLY A 1 414 ? 16.298 -23.500 44.905 1.00 26.08 414 GLY A N 1
ATOM 3140 C CA . GLY A 1 414 ? 15.172 -23.893 45.751 1.00 26.08 414 GLY A CA 1
ATOM 3141 C C . GLY A 1 414 ? 13.949 -22.995 45.587 1.00 26.08 414 GLY A C 1
ATOM 3142 O O . GLY A 1 414 ? 14.078 -21.789 45.381 1.00 26.08 414 GLY A O 1
ATOM 3143 N N . ILE A 1 415 ? 12.767 -23.593 45.732 1.00 31.41 415 ILE A N 1
ATOM 3144 C CA . ILE A 1 415 ? 11.515 -22.852 45.876 1.00 31.41 415 ILE A CA 1
ATOM 3145 C C . ILE A 1 415 ? 11.544 -22.159 47.241 1.00 31.41 415 ILE A C 1
ATOM 3147 O O . ILE A 1 415 ? 11.581 -22.815 48.281 1.00 31.41 415 ILE A O 1
ATOM 3151 N N . MET A 1 416 ? 11.535 -20.830 47.220 1.00 29.09 416 MET A N 1
ATOM 3152 C CA . MET A 1 416 ? 11.052 -20.010 48.323 1.00 29.09 416 MET A CA 1
ATOM 3153 C C . MET A 1 416 ? 9.797 -19.319 47.805 1.00 29.09 416 MET A C 1
ATOM 3155 O O . MET A 1 416 ? 9.901 -18.459 46.930 1.00 29.09 416 MET A O 1
ATOM 3159 N N . ASP A 1 417 ? 8.630 -19.715 48.311 1.00 34.38 417 ASP A N 1
ATOM 3160 C CA . ASP A 1 417 ? 7.349 -19.119 47.930 1.00 34.38 417 ASP A CA 1
ATOM 3161 C C . ASP A 1 417 ? 7.222 -17.714 48.538 1.00 34.38 417 ASP A C 1
ATOM 3163 O O . ASP A 1 417 ? 6.645 -17.505 49.603 1.00 34.38 417 ASP A O 1
ATOM 3167 N N . GLY A 1 418 ? 7.832 -16.741 47.860 1.00 35.78 418 GLY A N 1
ATOM 3168 C CA . GLY A 1 418 ? 7.574 -15.322 48.060 1.00 35.78 418 GLY A CA 1
ATOM 3169 C C . GLY A 1 418 ? 6.452 -14.873 47.131 1.00 35.78 418 GLY A C 1
ATOM 3170 O O . GLY A 1 418 ? 6.564 -15.014 45.913 1.00 35.78 418 GLY A O 1
ATOM 3171 N N . GLU A 1 419 ? 5.384 -14.318 47.696 1.00 46.78 419 GLU A N 1
ATOM 3172 C CA . GLU A 1 419 ? 4.258 -13.782 46.933 1.00 46.78 419 GLU A CA 1
ATOM 3173 C C . GLU A 1 419 ? 4.706 -12.536 46.143 1.00 46.78 419 GLU A C 1
ATOM 3175 O O . GLU A 1 419 ? 4.925 -11.459 46.698 1.00 46.78 419 GLU A O 1
ATOM 3180 N N . GLY A 1 420 ? 4.960 -12.715 44.843 1.00 60.16 420 GLY A N 1
ATOM 3181 C CA . GLY A 1 420 ? 5.566 -11.691 43.989 1.00 60.16 420 GLY A CA 1
ATOM 3182 C C . GLY A 1 420 ? 4.640 -10.507 43.702 1.00 60.16 420 GLY A C 1
ATOM 3183 O O . GLY A 1 420 ? 3.431 -10.680 43.540 1.00 60.16 420 GLY A O 1
ATOM 3184 N N . ASP A 1 421 ? 5.207 -9.299 43.565 1.00 80.44 421 ASP A N 1
ATOM 3185 C CA . ASP A 1 421 ? 4.472 -8.133 43.053 1.00 80.44 421 ASP A CA 1
ATOM 3186 C C . ASP A 1 421 ? 4.028 -8.420 41.608 1.00 80.44 421 ASP A C 1
ATOM 3188 O O . ASP A 1 421 ? 4.776 -8.256 40.641 1.00 80.44 421 ASP A O 1
ATOM 3192 N N . ARG A 1 422 ? 2.764 -8.826 41.477 1.00 82.62 422 ARG A N 1
ATOM 3193 C CA . ARG A 1 422 ? 2.110 -9.216 40.221 1.00 82.62 422 ARG A CA 1
ATOM 3194 C C . ARG A 1 422 ? 2.126 -8.103 39.169 1.00 82.62 422 ARG A C 1
ATOM 3196 O O . ARG A 1 422 ? 2.053 -8.390 37.973 1.00 82.62 422 ARG A O 1
ATOM 3203 N N . VAL A 1 423 ? 2.224 -6.842 39.589 1.00 82.94 423 VAL A N 1
ATOM 3204 C CA . VAL A 1 423 ? 2.294 -5.671 38.707 1.00 82.94 423 VAL A CA 1
ATOM 3205 C C . VAL A 1 423 ? 3.737 -5.403 38.284 1.00 82.94 423 VAL A C 1
ATOM 3207 O O . VAL A 1 423 ? 3.982 -5.094 37.116 1.00 82.94 423 VAL A O 1
ATOM 3210 N N . ALA A 1 424 ? 4.708 -5.604 39.179 1.00 86.69 424 ALA A N 1
ATOM 3211 C CA . ALA A 1 424 ? 6.118 -5.634 38.808 1.00 86.69 424 ALA A CA 1
ATOM 3212 C C . ALA A 1 424 ? 6.421 -6.786 37.838 1.00 86.69 424 ALA A C 1
ATOM 3214 O O . ALA A 1 424 ? 7.192 -6.601 36.897 1.00 86.69 424 ALA A O 1
ATOM 3215 N N . ASP A 1 425 ? 5.808 -7.953 38.029 1.00 87.38 425 ASP A N 1
ATOM 3216 C CA . ASP A 1 425 ? 5.945 -9.123 37.157 1.00 87.38 425 ASP A CA 1
ATOM 3217 C C . ASP A 1 425 ? 5.351 -8.854 35.770 1.00 87.38 425 ASP A C 1
ATOM 3219 O O . ASP A 1 425 ? 6.050 -8.990 34.762 1.00 87.38 425 ASP A O 1
ATOM 3223 N N . LEU A 1 426 ? 4.107 -8.358 35.710 1.00 88.62 426 LEU A N 1
ATOM 3224 C CA . LEU A 1 426 ? 3.488 -7.901 34.462 1.00 88.62 426 LEU A CA 1
ATOM 3225 C C . LEU A 1 426 ? 4.342 -6.826 33.771 1.00 88.62 426 LEU A C 1
ATOM 3227 O O . LEU A 1 426 ? 4.512 -6.862 32.552 1.00 88.62 426 LEU A O 1
ATOM 3231 N N . GLY A 1 427 ? 4.894 -5.877 34.531 1.00 90.25 427 GLY A N 1
ATOM 3232 C CA . GLY A 1 427 ? 5.746 -4.811 34.012 1.00 90.25 427 GLY A CA 1
ATOM 3233 C C . GLY A 1 427 ? 7.058 -5.320 33.414 1.00 90.25 427 GLY A C 1
ATOM 3234 O O . GLY A 1 427 ? 7.436 -4.860 32.335 1.00 90.25 427 GLY A O 1
ATOM 3235 N N . ARG A 1 428 ? 7.718 -6.304 34.045 1.00 91.75 428 ARG A N 1
ATOM 3236 C CA . ARG A 1 428 ? 8.922 -6.955 33.493 1.00 91.75 428 ARG A CA 1
ATOM 3237 C C . ARG A 1 428 ? 8.603 -7.717 32.206 1.00 91.75 428 ARG A C 1
ATOM 3239 O O . ARG A 1 428 ? 9.201 -7.412 31.178 1.00 91.75 428 ARG A O 1
ATOM 3246 N N . ILE A 1 429 ? 7.578 -8.575 32.211 1.00 92.62 429 ILE A N 1
ATOM 3247 C CA . ILE A 1 429 ? 7.126 -9.329 31.022 1.00 92.62 429 ILE A CA 1
ATOM 3248 C C . ILE A 1 429 ? 6.723 -8.382 29.874 1.00 92.62 429 ILE A C 1
ATOM 3250 O O . ILE A 1 429 ? 6.994 -8.641 28.699 1.00 92.62 429 ILE A O 1
ATOM 3254 N N . THR A 1 430 ? 6.087 -7.252 30.194 1.00 92.25 430 THR A N 1
ATOM 3255 C CA . THR A 1 430 ? 5.704 -6.240 29.196 1.00 92.25 430 THR A CA 1
ATOM 3256 C C . THR A 1 430 ? 6.928 -5.514 28.636 1.00 92.25 430 THR A C 1
ATOM 3258 O O . THR A 1 430 ? 6.994 -5.287 27.429 1.00 92.25 430 THR A O 1
ATOM 3261 N N . ILE A 1 431 ? 7.929 -5.201 29.467 1.00 94.31 431 ILE A N 1
ATOM 3262 C CA . ILE A 1 431 ? 9.210 -4.635 29.020 1.00 94.31 431 ILE A CA 1
ATOM 3263 C C . ILE A 1 431 ? 9.973 -5.613 28.124 1.00 94.31 431 ILE A C 1
ATOM 3265 O O . ILE A 1 431 ? 10.411 -5.200 27.055 1.00 94.31 431 ILE A O 1
ATOM 3269 N N . GLU A 1 432 ? 10.071 -6.891 28.490 1.00 95.00 432 GLU A N 1
ATOM 3270 C CA . GLU A 1 432 ? 10.721 -7.932 27.679 1.00 95.00 432 GLU A CA 1
ATOM 3271 C C . GLU A 1 432 ? 10.080 -8.039 26.287 1.00 95.00 432 GLU A C 1
ATOM 3273 O O . GLU A 1 432 ? 10.775 -8.061 25.271 1.00 95.00 432 GLU A O 1
ATOM 3278 N N . ARG A 1 433 ? 8.742 -8.007 26.213 1.00 95.38 433 ARG A N 1
ATOM 3279 C CA . ARG A 1 433 ? 7.998 -7.996 24.941 1.00 95.38 433 ARG A CA 1
ATOM 3280 C C . ARG A 1 433 ? 8.173 -6.704 24.136 1.00 95.38 433 ARG A C 1
ATOM 3282 O O . ARG A 1 433 ? 8.171 -6.758 22.904 1.00 95.38 433 ARG A O 1
ATOM 3289 N N . ILE A 1 434 ? 8.312 -5.553 24.798 1.00 95.06 434 ILE A N 1
ATOM 3290 C CA . ILE A 1 434 ? 8.622 -4.273 24.141 1.00 95.06 434 ILE A CA 1
ATOM 3291 C C . ILE A 1 434 ? 10.058 -4.286 23.597 1.00 95.06 434 ILE A C 1
ATOM 3293 O O . ILE A 1 434 ? 10.278 -3.846 22.470 1.00 95.06 434 ILE A O 1
ATOM 3297 N N . ASP A 1 435 ? 11.021 -4.818 24.350 1.00 96.38 435 ASP A N 1
ATOM 3298 C CA . ASP A 1 435 ? 12.424 -4.907 23.941 1.00 96.38 435 ASP A CA 1
ATOM 3299 C C . ASP A 1 435 ? 12.645 -5.928 22.822 1.00 96.38 435 ASP A C 1
ATOM 3301 O O . ASP A 1 435 ? 13.408 -5.644 21.901 1.00 96.38 435 ASP A O 1
ATOM 3305 N N . ALA A 1 436 ? 11.913 -7.046 22.816 1.00 96.38 436 ALA A N 1
ATOM 3306 C CA . ALA A 1 436 ? 11.872 -7.959 21.674 1.00 96.38 436 ALA A CA 1
ATOM 3307 C C . ALA A 1 436 ? 11.390 -7.241 20.397 1.00 96.38 436 ALA A C 1
ATOM 3309 O O . ALA A 1 436 ? 12.062 -7.295 19.369 1.00 96.38 436 ALA A O 1
ATOM 3310 N N . LEU A 1 437 ? 10.283 -6.486 20.472 1.00 96.94 437 LEU A N 1
ATOM 3311 C CA . LEU A 1 437 ? 9.768 -5.707 19.337 1.00 96.94 437 LEU A CA 1
ATOM 3312 C C . LEU A 1 437 ? 10.735 -4.592 18.895 1.00 96.94 437 LEU A C 1
ATOM 3314 O O . LEU A 1 437 ? 10.857 -4.317 17.702 1.00 96.94 437 LEU A O 1
ATOM 3318 N N . ILE A 1 438 ? 11.443 -3.955 19.833 1.00 97.00 438 ILE A N 1
ATOM 3319 C CA . ILE A 1 438 ? 12.520 -3.006 19.517 1.00 97.00 438 ILE A CA 1
ATOM 3320 C C . ILE A 1 438 ? 13.658 -3.719 18.781 1.00 97.00 438 ILE A C 1
ATOM 3322 O O . ILE A 1 438 ? 14.119 -3.201 17.767 1.00 97.00 438 ILE A O 1
ATOM 3326 N N . GLY A 1 439 ? 14.068 -4.902 19.244 1.00 97.69 439 GLY A N 1
ATOM 3327 C CA . GLY A 1 439 ? 15.090 -5.730 18.606 1.00 97.69 439 GLY A CA 1
ATOM 3328 C C . GLY A 1 439 ? 14.729 -6.107 17.169 1.00 97.69 439 GLY A C 1
ATOM 3329 O O . GLY A 1 439 ? 15.549 -5.923 16.276 1.00 97.69 439 GLY A O 1
ATOM 3330 N N . GLU A 1 440 ? 13.490 -6.537 16.912 1.00 97.94 440 GLU A N 1
ATOM 3331 C CA . GLU A 1 440 ? 13.014 -6.832 15.551 1.00 97.94 440 GLU A CA 1
ATOM 3332 C C . GLU A 1 440 ? 13.047 -5.594 14.627 1.00 97.94 440 GLU A C 1
ATOM 3334 O O . GLU A 1 440 ? 13.437 -5.690 13.461 1.00 97.94 440 GLU A O 1
ATOM 3339 N N . LEU A 1 441 ? 12.677 -4.413 15.138 1.00 96.81 441 LEU A N 1
ATOM 3340 C CA . LEU A 1 441 ? 12.659 -3.164 14.363 1.00 96.81 441 LEU A CA 1
ATOM 3341 C C . LEU A 1 441 ? 14.058 -2.551 14.157 1.00 96.81 441 LEU A C 1
ATOM 3343 O O . LEU A 1 441 ? 14.324 -1.966 13.104 1.00 96.81 441 LEU A O 1
ATOM 3347 N N . ASP A 1 442 ? 14.969 -2.686 15.123 1.00 96.44 442 ASP A N 1
ATOM 3348 C CA . ASP A 1 442 ? 16.373 -2.291 14.962 1.00 96.44 442 ASP A CA 1
ATOM 3349 C C . ASP A 1 442 ? 17.151 -3.321 14.099 1.00 96.44 442 ASP A C 1
ATOM 3351 O O . ASP A 1 442 ? 18.065 -2.931 13.369 1.00 96.44 442 ASP A O 1
ATOM 3355 N N . ALA A 1 443 ? 16.725 -4.592 14.042 1.00 97.19 443 ALA A N 1
ATOM 3356 C CA . ALA A 1 443 ? 17.200 -5.568 13.052 1.00 97.19 443 ALA A CA 1
ATOM 3357 C C . ALA A 1 443 ? 16.738 -5.222 11.622 1.00 97.19 443 ALA A C 1
ATOM 3359 O O . ALA A 1 443 ? 17.556 -5.233 10.702 1.00 97.19 443 ALA A O 1
ATOM 3360 N N . LEU A 1 444 ? 15.476 -4.806 11.429 1.00 96.38 444 LEU A N 1
ATOM 3361 C CA . LEU A 1 444 ? 14.994 -4.278 10.139 1.00 96.38 444 LEU A CA 1
ATOM 3362 C C . LEU A 1 444 ? 15.828 -3.065 9.679 1.00 96.38 444 LEU A C 1
ATOM 3364 O O . LEU A 1 444 ? 16.162 -2.942 8.500 1.00 96.38 444 LEU A O 1
ATOM 3368 N N . ASN A 1 445 ? 16.194 -2.179 10.612 1.00 94.94 445 ASN A N 1
ATOM 3369 C CA . ASN A 1 445 ? 17.061 -1.023 10.359 1.00 94.94 445 ASN A CA 1
ATOM 3370 C C . ASN A 1 445 ? 18.466 -1.453 9.890 1.00 94.94 445 ASN A C 1
ATOM 3372 O O . ASN A 1 445 ? 19.008 -0.873 8.948 1.00 94.94 445 ASN A O 1
ATOM 3376 N N . ALA A 1 446 ? 19.047 -2.484 10.513 1.00 95.25 446 ALA A N 1
ATOM 3377 C CA . ALA A 1 446 ? 20.335 -3.048 10.109 1.00 95.25 446 ALA A CA 1
ATOM 3378 C C . ALA A 1 446 ? 20.269 -3.696 8.713 1.00 95.25 446 ALA A C 1
ATOM 3380 O O . ALA A 1 446 ? 21.082 -3.363 7.851 1.00 95.25 446 ALA A O 1
ATOM 3381 N N . ALA A 1 447 ? 19.262 -4.535 8.456 1.00 95.06 447 ALA A N 1
ATOM 3382 C CA . ALA A 1 447 ? 19.080 -5.207 7.170 1.00 95.06 447 ALA A CA 1
ATOM 3383 C C . ALA A 1 447 ? 18.818 -4.211 6.019 1.00 95.06 447 ALA A C 1
ATOM 3385 O O . ALA A 1 447 ? 19.389 -4.345 4.936 1.00 95.06 447 ALA A O 1
ATOM 3386 N N . TRP A 1 448 ? 18.042 -3.143 6.262 1.00 93.06 448 TRP A N 1
ATOM 3387 C CA . TRP A 1 448 ? 17.866 -2.059 5.286 1.00 93.06 448 TRP A CA 1
ATOM 3388 C C . TRP A 1 448 ? 19.180 -1.328 4.987 1.00 93.06 448 TRP A C 1
ATOM 3390 O O . TRP A 1 448 ? 19.499 -1.091 3.823 1.00 93.06 448 TRP A O 1
ATOM 3400 N N . LYS A 1 449 ? 19.980 -1.004 6.014 1.00 91.69 449 LYS A N 1
ATOM 3401 C CA . LYS A 1 449 ? 21.304 -0.383 5.827 1.00 91.69 449 LYS A CA 1
ATOM 3402 C C . LYS A 1 449 ? 22.255 -1.281 5.038 1.00 91.69 449 LYS A C 1
ATOM 3404 O O . LYS A 1 449 ? 22.953 -0.774 4.167 1.00 91.69 449 LYS A O 1
ATOM 3409 N N . GLN A 1 450 ? 22.257 -2.588 5.299 1.00 90.75 450 GLN A N 1
ATOM 3410 C CA . GLN A 1 450 ? 23.056 -3.557 4.546 1.00 90.75 450 GLN A CA 1
ATOM 3411 C C . GLN A 1 450 ? 22.632 -3.600 3.071 1.00 90.75 450 GLN A C 1
ATOM 3413 O O . GLN A 1 450 ? 23.487 -3.502 2.193 1.00 90.75 450 GLN A O 1
ATOM 3418 N N . ARG A 1 451 ? 21.322 -3.639 2.783 1.00 87.25 451 ARG A N 1
ATOM 3419 C CA . ARG A 1 451 ? 20.805 -3.547 1.407 1.00 87.25 451 ARG A CA 1
ATOM 3420 C C . ARG A 1 451 ? 21.234 -2.245 0.721 1.00 87.25 451 ARG A C 1
ATOM 3422 O O . ARG A 1 451 ? 21.718 -2.289 -0.402 1.00 87.25 451 ARG A O 1
ATOM 3429 N N . VAL A 1 452 ? 21.119 -1.101 1.401 1.00 87.12 452 VAL A N 1
ATOM 3430 C CA . VAL A 1 452 ? 21.575 0.207 0.884 1.00 87.12 452 VAL A CA 1
ATOM 3431 C C . VAL A 1 452 ? 23.093 0.246 0.647 1.00 87.12 452 VAL A C 1
ATOM 3433 O O . VAL A 1 452 ? 23.536 0.956 -0.252 1.00 87.12 452 VAL A O 1
ATOM 3436 N N . ALA A 1 453 ? 23.890 -0.489 1.427 1.00 86.81 453 ALA A N 1
ATOM 3437 C CA . ALA A 1 453 ? 25.347 -0.528 1.290 1.00 86.81 453 ALA A CA 1
ATOM 3438 C C . ALA A 1 453 ? 25.831 -1.375 0.100 1.00 86.81 453 ALA A C 1
ATOM 3440 O O . ALA A 1 453 ? 26.843 -1.026 -0.499 1.00 86.81 453 ALA A O 1
ATOM 3441 N N . VAL A 1 454 ? 25.113 -2.453 -0.243 1.00 83.38 454 VAL A N 1
ATOM 3442 C CA . VAL A 1 454 ? 25.414 -3.327 -1.399 1.00 83.38 454 VAL A CA 1
ATOM 3443 C C . VAL A 1 454 ? 24.785 -2.802 -2.699 1.00 83.38 454 VAL A C 1
ATOM 3445 O O . VAL A 1 454 ? 25.282 -3.080 -3.785 1.00 83.38 454 VAL A O 1
ATOM 3448 N N . ALA A 1 455 ? 23.710 -2.014 -2.606 1.00 80.19 455 ALA A N 1
ATOM 3449 C CA . ALA A 1 455 ? 23.040 -1.415 -3.756 1.00 80.19 455 ALA A CA 1
ATOM 3450 C C . ALA A 1 455 ? 23.976 -0.517 -4.592 1.00 80.19 455 ALA A C 1
ATOM 3452 O O . ALA A 1 455 ? 24.739 0.306 -4.067 1.00 80.19 455 ALA A O 1
ATOM 3453 N N . THR A 1 456 ? 23.855 -0.598 -5.917 1.00 74.06 456 THR A N 1
ATOM 3454 C CA . THR A 1 456 ? 24.573 0.277 -6.855 1.00 74.06 456 THR A CA 1
ATOM 3455 C C . THR A 1 456 ? 24.241 1.751 -6.603 1.00 74.06 456 THR A C 1
ATOM 3457 O O . THR A 1 456 ? 23.222 2.116 -6.003 1.00 74.06 456 THR A O 1
ATOM 3460 N N . ARG A 1 457 ? 25.084 2.661 -7.093 1.00 72.06 457 ARG A N 1
ATOM 3461 C CA . ARG A 1 457 ? 24.868 4.115 -6.999 1.00 72.06 457 ARG A CA 1
ATOM 3462 C C . ARG A 1 457 ? 23.641 4.594 -7.798 1.00 72.06 457 ARG A C 1
ATOM 3464 O O . ARG A 1 457 ? 23.241 5.755 -7.662 1.00 72.06 457 ARG A O 1
ATOM 3471 N N . LEU A 1 458 ? 23.053 3.739 -8.640 1.00 65.12 458 LEU A N 1
ATOM 3472 C CA . LEU A 1 458 ? 21.769 3.972 -9.306 1.00 65.12 458 LEU A CA 1
ATOM 3473 C C . LEU A 1 458 ? 20.599 3.594 -8.389 1.00 65.12 458 LEU A C 1
ATOM 3475 O O . LEU A 1 458 ? 19.776 4.457 -8.094 1.00 65.12 458 LEU A O 1
ATOM 3479 N N . GLU A 1 459 ? 20.573 2.371 -7.853 1.00 73.12 459 GLU A N 1
ATOM 3480 C CA . GLU A 1 459 ? 19.537 1.909 -6.910 1.00 73.12 459 GLU A CA 1
ATOM 3481 C C . GLU A 1 459 ? 19.461 2.790 -5.653 1.00 73.12 459 GLU A C 1
ATOM 3483 O O . GLU A 1 459 ? 18.374 3.173 -5.213 1.00 73.12 459 GLU A O 1
ATOM 3488 N N . ARG A 1 460 ? 20.618 3.232 -5.136 1.00 76.44 460 ARG A N 1
ATOM 3489 C CA . ARG A 1 460 ? 20.728 4.196 -4.024 1.00 76.44 460 ARG A CA 1
ATOM 3490 C C . ARG A 1 460 ? 20.078 5.568 -4.277 1.00 76.44 460 ARG A C 1
ATOM 3492 O O . ARG A 1 460 ? 20.026 6.376 -3.354 1.00 76.44 460 ARG A O 1
ATOM 3499 N N . ARG A 1 461 ? 19.596 5.868 -5.491 1.00 69.38 461 ARG A N 1
ATOM 3500 C CA . ARG A 1 461 ? 18.816 7.089 -5.796 1.00 69.38 461 ARG A CA 1
ATOM 3501 C C . ARG A 1 461 ? 17.315 6.899 -5.597 1.00 69.38 461 ARG A C 1
ATOM 3503 O O . ARG A 1 461 ? 16.625 7.874 -5.307 1.00 69.38 461 ARG A O 1
ATOM 3510 N N . GLU A 1 462 ? 16.832 5.666 -5.733 1.00 69.12 462 GLU A N 1
ATOM 3511 C CA . GLU A 1 462 ? 15.433 5.301 -5.492 1.00 69.12 462 GLU A CA 1
ATOM 3512 C C . GLU A 1 462 ? 15.223 4.831 -4.041 1.00 69.12 462 GLU A C 1
ATOM 3514 O O . GLU A 1 462 ? 14.155 5.044 -3.468 1.00 69.12 462 GLU A O 1
ATOM 3519 N N . MET A 1 463 ? 16.257 4.263 -3.407 1.00 76.94 463 MET A N 1
ATOM 3520 C CA . MET A 1 463 ? 16.245 3.893 -1.989 1.00 76.94 463 MET A CA 1
ATOM 3521 C C . MET A 1 463 ? 16.481 5.093 -1.059 1.00 76.94 463 MET A C 1
ATOM 3523 O O . MET A 1 463 ? 17.538 5.721 -1.069 1.00 76.94 463 MET A O 1
ATOM 3527 N N . THR A 1 464 ? 15.535 5.362 -0.159 1.00 79.12 464 THR A N 1
ATOM 3528 C CA . THR A 1 464 ? 15.720 6.311 0.952 1.00 79.12 464 THR A CA 1
ATOM 3529 C C . THR A 1 464 ? 16.471 5.675 2.124 1.00 79.12 464 THR A C 1
ATOM 3531 O O . THR A 1 464 ? 16.114 4.583 2.568 1.00 79.12 464 THR A O 1
ATOM 3534 N N . ASN A 1 465 ? 17.451 6.378 2.693 1.00 78.81 465 ASN A N 1
ATOM 3535 C CA . ASN A 1 465 ? 18.158 5.970 3.911 1.00 78.81 465 ASN A CA 1
ATOM 3536 C C . ASN A 1 465 ? 18.004 7.065 4.989 1.00 78.81 465 ASN A C 1
ATOM 3538 O O . ASN A 1 465 ? 18.389 8.202 4.711 1.00 78.81 465 ASN A O 1
ATOM 3542 N N . PRO A 1 466 ? 17.459 6.776 6.191 1.00 85.12 466 PRO A N 1
ATOM 3543 C CA . PRO A 1 466 ? 16.893 5.497 6.649 1.00 85.12 466 PRO A CA 1
ATOM 3544 C C . PRO A 1 466 ? 15.544 5.150 5.989 1.00 85.12 466 PRO A C 1
ATOM 3546 O O . PRO A 1 466 ? 14.950 5.973 5.290 1.00 85.12 466 PRO A O 1
ATOM 3549 N N . LEU A 1 467 ? 15.041 3.935 6.249 1.00 87.88 467 LEU A N 1
ATOM 3550 C CA . LEU A 1 467 ? 13.710 3.491 5.813 1.00 87.88 467 LEU A CA 1
ATOM 3551 C C . LEU A 1 467 ? 12.616 4.456 6.337 1.00 87.88 467 LEU A C 1
ATOM 3553 O O . LEU A 1 467 ? 12.604 4.766 7.538 1.00 87.88 467 LEU A O 1
ATOM 3557 N N . PRO A 1 468 ? 11.675 4.938 5.500 1.00 88.25 468 PRO A N 1
ATOM 3558 C CA . PRO A 1 468 ? 10.749 5.989 5.901 1.00 88.25 468 PRO A CA 1
ATOM 3559 C C . PRO A 1 468 ? 9.801 5.555 7.019 1.00 88.25 468 PRO A C 1
ATOM 3561 O O . PRO A 1 468 ? 9.152 4.516 6.938 1.00 88.25 468 PRO A O 1
ATOM 3564 N N . GLY A 1 469 ? 9.697 6.382 8.062 1.00 88.38 469 GLY A N 1
ATOM 3565 C CA . GLY A 1 469 ? 8.800 6.152 9.200 1.00 88.38 469 GLY A CA 1
ATOM 3566 C C . GLY A 1 469 ? 9.239 5.053 10.175 1.00 88.38 469 GLY A C 1
ATOM 3567 O O . GLY A 1 469 ? 8.625 4.921 11.233 1.00 88.38 469 GLY A O 1
ATOM 3568 N N . LEU A 1 470 ? 10.330 4.323 9.901 1.00 91.62 470 LEU A N 1
ATOM 3569 C CA . LEU A 1 470 ? 10.898 3.350 10.844 1.00 91.62 470 LEU A CA 1
ATOM 3570 C C . LEU A 1 470 ? 11.304 4.019 12.165 1.00 91.62 470 LEU A C 1
ATOM 3572 O O . LEU A 1 470 ? 11.005 3.502 13.239 1.00 91.62 470 LEU A O 1
ATOM 3576 N N . HIS A 1 471 ? 11.900 5.214 12.096 1.00 90.25 471 HIS A N 1
ATOM 3577 C CA . HIS A 1 471 ? 12.199 6.022 13.281 1.00 90.25 471 HIS A CA 1
ATOM 3578 C C . HIS A 1 471 ? 10.930 6.375 14.074 1.00 90.25 471 HIS A C 1
ATOM 3580 O O . HIS A 1 471 ? 10.914 6.214 15.288 1.00 90.25 471 HIS A O 1
ATOM 3586 N N . ASP A 1 472 ? 9.846 6.775 13.404 1.00 89.12 472 ASP A N 1
ATOM 3587 C CA . ASP A 1 472 ? 8.588 7.142 14.068 1.00 89.12 472 ASP A CA 1
ATOM 3588 C C . ASP A 1 472 ? 7.913 5.921 14.729 1.00 89.12 472 ASP A C 1
ATOM 3590 O O . ASP A 1 472 ? 7.276 6.052 15.777 1.00 89.12 472 ASP A O 1
ATOM 3594 N N . PHE A 1 473 ? 8.080 4.722 14.157 1.00 93.12 473 PHE A N 1
ATOM 3595 C CA . PHE A 1 473 ? 7.641 3.456 14.755 1.00 93.12 473 PHE A CA 1
ATOM 3596 C C . PHE A 1 473 ? 8.498 3.111 15.984 1.00 93.12 473 PHE A C 1
ATOM 3598 O O . PHE A 1 473 ? 7.956 2.967 17.081 1.00 93.12 473 PHE A O 1
ATOM 3605 N N . LEU A 1 474 ? 9.827 3.086 15.841 1.00 93.31 474 LEU A N 1
ATOM 3606 C CA . LEU A 1 474 ? 10.771 2.855 16.941 1.00 93.31 474 LEU A CA 1
ATOM 3607 C C . LEU A 1 474 ? 10.562 3.839 18.102 1.00 93.31 474 LEU A C 1
ATOM 3609 O O . LEU A 1 474 ? 10.547 3.421 19.257 1.00 93.31 474 LEU A O 1
ATOM 3613 N N . THR A 1 475 ? 10.352 5.129 17.825 1.00 91.62 475 THR A N 1
ATOM 3614 C CA . THR A 1 475 ? 10.059 6.145 18.849 1.00 91.62 475 THR A CA 1
ATOM 3615 C C . THR A 1 475 ? 8.706 5.911 19.522 1.00 91.62 475 THR A C 1
ATOM 3617 O O . THR A 1 475 ? 8.611 6.079 20.736 1.00 91.62 475 THR A O 1
ATOM 3620 N N . SER A 1 476 ? 7.678 5.472 18.786 1.00 90.88 476 SER A N 1
ATOM 3621 C CA . SER A 1 476 ? 6.379 5.097 19.366 1.00 90.88 476 SER A CA 1
ATOM 3622 C C . SER A 1 476 ? 6.515 3.921 20.341 1.00 90.88 476 SER A C 1
ATOM 3624 O O . SER A 1 476 ? 6.010 3.987 21.460 1.00 90.88 476 SER A O 1
ATOM 3626 N N . VAL A 1 477 ? 7.257 2.875 19.959 1.00 92.75 477 VAL A N 1
ATOM 3627 C CA . VAL A 1 477 ? 7.472 1.680 20.797 1.00 92.75 477 VAL A CA 1
ATOM 3628 C C . VAL A 1 477 ? 8.356 1.989 22.010 1.00 92.75 477 VAL A C 1
ATOM 3630 O O . VAL A 1 477 ? 8.003 1.641 23.137 1.00 92.75 477 VAL A O 1
ATOM 3633 N N . LYS A 1 478 ? 9.453 2.733 21.818 1.00 91.81 478 LYS A N 1
ATOM 3634 C CA . LYS A 1 478 ? 10.324 3.210 22.911 1.00 91.81 478 LYS A CA 1
ATOM 3635 C C . LYS A 1 478 ? 9.571 4.164 23.860 1.00 91.81 478 LYS A C 1
ATOM 3637 O O . LYS A 1 478 ? 9.853 4.183 25.055 1.00 91.81 478 LYS A O 1
ATOM 3642 N N . GLY A 1 479 ? 8.550 4.873 23.368 1.00 89.19 479 GLY A N 1
ATOM 3643 C CA . GLY A 1 479 ? 7.594 5.632 24.180 1.00 89.19 479 GLY A CA 1
ATOM 3644 C C . GLY A 1 479 ? 6.786 4.761 25.150 1.00 89.19 479 GLY A C 1
ATOM 3645 O O . GLY A 1 479 ? 6.725 5.089 26.333 1.00 89.19 479 GLY A O 1
ATOM 3646 N N . MET A 1 480 ? 6.246 3.623 24.692 1.00 88.00 480 MET A N 1
ATOM 3647 C CA . MET A 1 480 ? 5.525 2.672 25.559 1.00 88.00 480 MET A CA 1
ATOM 3648 C C . MET A 1 480 ? 6.423 2.121 26.674 1.00 88.00 480 MET A C 1
ATOM 3650 O O . MET A 1 480 ? 5.995 2.041 27.826 1.00 88.00 480 MET A O 1
ATOM 3654 N N . LYS A 1 481 ? 7.692 1.804 26.355 1.00 88.81 481 LYS A N 1
ATOM 3655 C CA . LYS A 1 481 ? 8.671 1.335 27.352 1.00 88.81 481 LYS A CA 1
ATOM 3656 C C . LYS A 1 481 ? 8.812 2.324 28.506 1.00 88.81 481 LYS A C 1
ATOM 3658 O O . LYS A 1 481 ? 8.817 1.924 29.666 1.00 88.81 481 LYS A O 1
ATOM 3663 N N . ASN A 1 482 ? 8.891 3.616 28.188 1.00 88.62 482 ASN A N 1
ATOM 3664 C CA . ASN A 1 482 ? 9.031 4.667 29.191 1.00 88.62 482 ASN A CA 1
ATOM 3665 C C . ASN A 1 482 ? 7.819 4.727 30.133 1.00 88.62 482 ASN A C 1
ATOM 3667 O O . ASN A 1 482 ? 8.017 4.894 31.331 1.00 88.62 482 ASN A O 1
ATOM 3671 N N . SER A 1 483 ? 6.591 4.539 29.639 1.00 86.69 483 SER A N 1
ATOM 3672 C CA . SER A 1 483 ? 5.392 4.490 30.492 1.00 86.69 483 SER A CA 1
ATOM 3673 C C . SER A 1 483 ? 5.445 3.347 31.512 1.00 86.69 483 SER A C 1
ATOM 3675 O O . SER A 1 483 ? 5.223 3.585 32.698 1.00 86.69 483 SER A O 1
ATOM 3677 N N . VAL A 1 484 ? 5.814 2.133 31.084 1.00 89.75 484 VAL A N 1
ATOM 3678 C CA . VAL A 1 484 ? 5.951 0.970 31.985 1.00 89.75 484 VAL A CA 1
ATOM 3679 C C . VAL A 1 484 ? 7.125 1.154 32.959 1.00 89.75 484 VAL A C 1
ATOM 3681 O O . VAL A 1 484 ? 7.000 0.866 34.147 1.00 89.75 484 VAL A O 1
ATOM 3684 N N . LEU A 1 485 ? 8.249 1.716 32.498 1.00 90.00 485 LEU A N 1
ATOM 3685 C CA . LEU A 1 485 ? 9.400 2.024 33.354 1.00 90.00 485 LEU A CA 1
ATOM 3686 C C . LEU A 1 485 ? 9.091 3.064 34.441 1.00 90.00 485 LEU A C 1
ATOM 3688 O O . LEU A 1 485 ? 9.638 2.952 35.535 1.00 90.00 485 LEU A O 1
ATOM 3692 N N . GLN A 1 486 ? 8.233 4.059 34.184 1.00 88.06 486 GLN A N 1
ATOM 3693 C CA . GLN A 1 486 ? 7.837 5.024 35.222 1.00 88.06 486 GLN A CA 1
ATOM 3694 C C . GLN A 1 486 ? 6.992 4.365 36.321 1.00 88.06 486 GLN A C 1
ATOM 3696 O O . GLN A 1 486 ? 7.217 4.654 37.494 1.00 88.06 486 GLN A O 1
ATOM 3701 N N . VAL A 1 487 ? 6.092 3.441 35.961 1.00 87.12 487 VAL A N 1
ATOM 3702 C CA . VAL A 1 487 ? 5.316 2.636 36.924 1.00 87.12 487 VAL A CA 1
ATOM 3703 C C . VAL A 1 487 ? 6.250 1.812 37.818 1.00 87.12 487 VAL A C 1
ATOM 3705 O O . VAL A 1 487 ? 6.223 1.950 39.041 1.00 87.12 487 VAL A O 1
ATOM 3708 N N . LEU A 1 488 ? 7.155 1.027 37.222 1.00 88.25 488 LEU A N 1
ATOM 3709 C CA . LEU A 1 488 ? 8.122 0.227 37.985 1.00 88.25 488 LEU A CA 1
ATOM 3710 C C . LEU A 1 488 ? 9.043 1.096 38.854 1.00 88.25 488 LEU A C 1
ATOM 3712 O O . LEU A 1 488 ? 9.319 0.759 40.005 1.00 88.25 488 LEU A O 1
ATOM 3716 N N . LYS A 1 489 ? 9.490 2.249 38.343 1.00 86.56 489 LYS A N 1
ATOM 3717 C CA . LYS A 1 489 ? 10.336 3.168 39.109 1.00 86.56 489 LYS A CA 1
ATOM 3718 C C . LYS A 1 489 ? 9.592 3.769 40.305 1.00 86.56 489 LYS A C 1
ATOM 3720 O O . LYS A 1 489 ? 10.167 3.824 41.391 1.00 86.56 489 LYS A O 1
ATOM 3725 N N . ALA A 1 490 ? 8.331 4.171 40.143 1.00 83.69 490 ALA A N 1
ATOM 3726 C CA . ALA A 1 490 ? 7.509 4.683 41.240 1.00 83.69 490 ALA A CA 1
ATOM 3727 C C . ALA A 1 490 ? 7.359 3.650 42.374 1.00 83.69 490 ALA A C 1
ATOM 3729 O O . ALA A 1 490 ? 7.501 4.008 43.546 1.00 83.69 490 ALA A O 1
ATOM 3730 N N . ARG A 1 491 ? 7.188 2.365 42.029 1.00 78.50 491 ARG A N 1
ATOM 3731 C CA . ARG A 1 491 ? 7.176 1.243 42.985 1.00 78.50 491 ARG A CA 1
ATOM 3732 C C . ARG A 1 491 ? 8.488 1.125 43.753 1.00 78.50 491 ARG A C 1
ATOM 3734 O O . ARG A 1 491 ? 8.476 1.209 44.974 1.00 78.50 491 ARG A O 1
ATOM 3741 N N . THR A 1 492 ? 9.631 1.063 43.062 1.00 74.81 492 THR A N 1
ATOM 3742 C CA . THR A 1 492 ? 10.950 0.953 43.730 1.00 74.81 492 THR A CA 1
ATOM 3743 C C . THR A 1 492 ? 11.287 2.125 44.663 1.00 74.81 492 THR A C 1
ATOM 3745 O O . THR A 1 492 ? 12.074 1.962 45.591 1.00 74.81 492 THR A O 1
ATOM 3748 N N . ILE A 1 493 ? 10.691 3.303 44.444 1.00 69.50 493 ILE A N 1
ATOM 3749 C CA . ILE A 1 493 ? 10.856 4.484 45.307 1.00 69.50 493 ILE A CA 1
ATOM 3750 C C . ILE A 1 493 ? 9.905 4.445 46.520 1.00 69.50 493 ILE A C 1
ATOM 3752 O O . ILE A 1 493 ? 10.186 5.084 47.532 1.00 69.50 493 ILE A O 1
ATOM 3756 N N . THR A 1 494 ? 8.805 3.687 46.459 1.00 59.47 494 THR A N 1
ATOM 3757 C CA . THR A 1 494 ? 7.777 3.607 47.513 1.00 59.47 494 THR A CA 1
ATOM 3758 C C . THR A 1 494 ? 7.837 2.314 48.334 1.00 59.47 494 THR A C 1
ATOM 3760 O O . THR A 1 494 ? 6.811 1.701 48.621 1.00 59.47 494 THR A O 1
ATOM 3763 N N . HIS A 1 495 ? 9.034 1.936 48.801 1.00 51.91 495 HIS A N 1
ATOM 3764 C CA . HIS A 1 495 ? 9.136 0.989 49.919 1.00 51.91 495 HIS A CA 1
ATOM 3765 C C . HIS A 1 495 ? 8.610 1.620 51.229 1.00 51.91 495 HIS A C 1
ATOM 3767 O O . HIS A 1 495 ? 8.812 2.820 51.447 1.00 51.91 495 HIS A O 1
ATOM 3773 N N . PRO A 1 496 ? 7.924 0.862 52.110 1.00 49.22 496 PRO A N 1
ATOM 3774 C CA . PRO A 1 496 ? 7.039 1.468 53.103 1.00 49.22 496 PRO A CA 1
ATOM 3775 C C . PRO A 1 496 ? 7.753 1.844 54.405 1.00 49.22 496 PRO A C 1
ATOM 3777 O O . PRO A 1 496 ? 8.570 1.086 54.928 1.00 49.22 496 PRO A O 1
ATOM 3780 N N . LYS A 1 497 ? 7.330 2.955 55.018 1.00 42.06 497 LYS A N 1
ATOM 3781 C CA . LYS A 1 497 ? 7.356 3.058 56.483 1.00 42.06 497 LYS A CA 1
ATOM 3782 C C . LYS A 1 497 ? 6.158 2.272 57.011 1.00 42.06 497 LYS A C 1
ATOM 3784 O O . LYS A 1 497 ? 5.032 2.582 56.642 1.00 42.06 497 LYS A O 1
ATOM 3789 N N . LEU A 1 498 ? 6.402 1.275 57.858 1.00 46.91 498 LEU A N 1
ATOM 3790 C CA . LEU A 1 498 ? 5.358 0.454 58.476 1.00 46.91 498 LEU A CA 1
ATOM 3791 C C . LEU A 1 498 ? 4.484 1.301 59.419 1.00 46.91 498 LEU A C 1
ATOM 3793 O O . LEU A 1 498 ? 4.898 1.567 60.546 1.00 46.91 498 LEU A O 1
ATOM 3797 N N . VAL A 1 499 ? 3.299 1.723 58.960 1.00 41.53 499 VAL A N 1
ATOM 3798 C CA . VAL A 1 499 ? 2.262 2.369 59.785 1.00 41.53 499 VAL A CA 1
ATOM 3799 C C . VAL A 1 499 ? 0.859 1.967 59.300 1.00 41.53 499 VAL A C 1
ATOM 3801 O O . VAL A 1 499 ? 0.358 2.527 58.334 1.00 41.53 499 VAL A O 1
ATOM 3804 N N . ASP A 1 500 ? 0.240 1.055 60.052 1.00 44.66 500 ASP A N 1
ATOM 3805 C CA . ASP A 1 500 ? -1.209 0.801 60.176 1.00 44.66 500 ASP A CA 1
ATOM 3806 C C . ASP A 1 500 ? -2.041 0.322 58.954 1.00 44.66 500 ASP A C 1
ATOM 3808 O O . ASP A 1 500 ? -1.696 0.494 57.785 1.00 44.66 500 ASP A O 1
ATOM 3812 N N . GLY A 1 501 ? -3.186 -0.305 59.251 1.00 48.72 501 GLY A N 1
ATOM 3813 C CA . GLY A 1 501 ? -3.990 -1.123 58.324 1.00 48.72 501 GLY A CA 1
ATOM 3814 C C . GLY A 1 501 ? -4.689 -0.393 57.167 1.00 48.72 501 GLY A C 1
ATOM 3815 O O . GLY A 1 501 ? -5.244 -1.041 56.285 1.00 48.72 501 GLY A O 1
ATOM 3816 N N . ASN A 1 502 ? -4.642 0.942 57.113 1.00 48.50 502 ASN A N 1
ATOM 3817 C CA . ASN A 1 502 ? -5.126 1.702 55.951 1.00 48.50 502 ASN A CA 1
ATOM 3818 C C . ASN A 1 502 ? -4.170 1.621 54.745 1.00 48.50 502 ASN A C 1
ATOM 3820 O O . ASN A 1 502 ? -4.582 1.899 53.617 1.00 48.50 502 ASN A O 1
ATOM 3824 N N . ASP A 1 503 ? -2.891 1.285 54.951 1.00 53.84 503 ASP A N 1
ATOM 3825 C CA . ASP A 1 503 ? -1.889 1.379 53.883 1.00 53.84 503 ASP A CA 1
ATOM 3826 C C . ASP A 1 503 ? -2.083 0.302 52.799 1.00 53.84 503 ASP A C 1
ATOM 3828 O O . ASP A 1 503 ? -1.819 0.555 51.625 1.00 53.84 503 ASP A O 1
ATOM 3832 N N . GLU A 1 504 ? -2.610 -0.869 53.171 1.00 52.78 504 GLU A N 1
ATOM 3833 C CA . GLU A 1 504 ? -2.824 -2.034 52.299 1.00 52.78 504 GLU A CA 1
ATOM 3834 C C . GLU A 1 504 ? -3.904 -1.781 51.233 1.00 52.78 504 GLU A C 1
ATOM 3836 O O . GLU A 1 504 ? -3.702 -2.060 50.050 1.00 52.78 504 GLU A O 1
ATOM 3841 N N . ILE A 1 505 ? -4.984 -1.102 51.631 1.00 48.78 505 ILE A N 1
ATOM 3842 C CA . ILE A 1 505 ? -6.025 -0.561 50.746 1.00 48.78 505 ILE A CA 1
ATOM 3843 C C . ILE A 1 505 ? -5.394 0.331 49.661 1.00 48.78 505 ILE A C 1
ATOM 3845 O O . ILE A 1 505 ? -5.587 0.121 48.462 1.00 48.78 505 ILE A O 1
ATOM 3849 N N . SER A 1 506 ? -4.525 1.262 50.075 1.00 59.88 506 SER A N 1
ATOM 3850 C CA . SER A 1 506 ? -3.828 2.193 49.174 1.00 59.88 506 SER A CA 1
ATOM 3851 C C . SER A 1 506 ? -2.780 1.537 48.256 1.00 59.88 506 SER A C 1
ATOM 3853 O O . SER A 1 506 ? -2.244 2.193 47.349 1.00 59.88 506 SER A O 1
ATOM 3855 N N . ARG A 1 507 ? -2.436 0.267 48.512 1.00 66.19 507 ARG A N 1
ATOM 3856 C CA . ARG A 1 507 ? -1.582 -0.558 47.648 1.00 66.19 507 ARG A CA 1
ATOM 3857 C C . ARG A 1 507 ? -2.436 -1.286 46.616 1.00 66.19 507 ARG A C 1
ATOM 3859 O O . ARG A 1 507 ? -2.132 -1.153 45.438 1.00 66.19 507 ARG A O 1
ATOM 3866 N N . GLU A 1 508 ? -3.543 -1.924 47.005 1.00 65.31 508 GLU A N 1
ATOM 3867 C CA . GLU A 1 508 ? -4.441 -2.606 46.055 1.00 65.31 508 GLU A CA 1
ATOM 3868 C C . GLU A 1 508 ? -4.987 -1.644 44.979 1.00 65.31 508 GLU A C 1
ATOM 3870 O O . GLU A 1 508 ? -4.977 -1.950 43.786 1.00 65.31 508 GLU A O 1
ATOM 3875 N N . GLU A 1 509 ? -5.391 -0.431 45.371 1.00 65.38 509 GLU A N 1
ATOM 3876 C CA . GLU A 1 509 ? -5.861 0.599 44.432 1.00 65.38 509 GLU A CA 1
ATOM 3877 C C . GLU A 1 509 ? -4.763 1.047 43.449 1.00 65.38 509 GLU A C 1
ATOM 3879 O O . GLU A 1 509 ? -5.003 1.239 42.252 1.00 65.38 509 GLU A O 1
ATOM 3884 N N . ARG A 1 510 ? -3.530 1.181 43.952 1.00 70.69 510 ARG A N 1
ATOM 3885 C CA . ARG A 1 510 ? -2.337 1.547 43.175 1.00 70.69 510 ARG A CA 1
ATOM 3886 C C . ARG A 1 510 ? -1.938 0.428 42.219 1.00 70.69 510 ARG A C 1
ATOM 3888 O O . ARG A 1 510 ? -1.591 0.712 41.077 1.00 70.69 510 ARG A O 1
ATOM 3895 N N . ASP A 1 511 ? -2.048 -0.820 42.659 1.00 76.31 511 ASP A N 1
ATOM 3896 C CA . ASP A 1 511 ? -1.809 -2.021 41.867 1.00 76.31 511 ASP A CA 1
ATOM 3897 C C . ASP A 1 511 ? -2.829 -2.151 40.735 1.00 76.31 511 ASP A C 1
ATOM 3899 O O . ASP A 1 511 ? -2.427 -2.296 39.582 1.00 76.31 511 ASP A O 1
ATOM 3903 N N . ASN A 1 512 ? -4.127 -1.996 41.016 1.00 74.81 512 ASN A N 1
ATOM 3904 C CA . ASN A 1 512 ? -5.182 -2.008 39.997 1.00 74.81 512 ASN A CA 1
ATOM 3905 C C . ASN A 1 512 ? -4.964 -0.905 38.941 1.00 74.81 512 ASN A C 1
ATOM 3907 O O . ASN A 1 512 ? -5.054 -1.153 37.735 1.00 74.81 512 ASN A O 1
ATOM 3911 N N . LYS A 1 513 ? -4.606 0.309 39.379 1.00 75.56 513 LYS A N 1
ATOM 3912 C CA . LYS A 1 513 ? -4.301 1.445 38.498 1.00 75.56 513 LYS A CA 1
ATOM 3913 C C . LYS A 1 513 ? -3.059 1.210 37.632 1.00 75.56 513 LYS A C 1
ATOM 3915 O O . LYS A 1 513 ? -3.102 1.444 36.423 1.00 75.56 513 LYS A O 1
ATOM 3920 N N . ASP A 1 514 ? -1.965 0.744 38.224 1.00 80.62 514 ASP A N 1
ATOM 3921 C CA . ASP A 1 514 ? -0.711 0.472 37.518 1.00 80.62 514 ASP A CA 1
ATOM 3922 C C . ASP A 1 514 ? -0.854 -0.714 36.548 1.00 80.62 514 ASP A C 1
ATOM 3924 O O . ASP A 1 514 ? -0.408 -0.632 35.403 1.00 80.62 514 ASP A O 1
ATOM 3928 N N . PHE A 1 515 ? -1.552 -1.780 36.953 1.00 81.06 515 PHE A N 1
ATOM 3929 C CA . PHE A 1 515 ? -1.902 -2.922 36.102 1.00 81.06 515 PHE A CA 1
ATOM 3930 C C . PHE A 1 515 ? -2.682 -2.472 34.861 1.00 81.06 515 PHE A C 1
ATOM 3932 O O . PHE A 1 515 ? -2.385 -2.910 33.744 1.00 81.06 515 PHE A O 1
ATOM 3939 N N . ALA A 1 516 ? -3.640 -1.556 35.030 1.00 74.00 516 ALA A N 1
ATOM 3940 C CA . ALA A 1 516 ? -4.409 -0.986 33.930 1.00 74.00 516 ALA A CA 1
ATOM 3941 C C . ALA A 1 516 ? -3.564 -0.073 33.015 1.00 74.00 516 ALA A C 1
ATOM 3943 O O . ALA A 1 516 ? -3.750 -0.087 31.798 1.00 74.00 516 ALA A O 1
ATOM 3944 N N . VAL A 1 517 ? -2.586 0.668 33.556 1.00 77.75 517 VAL A N 1
ATOM 3945 C CA . VAL A 1 517 ? -1.620 1.454 32.758 1.00 77.75 517 VAL A CA 1
ATOM 3946 C C . VAL A 1 517 ? -0.689 0.551 31.940 1.00 77.75 517 VAL A C 1
ATOM 3948 O O . VAL A 1 517 ? -0.436 0.841 30.769 1.00 77.75 517 VAL A O 1
ATOM 3951 N N . ILE A 1 518 ? -0.197 -0.549 32.518 1.00 83.00 518 ILE A N 1
ATOM 3952 C CA . ILE A 1 518 ? 0.678 -1.499 31.814 1.00 83.00 518 ILE A CA 1
ATOM 3953 C C . ILE A 1 518 ? -0.117 -2.256 30.740 1.00 83.00 518 ILE A C 1
ATOM 3955 O O . ILE A 1 518 ? 0.305 -2.300 29.585 1.00 83.00 518 ILE A O 1
ATOM 3959 N N . SER A 1 519 ? -1.302 -2.771 31.075 1.00 77.56 519 SER A N 1
ATOM 3960 C CA . SER A 1 519 ? -2.186 -3.463 30.121 1.00 77.56 519 SER A CA 1
ATOM 3961 C C . SER A 1 519 ? -2.649 -2.534 28.989 1.00 77.56 519 SER A C 1
ATOM 3963 O O . SER A 1 519 ? -2.672 -2.920 27.820 1.00 77.56 519 SER A O 1
ATOM 3965 N N . GLY A 1 520 ? -2.947 -1.274 29.319 1.00 76.81 520 GLY A N 1
ATOM 3966 C CA . GLY A 1 520 ? -3.355 -0.230 28.381 1.00 76.81 520 GLY A CA 1
ATOM 3967 C C . GLY A 1 520 ? -2.219 0.425 27.585 1.00 76.81 520 GLY A C 1
ATOM 3968 O O . GLY A 1 520 ? -2.495 1.326 26.795 1.00 76.81 520 GLY A O 1
ATOM 3969 N N . CYS A 1 521 ? -0.954 0.004 27.739 1.00 79.25 521 CYS A N 1
ATOM 3970 C CA . CYS A 1 521 ? 0.197 0.707 27.146 1.00 79.25 521 CYS A CA 1
ATOM 3971 C C . CYS A 1 521 ? 0.234 0.722 25.603 1.00 79.25 521 CYS A C 1
ATOM 3973 O O . CYS A 1 521 ? 1.012 1.474 25.016 1.00 79.25 521 CYS A O 1
ATOM 3975 N N . GLY A 1 522 ? -0.598 -0.087 24.935 1.00 78.56 522 GLY A N 1
ATOM 3976 C CA . GLY A 1 522 ? -0.710 -0.140 23.473 1.00 78.56 522 GLY A CA 1
ATOM 3977 C C . GLY A 1 522 ? 0.222 -1.144 22.784 1.00 78.56 522 GLY A C 1
ATOM 3978 O O . GLY A 1 522 ? 0.297 -1.146 21.550 1.00 78.56 522 GLY A O 1
ATOM 3979 N N . LEU A 1 523 ? 0.905 -2.011 23.544 1.00 85.50 523 LEU A N 1
ATOM 3980 C CA . LEU A 1 523 ? 1.811 -3.040 23.017 1.00 85.50 523 LEU A CA 1
ATOM 3981 C C . LEU A 1 523 ? 1.125 -3.943 21.983 1.00 85.50 523 LEU A C 1
ATOM 3983 O O . LEU A 1 523 ? 1.633 -4.087 20.872 1.00 85.50 523 LEU A O 1
ATOM 3987 N N . ASN A 1 524 ? -0.060 -4.470 22.309 1.00 86.62 524 ASN A N 1
ATOM 3988 C CA . ASN A 1 524 ? -0.820 -5.374 21.438 1.00 86.62 524 ASN A CA 1
ATOM 3989 C C . ASN A 1 524 ? -1.103 -4.749 20.058 1.00 86.62 524 ASN A C 1
ATOM 3991 O O . ASN A 1 524 ? -1.039 -5.440 19.047 1.00 86.62 524 ASN A O 1
ATOM 3995 N N . SER A 1 525 ? -1.341 -3.431 19.994 1.00 89.12 525 SER A N 1
ATOM 3996 C CA . SER A 1 525 ? -1.547 -2.706 18.730 1.00 89.12 525 SER A CA 1
ATOM 3997 C C . SER A 1 525 ? -0.284 -2.682 17.865 1.00 89.12 525 SER A C 1
ATOM 3999 O O . SER A 1 525 ? -0.340 -2.952 16.668 1.00 89.12 525 SER A O 1
ATOM 4001 N N . HIS A 1 526 ? 0.877 -2.425 18.472 1.00 93.00 526 HIS A N 1
ATOM 4002 C CA . HIS A 1 526 ? 2.153 -2.378 17.755 1.00 93.00 526 HIS A CA 1
ATOM 4003 C C . HIS A 1 526 ? 2.660 -3.778 17.366 1.00 93.00 526 HIS A C 1
ATOM 4005 O O . HIS A 1 526 ? 3.249 -3.933 16.297 1.00 93.00 526 HIS A O 1
ATOM 4011 N N . GLN A 1 527 ? 2.382 -4.806 18.177 1.00 93.94 527 GLN A N 1
ATOM 4012 C CA . GLN A 1 527 ? 2.645 -6.206 17.826 1.00 93.94 527 GLN A CA 1
ATOM 4013 C C . GLN A 1 527 ? 1.726 -6.691 16.695 1.00 93.94 527 GLN A C 1
ATOM 4015 O O . GLN A 1 527 ? 2.214 -7.314 15.756 1.00 93.94 527 GLN A O 1
ATOM 4020 N N . ALA A 1 528 ? 0.432 -6.347 16.715 1.00 94.00 528 ALA A N 1
ATOM 4021 C CA . ALA A 1 528 ? -0.488 -6.641 15.615 1.00 94.00 528 ALA A CA 1
ATOM 4022 C C . ALA A 1 528 ? -0.087 -5.918 14.316 1.00 94.00 528 ALA A C 1
ATOM 4024 O O . ALA A 1 528 ? -0.070 -6.535 13.252 1.00 94.00 528 ALA A O 1
ATOM 4025 N N . GLN A 1 529 ? 0.311 -4.641 14.402 1.00 95.75 529 GLN A N 1
ATOM 4026 C CA . GLN A 1 529 ? 0.889 -3.896 13.278 1.00 95.75 529 GLN A CA 1
ATOM 4027 C C . GLN A 1 529 ? 2.110 -4.617 12.705 1.00 95.75 529 GLN A C 1
ATOM 4029 O O . GLN A 1 529 ? 2.134 -4.920 11.517 1.00 95.75 529 GLN A O 1
ATOM 4034 N N . TRP A 1 530 ? 3.102 -4.946 13.534 1.00 97.25 530 TRP A N 1
ATOM 4035 C CA . TRP A 1 530 ? 4.323 -5.598 13.060 1.00 97.25 530 TRP A CA 1
ATOM 4036 C C . TRP A 1 530 ? 4.080 -7.020 12.524 1.00 97.25 530 TRP A C 1
ATOM 4038 O O . TRP A 1 530 ? 4.639 -7.392 11.495 1.00 97.25 530 TRP A O 1
ATOM 4048 N N . GLY A 1 531 ? 3.184 -7.791 13.146 1.00 96.75 531 GLY A N 1
ATOM 4049 C CA . GLY A 1 531 ? 2.777 -9.119 12.678 1.00 96.75 531 GLY A CA 1
ATOM 4050 C C . GLY A 1 531 ? 1.989 -9.106 11.362 1.00 96.75 531 GLY A C 1
ATOM 4051 O O . GLY A 1 531 ? 2.108 -10.047 10.580 1.00 96.75 531 GLY A O 1
ATOM 4052 N N . ALA A 1 532 ? 1.216 -8.053 11.082 1.00 97.12 532 ALA A N 1
ATOM 4053 C CA . ALA A 1 532 ? 0.608 -7.841 9.767 1.00 97.12 532 ALA A CA 1
ATOM 4054 C C . ALA A 1 532 ? 1.662 -7.413 8.732 1.00 97.12 532 ALA A C 1
ATOM 4056 O O . ALA A 1 532 ? 1.695 -7.948 7.628 1.00 97.12 532 ALA A O 1
ATOM 4057 N N . ILE A 1 533 ? 2.567 -6.501 9.105 1.00 97.31 533 ILE A N 1
ATOM 4058 C CA . ILE A 1 533 ? 3.629 -6.003 8.221 1.00 97.31 533 ILE A CA 1
ATOM 4059 C C . ILE A 1 533 ? 4.555 -7.137 7.782 1.00 97.31 533 ILE A C 1
ATOM 4061 O O . ILE A 1 533 ? 4.776 -7.273 6.588 1.00 97.31 533 ILE A O 1
ATOM 4065 N N . LYS A 1 534 ? 5.025 -8.003 8.693 1.00 97.31 534 LYS A N 1
ATOM 4066 C CA . LYS A 1 534 ? 5.905 -9.140 8.351 1.00 97.31 534 LYS A CA 1
ATOM 4067 C C . LYS A 1 534 ? 5.310 -10.132 7.337 1.00 97.31 534 LYS A C 1
ATOM 4069 O O . LYS A 1 534 ? 6.070 -10.901 6.761 1.00 97.31 534 LYS A O 1
ATOM 4074 N N . ARG A 1 535 ? 3.990 -10.124 7.104 1.00 96.44 535 ARG A N 1
ATOM 4075 C CA . ARG A 1 535 ? 3.314 -10.952 6.085 1.00 96.44 535 ARG A CA 1
ATOM 4076 C C . ARG A 1 535 ? 3.191 -10.280 4.707 1.00 96.44 535 ARG A C 1
ATOM 4078 O O . ARG A 1 535 ? 2.742 -10.930 3.770 1.00 96.44 535 ARG A O 1
ATOM 4085 N N . GLY A 1 536 ? 3.545 -9.000 4.581 1.00 94.69 536 GLY A N 1
ATOM 4086 C CA . GLY A 1 536 ? 3.553 -8.270 3.309 1.00 94.69 536 GLY A CA 1
ATOM 4087 C C . GLY A 1 536 ? 4.885 -8.372 2.556 1.00 94.69 536 GLY A C 1
ATOM 4088 O O . GLY A 1 536 ? 5.900 -8.798 3.108 1.00 94.69 536 GLY A O 1
ATOM 4089 N N . HIS A 1 537 ? 4.887 -7.918 1.302 1.00 95.38 537 HIS A N 1
ATOM 4090 C CA . HIS A 1 537 ? 6.070 -7.863 0.435 1.00 95.38 537 HIS A CA 1
ATOM 4091 C C . HIS A 1 537 ? 6.351 -6.422 -0.021 1.00 95.38 537 HIS A C 1
ATOM 4093 O O . HIS A 1 537 ? 5.479 -5.561 0.084 1.00 95.38 537 HIS A O 1
ATOM 4099 N N . GLY A 1 538 ? 7.552 -6.129 -0.529 1.00 93.25 538 GLY A N 1
ATOM 4100 C CA . GLY A 1 538 ? 7.852 -4.842 -1.185 1.00 93.25 538 GLY A CA 1
ATOM 4101 C C . GLY A 1 538 ? 7.559 -3.594 -0.335 1.00 93.25 538 GLY A C 1
ATOM 4102 O O . GLY A 1 538 ? 6.876 -2.671 -0.788 1.00 93.25 538 GLY A O 1
ATOM 4103 N N . LEU A 1 539 ? 8.032 -3.583 0.915 1.00 94.50 539 LEU A N 1
ATOM 4104 C CA . LEU A 1 539 ? 7.853 -2.510 1.894 1.00 94.50 539 LEU A CA 1
ATOM 4105 C C . LEU A 1 539 ? 8.588 -1.234 1.473 1.00 94.50 539 LEU A C 1
ATOM 4107 O O . LEU A 1 539 ? 9.810 -1.219 1.338 1.00 94.50 539 LEU A O 1
ATOM 4111 N N . LEU A 1 540 ? 7.844 -0.133 1.371 1.00 89.38 540 LEU A N 1
ATOM 4112 C CA . LEU A 1 540 ? 8.390 1.180 1.024 1.00 89.38 540 LEU A CA 1
ATOM 4113 C C . LEU A 1 540 ? 8.426 2.166 2.191 1.00 89.38 540 LEU A C 1
ATOM 4115 O O . LEU A 1 540 ? 9.310 3.018 2.258 1.00 89.38 540 LEU A O 1
ATOM 4119 N N . ALA A 1 541 ? 7.431 2.117 3.077 1.00 90.81 541 ALA A N 1
ATOM 4120 C CA . ALA A 1 541 ? 7.300 3.073 4.171 1.00 90.81 541 ALA A CA 1
ATOM 4121 C C . ALA A 1 541 ? 6.463 2.514 5.321 1.00 90.81 541 ALA A C 1
ATOM 4123 O O . ALA A 1 541 ? 5.500 1.782 5.112 1.00 90.81 541 ALA A O 1
ATOM 4124 N N . LEU A 1 542 ? 6.784 2.950 6.535 1.00 92.12 542 LEU A N 1
ATOM 4125 C CA . LEU A 1 542 ? 6.045 2.667 7.762 1.00 92.12 542 LEU A CA 1
ATOM 4126 C C . LEU A 1 542 ? 5.317 3.935 8.234 1.00 92.12 542 LEU A C 1
ATOM 4128 O O . LEU A 1 542 ? 5.770 5.052 7.976 1.00 92.12 542 LEU A O 1
ATOM 4132 N N . ARG A 1 543 ? 4.184 3.770 8.929 1.00 89.12 543 ARG A N 1
ATOM 4133 C CA . ARG A 1 543 ? 3.400 4.839 9.593 1.00 89.12 543 ARG A CA 1
ATOM 4134 C C . ARG A 1 543 ? 3.168 6.073 8.701 1.00 89.12 543 ARG A C 1
ATOM 4136 O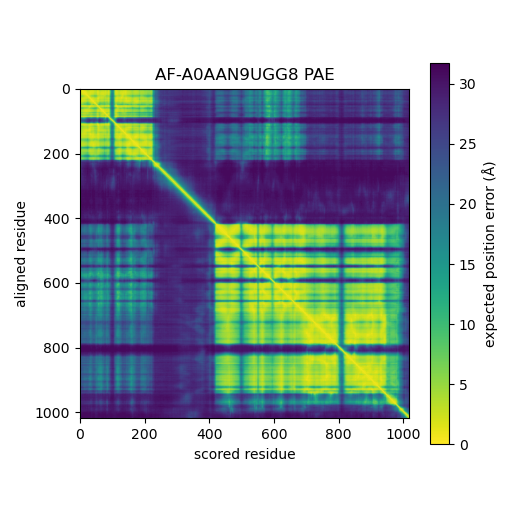 O . ARG A 1 543 ? 3.273 7.225 9.133 1.00 89.12 543 ARG A O 1
ATOM 4143 N N . ARG A 1 544 ? 2.878 5.824 7.421 1.00 84.44 544 ARG A N 1
ATOM 4144 C CA . ARG A 1 544 ? 2.777 6.829 6.362 1.00 84.44 544 ARG A CA 1
ATOM 4145 C C . ARG A 1 544 ? 1.524 7.688 6.535 1.00 84.44 544 ARG A C 1
ATOM 4147 O O . ARG A 1 544 ? 0.413 7.174 6.621 1.00 84.44 544 ARG A O 1
ATOM 4154 N N . ARG A 1 545 ? 1.690 9.014 6.533 1.00 82.62 545 ARG A N 1
ATOM 4155 C CA . ARG A 1 545 ? 0.572 9.969 6.551 1.00 82.62 545 ARG A CA 1
ATOM 4156 C C . ARG A 1 545 ? 0.228 10.468 5.157 1.00 82.62 545 ARG A C 1
ATOM 4158 O O . ARG A 1 545 ? 1.107 10.949 4.443 1.00 82.62 545 ARG A O 1
ATOM 4165 N N . PHE A 1 546 ? -1.060 10.421 4.834 1.00 73.69 546 PHE A N 1
ATOM 4166 C CA . PHE A 1 546 ? -1.626 10.929 3.590 1.00 73.69 546 PHE A CA 1
ATOM 4167 C C . PHE A 1 546 ? -2.624 12.050 3.900 1.00 73.69 546 PHE A C 1
ATOM 4169 O O . PHE A 1 546 ? -3.683 11.821 4.483 1.00 73.69 546 PHE A O 1
ATOM 4176 N N . SER A 1 547 ? -2.272 13.288 3.552 1.00 57.78 547 SER A N 1
ATOM 4177 C CA . SER A 1 547 ? -3.130 14.465 3.734 1.00 57.78 547 SER A CA 1
ATOM 4178 C C . SER A 1 547 ? -3.942 14.747 2.473 1.00 57.78 547 SER A C 1
ATOM 4180 O O . SER A 1 547 ? -3.368 15.069 1.432 1.00 57.78 547 SER A O 1
ATOM 4182 N N . GLY A 1 548 ? -5.271 14.699 2.575 1.00 53.28 548 GLY A N 1
ATOM 4183 C CA . GLY A 1 548 ? -6.145 15.304 1.567 1.00 53.28 548 GLY A CA 1
ATOM 4184 C C . GLY A 1 548 ? -5.989 16.829 1.545 1.00 53.28 548 GLY A C 1
ATOM 4185 O O . GLY A 1 548 ? -5.628 17.430 2.558 1.00 53.28 548 GLY A O 1
ATOM 4186 N N . LYS A 1 549 ? -6.302 17.468 0.408 1.00 44.88 549 LYS A N 1
ATOM 4187 C CA . LYS A 1 549 ? -6.144 18.925 0.186 1.00 44.88 549 LYS A CA 1
ATOM 4188 C C . LYS A 1 549 ? -6.879 19.812 1.215 1.00 44.88 549 LYS A C 1
ATOM 4190 O O . LYS A 1 549 ? -6.574 20.994 1.318 1.00 44.88 549 LYS A O 1
ATOM 4195 N N . THR A 1 550 ? -7.830 19.248 1.961 1.00 40.88 550 THR A N 1
ATOM 4196 C CA . THR A 1 550 ? -8.723 19.933 2.909 1.00 40.88 550 THR A CA 1
ATOM 4197 C C . THR A 1 550 ? -8.405 19.697 4.392 1.00 40.88 550 THR A C 1
ATOM 4199 O O . THR A 1 550 ? -8.940 20.421 5.228 1.00 40.88 550 THR A O 1
ATOM 4202 N N . SER A 1 551 ? -7.541 18.736 4.760 1.00 42.72 551 SER A N 1
ATOM 4203 C CA . SER A 1 551 ? -7.282 18.387 6.173 1.00 42.72 551 SER A CA 1
ATOM 4204 C C . SER A 1 551 ? -5.851 18.686 6.623 1.00 42.72 551 SER A C 1
ATOM 4206 O O . SER A 1 551 ? -4.880 18.280 5.986 1.00 42.72 551 SER A O 1
ATOM 4208 N N . ARG A 1 552 ? -5.715 19.321 7.798 1.00 44.72 552 ARG A N 1
ATOM 4209 C CA . ARG A 1 552 ? -4.421 19.516 8.485 1.00 44.72 552 ARG A CA 1
ATOM 4210 C C . ARG A 1 552 ? -3.904 18.254 9.191 1.00 44.72 552 ARG A C 1
ATOM 4212 O O . ARG A 1 552 ? -2.725 18.210 9.536 1.00 44.72 552 ARG A O 1
ATOM 4219 N N . LEU A 1 553 ? -4.748 17.241 9.397 1.00 50.88 553 LEU A N 1
ATOM 4220 C CA . LEU A 1 553 ? -4.352 15.922 9.896 1.00 50.88 553 LEU A CA 1
ATOM 4221 C C . LEU A 1 553 ? -4.733 14.861 8.859 1.00 50.88 553 LEU A C 1
ATOM 4223 O O . LEU A 1 553 ? -5.898 14.501 8.708 1.00 50.88 553 LEU A O 1
ATOM 4227 N N . GLY A 1 554 ? -3.731 14.393 8.115 1.00 60.47 554 GLY A N 1
ATOM 4228 C CA . GLY A 1 554 ? -3.872 13.274 7.187 1.00 60.47 554 GLY A CA 1
ATOM 4229 C C . GLY A 1 554 ? -3.911 11.930 7.910 1.00 60.47 554 GLY A C 1
ATOM 4230 O O . GLY A 1 554 ? -3.225 11.751 8.923 1.00 60.47 554 GLY A O 1
ATOM 4231 N N . GLN A 1 555 ? -4.682 10.982 7.375 1.00 77.44 555 GLN A N 1
ATOM 4232 C CA . GLN A 1 555 ? -4.823 9.659 7.975 1.00 77.44 555 GLN A CA 1
ATOM 4233 C C . GLN A 1 555 ? -3.497 8.884 7.912 1.00 77.44 555 GLN A C 1
ATOM 4235 O O . GLN A 1 555 ? -2.716 9.033 6.969 1.00 77.44 555 GLN A O 1
ATOM 4240 N N . THR A 1 556 ? -3.222 8.091 8.953 1.00 85.50 556 THR A N 1
ATOM 4241 C CA . THR A 1 556 ? -1.975 7.318 9.080 1.00 85.50 556 THR A CA 1
ATOM 4242 C C . THR A 1 556 ? -2.204 5.852 8.698 1.00 85.50 556 THR A C 1
ATOM 4244 O O . THR A 1 556 ? -2.848 5.110 9.442 1.00 85.50 556 THR A O 1
ATOM 4247 N N . VAL A 1 557 ? -1.656 5.456 7.550 1.00 91.94 557 VAL A N 1
ATOM 4248 C CA . VAL A 1 557 ? -1.458 4.067 7.100 1.00 91.94 557 VAL A CA 1
ATOM 4249 C C . VAL A 1 557 ? -0.289 3.470 7.884 1.00 91.94 557 VAL A C 1
ATOM 4251 O O . VAL A 1 557 ? 0.690 4.170 8.134 1.00 91.94 557 VAL A O 1
ATOM 4254 N N . ASP A 1 558 ? -0.359 2.204 8.288 1.00 94.75 558 ASP A N 1
ATOM 4255 C CA . ASP A 1 558 ? 0.663 1.607 9.159 1.00 94.75 558 ASP A CA 1
ATOM 4256 C C . ASP A 1 558 ? 1.859 1.064 8.364 1.00 94.75 558 ASP A C 1
ATOM 4258 O O . ASP A 1 558 ? 2.997 1.219 8.814 1.00 94.75 558 ASP A O 1
ATOM 4262 N N . ALA A 1 559 ? 1.632 0.561 7.144 1.00 95.75 559 ALA A N 1
ATOM 4263 C CA . ALA A 1 559 ? 2.686 0.336 6.152 1.00 95.75 559 ALA A CA 1
ATOM 4264 C C . ALA A 1 559 ? 2.203 0.511 4.704 1.00 95.75 559 ALA A C 1
ATOM 4266 O O . ALA A 1 559 ? 1.060 0.209 4.373 1.00 95.75 559 ALA A O 1
ATOM 4267 N N . VAL A 1 560 ? 3.106 0.973 3.841 1.00 94.31 560 VAL A N 1
ATOM 4268 C CA . VAL A 1 560 ? 2.964 0.969 2.381 1.00 94.31 560 VAL A CA 1
ATOM 4269 C C . VAL A 1 560 ? 3.826 -0.171 1.850 1.00 94.31 560 VAL A C 1
ATOM 4271 O O . VAL A 1 560 ? 5.046 -0.153 2.034 1.00 94.31 560 VAL A O 1
ATOM 4274 N N . VAL A 1 561 ? 3.179 -1.153 1.234 1.00 94.75 561 VAL A N 1
ATOM 4275 C CA . VAL A 1 561 ? 3.744 -2.429 0.772 1.00 94.75 561 VAL A CA 1
ATOM 4276 C C . VAL A 1 561 ? 3.448 -2.612 -0.722 1.00 94.75 561 VAL A C 1
ATOM 4278 O O . VAL A 1 561 ? 2.942 -1.687 -1.367 1.00 94.75 561 VAL A O 1
ATOM 4281 N N . GLU A 1 562 ? 3.784 -3.772 -1.292 1.00 92.69 562 GLU A N 1
ATOM 4282 C CA . GLU A 1 562 ? 3.516 -4.110 -2.698 1.00 92.69 562 GLU A CA 1
ATOM 4283 C C . GLU A 1 562 ? 4.036 -3.021 -3.658 1.00 92.69 562 GLU A C 1
ATOM 4285 O O . GLU A 1 562 ? 3.319 -2.512 -4.529 1.00 92.69 562 GLU A O 1
ATOM 4290 N N . ASN A 1 563 ? 5.265 -2.563 -3.383 1.00 88.25 563 ASN A N 1
ATOM 4291 C CA . ASN A 1 563 ? 5.966 -1.479 -4.072 1.00 88.25 563 ASN A CA 1
ATOM 4292 C C . ASN A 1 563 ? 5.128 -0.194 -4.267 1.00 88.25 563 ASN A C 1
ATOM 4294 O O . ASN A 1 563 ? 5.340 0.560 -5.214 1.00 88.25 563 ASN A O 1
ATOM 4298 N N . GLY A 1 564 ? 4.223 0.100 -3.325 1.00 88.06 564 GLY A N 1
ATOM 4299 C CA . GLY A 1 564 ? 3.422 1.330 -3.282 1.00 88.06 564 GLY A CA 1
ATOM 4300 C C . GLY A 1 564 ? 1.938 1.127 -3.566 1.00 88.06 564 GLY A C 1
ATOM 4301 O O . GLY A 1 564 ? 1.133 2.010 -3.265 1.00 88.06 564 GLY A O 1
ATOM 4302 N N . THR A 1 565 ? 1.572 -0.034 -4.112 1.00 89.56 565 THR A N 1
ATOM 4303 C CA . THR A 1 565 ? 0.215 -0.316 -4.602 1.00 89.56 565 THR A CA 1
ATOM 4304 C C . THR A 1 565 ? -0.749 -0.858 -3.549 1.00 89.56 565 THR A C 1
ATOM 4306 O O . THR A 1 565 ? -1.949 -0.880 -3.810 1.00 89.56 565 THR A O 1
ATOM 4309 N N . GLU A 1 566 ? -0.271 -1.258 -2.367 1.00 94.38 566 GLU A N 1
ATOM 4310 C CA . GLU A 1 566 ? -1.123 -1.712 -1.264 1.00 94.38 566 GLU A CA 1
ATOM 4311 C C . GLU A 1 566 ? -0.761 -1.008 0.051 1.00 94.38 566 GLU A C 1
ATOM 4313 O O . GLU A 1 566 ? 0.408 -0.830 0.406 1.00 94.38 566 GLU A O 1
ATOM 4318 N N . TRP A 1 567 ? -1.788 -0.568 0.776 1.00 95.56 567 TRP A N 1
ATOM 4319 C CA . TRP A 1 567 ? -1.668 0.152 2.041 1.00 95.56 567 TRP A CA 1
ATOM 4320 C C . TRP A 1 567 ? -2.273 -0.675 3.177 1.00 95.56 567 TRP A C 1
ATOM 4322 O O . TRP A 1 567 ? -3.484 -0.885 3.210 1.00 95.56 567 TRP A O 1
ATOM 4332 N N . ILE A 1 568 ? -1.454 -1.092 4.143 1.00 97.38 568 ILE A N 1
ATOM 4333 C CA . ILE A 1 568 ? -1.909 -1.822 5.332 1.00 97.38 568 ILE A CA 1
ATOM 4334 C C . ILE A 1 568 ? -2.328 -0.830 6.422 1.00 97.38 568 ILE A C 1
ATOM 4336 O O . ILE A 1 568 ? -1.535 0.005 6.874 1.00 97.38 568 ILE A O 1
ATOM 4340 N N . LYS A 1 569 ? -3.565 -0.970 6.901 1.00 96.75 569 LYS A N 1
ATOM 4341 C CA . LYS A 1 569 ? -4.084 -0.343 8.119 1.00 96.75 569 LYS A CA 1
ATOM 4342 C C . LYS A 1 569 ? -4.509 -1.425 9.107 1.00 96.75 569 LYS A C 1
ATOM 4344 O O . LYS A 1 569 ? -5.289 -2.298 8.754 1.00 96.75 569 LYS A O 1
ATOM 4349 N N . VAL A 1 570 ? -4.054 -1.342 10.354 1.00 96.00 570 VAL A N 1
ATOM 4350 C CA . VAL A 1 570 ? -4.435 -2.274 11.427 1.00 96.00 570 VAL A CA 1
ATOM 4351 C C . VAL A 1 570 ? -5.289 -1.552 12.470 1.00 96.00 570 VAL A C 1
ATOM 4353 O O . VAL A 1 570 ? -4.983 -0.418 12.852 1.00 96.00 570 VAL A O 1
ATOM 4356 N N . SER A 1 571 ? -6.359 -2.199 12.939 1.00 93.69 571 SER A N 1
ATOM 4357 C CA . SER A 1 571 ? -7.234 -1.685 13.999 1.00 93.69 571 SER A CA 1
ATOM 4358 C C . SER A 1 571 ? -7.614 -2.790 14.984 1.00 93.69 571 SER A C 1
ATOM 4360 O O . SER A 1 571 ? -8.276 -3.755 14.621 1.00 93.69 571 SER A O 1
ATOM 4362 N N . ILE A 1 572 ? -7.239 -2.622 16.254 1.00 90.56 572 ILE A N 1
ATOM 4363 C CA . ILE A 1 572 ? -7.518 -3.570 17.351 1.00 90.56 572 ILE A CA 1
ATOM 4364 C C . ILE A 1 572 ? -8.926 -3.409 17.966 1.00 90.56 572 ILE A C 1
ATOM 4366 O O . ILE A 1 572 ? -9.120 -3.651 19.157 1.00 90.56 572 ILE A O 1
ATOM 4370 N N . VAL A 1 573 ? -9.907 -2.959 17.177 1.00 90.12 573 VAL A N 1
ATOM 4371 C CA . VAL A 1 573 ? -11.305 -2.822 17.624 1.00 90.12 573 VAL A CA 1
ATOM 4372 C C . VAL A 1 573 ? -11.924 -4.201 17.880 1.00 90.12 573 VAL A C 1
ATOM 4374 O O . VAL A 1 573 ? -11.732 -5.112 17.084 1.00 90.12 573 VAL A O 1
ATOM 4377 N N . THR A 1 574 ? -12.636 -4.353 18.997 1.00 89.00 574 THR A N 1
ATOM 4378 C CA . THR A 1 574 ? -13.321 -5.594 19.398 1.00 89.00 574 THR A CA 1
ATOM 4379 C C . THR A 1 574 ? -14.786 -5.589 18.962 1.00 89.00 574 THR A C 1
ATOM 4381 O O . THR A 1 574 ? -15.384 -4.520 18.823 1.00 89.00 574 THR A O 1
ATOM 4384 N N . GLU A 1 575 ? -15.387 -6.773 18.811 1.00 86.12 575 GLU A N 1
ATOM 4385 C CA . GLU A 1 575 ? -16.797 -6.939 18.414 1.00 86.12 575 GLU A CA 1
ATOM 4386 C C . GLU A 1 575 ? -17.738 -6.176 19.360 1.00 86.12 575 GLU A C 1
ATOM 4388 O O . GLU A 1 575 ? -18.473 -5.295 18.915 1.00 86.12 575 GLU A O 1
ATOM 4393 N N . LYS A 1 576 ? -17.610 -6.393 20.678 1.00 79.88 576 LYS A N 1
ATOM 4394 C CA . LYS A 1 576 ? -18.370 -5.691 21.732 1.00 79.88 576 LYS A CA 1
ATOM 4395 C C . LYS A 1 576 ? -18.302 -4.159 21.605 1.00 79.88 576 LYS A C 1
ATOM 4397 O O . LYS A 1 576 ? -19.319 -3.481 21.740 1.00 79.88 576 LYS A O 1
ATOM 4402 N N . LYS A 1 577 ? -17.129 -3.594 21.282 1.00 83.69 577 LYS A N 1
ATOM 4403 C CA . LYS A 1 577 ? -16.980 -2.143 21.068 1.00 83.69 577 LYS A CA 1
ATOM 4404 C C . LYS A 1 577 ? -17.595 -1.673 19.749 1.00 83.69 577 LYS A C 1
ATOM 4406 O O . LYS A 1 577 ? -18.154 -0.578 19.696 1.00 83.69 577 LYS A O 1
ATOM 4411 N N . LEU A 1 578 ? -17.476 -2.469 18.690 1.00 86.00 578 LEU A N 1
ATOM 4412 C CA . LEU A 1 578 ? -18.001 -2.127 17.373 1.00 86.00 578 LEU A CA 1
ATOM 4413 C C . LEU A 1 578 ? -19.536 -2.111 17.379 1.00 86.00 578 LEU A C 1
ATOM 4415 O O . LEU A 1 578 ? -20.119 -1.116 16.958 1.00 86.00 578 LEU A O 1
ATOM 4419 N N . ILE A 1 579 ? -20.163 -3.137 17.964 1.00 79.88 579 ILE A N 1
ATOM 4420 C CA . ILE A 1 579 ? -21.619 -3.249 18.168 1.00 79.88 579 ILE A CA 1
ATOM 4421 C C . ILE A 1 579 ? -22.148 -2.052 18.971 1.00 79.88 579 ILE A C 1
ATOM 4423 O O . ILE A 1 579 ? -23.122 -1.410 18.573 1.00 79.88 579 ILE A O 1
ATOM 4427 N N . TYR A 1 580 ? -21.459 -1.683 20.056 1.00 75.81 580 TYR A N 1
ATOM 4428 C CA . TYR A 1 580 ? -21.803 -0.499 20.840 1.00 75.81 580 TYR A CA 1
ATOM 4429 C C . TYR A 1 580 ? -21.722 0.803 20.016 1.00 75.81 580 TYR A C 1
ATOM 4431 O O . TYR A 1 580 ? -22.662 1.599 20.044 1.00 75.81 580 TYR A O 1
ATOM 4439 N N . GLN A 1 581 ? -20.660 1.007 19.223 1.00 77.38 581 GLN A N 1
ATOM 4440 C CA . GLN A 1 581 ? -20.556 2.180 18.341 1.00 77.38 581 GLN A CA 1
ATOM 4441 C C . GLN A 1 581 ? -21.621 2.192 17.235 1.00 77.38 581 GLN A C 1
ATOM 4443 O O . GLN A 1 581 ? -22.129 3.261 16.914 1.00 77.38 581 GLN A O 1
ATOM 4448 N N . MET A 1 582 ? -21.995 1.039 16.672 1.00 77.12 582 MET A N 1
ATOM 4449 C CA . MET A 1 582 ? -23.062 0.947 15.666 1.00 77.12 582 MET A CA 1
ATOM 4450 C C . MET A 1 582 ? -24.385 1.486 16.214 1.00 77.12 582 MET A C 1
ATOM 4452 O O . MET A 1 582 ? -25.031 2.312 15.571 1.00 77.12 582 MET A O 1
ATOM 4456 N N . ALA A 1 583 ? -24.762 1.091 17.430 1.00 67.50 583 ALA A N 1
ATOM 4457 C CA . ALA A 1 583 ? -26.045 1.500 17.981 1.00 67.50 583 ALA A CA 1
ATOM 4458 C C . ALA A 1 583 ? -26.055 2.884 18.648 1.00 67.50 583 ALA A C 1
ATOM 4460 O O . ALA A 1 583 ? -27.114 3.507 18.677 1.00 67.50 583 ALA A O 1
ATOM 4461 N N . GLN A 1 584 ? -24.913 3.415 19.116 1.00 67.56 584 GLN A N 1
ATOM 4462 C CA . GLN A 1 584 ? -24.829 4.845 19.463 1.00 67.56 584 GLN A CA 1
ATOM 4463 C C . GLN A 1 584 ? -25.212 5.738 18.272 1.00 67.56 584 GLN A C 1
ATOM 4465 O O . GLN A 1 584 ? -25.821 6.787 18.460 1.00 67.56 584 GLN A O 1
ATOM 4470 N N . GLU A 1 585 ? -24.889 5.289 17.059 1.00 67.50 585 GLU A N 1
ATOM 4471 C CA . GLU A 1 585 ? -25.183 5.962 15.792 1.00 67.50 585 GLU A CA 1
ATOM 4472 C C . GLU A 1 585 ? -26.537 5.552 15.181 1.00 67.50 585 GLU A C 1
ATOM 4474 O O . GLU A 1 585 ? -26.886 6.005 14.093 1.00 67.50 585 GLU A O 1
ATOM 4479 N N . GLY A 1 586 ? -27.304 4.685 15.856 1.00 61.69 586 GLY A N 1
ATOM 4480 C CA . GLY A 1 586 ? -28.593 4.174 15.376 1.00 61.69 586 GLY A CA 1
ATOM 4481 C C . GLY A 1 586 ? -28.520 3.278 14.130 1.00 61.69 586 GLY A C 1
ATOM 4482 O O . GLY A 1 586 ? -29.551 3.048 13.503 1.00 61.69 586 GLY A O 1
ATOM 4483 N N . TRP A 1 587 ? -27.331 2.789 13.767 1.00 69.62 587 TRP A N 1
ATOM 4484 C CA . TRP A 1 587 ? -27.078 2.035 12.536 1.00 69.62 587 TRP A CA 1
ATOM 4485 C C . TRP A 1 587 ? -27.752 0.655 12.560 1.00 69.62 587 TRP A C 1
ATOM 4487 O O . TRP A 1 587 ? -27.497 -0.137 13.472 1.00 69.62 587 TRP A O 1
ATOM 4497 N N . HIS A 1 588 ? -28.571 0.344 11.549 1.00 60.41 588 HIS A N 1
ATOM 4498 C CA . HIS A 1 588 ? -29.233 -0.953 11.407 1.00 60.41 588 HIS A CA 1
ATOM 4499 C C . HIS A 1 588 ? -28.687 -1.778 10.221 1.00 60.41 588 HIS A C 1
ATOM 4501 O O . HIS A 1 588 ? -28.467 -1.219 9.146 1.00 60.41 588 HIS A O 1
ATOM 4507 N N . PRO A 1 589 ? -28.556 -3.119 10.338 1.00 57.31 589 PRO A N 1
ATOM 4508 C CA . PRO A 1 589 ? -28.125 -3.979 9.227 1.00 57.31 589 PRO A CA 1
ATOM 4509 C C . PRO A 1 589 ? -29.042 -3.953 7.992 1.00 57.31 589 PRO A C 1
ATOM 4511 O O . PRO A 1 589 ? -28.596 -4.313 6.902 1.00 57.31 589 PRO A O 1
ATOM 4514 N N . ASP A 1 590 ? -30.309 -3.555 8.161 1.00 51.41 590 ASP A N 1
ATOM 4515 C CA . ASP A 1 590 ? -31.310 -3.407 7.088 1.00 51.41 590 ASP A CA 1
ATOM 4516 C C . ASP A 1 590 ? -31.542 -1.946 6.642 1.00 51.41 590 ASP A C 1
ATOM 4518 O O . ASP A 1 590 ? -32.458 -1.691 5.858 1.00 51.41 590 ASP A O 1
ATOM 4522 N N . ASP A 1 591 ? -30.766 -0.967 7.129 1.00 54.41 591 ASP A N 1
ATOM 4523 C CA . ASP A 1 591 ? -30.897 0.415 6.647 1.00 54.41 591 ASP A CA 1
ATOM 4524 C C . ASP A 1 591 ? -30.454 0.495 5.175 1.00 54.41 591 ASP A C 1
ATOM 4526 O O . ASP A 1 591 ? -29.275 0.359 4.837 1.00 54.41 591 ASP A O 1
ATOM 4530 N N . SER A 1 592 ? -31.424 0.712 4.281 1.00 43.03 592 SER A N 1
ATOM 4531 C CA . SER A 1 592 ? -31.225 0.752 2.828 1.00 43.03 592 SER A CA 1
ATOM 4532 C C . SER A 1 592 ? -30.115 1.731 2.430 1.00 43.03 592 SER A C 1
ATOM 4534 O O . SER A 1 592 ? -30.107 2.885 2.862 1.00 43.03 592 SER A O 1
ATOM 4536 N N . THR A 1 593 ? -29.210 1.284 1.556 1.00 45.75 593 THR A N 1
ATOM 4537 C CA . THR A 1 593 ? -27.873 1.855 1.282 1.00 45.75 593 THR A CA 1
ATOM 4538 C C . THR A 1 593 ? -27.810 3.247 0.624 1.00 45.75 593 THR A C 1
ATOM 4540 O O . THR A 1 593 ? -26.728 3.671 0.187 1.00 45.75 593 THR A O 1
ATOM 4543 N N . ASP A 1 594 ? -28.941 3.949 0.571 1.00 43.16 594 ASP A N 1
ATOM 4544 C CA . ASP A 1 594 ? -29.178 5.190 -0.174 1.00 43.16 594 ASP A CA 1
ATOM 4545 C C . ASP A 1 594 ? -29.147 6.466 0.682 1.00 43.16 594 ASP A C 1
ATOM 4547 O O . ASP A 1 594 ? -29.095 7.563 0.125 1.00 43.16 594 ASP A O 1
ATOM 4551 N N . SER A 1 595 ? -29.088 6.352 2.015 1.00 43.53 595 SER A N 1
ATOM 4552 C CA . SER A 1 595 ? -28.765 7.487 2.895 1.00 43.53 595 SER A CA 1
ATOM 4553 C C . SER A 1 595 ? -27.412 8.093 2.492 1.00 43.53 595 SER A C 1
ATOM 4555 O O . SER A 1 595 ? -26.386 7.412 2.492 1.00 43.53 595 SER A O 1
ATOM 4557 N N . SER A 1 596 ? -27.415 9.368 2.094 1.00 45.69 596 SER A N 1
ATOM 4558 C CA . SER A 1 596 ? -26.388 9.946 1.213 1.00 45.69 596 SER A CA 1
ATOM 4559 C C . SER A 1 596 ? -25.080 10.398 1.875 1.00 45.69 596 SER A C 1
ATOM 4561 O O . SER A 1 596 ? -24.141 10.745 1.158 1.00 45.69 596 SER A O 1
ATOM 4563 N N . ASP A 1 597 ? -24.996 10.391 3.208 1.00 48.69 597 ASP A N 1
ATOM 4564 C CA . ASP A 1 597 ? -23.929 11.057 3.969 1.00 48.69 597 ASP A CA 1
ATOM 4565 C C . ASP A 1 597 ? -22.997 10.081 4.713 1.00 48.69 597 ASP A C 1
ATOM 4567 O O . ASP A 1 597 ? -22.907 10.069 5.943 1.00 48.69 597 ASP A O 1
ATOM 4571 N N . ASP A 1 598 ? -22.209 9.313 3.948 1.00 52.75 598 ASP A N 1
ATOM 4572 C CA . ASP A 1 598 ? -21.122 8.444 4.451 1.00 52.75 598 ASP A CA 1
ATOM 4573 C C . ASP A 1 598 ? -20.049 9.193 5.288 1.00 52.75 598 ASP A C 1
ATOM 4575 O O . ASP A 1 598 ? -19.211 8.568 5.938 1.00 52.75 598 ASP A O 1
ATOM 4579 N N . GLU A 1 599 ? -20.054 10.533 5.311 1.00 49.72 599 GLU A N 1
ATOM 4580 C CA . GLU A 1 599 ? -19.189 11.337 6.192 1.00 49.72 599 GLU A CA 1
ATOM 4581 C C . GLU A 1 599 ? -19.688 11.423 7.640 1.00 49.72 599 GLU A C 1
ATOM 4583 O O . GLU A 1 599 ? -18.877 11.626 8.547 1.00 49.72 599 GLU A O 1
ATOM 4588 N N . ASN A 1 600 ? -20.997 11.273 7.867 1.00 52.31 600 ASN A N 1
ATOM 4589 C CA . ASN A 1 600 ? -21.627 11.556 9.158 1.00 52.31 600 ASN A CA 1
ATOM 4590 C C . ASN A 1 600 ? -21.892 10.301 10.013 1.00 52.31 600 ASN A C 1
ATOM 4592 O O . ASN A 1 600 ? -22.355 10.417 11.141 1.00 52.31 600 ASN A O 1
ATOM 4596 N N . THR A 1 601 ? -21.564 9.100 9.522 1.00 65.94 601 THR A N 1
ATOM 4597 C CA . THR A 1 601 ? -21.623 7.869 10.334 1.00 65.94 601 THR A CA 1
ATOM 4598 C C . THR A 1 601 ? -20.559 7.928 11.429 1.00 65.94 601 THR A C 1
ATOM 4600 O O . THR A 1 601 ? -19.362 7.945 11.128 1.00 65.94 601 THR A O 1
ATOM 4603 N N . GLY A 1 602 ? -20.946 7.953 12.707 1.00 69.00 602 GLY A N 1
ATOM 4604 C CA . GLY A 1 602 ? -19.989 8.197 13.783 1.00 69.00 602 GLY A CA 1
ATOM 4605 C C . GLY A 1 602 ? -18.982 7.073 14.045 1.00 69.00 602 GLY A C 1
ATOM 4606 O O . GLY A 1 602 ? -17.889 7.363 14.548 1.00 69.00 602 GLY A O 1
ATOM 4607 N N . ILE A 1 603 ? -19.314 5.842 13.634 1.00 83.31 603 ILE A N 1
ATOM 4608 C CA . ILE A 1 603 ? -18.537 4.605 13.804 1.00 83.31 603 ILE A CA 1
ATOM 4609 C C . ILE A 1 603 ? -17.071 4.802 13.379 1.00 83.31 603 ILE A C 1
ATOM 4611 O O . ILE A 1 603 ? -16.761 5.114 12.223 1.00 83.31 603 ILE A O 1
ATOM 4615 N N . GLY A 1 604 ? -16.136 4.574 14.308 1.00 85.31 604 GLY A N 1
ATOM 4616 C CA . GLY A 1 604 ? -14.730 4.949 14.125 1.00 85.31 604 GLY A CA 1
ATOM 4617 C C . GLY A 1 604 ? -14.035 4.241 12.957 1.00 85.31 604 GLY A C 1
ATOM 4618 O O . GLY A 1 604 ? -13.231 4.852 12.250 1.00 85.31 604 GLY A O 1
ATOM 4619 N N . ILE A 1 605 ? -14.363 2.969 12.712 1.00 90.06 605 ILE A N 1
ATOM 4620 C CA . ILE A 1 605 ? -13.731 2.176 11.649 1.00 90.06 605 ILE A CA 1
ATOM 4621 C C . ILE A 1 605 ? -14.226 2.564 10.241 1.00 90.06 605 ILE A C 1
ATOM 4623 O O . ILE A 1 605 ? -13.426 2.614 9.306 1.00 90.06 605 ILE A O 1
ATOM 4627 N N . VAL A 1 606 ? -15.498 2.964 10.107 1.00 90.12 606 VAL A N 1
ATOM 4628 C CA . VAL A 1 606 ? -16.086 3.490 8.858 1.00 90.12 606 VAL A CA 1
ATOM 4629 C C . VAL A 1 606 ? -15.435 4.821 8.477 1.00 90.12 606 VAL A C 1
ATOM 4631 O O . VAL A 1 606 ? -15.010 5.003 7.334 1.00 90.12 606 VAL A O 1
ATOM 4634 N N . LYS A 1 607 ? -15.260 5.727 9.451 1.00 88.06 607 LYS A N 1
ATOM 4635 C CA . LYS A 1 607 ? -14.523 6.990 9.265 1.00 88.06 607 LYS A CA 1
ATOM 4636 C C . LYS A 1 607 ? -13.089 6.754 8.784 1.00 88.06 607 LYS A C 1
ATOM 4638 O O . LYS A 1 607 ? -12.626 7.447 7.878 1.00 88.06 607 LYS A O 1
ATOM 4643 N N . ILE A 1 608 ? -12.391 5.767 9.355 1.00 90.00 608 ILE A N 1
ATOM 4644 C CA . ILE A 1 608 ? -11.031 5.387 8.940 1.00 90.00 608 ILE A CA 1
ATOM 4645 C C . ILE A 1 608 ? -11.013 4.896 7.487 1.00 90.00 608 ILE A C 1
ATOM 4647 O O . ILE A 1 608 ? -10.200 5.390 6.704 1.00 90.00 608 ILE A O 1
ATOM 4651 N N . ALA A 1 609 ? -11.907 3.978 7.110 1.00 92.00 609 ALA A N 1
ATOM 4652 C CA . ALA A 1 609 ? -11.990 3.459 5.744 1.00 92.00 609 ALA A CA 1
ATOM 4653 C C . ALA A 1 609 ? -12.312 4.571 4.727 1.00 92.00 609 ALA A C 1
ATOM 4655 O O . ALA A 1 609 ? -11.579 4.751 3.755 1.00 92.00 609 ALA A O 1
ATOM 4656 N N . THR A 1 610 ? -13.319 5.402 5.006 1.00 89.44 610 THR A N 1
ATOM 4657 C CA . THR A 1 610 ? -13.718 6.541 4.158 1.00 89.44 610 THR A CA 1
ATOM 4658 C C . THR A 1 610 ? -12.575 7.544 3.949 1.00 89.44 610 THR A C 1
ATOM 4660 O O . THR A 1 610 ? -12.372 8.047 2.841 1.00 89.44 610 THR A O 1
ATOM 4663 N N . GLN A 1 611 ? -11.769 7.814 4.982 1.00 88.25 611 GLN A N 1
ATOM 4664 C CA . GLN A 1 611 ? -10.579 8.664 4.858 1.00 88.25 611 GLN A CA 1
ATOM 4665 C C . GLN A 1 611 ? -9.458 8.007 4.038 1.00 88.25 611 GLN A C 1
ATOM 4667 O O . GLN A 1 611 ? -8.782 8.702 3.277 1.00 88.25 611 GLN A O 1
ATOM 4672 N N . LEU A 1 612 ? -9.268 6.688 4.153 1.00 90.25 612 LEU A N 1
ATOM 4673 C CA . LEU A 1 612 ? -8.282 5.942 3.364 1.00 90.25 612 LEU A CA 1
ATOM 4674 C C . LEU A 1 612 ? -8.659 5.884 1.877 1.00 90.25 612 LEU A C 1
ATOM 4676 O O . LEU A 1 612 ? -7.795 6.143 1.046 1.00 90.25 612 LEU A O 1
ATOM 4680 N N . VAL A 1 613 ? -9.936 5.674 1.537 1.00 89.94 613 VAL A N 1
ATOM 4681 C CA . VAL A 1 613 ? -10.449 5.738 0.151 1.00 89.94 613 VAL A CA 1
ATOM 4682 C C . VAL A 1 613 ? -10.145 7.097 -0.489 1.00 89.94 613 VAL A C 1
ATOM 4684 O O . VAL A 1 613 ? -9.568 7.175 -1.575 1.00 89.94 613 VAL A O 1
ATOM 4687 N N . ARG A 1 614 ? -10.458 8.191 0.217 1.00 86.12 614 ARG A N 1
ATOM 4688 C CA . ARG A 1 614 ? -10.185 9.569 -0.240 1.00 86.12 614 ARG A CA 1
ATOM 4689 C C . ARG A 1 614 ? -8.690 9.838 -0.414 1.00 86.12 614 ARG A C 1
ATOM 4691 O O . ARG A 1 614 ? -8.290 10.536 -1.348 1.00 86.12 614 ARG A O 1
ATOM 4698 N N . ALA A 1 615 ? -7.862 9.284 0.470 1.00 85.75 615 ALA A N 1
ATOM 4699 C CA . ALA A 1 615 ? -6.413 9.363 0.364 1.00 85.75 615 ALA A CA 1
ATOM 4700 C C . ALA A 1 615 ? -5.880 8.566 -0.842 1.00 85.75 615 ALA A C 1
ATOM 4702 O O . ALA A 1 615 ? -5.088 9.126 -1.597 1.00 85.75 615 ALA A O 1
ATOM 4703 N N . ALA A 1 616 ? -6.346 7.335 -1.072 1.00 86.94 616 ALA A N 1
ATOM 4704 C CA . ALA A 1 616 ? -5.939 6.478 -2.191 1.00 86.94 616 ALA A CA 1
ATOM 4705 C C . ALA A 1 616 ? -6.290 7.101 -3.553 1.00 86.94 616 ALA A C 1
ATOM 4707 O O . ALA A 1 616 ? -5.406 7.296 -4.387 1.00 86.94 616 ALA A O 1
ATOM 4708 N N . ARG A 1 617 ? -7.539 7.560 -3.742 1.00 84.25 617 ARG A N 1
ATOM 4709 C CA . ARG A 1 617 ? -7.968 8.303 -4.951 1.00 84.25 617 ARG A CA 1
ATOM 4710 C C . ARG A 1 617 ? -7.118 9.560 -5.227 1.00 84.25 617 ARG A C 1
ATOM 4712 O O . ARG A 1 617 ? -7.007 9.994 -6.375 1.00 84.25 617 ARG A O 1
ATOM 4719 N N . SER A 1 618 ? -6.503 10.133 -4.185 1.00 80.00 618 SER A N 1
ATOM 4720 C CA . SER A 1 618 ? -5.667 11.344 -4.250 1.00 80.00 618 SER A CA 1
ATOM 4721 C C . SER A 1 618 ? -4.155 11.093 -4.371 1.00 80.00 618 SER A C 1
ATOM 4723 O O . SER A 1 618 ? -3.431 12.035 -4.684 1.00 80.00 618 SER A O 1
ATOM 4725 N N . ASN A 1 619 ? -3.658 9.884 -4.089 1.00 80.56 619 ASN A N 1
ATOM 4726 C CA . ASN A 1 619 ? -2.225 9.560 -4.034 1.00 80.56 619 ASN A CA 1
ATOM 4727 C C . ASN A 1 619 ? -1.980 8.261 -4.812 1.00 80.56 619 ASN A C 1
ATOM 4729 O O . ASN A 1 619 ? -2.059 7.170 -4.250 1.00 80.56 619 ASN A O 1
ATOM 4733 N N . ARG A 1 620 ? -1.730 8.397 -6.115 1.00 80.25 620 ARG A N 1
ATOM 4734 C CA . ARG A 1 620 ? -1.616 7.279 -7.055 1.00 80.25 620 ARG A CA 1
ATOM 4735 C C . ARG A 1 620 ? -0.217 6.675 -7.087 1.00 80.25 620 ARG A C 1
ATOM 4737 O O . ARG A 1 620 ? 0.776 7.400 -7.062 1.00 80.25 620 ARG A O 1
ATOM 4744 N N . CYS A 1 621 ? -0.171 5.352 -7.225 1.00 79.38 621 CYS A N 1
ATOM 4745 C CA . CYS A 1 621 ? 1.039 4.586 -7.471 1.00 79.38 621 CYS A CA 1
ATOM 4746 C C . CYS A 1 621 ? 1.124 4.196 -8.947 1.00 79.38 621 CYS A C 1
ATOM 4748 O O . CYS A 1 621 ? 0.238 3.517 -9.459 1.00 79.38 621 CYS A O 1
ATOM 4750 N N . ASN A 1 622 ? 2.168 4.669 -9.637 1.00 78.06 622 ASN A N 1
ATOM 4751 C CA . ASN A 1 622 ? 2.423 4.443 -11.065 1.00 78.06 622 ASN A CA 1
ATOM 4752 C C . ASN A 1 622 ? 1.151 4.711 -11.900 1.00 78.06 622 ASN A C 1
ATOM 4754 O O . ASN A 1 622 ? 0.651 3.857 -12.641 1.00 78.06 622 ASN A O 1
ATOM 4758 N N . THR A 1 623 ? 0.575 5.904 -11.673 1.00 83.50 623 THR A N 1
ATOM 4759 C CA . THR A 1 623 ? -0.714 6.439 -12.175 1.00 83.50 623 THR A CA 1
ATOM 4760 C C . THR A 1 623 ? -1.993 5.687 -11.772 1.00 83.50 623 THR A C 1
ATOM 4762 O O . THR A 1 623 ? -3.090 6.116 -12.133 1.00 83.50 623 THR A O 1
ATOM 4765 N N . ARG A 1 624 ? -1.896 4.597 -11.004 1.00 84.44 624 ARG A N 1
ATOM 4766 C CA . ARG A 1 624 ? -3.014 3.732 -10.587 1.00 84.44 624 ARG A CA 1
ATOM 4767 C C . ARG A 1 624 ? -3.407 3.994 -9.129 1.00 84.44 624 ARG A C 1
ATOM 4769 O O . ARG A 1 624 ? -2.616 4.499 -8.333 1.00 84.44 624 ARG A O 1
ATOM 4776 N N . ILE A 1 625 ? -4.653 3.697 -8.773 1.00 87.69 625 ILE A N 1
ATOM 4777 C CA . ILE A 1 625 ? -5.154 3.860 -7.399 1.00 87.69 625 ILE A CA 1
ATOM 4778 C C . ILE A 1 625 ? -4.641 2.679 -6.549 1.00 87.69 625 ILE A C 1
ATOM 4780 O O . ILE A 1 625 ? -4.806 1.538 -6.977 1.00 87.69 625 ILE A O 1
ATOM 4784 N N . PRO A 1 626 ? -4.011 2.909 -5.380 1.00 90.62 626 PRO A N 1
ATOM 4785 C CA . PRO A 1 626 ? -3.569 1.826 -4.507 1.00 90.62 626 PRO A CA 1
ATOM 4786 C C . PRO A 1 626 ? -4.748 1.199 -3.751 1.00 90.62 626 PRO A C 1
ATOM 4788 O O . PRO A 1 626 ? -5.676 1.900 -3.337 1.00 90.62 626 PRO A O 1
ATOM 4791 N N . ARG A 1 627 ? -4.685 -0.116 -3.526 1.00 94.38 627 ARG A N 1
ATOM 4792 C CA . ARG A 1 627 ? -5.650 -0.849 -2.696 1.00 94.38 627 ARG A CA 1
ATOM 4793 C C . ARG A 1 627 ? -5.360 -0.690 -1.204 1.00 94.38 627 ARG A C 1
ATOM 4795 O O . ARG A 1 627 ? -4.231 -0.417 -0.792 1.00 94.38 627 ARG A O 1
ATOM 4802 N N . VAL A 1 628 ? -6.383 -0.879 -0.378 1.00 96.12 628 VAL A N 1
ATOM 4803 C CA . VAL A 1 628 ? -6.315 -0.710 1.079 1.00 96.12 628 VAL A CA 1
ATOM 4804 C C . VAL A 1 628 ? -6.618 -2.041 1.759 1.00 96.12 628 VAL A C 1
ATOM 4806 O O . VAL A 1 628 ? -7.718 -2.563 1.616 1.00 96.12 628 VAL A O 1
ATOM 4809 N N . ARG A 1 629 ? -5.673 -2.573 2.539 1.00 97.81 629 ARG A N 1
ATOM 4810 C CA . ARG A 1 629 ? -5.898 -3.731 3.414 1.00 97.81 629 ARG A CA 1
ATOM 4811 C C . ARG A 1 629 ? -6.188 -3.261 4.834 1.00 97.81 629 ARG A C 1
ATOM 4813 O O . ARG A 1 629 ? -5.335 -2.641 5.471 1.00 97.81 629 ARG A O 1
ATOM 4820 N N . LEU A 1 630 ? -7.377 -3.572 5.335 1.00 97.56 630 LEU A N 1
ATOM 4821 C CA . LEU A 1 630 ? -7.824 -3.272 6.688 1.00 97.56 630 LEU A CA 1
ATOM 4822 C C . LEU A 1 630 ? -7.796 -4.546 7.544 1.00 97.56 630 LEU A C 1
ATOM 4824 O O . LEU A 1 630 ? -8.628 -5.434 7.388 1.00 97.56 630 LEU A O 1
ATOM 4828 N N . VAL A 1 631 ? -6.833 -4.625 8.457 1.00 97.81 631 VAL A N 1
ATOM 4829 C CA . VAL A 1 631 ? -6.564 -5.804 9.288 1.00 97.81 631 VAL A CA 1
ATOM 4830 C C . VAL A 1 631 ? -7.202 -5.623 10.667 1.00 97.81 631 VAL A C 1
ATOM 4832 O O . VAL A 1 631 ? -6.888 -4.667 11.387 1.00 97.81 631 VAL A O 1
ATOM 4835 N N . LEU A 1 632 ? -8.093 -6.545 11.030 1.00 97.06 632 LEU A N 1
ATOM 4836 C CA . LEU A 1 632 ? -9.004 -6.472 12.176 1.00 97.06 632 LEU A CA 1
ATOM 4837 C C . LEU A 1 632 ? -8.840 -7.723 13.068 1.00 97.06 632 LEU A C 1
ATOM 4839 O O . LEU A 1 632 ? -9.731 -8.567 13.128 1.00 97.06 632 LEU A O 1
ATOM 4843 N N . PRO A 1 633 ? -7.701 -7.875 13.775 1.00 95.44 633 PRO A N 1
ATOM 4844 C CA . PRO A 1 633 ? -7.322 -9.121 14.458 1.00 95.44 633 PRO A CA 1
ATOM 4845 C C . PRO A 1 633 ? -8.172 -9.474 15.689 1.00 95.44 633 PRO A C 1
ATOM 4847 O O . PRO A 1 633 ? -7.979 -10.538 16.266 1.00 95.44 633 PRO A O 1
ATOM 4850 N N . ASN A 1 634 ? -9.085 -8.587 16.094 1.00 93.56 634 ASN A N 1
ATOM 4851 C CA . ASN A 1 634 ? -9.965 -8.738 17.254 1.00 93.56 634 ASN A CA 1
ATOM 4852 C C . ASN A 1 634 ? -11.454 -8.875 16.850 1.00 93.56 634 ASN A C 1
ATOM 4854 O O . ASN A 1 634 ? -12.329 -8.707 17.700 1.00 93.56 634 ASN A O 1
ATOM 4858 N N . LEU A 1 635 ? -11.727 -9.127 15.562 1.00 94.62 635 LEU A N 1
ATOM 4859 C CA . LEU A 1 635 ? -13.049 -9.441 15.009 1.00 94.62 635 LEU A CA 1
ATOM 4860 C C . LEU A 1 635 ? -12.986 -10.782 14.266 1.00 94.62 635 LEU A C 1
ATOM 4862 O O . LEU A 1 635 ? -12.009 -11.036 13.559 1.00 94.62 635 LEU A O 1
ATOM 4866 N N . THR A 1 636 ? -14.041 -11.583 14.351 1.00 94.44 636 THR A N 1
ATOM 4867 C CA . THR A 1 636 ? -14.208 -12.851 13.631 1.00 94.44 636 THR A CA 1
ATOM 4868 C C . THR A 1 636 ? -15.394 -12.731 12.679 1.00 94.44 636 THR A C 1
ATOM 4870 O O . THR A 1 636 ? -16.521 -12.498 13.106 1.00 94.44 636 THR A O 1
ATOM 4873 N N . GLU A 1 637 ? -15.150 -12.869 11.378 1.00 92.19 637 GLU A N 1
ATOM 4874 C CA . GLU A 1 637 ? -16.204 -12.759 10.366 1.00 92.19 637 GLU A CA 1
ATOM 4875 C C . GLU A 1 637 ? -17.124 -13.989 10.423 1.00 92.19 637 GLU A C 1
ATOM 4877 O O . GLU A 1 637 ? -16.639 -15.121 10.459 1.00 92.19 637 GLU A O 1
ATOM 4882 N N . GLY A 1 638 ? -18.438 -13.770 10.485 1.00 89.56 638 GLY A N 1
ATOM 4883 C CA . GLY A 1 638 ? -19.448 -14.792 10.779 1.00 89.56 638 GLY A CA 1
ATOM 4884 C C . GLY A 1 638 ? -19.772 -14.971 12.271 1.00 89.56 638 GLY A C 1
ATOM 4885 O O . GLY A 1 638 ? -20.591 -15.824 12.605 1.00 89.56 638 GLY A O 1
ATOM 4886 N N . SER A 1 639 ? -19.150 -14.197 13.174 1.00 88.50 639 SER A N 1
ATOM 4887 C CA . SER A 1 639 ? -19.473 -14.192 14.616 1.00 88.50 639 SER A CA 1
ATOM 4888 C C . SER A 1 639 ? -20.793 -13.471 14.907 1.00 88.50 639 SER A C 1
ATOM 4890 O O . SER A 1 639 ? -21.622 -13.944 15.685 1.00 88.50 639 SER A O 1
ATOM 4892 N N . VAL A 1 640 ? -21.003 -12.313 14.269 1.00 85.06 640 VAL A N 1
ATOM 4893 C CA . VAL A 1 640 ? -22.143 -11.426 14.523 1.00 85.06 640 VAL A CA 1
ATOM 4894 C C . VAL A 1 640 ? -22.597 -10.807 13.206 1.00 85.06 640 VAL A C 1
ATOM 4896 O O . VAL A 1 640 ? -21.959 -9.884 12.701 1.00 85.06 640 VAL A O 1
ATOM 4899 N N . GLU A 1 641 ? -23.754 -11.239 12.701 1.00 83.94 641 GLU A N 1
ATOM 4900 C CA . GLU A 1 641 ? -24.279 -10.839 11.385 1.00 83.94 641 GLU A CA 1
ATOM 4901 C C . GLU A 1 641 ? -24.292 -9.312 11.178 1.00 83.94 641 GLU A C 1
ATOM 4903 O O . GLU A 1 641 ? -23.912 -8.809 10.123 1.00 83.94 641 GLU A O 1
ATOM 4908 N N . ALA A 1 642 ? -24.672 -8.547 12.208 1.00 79.94 642 ALA A N 1
ATOM 4909 C CA . ALA A 1 642 ? -24.679 -7.086 12.155 1.00 79.94 642 ALA A CA 1
ATOM 4910 C C . ALA A 1 642 ? -23.280 -6.488 11.906 1.00 79.94 642 ALA A C 1
ATOM 4912 O O . ALA A 1 642 ? -23.154 -5.495 11.185 1.00 79.94 642 ALA A O 1
ATOM 4913 N N . VAL A 1 643 ? -22.228 -7.091 12.473 1.00 88.69 643 VAL A N 1
ATOM 4914 C CA . VAL A 1 643 ? -20.833 -6.716 12.205 1.00 88.69 643 VAL A CA 1
ATOM 4915 C C . VAL A 1 643 ? -20.458 -7.122 10.783 1.00 88.69 643 VAL A C 1
ATOM 4917 O O . VAL A 1 643 ? -19.915 -6.295 10.060 1.00 88.69 643 VAL A O 1
ATOM 4920 N N . ASP A 1 644 ? -20.814 -8.323 10.331 1.00 89.94 644 ASP A N 1
ATOM 4921 C CA . ASP A 1 644 ? -20.502 -8.797 8.974 1.00 89.94 644 ASP A CA 1
ATOM 4922 C C . ASP A 1 644 ? -21.152 -7.919 7.888 1.00 89.94 644 ASP A C 1
ATOM 4924 O O . ASP A 1 644 ? -20.518 -7.556 6.891 1.00 89.94 644 ASP A O 1
ATOM 4928 N N . ARG A 1 645 ? -22.394 -7.466 8.110 1.00 87.25 645 ARG A N 1
ATOM 4929 C CA . ARG A 1 645 ? -23.064 -6.470 7.255 1.00 87.25 645 ARG A CA 1
ATOM 4930 C C . ARG A 1 645 ? -22.301 -5.136 7.234 1.00 87.25 645 ARG A C 1
ATOM 4932 O O . ARG A 1 645 ? -22.166 -4.527 6.171 1.00 87.25 645 ARG A O 1
ATOM 4939 N N . LEU A 1 646 ? -21.735 -4.703 8.365 1.00 88.69 646 LEU A N 1
ATOM 4940 C CA . LEU A 1 646 ? -20.886 -3.509 8.440 1.00 88.69 646 LEU A CA 1
ATOM 4941 C C . LEU A 1 646 ? -19.530 -3.707 7.735 1.00 88.69 646 LEU A C 1
ATOM 4943 O O . LEU A 1 646 ? -19.073 -2.793 7.048 1.00 88.69 646 LEU A O 1
ATOM 4947 N N . LEU A 1 647 ? -18.897 -4.880 7.846 1.00 93.06 647 LEU A N 1
ATOM 4948 C CA . LEU A 1 647 ? -17.663 -5.214 7.119 1.00 93.06 647 LEU A CA 1
ATOM 4949 C C . LEU A 1 647 ? -17.904 -5.192 5.602 1.00 93.06 647 LEU A C 1
ATOM 4951 O O . LEU A 1 647 ? -17.112 -4.615 4.853 1.00 93.06 647 LEU A O 1
ATOM 4955 N N . ASN A 1 648 ? -19.045 -5.712 5.148 1.00 91.38 648 ASN A N 1
ATOM 4956 C CA . ASN A 1 648 ? -19.463 -5.631 3.750 1.00 91.38 648 ASN A CA 1
ATOM 4957 C C . ASN A 1 648 ? -19.787 -4.193 3.306 1.00 91.38 648 ASN A C 1
ATOM 4959 O O . ASN A 1 648 ? -19.369 -3.789 2.216 1.00 91.38 648 ASN A O 1
ATOM 4963 N N . ARG A 1 649 ? -20.402 -3.357 4.163 1.00 88.44 649 ARG A N 1
ATOM 4964 C CA . ARG A 1 649 ? -20.506 -1.910 3.893 1.00 88.44 649 ARG A CA 1
ATOM 4965 C C . ARG A 1 649 ? -19.120 -1.281 3.748 1.00 88.44 649 ARG A C 1
ATOM 4967 O O . ARG A 1 649 ? -18.914 -0.553 2.781 1.00 88.44 649 ARG A O 1
ATOM 4974 N N . ILE A 1 650 ? -18.165 -1.595 4.628 1.00 92.31 650 ILE A N 1
ATOM 4975 C CA . ILE A 1 650 ? -16.784 -1.087 4.565 1.00 92.31 650 ILE A CA 1
ATOM 4976 C C . ILE A 1 650 ? -16.105 -1.471 3.247 1.00 92.31 650 ILE A C 1
ATOM 4978 O O . ILE A 1 650 ? -15.532 -0.591 2.610 1.00 92.31 650 ILE A O 1
ATOM 4982 N N . ARG A 1 651 ? -16.226 -2.728 2.796 1.00 93.44 651 ARG A N 1
ATOM 4983 C CA . ARG A 1 651 ? -15.740 -3.171 1.474 1.00 93.44 651 ARG A CA 1
ATOM 4984 C C . ARG A 1 651 ? -16.352 -2.329 0.344 1.00 93.44 651 ARG A C 1
ATOM 4986 O O . ARG A 1 651 ? -15.633 -1.856 -0.532 1.00 93.44 651 ARG A O 1
ATOM 4993 N N . SER A 1 652 ? -17.658 -2.051 0.409 1.00 90.62 652 SER A N 1
ATOM 4994 C CA . SER A 1 652 ? -18.362 -1.263 -0.615 1.00 90.62 652 SER A CA 1
ATOM 4995 C C . SER A 1 652 ? -17.994 0.233 -0.667 1.00 90.62 652 SER A C 1
ATOM 4997 O O . SER A 1 652 ? -18.183 0.841 -1.720 1.00 90.62 652 SER A O 1
ATOM 4999 N N . LEU A 1 653 ? -17.422 0.828 0.397 1.00 90.06 653 LEU A N 1
ATOM 5000 C CA . LEU A 1 653 ? -17.018 2.253 0.436 1.00 90.06 653 LEU A CA 1
ATOM 5001 C C . LEU A 1 653 ? -15.993 2.626 -0.647 1.00 90.06 653 LEU A C 1
ATOM 5003 O O . LEU A 1 653 ? -15.860 3.796 -1.012 1.00 90.06 653 LEU A O 1
ATOM 5007 N N . GLY A 1 654 ? -15.241 1.639 -1.135 1.00 87.06 654 GLY A N 1
ATOM 5008 C CA . GLY A 1 654 ? -14.268 1.814 -2.204 1.00 87.06 654 GLY A CA 1
ATOM 5009 C C . GLY A 1 654 ? -14.900 2.108 -3.565 1.00 87.06 654 GLY A C 1
ATOM 5010 O O . GLY A 1 654 ? -14.284 2.801 -4.379 1.00 87.06 654 GLY A O 1
ATOM 5011 N N . THR A 1 655 ? -16.136 1.650 -3.777 1.00 88.00 655 THR A N 1
ATOM 5012 C CA . THR A 1 655 ? -16.905 1.791 -5.022 1.00 88.00 655 THR A CA 1
ATOM 5013 C C . THR A 1 655 ? -17.259 3.253 -5.298 1.00 88.00 655 THR A C 1
ATOM 5015 O O . THR A 1 655 ? -17.594 4.025 -4.394 1.00 88.00 655 THR A O 1
ATOM 5018 N N . SER A 1 656 ? -17.191 3.672 -6.557 1.00 76.12 656 SER A N 1
ATOM 5019 C CA . SER A 1 656 ? -17.253 5.078 -6.932 1.00 76.12 656 SER A CA 1
ATOM 5020 C C . SER A 1 656 ? -18.604 5.502 -7.507 1.00 76.12 656 SER A C 1
ATOM 5022 O O . SER A 1 656 ? -18.830 5.478 -8.714 1.00 76.12 656 SER A O 1
ATOM 5024 N N . LYS A 1 657 ? -19.477 6.049 -6.649 1.00 70.56 657 LYS A N 1
ATOM 5025 C CA . LYS A 1 657 ? -20.745 6.695 -7.061 1.00 70.56 657 LYS A CA 1
ATOM 5026 C C . LYS A 1 657 ? -20.565 7.939 -7.971 1.00 70.56 657 LYS A C 1
ATOM 5028 O O . LYS A 1 657 ? -21.559 8.544 -8.359 1.00 70.56 657 LYS A O 1
ATOM 5033 N N . LYS A 1 658 ? -19.329 8.377 -8.264 1.00 68.44 658 LYS A N 1
ATOM 5034 C CA . LYS A 1 658 ? -19.009 9.671 -8.914 1.00 68.44 658 LYS A CA 1
ATOM 5035 C C . LYS A 1 658 ? -17.906 9.611 -9.989 1.00 68.44 658 LYS A C 1
ATOM 5037 O O . LYS A 1 658 ? -17.341 10.646 -10.324 1.00 68.44 658 LYS A O 1
ATOM 5042 N N . GLN A 1 659 ? -17.573 8.429 -10.521 1.00 68.69 659 GLN A N 1
ATOM 5043 C CA . GLN A 1 659 ? -16.464 8.245 -11.486 1.00 68.69 659 GLN A CA 1
ATOM 5044 C C . GLN A 1 659 ? -15.081 8.705 -10.956 1.00 68.69 659 GLN A C 1
ATOM 5046 O O . GLN A 1 659 ? -14.151 8.963 -11.718 1.00 68.69 659 GLN A O 1
ATOM 5051 N N . GLU A 1 660 ? -14.911 8.753 -9.629 1.00 72.38 660 GLU A N 1
ATOM 5052 C CA . GLU A 1 660 ? -13.646 9.056 -8.933 1.00 72.38 660 GLU A CA 1
ATOM 5053 C C . GLU A 1 660 ? -12.684 7.848 -8.864 1.00 72.38 660 GLU A C 1
ATOM 5055 O O . GLU A 1 660 ? -11.637 7.928 -8.218 1.00 72.38 660 GLU A O 1
ATOM 5060 N N . GLY A 1 661 ? -13.030 6.742 -9.533 1.00 81.44 661 GLY A N 1
ATOM 5061 C CA . GLY A 1 661 ? -12.277 5.490 -9.548 1.00 81.44 661 GLY A CA 1
ATOM 5062 C C . GLY A 1 661 ? -12.493 4.655 -8.286 1.00 81.44 661 GLY A C 1
ATOM 5063 O O . GLY A 1 661 ? -12.669 5.187 -7.184 1.00 81.44 661 GLY A O 1
ATOM 5064 N N . ASP A 1 662 ? -12.505 3.339 -8.457 1.00 89.12 662 ASP A N 1
ATOM 5065 C CA . ASP A 1 662 ? -12.712 2.407 -7.354 1.00 89.12 662 ASP A CA 1
ATOM 5066 C C . ASP A 1 662 ? -11.423 2.204 -6.549 1.00 89.12 662 ASP A C 1
ATOM 5068 O O . ASP A 1 662 ? -10.309 2.264 -7.074 1.00 89.12 662 ASP A O 1
ATOM 5072 N N . VAL A 1 663 ? -11.584 1.982 -5.246 1.00 91.50 663 VAL A N 1
ATOM 5073 C CA . VAL A 1 663 ? -10.515 1.563 -4.334 1.00 91.50 663 VAL A CA 1
ATOM 5074 C C . VAL A 1 663 ? -10.843 0.145 -3.895 1.00 91.50 663 VAL A C 1
ATOM 5076 O O . VAL A 1 663 ? -11.849 -0.066 -3.227 1.00 91.50 663 VAL A O 1
ATOM 5079 N N . GLU A 1 664 ? -10.009 -0.833 -4.235 1.00 95.12 664 GLU A N 1
ATOM 5080 C CA . GLU A 1 664 ? -10.143 -2.179 -3.671 1.00 95.12 664 GLU A CA 1
ATOM 5081 C C . GLU A 1 664 ? -9.862 -2.119 -2.158 1.00 95.12 664 GLU A C 1
ATOM 5083 O O . GLU A 1 664 ? -8.801 -1.650 -1.731 1.00 95.12 664 GLU A O 1
ATOM 5088 N N . ILE A 1 665 ? -10.825 -2.565 -1.345 1.00 96.62 665 ILE A N 1
ATOM 5089 C CA . ILE A 1 665 ? -10.706 -2.639 0.116 1.00 96.62 665 ILE A CA 1
ATOM 5090 C C . ILE A 1 665 ? -10.738 -4.108 0.532 1.00 96.62 665 ILE A C 1
ATOM 5092 O O . ILE A 1 665 ? -11.793 -4.742 0.556 1.00 96.62 665 ILE A O 1
ATOM 5096 N N . LEU A 1 666 ? -9.572 -4.631 0.897 1.00 97.00 666 LEU A N 1
ATOM 5097 C CA . LEU A 1 666 ? -9.429 -5.945 1.512 1.00 97.00 666 LEU A CA 1
ATOM 5098 C C . LEU A 1 666 ? -9.671 -5.806 3.020 1.00 97.00 666 LEU A C 1
ATOM 5100 O O . LEU A 1 666 ? -9.190 -4.855 3.638 1.00 97.00 666 LEU A O 1
ATOM 5104 N N . VAL A 1 667 ? -10.416 -6.736 3.617 1.00 97.25 667 VAL A N 1
ATOM 5105 C CA . VAL A 1 667 ? -10.738 -6.727 5.053 1.00 97.25 667 VAL A CA 1
ATOM 5106 C C . VAL A 1 667 ? -10.395 -8.091 5.635 1.00 97.25 667 VAL A C 1
ATOM 5108 O O . VAL A 1 667 ? -11.019 -9.082 5.262 1.00 97.25 667 VAL A O 1
ATOM 5111 N N . ASP A 1 668 ? -9.405 -8.118 6.528 1.00 97.50 668 ASP A N 1
ATOM 5112 C CA . ASP A 1 668 ? -8.809 -9.329 7.097 1.00 97.50 668 ASP A CA 1
ATOM 5113 C C . ASP A 1 668 ? -9.132 -9.442 8.595 1.00 97.50 668 ASP A C 1
ATOM 5115 O O . ASP A 1 668 ? -8.447 -8.866 9.448 1.00 97.50 668 ASP A O 1
ATOM 5119 N N . CYS A 1 669 ? -10.190 -10.190 8.909 1.00 97.31 669 CYS A N 1
ATOM 5120 C CA . CYS A 1 669 ? -10.575 -10.585 10.267 1.00 97.31 669 CYS A CA 1
ATOM 5121 C C . CYS A 1 669 ? -9.700 -11.732 10.808 1.00 97.31 669 CYS A C 1
ATOM 5123 O O . CYS A 1 669 ? -8.900 -12.319 10.075 1.00 97.31 669 CYS A O 1
ATOM 5125 N N . ALA A 1 670 ? -9.827 -12.058 12.097 1.00 95.38 670 ALA A N 1
ATOM 5126 C CA . ALA A 1 670 ? -9.003 -13.048 12.803 1.00 95.38 670 ALA A CA 1
ATOM 5127 C C . ALA A 1 670 ? -9.015 -14.448 12.156 1.00 95.38 670 ALA A C 1
ATOM 5129 O O . ALA A 1 670 ? -8.016 -15.164 12.196 1.00 95.38 670 ALA A O 1
ATOM 5130 N N . ASN A 1 671 ? -10.129 -14.811 11.519 1.00 95.38 671 ASN A N 1
ATOM 5131 C CA . ASN A 1 671 ? -10.335 -16.047 10.766 1.00 95.38 671 ASN A CA 1
ATOM 5132 C C . ASN A 1 671 ? -9.993 -15.950 9.263 1.00 95.38 671 ASN A C 1
ATOM 5134 O O . ASN A 1 671 ? -10.183 -16.924 8.541 1.00 95.38 671 ASN A O 1
ATOM 5138 N N . SER A 1 672 ? -9.474 -14.818 8.777 1.00 96.25 672 SER A N 1
ATOM 5139 C CA . SER A 1 672 ? -8.986 -14.703 7.395 1.00 96.25 672 SER A CA 1
ATOM 5140 C C . SER A 1 672 ? -7.688 -15.489 7.189 1.00 96.25 672 SER A C 1
ATOM 5142 O O . SER A 1 672 ? -6.842 -15.571 8.083 1.00 96.25 672 SER A O 1
ATOM 5144 N N . VAL A 1 673 ? -7.475 -15.990 5.968 1.00 95.12 673 VAL A N 1
ATOM 5145 C CA . VAL A 1 673 ? -6.238 -16.690 5.573 1.00 95.12 673 VAL A CA 1
ATOM 5146 C C . VAL A 1 673 ? -4.992 -15.834 5.855 1.00 95.12 673 VAL A C 1
ATOM 5148 O O . VAL A 1 673 ? -3.968 -16.355 6.292 1.00 95.12 673 VAL A O 1
ATOM 5151 N N . PHE A 1 674 ? -5.078 -14.508 5.685 1.00 95.38 674 PHE A N 1
ATOM 5152 C CA . PHE A 1 674 ? -3.975 -13.586 5.971 1.00 95.38 674 PHE A CA 1
ATOM 5153 C C . PHE A 1 674 ? -3.548 -13.597 7.448 1.00 95.38 674 PHE A C 1
ATOM 5155 O O . PHE A 1 674 ? -2.351 -13.544 7.731 1.00 95.38 674 PHE A O 1
ATOM 5162 N N . LEU A 1 675 ? -4.492 -13.685 8.394 1.00 94.69 675 LEU A N 1
ATOM 5163 C CA . LEU A 1 675 ? -4.177 -13.730 9.827 1.00 94.69 675 LEU A CA 1
ATOM 5164 C C . LEU A 1 675 ? -3.965 -15.147 10.376 1.00 94.69 675 LEU A C 1
ATOM 5166 O O . LEU A 1 675 ? -3.167 -15.298 11.302 1.00 94.69 675 LEU A O 1
ATOM 5170 N N . GLN A 1 676 ? -4.592 -16.167 9.785 1.00 94.50 676 GLN A N 1
ATOM 5171 C CA . GLN A 1 676 ? -4.347 -17.577 10.113 1.00 94.50 676 GLN A CA 1
ATOM 5172 C C . GLN A 1 676 ? -2.952 -18.049 9.677 1.00 94.50 676 GLN A C 1
ATOM 5174 O O . GLN A 1 676 ? -2.313 -18.821 10.395 1.00 94.50 676 GLN A O 1
ATOM 5179 N N . ASN A 1 677 ? -2.442 -17.561 8.539 1.00 93.31 677 ASN A N 1
ATOM 5180 C CA . ASN A 1 677 ? -1.070 -17.824 8.104 1.00 93.31 677 ASN A CA 1
ATOM 5181 C C . ASN A 1 677 ? -0.070 -17.410 9.193 1.00 93.31 677 ASN A C 1
ATOM 5183 O O . ASN A 1 677 ? -0.150 -16.300 9.727 1.00 93.31 677 ASN A O 1
ATOM 5187 N N . GLN A 1 678 ? 0.899 -18.275 9.510 1.00 92.88 678 GLN A N 1
ATOM 5188 C CA . GLN A 1 678 ? 1.902 -17.981 10.537 1.00 92.88 678 GLN A CA 1
ATOM 5189 C C . GLN A 1 678 ? 2.687 -16.702 10.208 1.00 92.88 678 GLN A C 1
ATOM 5191 O O . GLN A 1 678 ? 2.948 -16.386 9.047 1.00 92.88 678 GLN A O 1
ATOM 5196 N N . VAL A 1 679 ? 3.074 -15.954 11.244 1.00 95.31 679 VAL A N 1
ATOM 5197 C CA . VAL A 1 679 ? 3.978 -14.807 11.086 1.00 95.31 679 VAL A CA 1
ATOM 5198 C C . VAL A 1 679 ? 5.358 -15.349 10.692 1.00 95.31 679 VAL A C 1
ATOM 5200 O O . VAL A 1 679 ? 5.915 -16.130 11.466 1.00 95.31 679 VAL A O 1
ATOM 5203 N N . PRO A 1 680 ? 5.936 -14.963 9.540 1.00 96.00 680 PRO A N 1
ATOM 5204 C CA . PRO A 1 680 ? 7.221 -15.507 9.118 1.00 96.00 680 PRO A CA 1
ATOM 5205 C C . PRO A 1 680 ? 8.365 -15.084 10.062 1.00 96.00 680 PRO A C 1
ATOM 5207 O O . PRO A 1 680 ? 8.305 -14.004 10.671 1.00 96.00 680 PRO A O 1
ATOM 5210 N N . PRO A 1 681 ? 9.425 -15.912 10.180 1.00 96.62 681 PRO A N 1
ATOM 5211 C CA . PRO A 1 681 ? 10.649 -15.543 10.888 1.00 96.62 681 PRO A CA 1
ATOM 5212 C C . PRO A 1 681 ? 11.332 -14.353 10.201 1.00 96.62 681 PRO A C 1
ATOM 5214 O O . PRO A 1 681 ? 11.084 -14.088 9.023 1.00 96.62 681 PRO A O 1
ATOM 5217 N N . LEU A 1 682 ? 12.194 -13.635 10.931 1.00 96.75 682 LEU A N 1
ATOM 5218 C CA . LEU A 1 682 ? 12.765 -12.360 10.473 1.00 96.75 682 LEU A CA 1
ATOM 5219 C C . LEU A 1 682 ? 13.438 -12.443 9.101 1.00 96.75 682 LEU A C 1
ATOM 5221 O O . LEU A 1 682 ? 13.189 -11.575 8.274 1.00 96.75 682 LEU A O 1
ATOM 5225 N N . ASP A 1 683 ? 14.224 -13.482 8.827 1.00 95.00 683 ASP A N 1
ATOM 5226 C CA . ASP A 1 683 ? 14.980 -13.583 7.572 1.00 95.00 683 ASP A CA 1
ATOM 5227 C C . ASP A 1 683 ? 14.050 -13.734 6.357 1.00 95.00 683 ASP A C 1
ATOM 5229 O O . ASP A 1 683 ? 14.200 -13.032 5.356 1.00 95.00 683 ASP A O 1
ATOM 5233 N N . ALA A 1 684 ? 13.015 -14.573 6.482 1.00 96.56 684 ALA A N 1
ATOM 5234 C CA . ALA A 1 684 ? 11.971 -14.722 5.469 1.00 96.56 684 ALA A CA 1
ATOM 5235 C C . ALA A 1 684 ? 11.110 -13.452 5.348 1.00 96.56 684 ALA A C 1
ATOM 5237 O O . ALA A 1 684 ? 10.784 -13.025 4.241 1.00 96.56 684 ALA A O 1
ATOM 5238 N N . ALA A 1 685 ? 10.787 -12.804 6.473 1.00 97.19 685 ALA A N 1
ATOM 5239 C CA . ALA A 1 685 ? 10.064 -11.537 6.481 1.00 97.19 685 ALA A CA 1
ATOM 5240 C C . ALA A 1 685 ? 10.865 -10.427 5.781 1.00 97.19 685 ALA A C 1
ATOM 5242 O O . ALA A 1 685 ? 10.304 -9.688 4.982 1.00 97.19 685 ALA A O 1
ATOM 5243 N N . PHE A 1 686 ? 12.173 -10.313 6.016 1.00 96.88 686 PHE A N 1
ATOM 5244 C CA . PHE A 1 686 ? 13.027 -9.315 5.369 1.00 96.88 686 PHE A CA 1
ATOM 5245 C C . PHE A 1 686 ? 13.240 -9.621 3.881 1.00 96.88 686 PHE A C 1
ATOM 5247 O O . PHE A 1 686 ? 13.179 -8.700 3.068 1.00 96.88 686 PHE A O 1
ATOM 5254 N N . ALA A 1 687 ? 13.400 -10.892 3.494 1.00 94.12 687 ALA A N 1
ATOM 5255 C CA . ALA A 1 687 ? 13.429 -11.292 2.086 1.00 94.12 687 ALA A CA 1
ATOM 5256 C C . ALA A 1 687 ? 12.134 -10.887 1.353 1.00 94.12 687 ALA A C 1
ATOM 5258 O O . ALA A 1 687 ? 12.190 -10.260 0.295 1.00 94.12 687 ALA A O 1
ATOM 5259 N N . ASN A 1 688 ? 10.972 -11.151 1.959 1.00 95.25 688 ASN A N 1
ATOM 5260 C CA . ASN A 1 688 ? 9.664 -10.759 1.433 1.00 95.25 688 ASN A CA 1
ATOM 5261 C C . ASN A 1 688 ? 9.502 -9.232 1.363 1.00 95.25 688 ASN A C 1
ATOM 5263 O O . ASN A 1 688 ? 9.182 -8.681 0.307 1.00 95.25 688 ASN A O 1
ATOM 5267 N N . LEU A 1 689 ? 9.774 -8.526 2.463 1.00 95.88 689 LEU A N 1
ATOM 5268 C CA . LEU A 1 689 ? 9.635 -7.071 2.560 1.00 95.88 689 LEU A CA 1
ATOM 5269 C C . LEU A 1 689 ? 10.596 -6.316 1.634 1.00 95.88 689 LEU A C 1
ATOM 5271 O O . LEU A 1 689 ? 10.298 -5.181 1.276 1.00 95.88 689 LEU A O 1
ATOM 5275 N N . PHE A 1 690 ? 11.711 -6.918 1.215 1.00 92.00 690 PHE A N 1
ATOM 5276 C CA . PHE A 1 690 ? 12.664 -6.307 0.285 1.00 92.00 690 PHE A CA 1
ATOM 5277 C C . PHE A 1 690 ? 12.610 -6.888 -1.149 1.00 92.00 690 PHE A C 1
ATOM 5279 O O . PHE A 1 690 ? 13.442 -6.525 -1.990 1.00 92.00 690 PHE A O 1
ATOM 5286 N N . ARG A 1 691 ? 11.638 -7.759 -1.460 1.00 88.81 691 ARG A N 1
ATOM 5287 C CA . ARG A 1 691 ? 11.325 -8.215 -2.829 1.00 88.81 691 ARG A CA 1
ATOM 5288 C C . ARG A 1 691 ? 10.828 -7.048 -3.686 1.00 88.81 691 ARG A C 1
ATOM 5290 O O . ARG A 1 691 ? 10.067 -6.213 -3.205 1.00 88.81 691 ARG A O 1
ATOM 5297 N N . ASP A 1 692 ? 11.201 -7.022 -4.965 1.00 85.69 692 ASP A N 1
ATOM 5298 C CA . ASP A 1 692 ? 10.554 -6.146 -5.947 1.00 85.69 692 ASP A CA 1
ATOM 5299 C C . ASP A 1 692 ? 9.305 -6.826 -6.532 1.00 85.69 692 ASP A C 1
ATOM 5301 O O . ASP A 1 692 ? 9.394 -7.638 -7.450 1.00 85.69 692 ASP A O 1
ATOM 5305 N N . THR A 1 693 ? 8.133 -6.491 -5.990 1.00 88.88 693 THR A N 1
ATOM 5306 C CA . THR A 1 693 ? 6.832 -7.047 -6.416 1.00 88.88 693 THR A CA 1
ATOM 5307 C C . THR A 1 693 ? 6.364 -6.545 -7.786 1.00 88.88 693 THR A C 1
ATOM 5309 O O . THR A 1 693 ? 5.365 -7.031 -8.317 1.00 88.88 693 THR A O 1
ATOM 5312 N N . ASN A 1 694 ? 7.077 -5.594 -8.404 1.00 85.50 694 ASN A N 1
ATOM 5313 C CA . ASN A 1 694 ? 6.790 -5.175 -9.778 1.00 85.50 694 ASN A CA 1
ATOM 5314 C C . ASN A 1 694 ? 7.134 -6.272 -10.800 1.00 85.50 694 ASN A C 1
ATOM 5316 O O . ASN A 1 694 ? 6.440 -6.388 -11.810 1.00 85.50 694 ASN A O 1
ATOM 5320 N N . LEU A 1 695 ? 8.145 -7.107 -10.519 1.00 86.94 695 LEU A N 1
ATOM 5321 C CA . LEU A 1 695 ? 8.537 -8.247 -11.362 1.00 86.94 695 LEU A CA 1
ATOM 5322 C C . LEU A 1 695 ? 7.375 -9.230 -11.584 1.00 86.94 695 LEU A C 1
ATOM 5324 O O . LEU A 1 695 ? 7.201 -9.767 -12.680 1.00 86.94 695 LEU A O 1
ATOM 5328 N N . ASP A 1 696 ? 6.532 -9.389 -10.563 1.00 87.00 696 ASP A N 1
ATOM 5329 C CA . ASP A 1 696 ? 5.367 -10.283 -10.541 1.00 87.00 696 ASP A CA 1
ATOM 5330 C C . ASP A 1 696 ? 4.192 -9.766 -11.399 1.00 87.00 696 ASP A C 1
ATOM 5332 O O . ASP A 1 696 ? 3.168 -10.430 -11.542 1.00 87.00 696 ASP A O 1
ATOM 5336 N N . ARG A 1 697 ? 4.325 -8.554 -11.957 1.00 86.06 697 ARG A N 1
ATOM 5337 C CA . ARG A 1 697 ? 3.270 -7.792 -12.653 1.00 86.06 697 ARG A CA 1
ATOM 5338 C C . ARG A 1 697 ? 3.673 -7.378 -14.070 1.00 86.06 697 ARG A C 1
ATOM 5340 O O . ARG A 1 697 ? 2.912 -6.704 -14.767 1.00 86.06 697 ARG A O 1
ATOM 5347 N N . LEU A 1 698 ? 4.877 -7.771 -14.482 1.00 91.12 698 LEU A N 1
ATOM 5348 C CA . LEU A 1 698 ? 5.379 -7.655 -15.844 1.00 91.12 698 LEU A CA 1
ATOM 5349 C C . LEU A 1 698 ? 4.542 -8.531 -16.779 1.00 91.12 698 LEU A C 1
ATOM 5351 O O . LEU A 1 698 ? 4.379 -9.726 -16.531 1.00 91.12 698 LEU A O 1
ATOM 5355 N N . THR A 1 699 ? 4.030 -7.945 -17.857 1.00 95.88 699 THR A N 1
ATOM 5356 C CA . THR A 1 699 ? 3.190 -8.643 -18.837 1.00 95.88 699 THR A CA 1
ATOM 5357 C C . THR A 1 699 ? 3.948 -9.757 -19.580 1.00 95.88 699 THR A C 1
ATOM 5359 O O . THR A 1 699 ? 5.172 -9.686 -19.699 1.00 95.88 699 THR A O 1
ATOM 5362 N N . PRO A 1 700 ? 3.255 -10.770 -20.149 1.00 96.12 700 PRO A N 1
ATOM 5363 C CA . PRO A 1 700 ? 3.885 -11.853 -20.930 1.00 96.12 700 PRO A CA 1
ATOM 5364 C C . PRO A 1 700 ? 4.602 -11.398 -22.215 1.00 96.12 700 PRO A C 1
ATOM 5366 O O . PRO A 1 700 ? 5.233 -12.195 -22.908 1.00 96.12 700 PRO A O 1
ATOM 5369 N N . THR A 1 701 ? 4.465 -10.125 -22.575 1.00 97.25 701 THR A N 1
ATOM 5370 C CA . THR A 1 701 ? 5.188 -9.447 -23.654 1.00 97.25 701 THR A CA 1
ATOM 5371 C C . THR A 1 701 ? 5.682 -8.115 -23.111 1.00 97.25 701 THR A C 1
ATOM 5373 O O . THR A 1 701 ? 4.936 -7.448 -22.389 1.00 97.25 701 THR A O 1
ATOM 5376 N N . LEU A 1 702 ? 6.933 -7.763 -23.402 1.00 97.88 702 LEU A N 1
ATOM 5377 C CA . LEU A 1 702 ? 7.604 -6.566 -22.903 1.00 97.88 702 LEU A CA 1
ATOM 5378 C C . LEU A 1 702 ? 8.102 -5.702 -24.052 1.00 97.88 702 LEU A C 1
ATOM 5380 O O . LEU A 1 702 ? 8.823 -6.175 -24.927 1.00 97.88 702 LEU A O 1
ATOM 5384 N N . ASN A 1 703 ? 7.770 -4.417 -23.977 1.00 98.31 703 ASN A N 1
ATOM 5385 C CA . ASN A 1 703 ? 8.251 -3.393 -24.892 1.00 98.31 703 ASN A CA 1
ATOM 5386 C C . ASN A 1 703 ? 9.553 -2.780 -24.345 1.00 98.31 703 ASN A C 1
ATOM 5388 O O . ASN A 1 703 ? 9.585 -2.289 -23.213 1.00 98.31 703 ASN A O 1
ATOM 5392 N N . LEU A 1 704 ? 10.636 -2.824 -25.118 1.00 97.69 704 LEU A N 1
ATOM 5393 C CA . LEU A 1 704 ? 11.972 -2.413 -24.685 1.00 97.69 704 LEU A CA 1
ATOM 5394 C C . LEU A 1 704 ? 12.267 -0.962 -25.103 1.00 97.69 704 LEU A C 1
ATOM 5396 O O . LEU A 1 704 ? 12.343 -0.654 -26.292 1.00 97.69 704 LEU A O 1
ATOM 5400 N N . GLU A 1 705 ? 12.496 -0.060 -24.140 1.00 95.94 705 GLU A N 1
ATOM 5401 C CA . GLU A 1 705 ? 13.055 1.267 -24.443 1.00 95.94 705 GLU A CA 1
ATOM 5402 C C . GLU A 1 705 ? 14.517 1.137 -24.911 1.00 95.94 705 GLU A C 1
ATOM 5404 O O . GLU A 1 705 ? 15.275 0.299 -24.418 1.00 95.94 705 GLU A O 1
ATOM 5409 N N . LEU A 1 706 ? 14.948 2.043 -25.794 1.00 94.31 706 LEU A N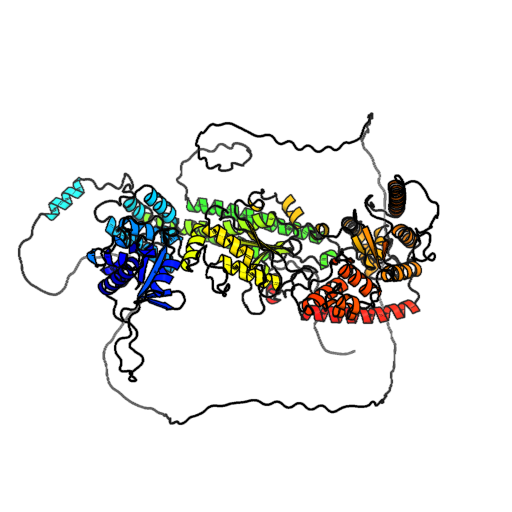 1
ATOM 5410 C CA . LEU A 1 706 ? 16.324 2.196 -26.283 1.00 94.31 706 LEU A CA 1
ATOM 5411 C C . LEU A 1 706 ? 17.405 2.052 -25.192 1.00 94.31 706 LEU A C 1
ATOM 5413 O O . LEU A 1 706 ? 18.452 1.460 -25.445 1.00 94.31 706 LEU A O 1
ATOM 5417 N N . THR A 1 707 ? 17.175 2.572 -23.978 1.00 92.50 707 THR A N 1
ATOM 5418 C CA . THR A 1 707 ? 18.168 2.491 -22.889 1.00 92.50 707 THR A CA 1
ATOM 5419 C C . THR A 1 707 ? 18.413 1.065 -22.393 1.00 92.50 707 THR A C 1
ATOM 5421 O O . THR A 1 707 ? 19.523 0.761 -21.957 1.00 92.50 707 THR A O 1
ATOM 5424 N N . ILE A 1 708 ? 17.415 0.185 -22.512 1.00 95.25 708 ILE A N 1
ATOM 5425 C CA . ILE A 1 708 ? 17.526 -1.238 -22.189 1.00 95.25 708 ILE A CA 1
ATOM 5426 C C . ILE A 1 708 ? 18.307 -1.951 -23.281 1.00 95.25 708 ILE A C 1
ATOM 5428 O O . ILE A 1 708 ? 19.301 -2.596 -22.970 1.00 95.25 708 ILE A O 1
ATOM 5432 N N . LEU A 1 709 ? 17.929 -1.762 -24.549 1.00 95.56 709 LEU A N 1
ATOM 5433 C CA . LEU A 1 709 ? 18.619 -2.373 -25.690 1.00 95.56 709 LEU A CA 1
ATOM 5434 C C . LEU A 1 709 ? 20.117 -2.038 -25.691 1.00 95.56 709 LEU A C 1
ATOM 5436 O O . LEU A 1 709 ? 20.945 -2.941 -25.729 1.00 95.56 709 LEU A O 1
ATOM 5440 N N . LEU A 1 710 ? 20.477 -0.755 -25.550 1.00 95.12 710 LEU A N 1
ATOM 5441 C CA . LEU A 1 710 ? 21.879 -0.317 -25.483 1.00 95.12 710 LEU A CA 1
ATOM 5442 C C . LEU A 1 710 ? 22.628 -0.886 -24.265 1.00 95.12 710 LEU A C 1
ATOM 5444 O O . LEU A 1 710 ? 23.835 -1.110 -24.340 1.00 95.12 710 LEU A O 1
ATOM 5448 N N . SER A 1 711 ? 21.934 -1.136 -23.151 1.00 93.75 711 SER A N 1
ATOM 5449 C CA . SER A 1 711 ? 22.543 -1.735 -21.958 1.00 93.75 711 SER A CA 1
ATOM 5450 C C . SER A 1 711 ? 22.694 -3.258 -22.056 1.00 93.75 711 SER A C 1
ATOM 5452 O O . SER A 1 711 ? 23.642 -3.790 -21.491 1.00 93.75 711 SER A O 1
ATOM 5454 N N . LEU A 1 712 ? 21.800 -3.944 -22.782 1.00 94.88 712 LEU A N 1
ATOM 5455 C CA . LEU A 1 712 ? 21.827 -5.394 -23.039 1.00 94.88 712 LEU A CA 1
ATOM 5456 C C . LEU A 1 712 ? 22.896 -5.830 -24.053 1.00 94.88 712 LEU A C 1
ATOM 5458 O O . LEU A 1 712 ? 23.113 -7.024 -24.218 1.00 94.88 712 LEU A O 1
ATOM 5462 N N . VAL A 1 713 ? 23.526 -4.891 -24.765 1.00 95.88 713 VAL A N 1
ATOM 5463 C CA . VAL A 1 713 ? 24.584 -5.204 -25.745 1.00 95.88 713 VAL A CA 1
ATOM 5464 C C . VAL A 1 713 ? 25.934 -4.581 -25.407 1.00 95.88 713 VAL A C 1
ATOM 5466 O O . VAL A 1 713 ? 26.938 -4.996 -25.978 1.00 95.88 713 VAL A O 1
ATOM 5469 N N . SER A 1 714 ? 25.995 -3.624 -24.477 1.00 95.44 714 SER A N 1
ATOM 5470 C CA . SER A 1 714 ? 27.236 -2.935 -24.103 1.00 95.44 714 SER A CA 1
ATOM 5471 C C . SER A 1 714 ? 28.259 -3.870 -23.460 1.00 95.44 714 SER A C 1
ATOM 5473 O O . SER A 1 714 ? 27.928 -4.593 -22.521 1.00 95.44 714 SER A O 1
ATOM 5475 N N . ASP A 1 715 ? 29.529 -3.770 -23.867 1.00 95.69 715 ASP A N 1
ATOM 5476 C CA . ASP A 1 715 ? 30.619 -4.541 -23.247 1.00 95.69 715 ASP A CA 1
ATOM 5477 C C . ASP A 1 715 ? 30.703 -4.330 -21.721 1.00 95.69 715 ASP A C 1
ATOM 5479 O O . ASP A 1 715 ? 31.072 -5.247 -21.000 1.00 95.69 715 ASP A O 1
ATOM 5483 N N . ILE A 1 716 ? 30.296 -3.161 -21.202 1.00 94.31 716 ILE A N 1
ATOM 5484 C CA . ILE A 1 716 ? 30.305 -2.854 -19.754 1.00 94.31 716 ILE A CA 1
ATOM 5485 C C . ILE A 1 716 ? 29.356 -3.776 -18.959 1.00 94.31 716 ILE A C 1
ATOM 5487 O O . ILE A 1 716 ? 29.551 -3.957 -17.762 1.00 94.31 716 ILE A O 1
ATOM 5491 N N . ALA A 1 717 ? 28.346 -4.371 -19.601 1.00 93.19 717 ALA A N 1
ATOM 5492 C CA . ALA A 1 717 ? 27.464 -5.361 -18.981 1.00 93.19 717 ALA A CA 1
ATOM 5493 C C . ALA A 1 717 ? 27.982 -6.809 -19.111 1.00 93.19 717 ALA A C 1
ATOM 5495 O O . ALA A 1 717 ? 27.456 -7.698 -18.447 1.00 93.19 717 ALA A O 1
ATOM 5496 N N . HIS A 1 718 ? 28.980 -7.058 -19.966 1.00 95.94 718 HIS A N 1
ATOM 5497 C CA . HIS A 1 718 ? 29.329 -8.398 -20.457 1.00 95.94 718 HIS A CA 1
ATOM 5498 C C . HIS A 1 718 ? 30.819 -8.759 -20.385 1.00 95.94 718 HIS A C 1
ATOM 5500 O O . HIS A 1 718 ? 31.156 -9.921 -20.601 1.00 95.94 718 HIS A O 1
ATOM 5506 N N . ALA A 1 719 ? 31.701 -7.811 -20.071 1.00 93.81 719 ALA A N 1
ATOM 5507 C CA . ALA A 1 719 ? 33.145 -7.992 -19.973 1.00 93.81 719 ALA A CA 1
ATOM 5508 C C . ALA A 1 719 ? 33.757 -7.033 -18.931 1.00 93.81 719 ALA A C 1
ATOM 5510 O O . ALA A 1 719 ? 33.124 -6.076 -18.485 1.00 93.81 719 ALA A O 1
ATOM 5511 N N . GLN A 1 720 ? 35.008 -7.283 -18.536 1.00 92.88 720 GLN A N 1
ATOM 5512 C CA . GLN A 1 720 ? 35.775 -6.358 -17.695 1.00 92.88 720 GLN A CA 1
ATOM 5513 C C . GLN A 1 720 ? 36.386 -5.266 -18.585 1.00 92.88 720 GLN A C 1
ATOM 5515 O O . GLN A 1 720 ? 37.152 -5.574 -19.495 1.00 92.88 720 GLN A O 1
ATOM 5520 N N . ILE A 1 721 ? 36.021 -4.002 -18.347 1.00 93.31 721 ILE A N 1
ATOM 5521 C CA . ILE A 1 721 ? 36.383 -2.871 -19.216 1.00 93.31 721 ILE A CA 1
ATOM 5522 C C . ILE A 1 721 ? 37.373 -1.945 -18.519 1.00 93.31 721 ILE A C 1
ATOM 5524 O O . ILE A 1 721 ? 37.032 -1.288 -17.535 1.00 93.31 721 ILE A O 1
ATOM 5528 N N . GLU A 1 722 ? 38.574 -1.840 -19.085 1.00 89.12 722 GLU A N 1
ATOM 5529 C CA . GLU A 1 722 ? 39.578 -0.872 -18.645 1.00 89.12 722 GLU A CA 1
ATOM 5530 C C . GLU A 1 722 ? 39.123 0.579 -18.917 1.00 89.12 722 GLU A C 1
ATOM 5532 O O . GLU A 1 722 ? 38.634 0.878 -20.016 1.00 89.12 722 GLU A O 1
ATOM 5537 N N . PRO A 1 723 ? 39.268 1.505 -17.949 1.00 90.62 723 PRO A N 1
ATOM 5538 C CA . PRO A 1 723 ? 38.969 2.922 -18.136 1.00 90.62 723 PRO A CA 1
ATOM 5539 C C . PRO A 1 723 ? 39.819 3.590 -19.230 1.00 90.62 723 PRO A C 1
ATOM 5541 O O . PRO A 1 723 ? 41.042 3.630 -19.136 1.00 90.62 723 PRO A O 1
ATOM 5544 N N . MET A 1 724 ? 39.166 4.195 -20.226 1.00 88.00 724 MET A N 1
ATOM 5545 C CA . MET A 1 724 ? 39.820 4.953 -21.303 1.00 88.00 724 MET A CA 1
ATOM 5546 C C . MET A 1 724 ? 39.671 6.468 -21.112 1.00 88.00 724 MET A C 1
ATOM 5548 O O . MET A 1 724 ? 38.623 6.944 -20.669 1.00 88.00 724 MET A O 1
ATOM 5552 N N . ASP A 1 725 ? 40.672 7.246 -21.537 1.00 84.44 725 ASP A N 1
ATOM 5553 C CA . ASP A 1 725 ? 40.731 8.710 -21.348 1.00 84.44 725 ASP A CA 1
ATOM 5554 C C . ASP A 1 725 ? 39.554 9.489 -21.970 1.00 84.44 725 ASP A C 1
ATOM 5556 O O . ASP A 1 725 ? 39.216 10.586 -21.519 1.00 84.44 725 ASP A O 1
ATOM 5560 N N . TRP A 1 726 ? 38.903 8.940 -23.004 1.00 82.12 726 TRP A N 1
ATOM 5561 C CA . TRP A 1 726 ? 37.732 9.554 -23.645 1.00 82.12 726 TRP A CA 1
ATOM 5562 C C . TRP A 1 726 ? 36.395 9.205 -22.975 1.00 82.12 726 TRP A C 1
ATOM 5564 O O . TRP A 1 726 ? 35.356 9.765 -23.343 1.00 82.12 726 TRP A O 1
ATOM 5574 N N . TYR A 1 727 ? 36.379 8.299 -21.992 1.00 85.12 727 TYR A N 1
ATOM 5575 C CA . TYR A 1 727 ? 35.148 7.915 -21.311 1.00 85.12 727 TYR A CA 1
ATOM 5576 C C . TYR A 1 727 ? 34.587 9.062 -20.468 1.00 85.12 727 TYR A C 1
ATOM 5578 O O . TYR A 1 727 ? 35.258 9.721 -19.674 1.00 85.12 727 TYR A O 1
ATOM 5586 N N . SER A 1 728 ? 33.280 9.279 -20.596 1.00 82.94 728 SER A N 1
ATOM 5587 C CA . SER A 1 728 ? 32.590 10.269 -19.776 1.00 82.94 728 SER A CA 1
ATOM 5588 C C . SER A 1 728 ? 32.564 9.855 -18.298 1.00 82.94 728 SER A C 1
ATOM 5590 O O . SER A 1 728 ? 32.489 8.669 -17.983 1.00 82.94 728 SER A O 1
ATOM 5592 N N . LYS A 1 729 ? 32.464 10.825 -17.376 1.00 80.88 729 LYS A N 1
ATOM 5593 C CA . LYS A 1 729 ? 32.232 10.566 -15.934 1.00 80.88 729 LYS A CA 1
ATOM 5594 C C . LYS A 1 729 ? 30.977 9.727 -15.631 1.00 80.88 729 LYS A C 1
ATOM 5596 O O . LYS A 1 729 ? 30.810 9.264 -14.508 1.00 80.88 729 LYS A O 1
ATOM 5601 N N . GLN A 1 730 ? 30.073 9.561 -16.598 1.00 82.81 730 GLN A N 1
ATOM 5602 C CA . GLN A 1 730 ? 28.957 8.626 -16.492 1.00 82.81 730 GLN A CA 1
ATOM 5603 C C . GLN A 1 730 ? 29.400 7.201 -16.849 1.00 82.81 730 GLN A C 1
ATOM 5605 O O . GLN A 1 730 ? 29.169 6.303 -16.053 1.00 82.81 730 GLN A O 1
ATOM 5610 N N . THR A 1 731 ? 30.089 7.020 -17.981 1.00 87.56 731 THR A N 1
ATOM 5611 C CA . THR A 1 731 ? 30.663 5.741 -18.438 1.00 87.56 731 THR A CA 1
ATOM 5612 C C . THR A 1 731 ? 31.642 5.163 -17.416 1.00 87.56 731 THR A C 1
ATOM 5614 O O . THR A 1 731 ? 31.442 4.040 -16.969 1.00 87.56 731 THR A O 1
ATOM 5617 N N . LEU A 1 732 ? 32.620 5.959 -16.963 1.00 88.88 732 LEU A N 1
ATOM 5618 C CA . LEU A 1 732 ? 33.567 5.577 -15.905 1.00 88.88 732 LEU A CA 1
ATOM 5619 C C . LEU A 1 732 ? 32.834 5.084 -14.656 1.00 88.88 732 LEU A C 1
ATOM 5621 O O . LEU A 1 732 ? 33.133 4.023 -14.128 1.00 88.88 732 LEU A O 1
ATOM 5625 N N . SER A 1 733 ? 31.797 5.807 -14.238 1.00 87.00 733 SER A N 1
ATOM 5626 C CA . SER A 1 733 ? 31.054 5.452 -13.035 1.00 87.00 733 SER A CA 1
ATOM 5627 C C . SER A 1 733 ? 30.051 4.308 -13.241 1.00 87.00 733 SER A C 1
ATOM 5629 O O . SER A 1 733 ? 29.601 3.707 -12.275 1.00 87.00 733 SER A O 1
ATOM 5631 N N . HIS A 1 734 ? 29.725 3.946 -14.486 1.00 88.81 734 HIS A N 1
ATOM 5632 C CA . HIS A 1 734 ? 29.050 2.683 -14.782 1.00 88.81 734 HIS A CA 1
ATOM 5633 C C . HIS A 1 734 ? 30.018 1.494 -14.678 1.00 88.81 734 HIS A C 1
ATOM 5635 O O . HIS A 1 734 ? 29.580 0.446 -14.217 1.00 88.81 734 HIS A O 1
ATOM 5641 N N . ILE A 1 735 ? 31.303 1.668 -15.016 1.00 91.12 735 ILE A N 1
ATOM 5642 C CA . ILE A 1 735 ? 32.366 0.674 -14.779 1.00 91.12 735 ILE A CA 1
ATOM 5643 C C . ILE A 1 735 ? 32.639 0.537 -13.267 1.00 91.12 735 ILE A C 1
ATOM 5645 O O . ILE A 1 735 ? 32.638 -0.577 -12.757 1.00 91.12 735 ILE A O 1
ATOM 5649 N N . GLU A 1 736 ? 32.755 1.647 -12.522 1.00 89.88 736 GLU A N 1
ATOM 5650 C CA . GLU A 1 736 ? 32.852 1.645 -11.044 1.00 89.88 736 GLU A CA 1
ATOM 5651 C C . GLU A 1 736 ? 31.689 0.874 -10.389 1.00 89.88 736 GLU A C 1
ATOM 5653 O O . GLU A 1 736 ? 31.913 0.034 -9.519 1.00 89.88 736 GLU A O 1
ATOM 5658 N N . ASP A 1 737 ? 30.446 1.147 -10.814 1.00 87.94 737 ASP A N 1
ATOM 5659 C CA . ASP A 1 737 ? 29.242 0.461 -10.325 1.00 87.94 737 ASP A CA 1
ATOM 5660 C C . ASP A 1 737 ? 29.253 -1.053 -10.667 1.00 87.94 737 ASP A C 1
ATOM 5662 O O . ASP A 1 737 ? 28.722 -1.842 -9.888 1.00 87.94 737 ASP A O 1
ATOM 5666 N N . GLU A 1 738 ? 29.871 -1.476 -11.782 1.00 90.69 738 GLU A N 1
ATOM 5667 C CA . GLU A 1 738 ? 29.993 -2.898 -12.166 1.00 90.69 738 GLU A CA 1
ATOM 5668 C C . GLU A 1 738 ? 31.088 -3.620 -11.366 1.00 90.69 738 GLU A C 1
ATOM 5670 O O . GLU A 1 738 ? 30.865 -4.722 -10.878 1.00 90.69 738 GLU A O 1
ATOM 5675 N N . ILE A 1 739 ? 32.244 -2.981 -11.154 1.00 90.56 739 ILE A N 1
ATOM 5676 C CA . ILE A 1 739 ? 33.321 -3.501 -10.291 1.00 90.56 739 ILE A CA 1
ATOM 5677 C C . ILE A 1 739 ? 32.823 -3.662 -8.844 1.00 90.56 739 ILE A C 1
ATOM 5679 O O . ILE A 1 739 ? 33.217 -4.594 -8.145 1.00 90.56 739 ILE A O 1
ATOM 5683 N N . HIS A 1 740 ? 31.944 -2.764 -8.388 1.00 87.81 740 HIS A N 1
ATOM 5684 C CA . HIS A 1 740 ? 31.367 -2.807 -7.046 1.00 87.81 740 HIS A CA 1
ATOM 5685 C C . HIS A 1 740 ? 30.302 -3.902 -6.865 1.00 87.81 740 HIS A C 1
ATOM 5687 O O . HIS A 1 740 ? 30.221 -4.481 -5.780 1.00 87.81 740 HIS A O 1
ATOM 5693 N N . ALA A 1 741 ? 29.501 -4.191 -7.898 1.00 86.69 741 ALA A N 1
ATOM 5694 C CA . ALA A 1 741 ? 28.440 -5.201 -7.863 1.00 86.69 741 ALA A CA 1
ATOM 5695 C C . ALA A 1 741 ? 28.388 -6.036 -9.169 1.00 86.69 741 ALA A C 1
ATOM 5697 O O . ALA A 1 741 ? 27.449 -5.875 -9.957 1.00 86.69 741 ALA A O 1
ATOM 5698 N N . PRO A 1 742 ? 29.368 -6.938 -9.400 1.00 90.56 742 PRO A N 1
ATOM 5699 C CA . PRO A 1 742 ? 29.530 -7.657 -10.668 1.00 90.56 742 PRO A CA 1
ATOM 5700 C C . PRO A 1 742 ? 28.278 -8.421 -11.114 1.00 90.56 742 PRO A C 1
ATOM 5702 O O . PRO A 1 742 ? 27.749 -9.263 -10.387 1.00 90.56 742 PRO A O 1
ATOM 5705 N N . GLY A 1 743 ? 27.790 -8.119 -12.317 1.00 88.75 743 GLY A N 1
ATOM 5706 C CA . GLY A 1 743 ? 26.655 -8.761 -12.976 1.00 88.75 743 GLY A CA 1
ATOM 5707 C C . GLY A 1 743 ? 25.284 -8.375 -12.419 1.00 88.75 743 GLY A C 1
ATOM 5708 O O . GLY A 1 743 ? 24.270 -8.689 -13.045 1.00 88.75 743 GLY A O 1
ATOM 5709 N N . ALA A 1 744 ? 25.210 -7.678 -11.280 1.00 87.62 744 ALA A N 1
ATOM 5710 C CA . ALA A 1 744 ? 23.970 -7.504 -10.522 1.00 87.62 744 ALA A CA 1
ATOM 5711 C C . ALA A 1 744 ? 22.867 -6.791 -11.326 1.00 87.62 744 ALA A C 1
ATOM 5713 O O . ALA A 1 744 ? 21.709 -7.212 -11.314 1.00 87.62 744 ALA A O 1
ATOM 5714 N N . ARG A 1 745 ? 23.224 -5.744 -12.084 1.00 87.38 745 ARG A N 1
ATOM 5715 C CA . ARG A 1 745 ? 22.273 -4.974 -12.911 1.00 87.38 745 ARG A CA 1
ATOM 5716 C C . ARG A 1 745 ? 21.740 -5.785 -14.093 1.00 87.38 745 ARG A C 1
ATOM 5718 O O . ARG A 1 745 ? 20.550 -5.696 -14.414 1.00 87.38 745 ARG A O 1
ATOM 5725 N N . LEU A 1 746 ? 22.613 -6.571 -14.730 1.00 90.88 746 LEU A N 1
ATOM 5726 C CA . LEU A 1 746 ? 22.254 -7.426 -15.859 1.00 90.88 746 LEU A CA 1
ATOM 5727 C C . LEU A 1 746 ? 21.366 -8.580 -15.386 1.00 90.88 746 LEU A C 1
ATOM 5729 O O . LEU A 1 746 ? 20.280 -8.762 -15.926 1.00 90.88 746 LEU A O 1
ATOM 5733 N N . GLN A 1 747 ? 21.752 -9.278 -14.313 1.00 89.81 747 GLN A N 1
ATOM 5734 C CA . GLN A 1 747 ? 20.960 -10.354 -13.705 1.00 89.81 747 GLN A CA 1
ATOM 5735 C C . GLN A 1 747 ? 19.578 -9.872 -13.235 1.00 89.81 747 GLN A C 1
ATOM 5737 O O . GLN A 1 747 ? 18.575 -10.538 -13.496 1.00 89.81 747 GLN A O 1
ATOM 5742 N N . HIS A 1 748 ? 19.495 -8.694 -12.607 1.00 86.62 748 HIS A N 1
ATOM 5743 C CA . HIS A 1 748 ? 18.219 -8.081 -12.219 1.00 86.62 748 HIS A CA 1
ATOM 5744 C C . HIS A 1 748 ? 17.310 -7.817 -13.432 1.00 86.62 748 HIS A C 1
ATOM 5746 O O . HIS A 1 748 ? 16.109 -8.078 -13.375 1.00 86.62 748 HIS A O 1
ATOM 5752 N N . THR A 1 749 ? 17.875 -7.380 -14.561 1.00 90.75 749 THR A N 1
ATOM 5753 C CA . THR A 1 749 ? 17.097 -7.181 -15.793 1.00 90.75 749 THR A CA 1
ATOM 5754 C C . THR A 1 749 ? 16.752 -8.501 -16.474 1.00 90.75 749 THR A C 1
ATOM 5756 O O . THR A 1 749 ? 15.622 -8.667 -16.915 1.00 90.75 749 THR A O 1
ATOM 5759 N N . TYR A 1 750 ? 17.638 -9.496 -16.478 1.00 93.31 750 TYR A N 1
ATOM 5760 C CA . TYR A 1 750 ? 17.305 -10.844 -16.939 1.00 93.31 750 TYR A CA 1
ATOM 5761 C C . TYR A 1 750 ? 16.165 -11.480 -16.127 1.00 93.31 750 TYR A C 1
ATOM 5763 O O . TYR A 1 750 ? 15.325 -12.153 -16.717 1.00 93.31 750 TYR A O 1
ATOM 5771 N N . ALA A 1 751 ? 16.038 -11.207 -14.823 1.00 90.88 751 ALA A N 1
ATOM 5772 C CA . ALA A 1 751 ? 14.865 -11.619 -14.042 1.00 90.88 751 ALA A CA 1
ATOM 5773 C C . ALA A 1 751 ? 13.552 -10.955 -14.524 1.00 90.88 751 ALA A C 1
ATOM 5775 O O . ALA A 1 751 ? 12.483 -11.571 -14.457 1.00 90.88 751 ALA A O 1
ATOM 5776 N N . ALA A 1 752 ? 13.630 -9.731 -15.056 1.00 92.00 752 ALA A N 1
ATOM 5777 C CA . ALA A 1 752 ? 12.506 -9.045 -15.689 1.00 92.00 752 ALA A CA 1
ATOM 5778 C C . ALA A 1 752 ? 12.209 -9.552 -17.115 1.00 92.00 752 ALA A C 1
ATOM 5780 O O . ALA A 1 752 ? 11.043 -9.631 -17.486 1.00 92.00 752 ALA A O 1
ATOM 5781 N N . LEU A 1 753 ? 13.227 -9.913 -17.906 1.00 95.44 753 LEU A N 1
ATOM 5782 C CA . LEU A 1 753 ? 13.069 -10.302 -19.317 1.00 95.44 753 LEU A CA 1
ATOM 5783 C C . LEU A 1 753 ? 12.767 -11.793 -19.538 1.00 95.44 753 LEU A C 1
ATOM 5785 O O . LEU A 1 753 ? 12.069 -12.134 -20.491 1.00 95.44 753 LEU A O 1
ATOM 5789 N N . ARG A 1 754 ? 13.279 -12.686 -18.683 1.00 94.25 754 ARG A N 1
ATOM 5790 C CA . ARG A 1 754 ? 13.153 -14.141 -18.867 1.00 94.25 754 ARG A CA 1
ATOM 5791 C C . ARG A 1 754 ? 11.697 -14.613 -18.935 1.00 94.25 754 ARG A C 1
ATOM 5793 O O . ARG A 1 754 ? 10.824 -14.054 -18.264 1.00 94.25 754 ARG A O 1
ATOM 5800 N N . GLY A 1 755 ? 11.447 -15.643 -19.742 1.00 94.06 755 GLY A N 1
ATOM 5801 C CA . GLY A 1 755 ? 10.141 -16.284 -19.917 1.00 94.06 755 GLY A CA 1
ATOM 5802 C C . GLY A 1 755 ? 9.075 -15.436 -20.626 1.00 94.06 755 GLY A C 1
ATOM 5803 O O . GLY A 1 755 ? 7.923 -15.862 -20.698 1.00 94.06 755 GLY A O 1
ATOM 5804 N N . ARG A 1 756 ? 9.418 -14.245 -21.134 1.00 95.69 756 ARG A N 1
ATOM 5805 C CA . ARG A 1 756 ? 8.484 -13.281 -21.742 1.00 95.69 756 ARG A CA 1
ATOM 5806 C C . ARG A 1 756 ? 8.908 -12.959 -23.172 1.00 95.69 756 ARG A C 1
ATOM 5808 O O . ARG A 1 756 ? 10.102 -12.904 -23.452 1.00 95.69 756 ARG A O 1
ATOM 5815 N N . ARG A 1 757 ? 7.938 -12.691 -24.054 1.00 96.75 757 ARG A N 1
ATOM 5816 C CA . ARG A 1 757 ? 8.219 -12.195 -25.414 1.00 96.75 757 ARG A CA 1
ATOM 5817 C C . ARG A 1 757 ? 8.814 -10.795 -25.333 1.00 96.75 757 ARG A C 1
ATOM 5819 O O . ARG A 1 757 ? 8.308 -9.965 -24.575 1.00 96.75 757 ARG A O 1
ATOM 5826 N N . LEU A 1 758 ? 9.844 -10.527 -26.124 1.00 97.88 758 LEU A N 1
ATOM 5827 C CA . LEU A 1 758 ? 10.528 -9.239 -26.158 1.00 97.88 758 LEU A CA 1
ATOM 5828 C C . LEU A 1 758 ? 10.243 -8.535 -27.483 1.00 97.88 758 LEU A C 1
ATOM 5830 O O . LEU A 1 758 ? 10.378 -9.146 -28.541 1.00 97.88 758 LEU A O 1
ATOM 5834 N N . GLU A 1 759 ? 9.868 -7.259 -27.431 1.00 97.69 759 GLU A N 1
ATOM 5835 C CA . GLU A 1 759 ? 9.647 -6.451 -28.630 1.00 97.69 759 GLU A CA 1
ATOM 5836 C C . GLU A 1 759 ? 10.063 -4.983 -28.460 1.00 97.69 759 GLU A C 1
ATOM 5838 O O . GLU A 1 759 ? 10.200 -4.482 -27.344 1.00 97.69 759 GLU A O 1
ATOM 5843 N N . CYS A 1 760 ? 10.267 -4.268 -29.565 1.00 97.69 760 CYS A N 1
ATOM 5844 C CA . CYS A 1 760 ? 10.427 -2.813 -29.581 1.00 97.69 760 CYS A CA 1
ATOM 5845 C C . CYS A 1 760 ? 9.862 -2.212 -30.881 1.00 97.69 760 CYS A C 1
ATOM 5847 O O . CYS A 1 760 ? 9.692 -2.906 -31.879 1.00 97.69 760 CYS A O 1
ATOM 5849 N N . THR A 1 761 ? 9.546 -0.915 -30.894 1.00 97.31 761 THR A N 1
ATOM 5850 C CA . THR A 1 761 ? 9.011 -0.255 -32.107 1.00 97.31 761 THR A CA 1
ATOM 5851 C C . THR A 1 761 ? 10.095 0.046 -33.144 1.00 97.31 761 THR A C 1
ATOM 5853 O O . THR A 1 761 ? 11.230 0.327 -32.756 1.00 97.31 761 THR A O 1
ATOM 5856 N N . GLN A 1 762 ? 9.734 0.112 -34.432 1.00 94.44 762 GLN A N 1
ATOM 5857 C CA . GLN A 1 762 ? 10.634 0.436 -35.551 1.00 94.44 762 GLN A CA 1
ATOM 5858 C C . GLN A 1 762 ? 11.539 1.649 -35.270 1.00 94.44 762 GLN A C 1
ATOM 5860 O O . GLN A 1 762 ? 12.738 1.589 -35.522 1.00 94.44 762 GLN A O 1
ATOM 5865 N N . GLU A 1 763 ? 11.006 2.723 -34.675 1.00 94.25 763 GLU A N 1
ATOM 5866 C CA . GLU A 1 763 ? 11.776 3.924 -34.304 1.00 94.25 763 GLU A CA 1
ATOM 5867 C C . GLU A 1 763 ? 12.843 3.678 -33.229 1.00 94.25 763 GLU A C 1
ATOM 5869 O O . GLU A 1 763 ? 13.904 4.303 -33.241 1.00 94.25 763 GLU A O 1
ATOM 5874 N N . VAL A 1 764 ? 12.580 2.759 -32.299 1.00 95.75 764 VAL A N 1
ATOM 5875 C CA . VAL A 1 764 ? 13.550 2.346 -31.277 1.00 95.75 764 VAL A CA 1
ATOM 5876 C C . VAL A 1 764 ? 14.638 1.478 -31.905 1.00 95.75 764 VAL A C 1
ATOM 5878 O O . VAL A 1 764 ? 15.810 1.714 -31.628 1.00 95.75 764 VAL A O 1
ATOM 5881 N N . ALA A 1 765 ? 14.278 0.528 -32.775 1.00 94.75 765 ALA A N 1
ATOM 5882 C CA . ALA A 1 765 ? 15.249 -0.283 -33.512 1.00 94.75 765 ALA A CA 1
ATOM 5883 C C . ALA A 1 765 ? 16.125 0.572 -34.451 1.00 94.75 765 ALA A C 1
ATOM 5885 O O . ALA A 1 765 ? 17.333 0.350 -34.534 1.00 94.75 765 ALA A O 1
ATOM 5886 N N . ARG A 1 766 ? 15.539 1.598 -35.092 1.00 91.25 766 ARG A N 1
ATOM 5887 C CA . ARG A 1 766 ? 16.228 2.581 -35.946 1.00 91.25 766 ARG A CA 1
ATOM 5888 C C . ARG A 1 766 ? 17.311 3.332 -35.159 1.00 91.25 766 ARG A C 1
ATOM 5890 O O . ARG A 1 766 ? 18.483 3.196 -35.490 1.00 91.25 766 ARG A O 1
ATOM 5897 N N . GLU A 1 767 ? 16.959 4.041 -34.077 1.00 92.62 767 GLU A N 1
ATOM 5898 C CA . GLU A 1 767 ? 17.971 4.775 -33.290 1.00 92.62 767 GLU A CA 1
ATOM 5899 C C . GLU A 1 767 ? 18.922 3.832 -32.522 1.00 92.62 767 GLU A C 1
ATOM 5901 O O . GLU A 1 767 ? 20.085 4.177 -32.328 1.00 92.62 767 GLU A O 1
ATOM 5906 N N . PHE A 1 768 ? 18.497 2.619 -32.144 1.00 93.88 768 PHE A N 1
ATOM 5907 C CA . PHE A 1 768 ? 19.399 1.606 -31.579 1.00 93.88 768 PHE A CA 1
ATOM 5908 C C . PHE A 1 768 ? 20.504 1.213 -32.565 1.00 93.88 768 PHE A C 1
ATOM 5910 O O . PHE A 1 768 ? 21.681 1.301 -32.213 1.00 93.88 768 PHE A O 1
ATOM 5917 N N . ARG A 1 769 ? 20.136 0.837 -33.798 1.00 91.69 769 ARG A N 1
ATOM 5918 C CA . ARG A 1 769 ? 21.087 0.520 -34.872 1.00 91.69 769 ARG A CA 1
ATOM 5919 C C . ARG A 1 769 ? 22.055 1.669 -35.090 1.00 91.69 769 ARG A C 1
ATOM 5921 O O . ARG A 1 769 ? 23.264 1.466 -35.068 1.00 91.69 769 ARG A O 1
ATOM 5928 N N . ASP A 1 770 ? 21.505 2.864 -35.289 1.00 89.00 770 ASP A N 1
ATOM 5929 C CA . ASP A 1 770 ? 22.277 4.031 -35.695 1.00 89.00 770 ASP A CA 1
ATOM 5930 C C . ASP A 1 770 ? 23.267 4.432 -34.589 1.00 89.00 770 ASP A C 1
ATOM 5932 O O . ASP A 1 770 ? 24.379 4.838 -34.890 1.00 89.00 770 ASP A O 1
ATOM 5936 N N . VAL A 1 771 ? 22.928 4.237 -33.308 1.00 89.25 771 VAL A N 1
ATOM 5937 C CA . VAL A 1 771 ? 23.856 4.432 -32.177 1.00 89.25 771 VAL A CA 1
ATOM 5938 C C . VAL A 1 771 ? 24.902 3.313 -32.065 1.00 89.25 771 VAL A C 1
ATOM 5940 O O . VAL A 1 771 ? 26.057 3.595 -31.739 1.00 89.25 771 VAL A O 1
ATOM 5943 N N . VAL A 1 772 ? 24.526 2.054 -32.309 1.00 9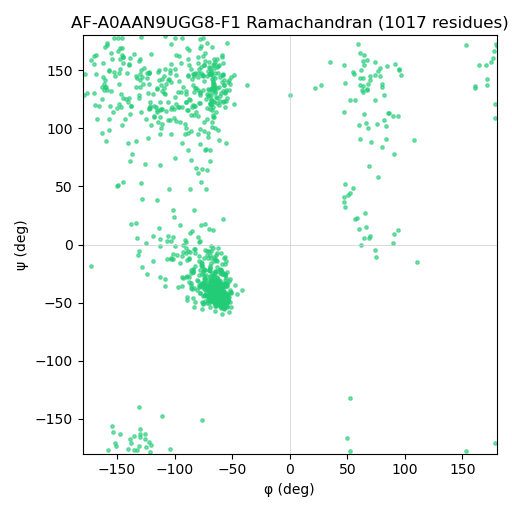0.69 772 VAL A N 1
ATOM 5944 C CA . VAL A 1 772 ? 25.442 0.903 -32.218 1.00 90.69 772 VAL A CA 1
ATOM 5945 C C . VAL A 1 772 ? 26.452 0.882 -33.366 1.00 90.69 772 VAL A C 1
ATOM 5947 O O . VAL A 1 772 ? 27.617 0.571 -33.122 1.00 90.69 772 VAL A O 1
ATOM 5950 N N . ASP A 1 773 ? 26.066 1.251 -34.588 1.00 89.12 773 ASP A N 1
ATOM 5951 C CA . ASP A 1 773 ? 26.990 1.241 -35.726 1.00 89.12 773 ASP A CA 1
ATOM 5952 C C . ASP A 1 773 ? 28.030 2.379 -35.653 1.00 89.12 773 ASP A C 1
ATOM 5954 O O . ASP A 1 773 ? 29.219 2.149 -35.887 1.00 89.12 773 ASP A O 1
ATOM 5958 N N . ASP A 1 774 ? 27.604 3.577 -35.233 1.00 85.12 774 ASP A N 1
ATOM 5959 C CA . ASP A 1 774 ? 28.442 4.781 -35.091 1.00 85.12 774 ASP A CA 1
ATOM 5960 C C . ASP A 1 774 ? 29.458 4.668 -33.929 1.00 85.12 774 ASP A C 1
ATOM 5962 O O . ASP A 1 774 ? 30.562 5.212 -34.017 1.00 85.12 774 ASP A O 1
ATOM 5966 N N . LEU A 1 775 ? 29.088 4.001 -32.818 1.00 85.81 775 LEU A N 1
ATOM 5967 C CA . LEU A 1 775 ? 29.839 4.045 -31.547 1.00 85.81 775 LEU A CA 1
ATOM 5968 C C . LEU A 1 775 ? 30.286 2.687 -30.978 1.00 85.81 775 LEU A C 1
ATOM 5970 O O . LEU A 1 775 ? 31.237 2.663 -30.189 1.00 85.81 775 LEU A O 1
ATOM 5974 N N . GLY A 1 776 ? 29.600 1.591 -31.306 1.00 89.31 776 GLY A N 1
ATOM 5975 C CA . GLY A 1 776 ? 29.824 0.277 -30.698 1.00 89.31 776 GLY A CA 1
ATOM 5976 C C . GLY A 1 776 ? 31.156 -0.368 -31.086 1.00 89.31 776 GLY A C 1
ATOM 5977 O O . GLY A 1 776 ? 31.700 -0.126 -32.163 1.00 89.31 776 GLY A O 1
ATOM 5978 N N . THR A 1 777 ? 31.677 -1.207 -30.193 1.00 92.75 777 THR A N 1
ATOM 5979 C CA . THR A 1 777 ? 32.752 -2.175 -30.476 1.00 92.75 777 THR A CA 1
ATOM 5980 C C . THR A 1 777 ? 32.227 -3.348 -31.301 1.00 92.75 777 THR A C 1
ATOM 5982 O O . THR A 1 777 ? 31.018 -3.571 -31.360 1.00 92.75 777 THR A O 1
ATOM 5985 N N . GLU A 1 778 ? 33.122 -4.136 -31.898 1.00 93.44 778 GLU A N 1
ATOM 5986 C CA . GLU A 1 778 ? 32.733 -5.329 -32.663 1.00 93.44 778 GLU A CA 1
ATOM 5987 C C . GLU A 1 778 ? 31.951 -6.339 -31.798 1.00 93.44 778 GLU A C 1
ATOM 5989 O O . GLU A 1 778 ? 30.924 -6.841 -32.241 1.00 93.44 778 GLU A O 1
ATOM 5994 N N . ASP A 1 779 ? 32.331 -6.543 -30.530 1.00 95.38 779 ASP A N 1
ATOM 5995 C CA . ASP A 1 779 ? 31.593 -7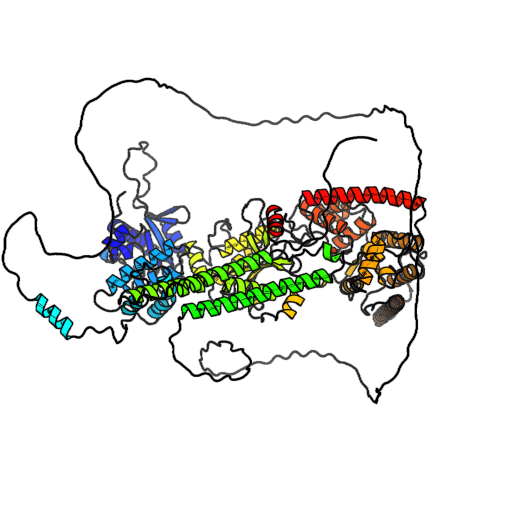.381 -29.567 1.00 95.38 779 ASP A CA 1
ATOM 5996 C C . ASP A 1 779 ? 30.186 -6.834 -29.265 1.00 95.38 779 ASP A C 1
ATOM 5998 O O . ASP A 1 779 ? 29.209 -7.584 -29.178 1.00 95.38 779 ASP A O 1
ATOM 6002 N N . THR A 1 780 ? 30.062 -5.509 -29.126 1.00 95.44 780 THR A N 1
ATOM 6003 C CA . THR A 1 780 ? 28.774 -4.823 -28.955 1.00 95.44 780 THR A CA 1
ATOM 6004 C C . THR A 1 780 ? 27.905 -4.941 -30.213 1.00 95.44 780 THR A C 1
ATOM 6006 O O . THR A 1 780 ? 26.698 -5.161 -30.095 1.00 95.44 780 THR A O 1
ATOM 6009 N N . LYS A 1 781 ? 28.495 -4.864 -31.415 1.00 95.19 781 LYS A N 1
ATOM 6010 C CA . LYS A 1 781 ? 27.797 -5.104 -32.689 1.00 95.19 781 LYS A CA 1
ATOM 6011 C C . LYS A 1 781 ? 27.375 -6.568 -32.826 1.00 95.19 781 LYS A C 1
ATOM 6013 O O . LYS A 1 781 ? 26.226 -6.825 -33.162 1.00 95.19 781 LYS A O 1
ATOM 6018 N N . ALA A 1 782 ? 28.235 -7.522 -32.476 1.00 95.56 782 ALA A N 1
ATOM 6019 C CA . ALA A 1 782 ? 27.920 -8.949 -32.492 1.00 95.56 782 ALA A CA 1
ATOM 6020 C C . ALA A 1 782 ? 26.751 -9.289 -31.550 1.00 95.56 782 ALA A C 1
ATOM 6022 O O . ALA A 1 782 ? 25.790 -9.927 -31.977 1.00 95.56 782 ALA A O 1
ATOM 6023 N N . ARG A 1 783 ? 26.748 -8.783 -30.306 1.00 96.75 783 ARG A N 1
ATOM 6024 C CA . ARG A 1 783 ? 25.582 -8.934 -29.413 1.00 96.75 783 ARG A CA 1
ATOM 6025 C C . ARG A 1 783 ? 24.329 -8.247 -29.962 1.00 96.75 783 ARG A C 1
ATOM 6027 O O . ARG A 1 783 ? 23.247 -8.804 -29.812 1.00 96.75 783 ARG A O 1
ATOM 6034 N N . ALA A 1 784 ? 24.453 -7.095 -30.628 1.00 95.50 784 ALA A N 1
ATOM 6035 C CA . ALA A 1 784 ? 23.326 -6.421 -31.281 1.00 95.50 784 ALA A CA 1
ATOM 6036 C C . ALA A 1 784 ? 22.708 -7.239 -32.428 1.00 95.50 784 ALA A C 1
ATOM 6038 O O . ALA A 1 784 ? 21.486 -7.265 -32.555 1.00 95.50 784 ALA A O 1
ATOM 6039 N N . LEU A 1 785 ? 23.526 -7.941 -33.216 1.00 94.56 785 LEU A N 1
ATOM 6040 C CA . LEU A 1 785 ? 23.059 -8.878 -34.241 1.00 94.56 785 LEU A CA 1
ATOM 6041 C C . LEU A 1 785 ? 22.307 -10.059 -33.618 1.00 94.56 785 LEU A C 1
ATOM 6043 O O . LEU A 1 785 ? 21.173 -10.338 -34.007 1.00 94.56 785 LEU A O 1
ATOM 6047 N N . ILE A 1 786 ? 22.891 -10.681 -32.589 1.00 95.44 786 ILE A N 1
ATOM 6048 C CA . ILE A 1 786 ? 22.318 -11.847 -31.904 1.00 95.44 786 ILE A CA 1
ATOM 6049 C C . ILE A 1 786 ? 20.966 -11.522 -31.249 1.00 95.44 786 ILE A C 1
ATOM 6051 O O . ILE A 1 786 ? 20.015 -12.286 -31.406 1.00 95.44 786 ILE A O 1
ATOM 6055 N N . VAL A 1 787 ? 20.823 -10.385 -30.551 1.00 94.94 787 VAL A N 1
ATOM 6056 C CA . VAL A 1 787 ? 19.543 -10.071 -29.880 1.00 94.94 787 VAL A CA 1
ATOM 6057 C C . VAL A 1 787 ? 18.390 -9.779 -30.848 1.00 94.94 787 VAL A C 1
ATOM 6059 O O . VAL A 1 787 ? 17.237 -9.847 -30.431 1.00 94.94 787 VAL A O 1
ATOM 6062 N N . PHE A 1 788 ? 18.666 -9.512 -32.128 1.00 93.25 788 PHE A N 1
ATOM 6063 C CA . PHE A 1 788 ? 17.654 -9.318 -33.175 1.00 93.25 788 PHE A CA 1
ATOM 6064 C C . PHE A 1 788 ? 17.636 -10.418 -34.256 1.00 93.25 788 PHE A C 1
ATOM 6066 O O . PHE A 1 788 ? 16.800 -10.356 -35.154 1.00 93.25 788 PHE A O 1
ATOM 6073 N N . GLY A 1 789 ? 18.515 -11.425 -34.190 1.00 90.06 789 GLY A N 1
ATOM 6074 C CA . GLY A 1 789 ? 18.587 -12.510 -35.182 1.00 90.06 789 GLY A CA 1
ATOM 6075 C C . GLY A 1 789 ? 18.997 -12.055 -36.592 1.00 90.06 789 GLY A C 1
ATOM 6076 O O . GLY A 1 789 ? 18.597 -12.667 -37.578 1.00 90.06 789 GLY A O 1
ATOM 6077 N N . CYS A 1 790 ? 19.750 -10.958 -36.706 1.00 86.06 790 CYS A N 1
ATOM 6078 C CA . CYS A 1 790 ? 20.161 -10.377 -37.992 1.00 86.06 790 CYS A CA 1
ATOM 6079 C C . CYS A 1 790 ? 21.602 -10.770 -38.353 1.00 86.06 790 CYS A C 1
ATOM 6081 O O . CYS A 1 790 ? 22.426 -10.987 -37.468 1.00 86.06 790 CYS A O 1
ATOM 6083 N N . LYS A 1 791 ? 21.924 -10.856 -39.652 1.00 76.56 791 LYS A N 1
ATOM 6084 C CA . LYS A 1 791 ? 23.260 -11.276 -40.128 1.00 76.56 791 LYS A CA 1
ATOM 6085 C C . LYS A 1 791 ? 24.275 -10.139 -40.148 1.00 76.56 791 LYS A C 1
ATOM 6087 O O . LYS A 1 791 ? 25.441 -10.351 -39.828 1.00 76.56 791 LYS A O 1
ATOM 6092 N N . ASP A 1 792 ? 23.825 -8.942 -40.503 1.00 76.00 792 ASP A N 1
ATOM 6093 C CA . ASP A 1 792 ? 24.570 -7.694 -40.379 1.00 76.00 792 ASP A CA 1
ATOM 6094 C C . ASP A 1 792 ? 23.605 -6.532 -40.049 1.00 76.00 792 ASP A C 1
ATOM 6096 O O . ASP A 1 792 ? 22.404 -6.743 -39.875 1.00 76.00 792 ASP A O 1
ATOM 6100 N N . LEU A 1 793 ? 24.133 -5.318 -39.852 1.00 71.38 793 LEU A N 1
ATOM 6101 C CA . LEU A 1 793 ? 23.345 -4.138 -39.453 1.00 71.38 793 LEU A CA 1
ATOM 6102 C C . LEU A 1 793 ? 22.769 -3.349 -40.653 1.00 71.38 793 LEU A C 1
ATOM 6104 O O . LEU A 1 793 ? 22.039 -2.377 -40.447 1.00 71.38 793 LEU A O 1
ATOM 6108 N N . GLN A 1 794 ? 23.120 -3.722 -41.888 1.00 59.75 794 GLN A N 1
ATOM 6109 C CA . GLN A 1 794 ? 22.793 -3.035 -43.145 1.00 59.75 794 GLN A CA 1
ATOM 6110 C C . GLN A 1 794 ? 21.750 -3.790 -43.987 1.00 59.75 794 GLN A C 1
ATOM 6112 O O . GLN A 1 794 ? 20.934 -3.131 -44.639 1.00 59.75 794 GLN A O 1
ATOM 6117 N N . GLU A 1 795 ? 21.688 -5.128 -43.904 1.00 57.19 795 GLU A N 1
ATOM 6118 C CA . GLU A 1 795 ? 20.436 -5.890 -44.031 1.00 57.19 795 GLU A CA 1
ATOM 6119 C C . GLU A 1 795 ? 19.466 -5.335 -42.979 1.00 57.19 795 GLU A C 1
ATOM 6121 O O . GLU A 1 795 ? 19.445 -5.739 -41.818 1.00 57.19 795 GLU A O 1
ATOM 6126 N N . GLY A 1 796 ? 18.735 -4.288 -43.361 1.00 49.75 796 GLY A N 1
ATOM 6127 C CA . GLY A 1 796 ? 17.981 -3.496 -42.405 1.00 49.75 796 GLY A CA 1
ATOM 6128 C C . GLY A 1 796 ? 16.919 -4.324 -41.690 1.00 49.75 796 GLY A C 1
ATOM 6129 O O . GLY A 1 796 ? 16.349 -5.250 -42.257 1.00 49.75 796 GLY A O 1
ATOM 6130 N N . PHE A 1 797 ? 16.564 -3.879 -40.484 1.00 53.75 797 PHE A N 1
ATOM 6131 C CA . PHE A 1 797 ? 15.461 -4.364 -39.642 1.00 53.75 797 PHE A CA 1
ATOM 6132 C C . PHE A 1 797 ? 14.044 -4.294 -40.280 1.00 53.75 797 PHE A C 1
ATOM 6134 O O . PHE A 1 797 ? 13.033 -4.230 -39.584 1.00 53.75 797 PHE A O 1
ATOM 6141 N N . GLY A 1 798 ? 13.943 -4.244 -41.608 1.00 42.88 798 GLY A N 1
ATOM 6142 C CA . GLY A 1 798 ? 12.715 -4.309 -42.380 1.00 42.88 798 GLY A CA 1
ATOM 6143 C C . GLY A 1 798 ? 12.364 -5.742 -42.774 1.00 42.88 798 GLY A C 1
ATOM 6144 O O . GLY A 1 798 ? 12.746 -6.199 -43.843 1.00 42.88 798 GLY A O 1
ATOM 6145 N N . ILE A 1 799 ? 11.510 -6.365 -41.961 1.00 44.31 799 ILE A N 1
ATOM 6146 C CA . ILE A 1 799 ? 10.598 -7.449 -42.356 1.00 44.31 799 ILE A CA 1
ATOM 6147 C C . ILE A 1 799 ? 11.282 -8.719 -42.903 1.00 44.31 799 ILE A C 1
ATOM 6149 O O . ILE A 1 799 ? 11.360 -8.942 -44.114 1.00 44.31 799 ILE A O 1
ATOM 6153 N N . THR A 1 800 ? 11.591 -9.660 -42.007 1.00 36.41 800 THR A N 1
ATOM 6154 C CA . THR A 1 800 ? 11.725 -11.080 -42.368 1.00 36.41 800 THR A CA 1
ATOM 6155 C C . THR A 1 800 ? 10.381 -11.588 -42.902 1.00 36.41 800 THR A C 1
ATOM 6157 O O . THR A 1 800 ? 9.521 -12.039 -42.144 1.00 36.41 800 THR A O 1
ATOM 6160 N N . ARG A 1 801 ? 10.158 -11.490 -44.220 1.00 37.69 801 ARG A N 1
ATOM 6161 C CA . ARG A 1 801 ? 8.955 -12.015 -44.884 1.00 37.69 801 ARG A CA 1
ATOM 6162 C C . ARG A 1 801 ? 8.966 -13.546 -44.877 1.00 37.69 801 ARG A C 1
ATOM 6164 O O . ARG A 1 801 ? 9.236 -14.176 -45.897 1.00 37.69 801 ARG A O 1
ATOM 6171 N N . SER A 1 802 ? 8.560 -14.140 -43.756 1.00 36.19 802 SER A N 1
ATOM 6172 C CA . SER A 1 802 ? 8.048 -15.516 -43.709 1.00 36.19 802 SER A CA 1
ATOM 6173 C C . SER A 1 802 ? 6.657 -15.568 -44.362 1.00 36.19 802 SER A C 1
ATOM 6175 O O . SER A 1 802 ? 5.632 -15.742 -43.715 1.00 36.19 802 SER A O 1
ATOM 6177 N N . ASN A 1 803 ? 6.642 -15.277 -45.662 1.00 34.88 803 ASN A N 1
ATOM 6178 C CA . ASN A 1 803 ? 5.502 -15.321 -46.574 1.00 34.88 803 ASN A CA 1
ATOM 6179 C C . ASN A 1 803 ? 6.036 -15.669 -47.974 1.00 34.88 803 ASN A C 1
ATOM 6181 O O . ASN A 1 803 ? 5.769 -14.987 -48.964 1.00 34.88 803 ASN A O 1
ATOM 6185 N N . HIS A 1 804 ? 6.821 -16.749 -48.041 1.00 32.25 804 HIS A N 1
ATOM 6186 C CA . HIS A 1 804 ? 6.856 -17.545 -49.259 1.00 32.25 804 HIS A CA 1
ATOM 6187 C C . HIS A 1 804 ? 5.484 -18.206 -49.380 1.00 32.25 804 HIS A C 1
ATOM 6189 O O . HIS A 1 804 ? 5.144 -19.104 -48.611 1.00 32.25 804 HIS A O 1
ATOM 6195 N N . VAL A 1 805 ? 4.669 -17.694 -50.301 1.00 35.50 805 VAL A N 1
ATOM 6196 C CA . VAL A 1 805 ? 3.429 -18.353 -50.702 1.00 35.50 805 VAL A CA 1
ATOM 6197 C C . VAL A 1 805 ? 3.828 -19.483 -51.640 1.00 35.50 805 VAL A C 1
ATOM 6199 O O . VAL A 1 805 ? 3.879 -19.302 -52.855 1.00 35.50 805 VAL A O 1
ATOM 6202 N N . ASP A 1 806 ? 4.146 -20.638 -51.063 1.00 32.53 806 ASP A N 1
ATOM 6203 C CA . ASP A 1 806 ? 4.192 -21.879 -51.824 1.00 32.53 806 ASP A CA 1
ATOM 6204 C C . ASP A 1 806 ? 2.742 -22.246 -52.172 1.00 32.53 806 ASP A C 1
ATOM 6206 O O . ASP A 1 806 ? 2.000 -22.806 -51.363 1.00 32.53 806 ASP A O 1
ATOM 6210 N N . GLU A 1 807 ? 2.311 -21.863 -53.379 1.00 40.88 807 GLU A N 1
ATOM 6211 C CA . GLU A 1 807 ? 1.054 -22.318 -53.975 1.00 40.88 807 GLU A CA 1
ATOM 6212 C C . GLU A 1 807 ? 1.150 -23.806 -54.341 1.00 40.88 807 GLU A C 1
ATOM 6214 O O . GLU A 1 807 ? 1.183 -24.163 -55.518 1.00 40.88 807 GLU A O 1
ATOM 6219 N N . ASP A 1 808 ? 1.150 -24.691 -53.342 1.00 33.66 808 ASP A N 1
ATOM 6220 C CA . ASP A 1 808 ? 0.885 -26.105 -53.587 1.00 33.66 808 ASP A CA 1
ATOM 6221 C C . ASP A 1 808 ? -0.160 -26.678 -52.623 1.00 33.66 808 ASP A C 1
ATOM 6223 O O . ASP A 1 808 ? -0.097 -26.549 -51.399 1.00 33.66 808 ASP A O 1
ATOM 6227 N N . ARG A 1 809 ? -1.198 -27.279 -53.208 1.00 46.00 809 ARG A N 1
ATOM 6228 C CA . ARG A 1 809 ? -2.380 -27.762 -52.489 1.00 46.00 809 ARG A CA 1
ATOM 6229 C C . ARG A 1 809 ? -2.254 -29.259 -52.236 1.00 46.00 809 ARG A C 1
ATOM 6231 O O . ARG A 1 809 ? -2.567 -30.035 -53.135 1.00 46.00 809 ARG A O 1
ATOM 6238 N N . SER A 1 810 ? -1.980 -29.679 -50.999 1.00 42.31 810 SER A N 1
ATOM 6239 C CA . SER A 1 810 ? -2.768 -30.737 -50.323 1.00 42.31 810 SER A CA 1
ATOM 6240 C C . SER A 1 810 ? -2.243 -31.125 -48.932 1.00 42.31 810 SER A C 1
ATOM 6242 O O . SER A 1 810 ? -1.085 -30.916 -48.597 1.00 42.31 810 SER A O 1
ATOM 6244 N N . ASN A 1 811 ? -3.144 -31.750 -48.167 1.00 37.75 811 ASN A N 1
ATOM 6245 C CA . ASN A 1 811 ? -2.967 -32.425 -46.877 1.00 37.75 811 ASN A CA 1
ATOM 6246 C C . ASN A 1 811 ? -2.588 -31.579 -45.644 1.00 37.75 811 ASN A C 1
ATOM 6248 O O . ASN A 1 811 ? -1.448 -31.211 -45.384 1.00 37.75 811 ASN A O 1
ATOM 6252 N N . ASP A 1 812 ? -3.627 -31.394 -44.832 1.00 46.28 812 ASP A N 1
ATOM 6253 C CA . ASP A 1 812 ? -3.651 -30.931 -43.447 1.00 46.28 812 ASP A CA 1
ATOM 6254 C C . ASP A 1 812 ? -3.011 -31.945 -42.457 1.00 46.28 812 ASP A C 1
ATOM 6256 O O . ASP A 1 812 ? -2.801 -33.109 -42.799 1.00 46.28 812 ASP A O 1
ATOM 6260 N N . ASN A 1 813 ? -2.803 -31.524 -41.200 1.00 43.81 813 ASN A N 1
ATOM 6261 C CA . ASN A 1 813 ? -2.315 -32.300 -40.041 1.00 43.81 813 ASN A CA 1
ATOM 6262 C C . ASN A 1 813 ? -0.800 -32.606 -39.985 1.00 43.81 813 ASN A C 1
ATOM 6264 O O . ASN A 1 813 ? -0.392 -33.757 -39.832 1.00 43.81 813 ASN A O 1
ATOM 6268 N N . GLY A 1 814 ? 0.049 -31.566 -39.998 1.00 44.75 814 GLY A N 1
ATOM 6269 C CA . GLY A 1 814 ? 1.471 -31.729 -39.626 1.00 44.75 814 GLY A CA 1
ATOM 6270 C C . GLY A 1 814 ? 2.343 -30.468 -39.490 1.00 44.75 814 GLY A C 1
ATOM 6271 O O . GLY A 1 814 ? 3.396 -30.525 -38.863 1.00 44.75 814 GLY A O 1
ATOM 6272 N N . VAL A 1 815 ? 1.936 -29.321 -40.046 1.00 47.50 815 VAL A N 1
ATOM 6273 C CA . VAL A 1 815 ? 2.856 -28.181 -40.277 1.00 47.50 815 VAL A CA 1
ATOM 6274 C C . VAL A 1 815 ? 3.235 -27.387 -39.011 1.00 47.50 815 VAL A C 1
ATOM 6276 O O . VAL A 1 815 ? 4.342 -26.854 -38.937 1.00 47.50 815 VAL A O 1
ATOM 6279 N N . GLY A 1 816 ? 2.358 -27.315 -38.002 1.00 46.62 816 GLY A N 1
ATOM 6280 C CA . GLY A 1 816 ? 2.554 -26.447 -36.827 1.00 46.62 816 GLY A CA 1
ATOM 6281 C C . GLY A 1 816 ? 3.797 -26.778 -35.992 1.00 46.62 816 GLY A C 1
ATOM 6282 O O . GLY A 1 816 ? 4.627 -25.905 -35.742 1.00 46.62 816 GLY A O 1
ATOM 6283 N N . ASP A 1 817 ? 3.971 -28.049 -35.621 1.00 52.06 817 ASP A N 1
ATOM 6284 C CA . ASP A 1 817 ? 5.067 -28.484 -34.741 1.00 52.06 817 ASP A CA 1
ATOM 6285 C C . ASP A 1 817 ? 6.449 -28.268 -35.389 1.00 52.06 817 ASP A C 1
ATOM 6287 O O . ASP A 1 817 ? 7.390 -27.829 -34.731 1.00 52.06 817 ASP A O 1
ATOM 6291 N N . ALA A 1 818 ? 6.561 -28.446 -36.711 1.00 50.06 818 ALA A N 1
ATOM 6292 C CA . ALA A 1 818 ? 7.796 -28.182 -37.451 1.00 50.06 818 ALA A CA 1
ATOM 6293 C C . ALA A 1 818 ? 8.192 -26.690 -37.468 1.00 50.06 818 ALA A C 1
ATOM 6295 O O . ALA A 1 818 ? 9.384 -26.374 -37.477 1.00 50.06 818 ALA A O 1
ATOM 6296 N N . CYS A 1 819 ? 7.222 -25.768 -37.455 1.00 54.00 819 CYS A N 1
ATOM 6297 C CA . CYS A 1 819 ? 7.494 -24.333 -37.341 1.00 54.00 819 CYS A CA 1
ATOM 6298 C C . CYS A 1 819 ? 7.967 -23.984 -35.923 1.00 54.00 819 CYS A C 1
ATOM 6300 O O . CYS A 1 819 ? 9.050 -23.422 -35.753 1.00 54.00 819 CYS A O 1
ATOM 6302 N N . ASP A 1 820 ? 7.229 -24.423 -34.901 1.00 60.38 820 ASP A N 1
ATOM 6303 C CA . ASP A 1 820 ? 7.587 -24.172 -33.503 1.00 60.38 820 ASP A CA 1
ATOM 6304 C C . ASP A 1 820 ? 8.923 -24.823 -33.112 1.00 60.38 820 ASP A C 1
ATOM 6306 O O . ASP A 1 820 ? 9.643 -24.299 -32.262 1.00 60.38 820 ASP A O 1
ATOM 6310 N N . GLN A 1 821 ? 9.292 -25.965 -33.699 1.00 64.12 821 GLN A N 1
ATOM 6311 C CA . GLN A 1 821 ? 10.605 -26.590 -33.488 1.00 64.12 821 GLN A CA 1
ATOM 6312 C C . GLN A 1 821 ? 11.751 -25.791 -34.126 1.00 64.12 821 GLN A C 1
ATOM 6314 O O . GLN A 1 821 ? 12.791 -25.635 -33.486 1.00 64.12 821 GLN A O 1
ATOM 6319 N N . ARG A 1 822 ? 11.568 -25.223 -35.329 1.00 69.94 822 ARG A N 1
ATOM 6320 C CA . ARG A 1 822 ? 12.569 -24.327 -35.947 1.00 69.94 822 ARG A CA 1
ATOM 6321 C C . ARG A 1 822 ? 12.778 -23.068 -35.109 1.00 69.94 822 ARG A C 1
ATOM 6323 O O . ARG A 1 822 ? 13.913 -22.780 -34.746 1.00 69.94 822 ARG A O 1
ATOM 6330 N N . ASN A 1 823 ? 11.691 -22.399 -34.722 1.00 73.50 823 ASN A N 1
ATOM 6331 C CA . ASN A 1 823 ? 11.736 -21.175 -33.914 1.00 73.50 823 ASN A CA 1
ATOM 6332 C C . ASN A 1 823 ? 12.433 -21.416 -32.559 1.00 73.50 823 ASN A C 1
ATOM 6334 O O . ASN A 1 823 ? 13.267 -20.620 -32.132 1.00 73.50 823 ASN A O 1
ATOM 6338 N N . ARG A 1 824 ? 12.152 -22.554 -31.900 1.00 78.31 824 ARG A N 1
ATOM 6339 C CA . ARG A 1 824 ? 12.843 -22.961 -30.661 1.00 78.31 824 ARG A CA 1
ATOM 6340 C C . ARG A 1 824 ? 14.325 -23.274 -30.890 1.00 78.31 824 ARG A C 1
ATOM 6342 O O . ARG A 1 824 ? 15.146 -22.891 -30.064 1.00 78.31 824 ARG A O 1
ATOM 6349 N N . SER A 1 825 ? 14.687 -23.926 -31.998 1.00 83.25 825 SER A N 1
ATOM 6350 C CA . SER A 1 825 ? 16.094 -24.189 -32.331 1.00 83.25 825 SER A CA 1
ATOM 6351 C C . SER A 1 825 ? 16.878 -22.895 -32.564 1.00 83.25 825 SER A C 1
ATOM 6353 O O . SER A 1 825 ? 17.986 -22.763 -32.054 1.00 83.25 825 SER A O 1
ATOM 6355 N N . GLU A 1 826 ? 16.303 -21.937 -33.294 1.00 86.44 826 GLU A N 1
ATOM 6356 C CA . GLU A 1 826 ? 16.910 -20.628 -33.561 1.00 86.44 826 GLU A CA 1
ATOM 6357 C C . GLU A 1 826 ? 17.085 -19.816 -32.269 1.00 86.44 826 GLU A C 1
ATOM 6359 O O . GLU A 1 826 ? 18.187 -19.343 -31.988 1.00 86.44 826 GLU A O 1
ATOM 6364 N N . GLN A 1 827 ? 16.055 -19.758 -31.414 1.00 87.75 827 GLN A N 1
ATOM 6365 C CA . GLN A 1 827 ? 16.148 -19.154 -30.079 1.00 87.75 827 GLN A CA 1
ATOM 6366 C C . GLN A 1 827 ? 17.305 -19.756 -29.261 1.00 87.75 827 GLN A C 1
ATOM 6368 O O . GLN A 1 827 ? 18.092 -19.017 -28.667 1.00 87.75 827 GLN A O 1
ATOM 6373 N N . MET A 1 828 ? 17.429 -21.089 -29.226 1.00 89.88 828 MET A N 1
ATOM 6374 C CA . MET A 1 828 ? 18.494 -21.766 -28.475 1.00 89.88 828 MET A CA 1
ATOM 6375 C C . MET A 1 828 ? 19.889 -21.457 -29.038 1.00 89.88 828 MET A C 1
ATOM 6377 O O . MET A 1 828 ? 20.822 -21.284 -28.253 1.00 89.88 828 MET A O 1
ATOM 6381 N N . THR A 1 829 ? 20.037 -21.322 -30.361 1.00 94.19 829 THR A N 1
ATOM 6382 C CA . THR A 1 829 ? 21.287 -20.863 -30.988 1.00 94.19 829 THR A CA 1
ATOM 6383 C C . THR A 1 829 ? 21.631 -19.432 -30.569 1.00 94.19 829 THR A C 1
ATOM 6385 O O . THR A 1 829 ? 22.730 -19.209 -30.066 1.00 94.19 829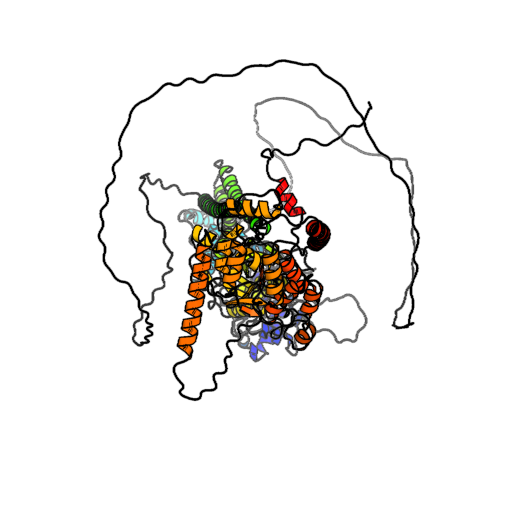 THR A O 1
ATOM 6388 N N . LEU A 1 830 ? 20.696 -18.481 -30.679 1.00 95.06 830 LEU A N 1
ATOM 6389 C CA . LEU A 1 830 ? 20.944 -17.073 -30.330 1.00 95.06 830 LEU A CA 1
ATOM 6390 C C . LEU A 1 830 ? 21.280 -16.885 -28.839 1.00 95.06 830 LEU A C 1
ATOM 6392 O O . LEU A 1 830 ? 22.178 -16.119 -28.490 1.00 95.06 830 LEU A O 1
ATOM 6396 N N . VAL A 1 831 ? 20.608 -17.607 -27.936 1.00 95.88 831 VAL A N 1
ATOM 6397 C CA . VAL A 1 831 ? 20.908 -17.559 -26.491 1.00 95.88 831 VAL A CA 1
ATOM 6398 C C . VAL A 1 831 ? 22.304 -18.116 -26.183 1.00 95.88 831 VAL A C 1
ATOM 6400 O O . VAL A 1 831 ? 23.026 -17.554 -25.357 1.00 95.88 831 VAL A O 1
ATOM 6403 N N . GLU A 1 832 ? 22.715 -19.186 -26.863 1.00 96.25 832 GLU A N 1
ATOM 6404 C CA . GLU A 1 832 ? 24.045 -19.786 -26.720 1.00 96.25 832 GLU A CA 1
ATOM 6405 C C . GLU A 1 832 ? 25.159 -18.921 -27.346 1.00 96.25 832 GLU A C 1
ATOM 6407 O O . GLU A 1 832 ? 26.263 -18.842 -26.806 1.00 96.25 832 GLU A O 1
ATOM 6412 N N . GLU A 1 833 ? 24.885 -18.199 -28.432 1.00 96.19 833 GLU A N 1
ATOM 6413 C CA . GLU A 1 833 ? 25.817 -17.216 -28.998 1.00 96.19 833 GLU A CA 1
ATOM 6414 C C . GLU A 1 833 ? 25.974 -15.989 -28.088 1.00 96.19 833 GLU A C 1
ATOM 6416 O O . GLU A 1 833 ? 27.102 -15.582 -27.796 1.00 96.19 833 GLU A O 1
ATOM 6421 N N . LEU A 1 834 ? 24.877 -15.457 -27.533 1.00 96.25 834 LEU A N 1
ATOM 6422 C CA . LEU A 1 834 ? 24.926 -14.370 -26.546 1.00 96.25 834 LEU A CA 1
ATOM 6423 C C . LEU A 1 834 ? 25.700 -14.785 -25.283 1.00 96.25 834 LEU A C 1
ATOM 6425 O O . LEU A 1 834 ? 26.452 -13.987 -24.720 1.00 96.25 834 LEU A O 1
ATOM 6429 N N . ARG A 1 835 ? 25.560 -16.046 -24.856 1.00 96.62 835 ARG A N 1
ATOM 6430 C CA . ARG A 1 835 ? 26.297 -16.629 -23.726 1.00 96.62 835 ARG A CA 1
ATOM 6431 C C . ARG A 1 835 ? 27.809 -16.647 -23.951 1.00 96.62 835 ARG A C 1
ATOM 6433 O O . ARG A 1 835 ? 28.550 -16.382 -23.010 1.00 96.62 835 ARG A O 1
ATOM 6440 N N . ARG A 1 836 ? 28.275 -16.896 -25.178 1.00 97.19 836 ARG A N 1
ATOM 6441 C CA . ARG A 1 836 ? 29.712 -16.872 -25.527 1.00 97.19 836 ARG A CA 1
ATOM 6442 C C . ARG A 1 836 ? 30.314 -15.466 -25.494 1.00 97.19 836 ARG A C 1
ATOM 6444 O O . ARG A 1 836 ? 31.519 -15.337 -25.309 1.00 97.19 836 ARG A O 1
ATOM 6451 N N . LEU A 1 837 ? 29.486 -14.428 -25.625 1.00 96.81 837 LEU A N 1
ATOM 6452 C CA . LEU A 1 837 ? 29.884 -13.017 -25.576 1.00 96.81 837 LEU A CA 1
ATOM 6453 C C . LEU A 1 837 ? 29.599 -12.353 -24.213 1.00 96.81 837 LEU A C 1
ATOM 6455 O O . LEU A 1 837 ? 29.442 -11.131 -24.156 1.00 96.81 837 LEU A O 1
ATOM 6459 N N . SER A 1 838 ? 29.504 -13.136 -23.128 1.00 96.75 838 SER A N 1
ATOM 6460 C CA . SER A 1 838 ? 29.127 -12.670 -21.786 1.00 96.75 838 SER A CA 1
ATOM 6461 C C . SER A 1 838 ? 29.904 -13.380 -20.670 1.00 96.75 838 SER A C 1
ATOM 6463 O O . SER A 1 838 ? 29.824 -14.597 -20.534 1.00 96.75 838 SER A O 1
ATOM 6465 N N . ILE A 1 839 ? 30.572 -12.626 -19.786 1.00 96.38 839 ILE A N 1
ATOM 6466 C CA . ILE A 1 839 ? 31.184 -13.180 -18.556 1.00 96.38 839 ILE A CA 1
ATOM 6467 C C . ILE A 1 839 ? 30.159 -13.577 -17.478 1.00 96.38 839 ILE A C 1
ATOM 6469 O O . ILE A 1 839 ? 30.529 -14.191 -16.477 1.00 96.38 839 ILE A O 1
ATOM 6473 N N . TYR A 1 840 ? 28.881 -13.226 -17.655 1.00 95.75 840 TYR A N 1
ATOM 6474 C CA . TYR A 1 840 ? 27.797 -13.548 -16.722 1.00 95.75 840 TYR A CA 1
ATOM 6475 C C . TYR A 1 840 ? 26.773 -14.514 -17.341 1.00 95.75 840 TYR A C 1
ATOM 6477 O O . TYR A 1 840 ? 26.513 -14.421 -18.546 1.00 95.75 840 TYR A O 1
ATOM 6485 N N . PRO A 1 841 ? 26.135 -15.394 -16.537 1.00 94.94 841 PRO A N 1
ATOM 6486 C CA . PRO A 1 841 ? 25.142 -16.347 -17.029 1.00 94.94 841 PRO A CA 1
ATOM 6487 C C . PRO A 1 841 ? 23.971 -15.689 -17.774 1.00 94.94 841 PRO A C 1
ATOM 6489 O O . PRO A 1 841 ? 23.322 -14.777 -17.259 1.00 94.94 841 PRO A O 1
ATOM 6492 N N . VAL A 1 842 ? 23.677 -16.209 -18.967 1.00 96.12 842 VAL A N 1
ATOM 6493 C CA . VAL A 1 842 ? 22.515 -15.843 -19.792 1.00 96.12 842 VAL A CA 1
ATOM 6494 C C . VAL A 1 842 ? 21.418 -16.907 -19.603 1.00 96.12 842 VAL A C 1
ATOM 6496 O O . VAL A 1 842 ? 21.733 -18.093 -19.769 1.00 96.12 842 VAL A O 1
ATOM 6499 N N . PRO A 1 843 ? 20.166 -16.535 -19.251 1.00 95.81 843 PRO A N 1
ATOM 6500 C CA . PRO A 1 843 ? 19.083 -17.494 -19.018 1.00 95.81 843 PRO A CA 1
ATOM 6501 C C . PRO A 1 843 ? 18.671 -18.251 -20.284 1.00 95.81 843 PRO A C 1
ATOM 6503 O O . PRO A 1 843 ? 18.491 -17.640 -21.334 1.00 95.81 843 PRO A O 1
ATOM 6506 N N . ASP A 1 844 ? 18.430 -19.557 -20.157 1.00 93.38 844 ASP A N 1
ATOM 6507 C CA . ASP A 1 844 ? 17.950 -20.416 -21.253 1.00 93.38 844 ASP A CA 1
ATOM 6508 C C . ASP A 1 844 ? 16.539 -20.047 -21.746 1.00 93.38 844 ASP A C 1
ATOM 6510 O O . ASP A 1 844 ? 16.179 -20.318 -22.887 1.00 93.38 844 ASP A O 1
ATOM 6514 N N . ASP A 1 845 ? 15.735 -19.407 -20.893 1.00 94.12 845 ASP A N 1
ATOM 6515 C CA . ASP A 1 845 ? 14.368 -18.956 -21.171 1.00 94.12 845 ASP A CA 1
ATOM 6516 C C . ASP A 1 845 ? 14.281 -17.482 -21.613 1.00 94.12 845 ASP A C 1
ATOM 6518 O O . ASP A 1 845 ? 13.203 -16.880 -21.580 1.00 94.12 845 ASP A O 1
ATOM 6522 N N . LEU A 1 846 ? 15.397 -16.878 -22.035 1.00 95.56 846 LEU A N 1
ATOM 6523 C CA . LEU A 1 846 ? 15.399 -15.578 -22.708 1.00 95.56 846 LEU A CA 1
ATOM 6524 C C . LEU A 1 846 ? 14.850 -15.736 -24.138 1.00 95.56 846 LEU A C 1
ATOM 6526 O O . LEU A 1 846 ? 15.345 -16.557 -24.909 1.00 95.56 846 LEU A O 1
ATOM 6530 N N . GLN A 1 847 ? 13.817 -14.971 -24.501 1.00 93.94 847 GLN A N 1
ATOM 6531 C CA . GLN A 1 847 ? 13.191 -15.067 -25.826 1.00 93.94 847 GLN A CA 1
ATOM 6532 C C . GLN A 1 847 ? 13.870 -14.105 -26.804 1.00 93.94 847 GLN A C 1
ATOM 6534 O O . GLN A 1 847 ? 13.606 -12.903 -26.791 1.00 93.94 847 GLN A O 1
ATOM 6539 N N . LEU A 1 848 ? 14.762 -14.664 -27.622 1.00 93.81 848 LEU A N 1
ATOM 6540 C CA . LEU A 1 848 ? 15.400 -14.025 -28.773 1.00 93.81 848 LEU A CA 1
ATOM 6541 C C . LEU A 1 848 ? 14.918 -14.718 -30.066 1.00 93.81 848 LEU A C 1
ATOM 6543 O O . LEU A 1 848 ? 14.640 -15.918 -30.015 1.00 93.81 848 LEU A O 1
ATOM 6547 N N . PRO A 1 849 ? 14.842 -14.014 -31.210 1.00 94.88 849 PRO A N 1
ATOM 6548 C CA . PRO A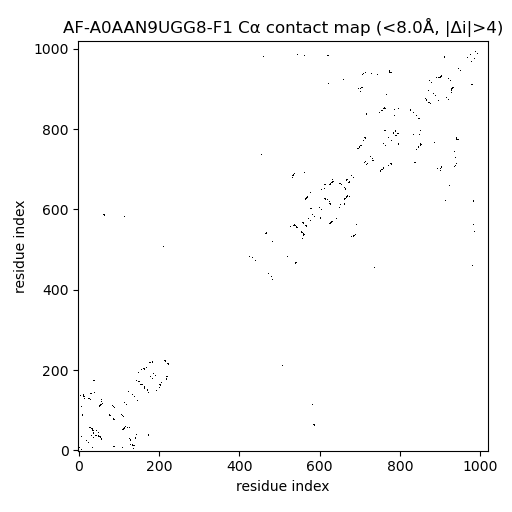 1 849 ? 15.147 -12.593 -31.392 1.00 94.88 849 PRO A CA 1
ATOM 6549 C C . PRO A 1 849 ? 14.077 -11.657 -30.803 1.00 94.88 849 PRO A C 1
ATOM 6551 O O . PRO A 1 849 ? 12.919 -12.031 -30.622 1.00 94.88 849 PRO A O 1
ATOM 6554 N N . ILE A 1 850 ? 14.466 -10.414 -30.517 1.00 95.75 850 ILE A N 1
ATOM 6555 C CA . ILE A 1 850 ? 13.552 -9.333 -30.132 1.00 95.75 850 ILE A CA 1
ATOM 6556 C C . ILE A 1 850 ? 12.714 -8.948 -31.359 1.00 95.75 850 ILE A C 1
ATOM 6558 O O . ILE A 1 850 ? 13.250 -8.536 -32.388 1.00 95.75 850 ILE A O 1
ATOM 6562 N N . ARG A 1 851 ? 11.387 -9.046 -31.248 1.00 95.06 851 ARG A N 1
ATOM 6563 C CA . ARG A 1 851 ? 10.453 -8.656 -32.314 1.00 95.06 851 ARG A CA 1
ATOM 6564 C C . ARG A 1 851 ? 10.498 -7.145 -32.545 1.00 95.06 851 ARG A C 1
ATOM 6566 O O . ARG A 1 851 ? 10.488 -6.363 -31.598 1.00 95.06 851 ARG A O 1
ATOM 6573 N N . ILE A 1 852 ? 10.445 -6.724 -33.804 1.00 95.44 852 ILE A N 1
ATOM 6574 C CA . ILE A 1 852 ? 10.319 -5.309 -34.156 1.00 95.44 852 ILE A CA 1
ATOM 6575 C C . ILE A 1 852 ? 8.894 -5.047 -34.647 1.00 95.44 852 ILE A C 1
ATOM 6577 O O . ILE A 1 852 ? 8.413 -5.706 -35.567 1.00 95.44 852 ILE A O 1
ATOM 6581 N N . VAL A 1 853 ? 8.211 -4.112 -33.988 1.00 95.38 853 VAL A N 1
ATOM 6582 C CA . VAL A 1 853 ? 6.861 -3.648 -34.335 1.00 95.38 853 VAL A CA 1
ATOM 6583 C C . VAL A 1 853 ? 6.994 -2.623 -35.454 1.00 95.38 853 VAL A C 1
ATOM 6585 O O . VAL A 1 853 ? 7.590 -1.560 -35.253 1.00 95.38 853 VAL A O 1
ATOM 6588 N N . ALA A 1 854 ? 6.481 -2.973 -36.631 1.00 90.25 854 ALA A N 1
ATOM 6589 C CA . ALA A 1 854 ? 6.703 -2.237 -37.870 1.00 90.25 854 ALA A CA 1
ATOM 6590 C C . ALA A 1 854 ? 5.891 -0.927 -37.949 1.00 90.25 854 ALA A C 1
ATOM 6592 O O . ALA A 1 854 ? 4.926 -0.715 -37.213 1.00 90.25 854 ALA A O 1
ATOM 6593 N N . GLU A 1 855 ? 6.294 -0.025 -38.849 1.00 86.25 855 GLU A N 1
ATOM 6594 C CA . GLU A 1 855 ? 5.711 1.325 -38.972 1.00 86.25 855 GLU A CA 1
ATOM 6595 C C . GLU A 1 855 ? 4.259 1.312 -39.505 1.00 86.25 855 GLU A C 1
ATOM 6597 O O . GLU A 1 855 ? 3.508 2.255 -39.261 1.00 86.25 855 GLU A O 1
ATOM 6602 N N . ASP A 1 856 ? 3.848 0.228 -40.172 1.00 89.12 856 ASP A N 1
ATOM 6603 C CA . ASP A 1 856 ? 2.474 -0.073 -40.602 1.00 89.12 856 ASP A CA 1
ATOM 6604 C C . ASP A 1 856 ? 1.621 -0.763 -39.519 1.00 89.12 856 ASP A C 1
ATOM 6606 O O . ASP A 1 856 ? 0.395 -0.657 -39.544 1.00 89.12 856 ASP A O 1
ATOM 6610 N N . GLU A 1 857 ? 2.243 -1.420 -38.534 1.00 92.06 857 GLU A N 1
ATOM 6611 C CA . GLU A 1 857 ? 1.552 -1.930 -37.340 1.00 92.06 857 GLU A CA 1
ATOM 6612 C C . GLU A 1 857 ? 1.290 -0.808 -36.321 1.00 92.06 857 GLU A C 1
ATOM 6614 O O . GLU A 1 857 ? 0.258 -0.803 -35.641 1.00 92.06 857 GLU A O 1
ATOM 6619 N N . PHE A 1 858 ? 2.206 0.163 -36.217 1.00 94.75 858 PHE A N 1
ATOM 6620 C CA . PHE A 1 858 ? 2.047 1.320 -35.342 1.00 94.75 858 PHE A CA 1
ATOM 6621 C C . PHE A 1 858 ? 2.861 2.545 -35.776 1.00 94.75 858 PHE A C 1
ATOM 6623 O O . PHE A 1 858 ? 4.093 2.551 -35.702 1.00 94.75 858 PHE A O 1
ATOM 6630 N N . ASN A 1 859 ? 2.164 3.648 -36.073 1.00 93.25 859 ASN A N 1
ATOM 6631 C CA . ASN A 1 859 ? 2.784 4.956 -36.249 1.00 93.25 859 ASN A CA 1
ATOM 6632 C C . ASN A 1 859 ? 2.403 5.933 -35.124 1.00 93.25 859 ASN A C 1
ATOM 6634 O O . ASN A 1 859 ? 1.257 6.358 -34.973 1.00 93.25 859 ASN A O 1
ATOM 6638 N N . HIS A 1 860 ? 3.402 6.366 -34.352 1.00 93.31 860 HIS A N 1
ATOM 6639 C CA . HIS A 1 860 ? 3.216 7.286 -33.226 1.00 93.31 860 HIS A CA 1
ATOM 6640 C C . HIS A 1 860 ? 2.710 8.690 -33.618 1.00 93.31 860 HIS A C 1
ATOM 6642 O O . HIS A 1 860 ? 2.319 9.457 -32.735 1.00 93.31 860 HIS A O 1
ATOM 6648 N N . HIS A 1 861 ? 2.727 9.061 -34.903 1.00 95.00 861 HIS A N 1
ATOM 6649 C CA . HIS A 1 861 ? 2.125 10.305 -35.388 1.00 95.00 861 HIS A CA 1
ATOM 6650 C C . HIS A 1 861 ? 0.589 10.255 -35.408 1.00 95.00 861 HIS A C 1
ATOM 6652 O O . HIS A 1 861 ? -0.048 11.300 -35.300 1.00 95.00 861 HIS A O 1
ATOM 6658 N N . GLU A 1 862 ? -0.013 9.064 -35.440 1.00 94.50 862 GLU A N 1
ATOM 6659 C CA . GLU A 1 862 ? -1.469 8.859 -35.494 1.00 94.50 862 GLU A CA 1
ATOM 6660 C C . GLU A 1 862 ? -2.144 8.890 -34.110 1.00 94.50 862 GLU A C 1
ATOM 6662 O O . GLU A 1 862 ? -3.321 8.560 -33.968 1.00 94.50 862 GLU A O 1
ATOM 6667 N N . TYR A 1 863 ? -1.426 9.329 -33.067 1.00 94.56 863 TYR A N 1
ATOM 6668 C CA . TYR A 1 863 ? -1.905 9.341 -31.678 1.00 94.56 863 TYR A CA 1
ATOM 6669 C C . TYR A 1 863 ? -3.268 10.031 -31.488 1.00 94.56 863 TYR A C 1
ATOM 6671 O O . TYR A 1 863 ? -4.013 9.649 -30.590 1.00 94.56 863 TYR A O 1
ATOM 6679 N N . ALA A 1 864 ? -3.612 11.020 -32.321 1.00 95.81 864 ALA A N 1
ATOM 6680 C CA . ALA A 1 864 ? -4.922 11.670 -32.302 1.00 95.81 864 ALA A CA 1
ATOM 6681 C C . ALA A 1 864 ? -6.048 10.703 -32.715 1.00 95.81 864 ALA A C 1
ATOM 6683 O O . ALA A 1 864 ? -7.001 10.528 -31.961 1.00 95.81 864 ALA A O 1
ATOM 6684 N N . ALA A 1 865 ? -5.888 9.992 -33.837 1.00 96.12 865 ALA A N 1
ATOM 6685 C CA . ALA A 1 865 ? -6.839 8.979 -34.294 1.00 96.12 865 ALA A CA 1
ATOM 6686 C C . ALA A 1 865 ? -6.932 7.793 -33.314 1.00 96.12 865 ALA A C 1
ATOM 6688 O O . ALA A 1 865 ? -8.005 7.231 -33.112 1.00 96.12 865 ALA A O 1
ATOM 6689 N N . LEU A 1 866 ? -5.831 7.444 -32.638 1.00 94.81 866 LEU A N 1
ATOM 6690 C CA . LEU A 1 866 ? -5.831 6.431 -31.575 1.00 94.81 866 LEU A CA 1
ATOM 6691 C C . LEU A 1 866 ? -6.602 6.877 -30.319 1.00 94.81 866 LEU A C 1
ATOM 6693 O O . LEU A 1 866 ? -7.204 6.034 -29.654 1.00 94.81 866 LEU A O 1
ATOM 6697 N N . ILE A 1 867 ? -6.623 8.177 -30.003 1.00 94.81 867 ILE A N 1
ATOM 6698 C CA . ILE A 1 867 ? -7.459 8.743 -28.930 1.00 94.81 867 ILE A CA 1
ATOM 6699 C C . ILE A 1 867 ? -8.932 8.790 -29.359 1.00 94.81 867 ILE A C 1
ATOM 6701 O O . ILE A 1 867 ? -9.802 8.390 -28.589 1.00 94.81 867 ILE A O 1
ATOM 6705 N N . GLU A 1 868 ? -9.224 9.210 -30.592 1.00 95.62 868 GLU A N 1
ATOM 6706 C CA . GLU A 1 868 ? -10.585 9.223 -31.155 1.00 95.62 868 GLU A CA 1
ATOM 6707 C C . GLU A 1 868 ? -11.191 7.810 -31.242 1.00 95.62 868 GLU A C 1
ATOM 6709 O O . GLU A 1 868 ? -12.366 7.618 -30.937 1.00 95.62 868 GLU A O 1
ATOM 6714 N N . ALA A 1 869 ? -10.374 6.801 -31.561 1.00 94.38 869 ALA A N 1
ATOM 6715 C CA . ALA A 1 869 ? -10.745 5.386 -31.540 1.00 94.38 869 ALA A CA 1
ATOM 6716 C C . ALA A 1 869 ? -10.769 4.756 -30.128 1.00 94.38 869 ALA A C 1
ATOM 6718 O O . ALA A 1 869 ? -10.967 3.548 -30.004 1.00 94.38 869 ALA A O 1
ATOM 6719 N N . GLY A 1 870 ? -10.518 5.529 -29.063 1.00 91.56 870 GLY A N 1
ATOM 6720 C CA . GLY A 1 870 ? -10.527 5.056 -27.673 1.00 91.56 870 GLY A CA 1
ATOM 6721 C C . GLY A 1 870 ? -9.382 4.109 -27.284 1.00 91.56 870 GLY A C 1
ATOM 6722 O O . GLY A 1 870 ? -9.386 3.586 -26.171 1.00 91.56 870 GLY A O 1
ATOM 6723 N N . LYS A 1 871 ? -8.393 3.894 -28.163 1.00 92.12 871 LYS A N 1
ATOM 6724 C CA . LYS A 1 871 ? -7.209 3.049 -27.912 1.00 92.12 871 LYS A CA 1
ATOM 6725 C C . LYS A 1 871 ? -6.166 3.724 -27.011 1.00 92.12 871 LYS A C 1
ATOM 6727 O O . LYS A 1 871 ? -5.305 3.048 -26.456 1.00 92.12 871 LYS A O 1
ATOM 6732 N N . LEU A 1 872 ? -6.221 5.049 -26.874 1.00 93.94 872 LEU A N 1
ATOM 6733 C CA . LEU A 1 872 ? -5.402 5.839 -25.952 1.00 93.94 872 LEU A CA 1
ATOM 6734 C C . LEU A 1 872 ? -6.280 6.852 -25.194 1.00 93.94 872 LEU A C 1
ATOM 6736 O O . LEU A 1 872 ? -7.214 7.403 -25.775 1.00 93.94 872 LEU A O 1
ATOM 6740 N N . PRO A 1 873 ? -5.994 7.156 -23.914 1.00 92.12 873 PRO A N 1
ATOM 6741 C CA . PRO A 1 873 ? -6.739 8.172 -23.173 1.00 92.12 873 PRO A CA 1
ATOM 6742 C C . PRO A 1 873 ? -6.356 9.594 -23.634 1.00 92.12 873 PRO A C 1
ATOM 6744 O O . PRO A 1 873 ? -5.211 9.808 -24.040 1.00 92.12 873 PRO A O 1
ATOM 6747 N N . PRO A 1 874 ? -7.232 10.611 -23.491 1.00 92.00 874 PRO A N 1
ATOM 6748 C CA . PRO A 1 874 ? -6.962 11.979 -23.960 1.00 92.00 874 PRO A CA 1
ATOM 6749 C C . PRO A 1 874 ? -5.653 12.594 -23.438 1.00 92.00 874 PRO A C 1
ATOM 6751 O O . PRO A 1 874 ? -4.969 13.328 -24.154 1.00 92.00 874 PRO A O 1
ATOM 6754 N N . VAL A 1 875 ? -5.250 12.256 -22.209 1.00 92.12 875 VAL A N 1
ATOM 6755 C CA . VAL A 1 875 ? -3.987 12.717 -21.610 1.00 92.12 875 VAL A CA 1
ATOM 6756 C C . VAL A 1 875 ? -2.730 12.226 -22.354 1.00 92.12 875 VAL A C 1
ATOM 6758 O O . VAL A 1 875 ? -1.677 12.864 -22.253 1.00 92.12 875 VAL A O 1
ATOM 6761 N N . ALA A 1 876 ? -2.825 11.172 -23.177 1.00 94.12 876 ALA A N 1
ATOM 6762 C CA . ALA A 1 876 ? -1.721 10.681 -24.004 1.00 94.12 876 ALA A CA 1
ATOM 6763 C C . ALA A 1 876 ? -1.213 11.731 -25.010 1.00 94.12 876 ALA A C 1
ATOM 6765 O O . ALA A 1 876 ? -0.007 11.803 -25.244 1.00 94.12 876 ALA A O 1
ATOM 6766 N N . ALA A 1 877 ? -2.078 12.622 -25.513 1.00 94.44 877 ALA A N 1
ATOM 6767 C CA . ALA A 1 877 ? -1.667 13.752 -26.354 1.00 94.44 877 ALA A CA 1
ATOM 6768 C C . ALA A 1 877 ? -0.700 14.705 -25.620 1.00 94.44 877 ALA A C 1
ATOM 6770 O O . ALA A 1 877 ? 0.281 15.182 -26.193 1.00 94.44 877 ALA A O 1
ATOM 6771 N N . THR A 1 878 ? -0.932 14.938 -24.323 1.00 93.06 878 THR A N 1
ATOM 6772 C CA . THR A 1 878 ? -0.057 15.772 -23.481 1.00 93.06 878 THR A CA 1
ATOM 6773 C C . THR A 1 878 ? 1.273 15.073 -23.188 1.00 93.06 878 THR A C 1
ATOM 6775 O O . THR A 1 878 ? 2.310 15.732 -23.122 1.00 93.06 878 THR A O 1
ATOM 6778 N N . VAL A 1 879 ? 1.272 13.744 -23.039 1.00 93.38 879 VAL A N 1
ATOM 6779 C CA . VAL A 1 879 ? 2.503 12.949 -22.890 1.00 93.38 879 VAL A CA 1
ATOM 6780 C C . VAL A 1 879 ? 3.325 12.979 -24.183 1.00 93.38 879 VAL A C 1
ATOM 6782 O O . VAL A 1 879 ? 4.509 13.313 -24.140 1.00 93.38 879 VAL A O 1
ATOM 6785 N N . TRP A 1 880 ? 2.695 12.724 -25.334 1.00 95.06 880 TRP A N 1
ATOM 6786 C CA . TRP A 1 880 ? 3.321 12.777 -26.660 1.00 95.06 880 TRP A CA 1
ATOM 6787 C C . TRP A 1 880 ? 4.019 14.120 -26.911 1.00 95.06 880 TRP A C 1
ATOM 6789 O O . TRP A 1 880 ? 5.193 14.151 -27.282 1.00 95.06 880 TRP A O 1
ATOM 6799 N N . ALA A 1 881 ? 3.328 15.228 -26.624 1.00 92.62 881 ALA A N 1
ATOM 6800 C CA . ALA A 1 881 ? 3.844 16.581 -26.827 1.00 92.62 881 ALA A CA 1
ATOM 6801 C C . ALA A 1 881 ? 5.034 16.943 -25.917 1.00 92.62 881 ALA A C 1
ATOM 6803 O O . ALA A 1 881 ? 5.839 17.798 -26.288 1.00 92.62 881 ALA A O 1
ATOM 6804 N N . LYS A 1 882 ? 5.162 16.310 -24.742 1.00 89.25 882 LYS A N 1
ATOM 6805 C CA . LYS A 1 882 ? 6.290 16.527 -23.817 1.00 89.25 882 LYS A CA 1
ATOM 6806 C C . LYS A 1 882 ? 7.498 15.637 -24.089 1.00 89.25 882 LYS A C 1
ATOM 6808 O O . LYS A 1 882 ? 8.612 16.032 -23.756 1.00 89.25 882 LYS A O 1
ATOM 6813 N N . LEU A 1 883 ? 7.303 14.445 -24.655 1.00 88.81 883 LEU A N 1
ATOM 6814 C CA . LEU A 1 883 ? 8.415 13.563 -25.004 1.00 88.81 883 LEU A CA 1
ATOM 6815 C C . LEU A 1 883 ? 9.233 14.181 -26.152 1.00 88.81 883 LEU A C 1
ATOM 6817 O O . LEU A 1 883 ? 8.688 14.649 -27.155 1.00 88.81 883 LEU A O 1
ATOM 6821 N N . ASP A 1 884 ? 10.554 14.197 -25.980 1.00 81.81 884 ASP A N 1
ATOM 6822 C CA . ASP A 1 884 ? 11.514 14.976 -26.775 1.00 81.81 884 ASP A CA 1
ATOM 6823 C C . ASP A 1 884 ? 11.955 14.299 -28.085 1.00 81.81 884 ASP A C 1
ATOM 6825 O O . ASP A 1 884 ? 12.430 14.975 -28.998 1.00 81.81 884 ASP A O 1
ATOM 6829 N N . ARG A 1 885 ? 11.806 12.975 -28.192 1.00 88.38 885 ARG A N 1
ATOM 6830 C CA . ARG A 1 885 ? 12.276 12.164 -29.327 1.00 88.38 885 ARG A CA 1
ATOM 6831 C C . ARG A 1 885 ? 11.169 11.302 -29.924 1.00 88.38 885 ARG A C 1
ATOM 6833 O O . ARG A 1 885 ? 10.270 10.864 -29.207 1.00 88.38 885 ARG A O 1
ATOM 6840 N N . SER A 1 886 ? 11.293 11.000 -31.217 1.00 91.06 886 SER A N 1
ATOM 6841 C CA . SER A 1 886 ? 10.371 10.107 -31.927 1.00 91.06 886 SER A CA 1
ATOM 6842 C C . SER A 1 886 ? 10.327 8.713 -31.294 1.00 91.06 886 SER A C 1
ATOM 6844 O O . SER A 1 886 ? 9.268 8.299 -30.828 1.00 91.06 886 SER A O 1
ATOM 6846 N N . TYR A 1 887 ? 11.481 8.059 -31.113 1.00 92.62 887 TYR A N 1
ATOM 6847 C CA . TYR A 1 887 ? 11.566 6.753 -30.449 1.00 92.62 887 TYR A CA 1
ATOM 6848 C C . TYR A 1 887 ? 10.985 6.741 -29.024 1.00 92.62 887 TYR A C 1
ATOM 6850 O O . TYR A 1 887 ? 10.365 5.756 -28.636 1.00 92.62 887 TYR A O 1
ATOM 6858 N N . ASN A 1 888 ? 11.108 7.837 -28.260 1.00 94.38 888 ASN A N 1
ATOM 6859 C CA . ASN A 1 888 ? 10.504 7.953 -26.926 1.00 94.38 888 ASN A CA 1
ATOM 6860 C C . ASN A 1 888 ? 8.971 7.945 -27.008 1.00 94.38 888 ASN A C 1
ATOM 6862 O O . ASN A 1 888 ? 8.315 7.217 -26.265 1.00 94.38 888 ASN A O 1
ATOM 6866 N N . ARG A 1 889 ? 8.394 8.736 -27.923 1.00 95.94 889 ARG A N 1
ATOM 6867 C CA . ARG A 1 889 ? 6.943 8.756 -28.166 1.00 95.94 889 ARG A CA 1
ATOM 6868 C C . ARG A 1 889 ? 6.457 7.401 -28.668 1.00 95.94 889 ARG A C 1
ATOM 6870 O O . ARG A 1 889 ? 5.492 6.878 -28.126 1.00 95.94 889 ARG A O 1
ATOM 6877 N N . SER A 1 890 ? 7.149 6.837 -29.656 1.00 96.69 890 SER A N 1
ATOM 6878 C CA . SER A 1 890 ? 6.822 5.548 -30.260 1.00 96.69 890 SER A CA 1
ATOM 6879 C C . SER A 1 890 ? 6.793 4.431 -29.219 1.00 96.69 890 SER A C 1
ATOM 6881 O O . SER A 1 890 ? 5.748 3.824 -28.997 1.00 96.69 890 SER A O 1
ATOM 6883 N N . CYS A 1 891 ? 7.894 4.260 -28.483 1.00 96.88 891 CYS A N 1
ATOM 6884 C CA . CYS A 1 891 ? 8.012 3.296 -27.397 1.00 96.88 891 CYS A CA 1
ATOM 6885 C C . CYS A 1 891 ? 6.876 3.434 -26.372 1.00 96.88 891 CYS A C 1
ATOM 6887 O O . CYS A 1 891 ? 6.125 2.488 -26.139 1.00 96.88 891 CYS A O 1
ATOM 6889 N N . HIS A 1 892 ? 6.721 4.613 -25.763 1.00 96.12 892 HIS A N 1
ATOM 6890 C CA . HIS A 1 892 ? 5.811 4.764 -24.629 1.00 96.12 892 HIS A CA 1
ATOM 6891 C C . HIS A 1 892 ? 4.325 4.779 -25.021 1.00 96.12 892 HIS A C 1
ATOM 6893 O O . HIS A 1 892 ? 3.505 4.382 -24.196 1.00 96.12 892 HIS A O 1
ATOM 6899 N N . LEU A 1 893 ? 3.955 5.196 -26.241 1.00 96.94 893 LEU A N 1
ATOM 6900 C CA . LEU A 1 893 ? 2.565 5.095 -26.706 1.00 96.94 893 LEU A CA 1
ATOM 6901 C C . LEU A 1 893 ? 2.206 3.677 -27.169 1.00 96.94 893 LEU A C 1
ATOM 6903 O O . LEU A 1 893 ? 1.090 3.253 -26.883 1.00 96.94 893 LEU A O 1
ATOM 6907 N N . TRP A 1 894 ? 3.118 2.928 -27.803 1.00 97.44 894 TRP A N 1
ATOM 6908 C CA . TRP A 1 894 ? 2.869 1.523 -28.163 1.00 97.44 894 TRP A CA 1
ATOM 6909 C C . TRP A 1 894 ? 2.538 0.682 -26.925 1.00 97.44 894 TRP A C 1
ATOM 6911 O O . TRP A 1 894 ? 1.479 0.057 -26.855 1.00 97.44 894 TRP A O 1
ATOM 6921 N N . GLY A 1 895 ? 3.392 0.756 -25.896 1.00 95.94 895 GLY A N 1
ATOM 6922 C CA . GLY A 1 895 ? 3.168 0.039 -24.640 1.00 95.94 895 GLY A CA 1
ATOM 6923 C C . GLY A 1 895 ? 1.884 0.452 -23.910 1.00 95.94 895 GLY A C 1
ATOM 6924 O O . GLY A 1 895 ? 1.248 -0.372 -23.260 1.00 95.94 895 GLY A O 1
ATOM 6925 N N . TRP A 1 896 ? 1.461 1.714 -24.049 1.00 96.00 896 TRP A N 1
ATOM 6926 C CA . TRP A 1 896 ? 0.181 2.189 -23.513 1.00 96.00 896 TRP A CA 1
ATOM 6927 C C . TRP A 1 896 ? -1.012 1.618 -24.285 1.00 96.00 896 TRP A C 1
ATOM 6929 O O . TRP A 1 896 ? -1.965 1.156 -23.665 1.00 96.00 896 TRP A O 1
ATOM 6939 N N . MET A 1 897 ? -0.944 1.630 -25.619 1.00 95.69 897 MET A N 1
ATOM 6940 C CA . MET A 1 897 ? -2.021 1.197 -26.513 1.00 95.69 897 MET A CA 1
ATOM 6941 C C . MET A 1 897 ? -2.317 -0.304 -26.391 1.00 95.69 897 MET A C 1
ATOM 6943 O O . MET A 1 897 ? -3.472 -0.708 -26.487 1.00 95.69 897 MET A O 1
ATOM 6947 N N . GLN A 1 898 ? -1.283 -1.119 -26.167 1.00 95.44 898 GLN A N 1
ATOM 6948 C CA . GLN A 1 898 ? -1.400 -2.573 -25.993 1.00 95.44 898 GLN A CA 1
ATOM 6949 C C . GLN A 1 898 ? -1.552 -3.010 -24.516 1.00 95.44 898 GLN A C 1
ATOM 6951 O O . GLN A 1 898 ? -1.621 -4.204 -24.237 1.00 95.44 898 GLN A O 1
ATOM 6956 N N . ASP A 1 899 ? -1.550 -2.066 -23.562 1.00 94.19 899 ASP A N 1
ATOM 6957 C CA . ASP A 1 899 ? -1.452 -2.299 -22.105 1.00 94.19 899 ASP A CA 1
ATOM 6958 C C . ASP A 1 899 ? -0.329 -3.287 -21.695 1.00 94.19 899 ASP A C 1
ATOM 6960 O O . ASP A 1 899 ? -0.456 -4.059 -20.741 1.00 94.19 899 ASP A O 1
ATOM 6964 N N . ILE A 1 900 ? 0.805 -3.243 -22.405 1.00 95.56 900 ILE A N 1
ATOM 6965 C CA . ILE A 1 900 ? 2.007 -4.035 -22.106 1.00 95.56 900 ILE A CA 1
ATOM 6966 C C . ILE A 1 900 ? 3.046 -3.210 -21.347 1.00 95.56 900 ILE A C 1
ATOM 6968 O O . ILE A 1 900 ? 3.220 -2.007 -21.559 1.00 95.56 900 ILE A O 1
ATOM 6972 N N . THR A 1 901 ? 3.783 -3.867 -20.454 1.00 96.25 901 THR A N 1
ATOM 6973 C CA . THR A 1 901 ? 4.842 -3.215 -19.693 1.00 96.25 901 THR A CA 1
ATOM 6974 C C . THR A 1 901 ? 5.989 -2.794 -20.602 1.00 96.25 901 THR A C 1
ATOM 6976 O O . THR A 1 901 ? 6.676 -3.616 -21.207 1.00 96.25 901 THR A O 1
ATOM 6979 N N . THR A 1 902 ? 6.224 -1.485 -20.640 1.00 96.94 902 THR A N 1
ATOM 6980 C CA . THR A 1 902 ? 7.432 -0.890 -21.202 1.00 96.94 902 THR A CA 1
ATOM 6981 C C . THR A 1 902 ? 8.517 -0.872 -20.135 1.00 96.94 902 THR A C 1
ATOM 6983 O O . THR A 1 902 ? 8.349 -0.234 -19.091 1.00 96.94 902 THR A O 1
ATOM 6986 N N . ILE A 1 903 ? 9.628 -1.561 -20.384 1.00 95.00 903 ILE A N 1
ATOM 6987 C CA . ILE A 1 903 ? 10.805 -1.546 -19.510 1.00 95.00 903 ILE A CA 1
ATOM 6988 C C . ILE A 1 903 ? 11.788 -0.468 -19.977 1.00 95.00 903 ILE A C 1
ATOM 6990 O O . ILE A 1 903 ? 12.044 -0.294 -21.168 1.00 95.00 903 ILE A O 1
ATOM 6994 N N . SER A 1 904 ? 12.313 0.287 -19.017 1.00 91.81 904 SER A N 1
ATOM 6995 C CA . SER A 1 904 ? 13.151 1.465 -19.233 1.00 91.81 904 SER A CA 1
ATOM 6996 C C . SER A 1 904 ? 14.181 1.594 -18.110 1.00 91.81 904 SER A C 1
ATOM 6998 O O . SER A 1 904 ? 13.925 1.182 -16.981 1.00 91.81 904 SER A O 1
ATOM 7000 N N . ALA A 1 905 ? 15.340 2.187 -18.397 1.00 87.31 905 ALA A N 1
ATOM 7001 C CA . ALA A 1 905 ? 16.275 2.682 -17.381 1.00 87.31 905 ALA A CA 1
ATOM 7002 C C . ALA A 1 905 ? 16.269 4.225 -17.294 1.00 87.31 905 ALA A C 1
ATOM 7004 O O . ALA A 1 905 ? 17.015 4.847 -16.532 1.00 87.31 905 ALA A O 1
ATOM 7005 N N . ASN A 1 906 ? 15.399 4.871 -18.073 1.00 85.81 906 ASN A N 1
ATOM 7006 C CA . ASN A 1 906 ? 15.237 6.311 -18.175 1.00 85.81 906 ASN A CA 1
ATOM 7007 C C . ASN A 1 906 ? 14.225 6.815 -17.134 1.00 85.81 906 ASN A C 1
ATOM 7009 O O . ASN A 1 906 ? 13.047 7.078 -17.407 1.00 85.81 906 ASN A O 1
ATOM 7013 N N . SER A 1 907 ? 14.712 6.981 -15.903 1.00 80.62 907 SER A N 1
ATOM 7014 C CA . SER A 1 907 ? 13.906 7.468 -14.776 1.00 80.62 907 SER A CA 1
ATOM 7015 C C . SER A 1 907 ? 13.320 8.868 -14.991 1.00 80.62 907 SER A C 1
ATOM 7017 O O . SER A 1 907 ? 12.323 9.209 -14.355 1.00 80.62 907 SER A O 1
ATOM 7019 N N . LEU A 1 908 ? 13.888 9.675 -15.899 1.00 80.69 908 LEU A N 1
ATOM 7020 C CA . LEU A 1 908 ? 13.343 10.988 -16.244 1.00 80.69 908 LEU A CA 1
ATOM 7021 C C . LEU A 1 908 ? 12.108 10.869 -17.143 1.00 80.69 908 LEU A C 1
ATOM 7023 O O . LEU A 1 908 ? 11.085 11.446 -16.786 1.00 80.69 908 LEU A O 1
ATOM 7027 N N . ASN A 1 909 ? 12.158 10.094 -18.236 1.00 84.81 909 ASN A N 1
ATOM 7028 C CA . ASN A 1 909 ? 10.968 9.846 -19.063 1.00 84.81 909 ASN A CA 1
ATOM 7029 C C . ASN A 1 909 ? 9.853 9.199 -18.236 1.00 84.81 909 ASN A C 1
ATOM 7031 O O . ASN A 1 909 ? 8.722 9.672 -18.265 1.00 84.81 909 ASN A O 1
ATOM 7035 N N . THR A 1 910 ? 10.189 8.173 -17.448 1.00 86.31 910 THR A N 1
ATOM 7036 C CA . THR A 1 910 ? 9.227 7.448 -16.601 1.00 86.31 910 THR A CA 1
ATOM 7037 C C . THR A 1 910 ? 8.462 8.407 -15.681 1.00 86.31 910 THR A C 1
ATOM 7039 O O . THR A 1 910 ? 7.236 8.495 -15.743 1.00 86.31 910 THR A O 1
ATOM 7042 N N . ARG A 1 911 ? 9.184 9.234 -14.909 1.00 82.25 911 ARG A N 1
ATOM 7043 C CA . ARG A 1 911 ? 8.577 10.232 -14.009 1.00 82.25 911 ARG A CA 1
ATOM 7044 C C . ARG A 1 911 ? 7.867 11.368 -14.746 1.00 82.25 911 ARG A C 1
ATOM 7046 O O . ARG A 1 911 ? 6.905 11.918 -14.215 1.00 82.25 911 ARG A O 1
ATOM 7053 N N . LEU A 1 912 ? 8.341 11.751 -15.933 1.00 84.44 912 LEU A N 1
ATOM 7054 C CA . LEU A 1 912 ? 7.697 12.764 -16.772 1.00 84.44 912 LEU A CA 1
ATOM 7055 C C . LEU A 1 912 ? 6.335 12.275 -17.272 1.00 84.44 912 LEU A C 1
ATOM 7057 O O . LEU A 1 912 ? 5.380 13.052 -17.261 1.00 84.44 912 LEU A O 1
ATOM 7061 N N . ILE A 1 913 ? 6.229 11.001 -17.658 1.00 89.00 913 ILE A N 1
ATOM 7062 C CA . ILE A 1 913 ? 4.971 10.360 -18.049 1.00 89.00 913 ILE A CA 1
ATOM 7063 C C . ILE A 1 913 ? 4.035 10.298 -16.841 1.00 89.00 913 ILE A C 1
ATOM 7065 O O . ILE A 1 913 ? 2.970 10.910 -16.901 1.00 89.00 913 ILE A O 1
ATOM 7069 N N . ASP A 1 914 ? 4.454 9.679 -15.730 1.00 86.00 914 ASP A N 1
ATOM 7070 C CA . ASP A 1 914 ? 3.643 9.555 -14.505 1.00 86.00 914 ASP A CA 1
ATOM 7071 C C . ASP A 1 914 ? 3.075 10.911 -14.052 1.00 86.00 914 ASP A C 1
ATOM 7073 O O . ASP A 1 914 ? 1.862 11.084 -13.921 1.00 86.00 914 ASP A O 1
ATOM 7077 N N . ALA A 1 915 ? 3.944 11.916 -13.890 1.00 82.69 915 ALA A N 1
ATOM 7078 C CA . ALA A 1 915 ? 3.549 13.250 -13.445 1.00 82.69 915 ALA A CA 1
ATOM 7079 C C . ALA A 1 915 ? 2.719 14.026 -14.484 1.00 82.69 915 ALA A C 1
ATOM 7081 O O . ALA A 1 915 ? 2.058 15.001 -14.127 1.00 82.69 915 ALA A O 1
ATOM 7082 N N . THR A 1 916 ? 2.749 13.632 -15.760 1.00 87.00 916 THR A N 1
ATOM 7083 C CA . THR A 1 916 ? 1.898 14.218 -16.807 1.00 87.00 916 THR A CA 1
ATOM 7084 C C . THR A 1 916 ? 0.526 13.563 -16.840 1.00 87.00 916 THR A C 1
ATOM 7086 O O . THR A 1 916 ? -0.460 14.282 -16.980 1.00 87.00 916 THR A O 1
ATOM 7089 N N . VAL A 1 917 ? 0.440 12.247 -16.636 1.00 88.19 917 VAL A N 1
ATOM 7090 C CA . VAL A 1 917 ? -0.839 11.548 -16.471 1.00 88.19 917 VAL A CA 1
ATOM 7091 C C . VAL A 1 917 ? -1.549 12.034 -15.209 1.00 88.19 917 VAL A C 1
ATOM 7093 O O . VAL A 1 917 ? -2.676 12.512 -15.295 1.00 88.19 917 VAL A O 1
ATOM 7096 N N . ASP A 1 918 ? -0.887 12.019 -14.050 1.00 82.88 918 ASP A N 1
ATOM 7097 C CA . ASP A 1 918 ? -1.519 12.408 -12.780 1.00 82.88 918 ASP A CA 1
ATOM 7098 C C . ASP A 1 918 ? -1.937 13.888 -12.715 1.00 82.88 918 ASP A C 1
ATOM 7100 O O . ASP A 1 918 ? -2.848 14.227 -11.955 1.00 82.88 918 ASP A O 1
ATOM 7104 N N . ALA A 1 919 ? -1.307 14.763 -13.508 1.00 82.50 919 ALA A N 1
ATOM 7105 C CA . ALA A 1 919 ? -1.663 16.181 -13.604 1.00 82.50 919 ALA A CA 1
ATOM 7106 C C . ALA A 1 919 ? -2.647 16.511 -14.742 1.00 82.50 919 ALA A C 1
ATOM 7108 O O . ALA A 1 919 ? -3.355 17.511 -14.641 1.00 82.50 919 ALA A O 1
ATOM 7109 N N . GLY A 1 920 ? -2.659 15.724 -15.824 1.00 82.44 920 GLY A N 1
ATOM 7110 C CA . GLY A 1 920 ? -3.450 15.982 -17.033 1.00 82.44 920 GLY A CA 1
ATOM 7111 C C . GLY A 1 920 ? -4.717 15.135 -17.177 1.00 82.44 920 GLY A C 1
ATOM 7112 O O . GLY A 1 920 ? -5.530 15.436 -18.047 1.00 82.44 920 GLY A O 1
ATOM 7113 N N . ARG A 1 921 ? -4.890 14.091 -16.356 1.00 79.81 921 ARG A N 1
ATOM 7114 C CA . ARG A 1 921 ? -6.059 13.200 -16.406 1.00 79.81 921 ARG A CA 1
ATOM 7115 C C . ARG A 1 921 ? -7.372 13.936 -16.130 1.00 79.81 921 ARG A C 1
ATOM 7117 O O . ARG A 1 921 ? -7.462 14.715 -15.179 1.00 79.81 921 ARG A O 1
ATOM 7124 N N . THR A 1 922 ? -8.401 13.649 -16.923 1.00 75.50 922 THR A N 1
ATOM 7125 C CA . THR A 1 922 ? -9.736 14.262 -16.780 1.00 75.50 922 THR A CA 1
ATOM 7126 C C . THR A 1 922 ? -10.670 13.407 -15.922 1.00 75.50 922 THR A C 1
ATOM 7128 O O . THR A 1 922 ? -11.429 13.929 -15.107 1.00 75.50 922 THR A O 1
ATOM 7131 N N . SER A 1 923 ? -10.546 12.086 -16.040 1.00 75.75 923 SER A N 1
ATOM 7132 C CA . SER A 1 923 ? -11.228 11.073 -15.241 1.00 75.75 923 SER A CA 1
ATOM 7133 C C . SER A 1 923 ? -10.297 10.471 -14.178 1.00 75.75 923 SER A C 1
ATOM 7135 O O . SER A 1 923 ? -9.085 10.717 -14.124 1.00 75.75 923 SER A O 1
ATOM 7137 N N . ALA A 1 924 ? -10.866 9.647 -13.303 1.00 70.81 924 ALA A N 1
ATOM 7138 C CA . ALA A 1 924 ? -10.108 8.724 -12.469 1.00 70.81 924 ALA A CA 1
ATOM 7139 C C . ALA A 1 924 ? -10.061 7.292 -13.035 1.00 70.81 924 ALA A C 1
ATOM 7141 O O . ALA A 1 924 ? -9.267 6.492 -12.547 1.00 70.81 924 ALA A O 1
ATOM 7142 N N . LEU A 1 925 ? -10.829 6.975 -14.082 1.00 72.25 925 LEU A N 1
ATOM 7143 C CA . LEU A 1 925 ? -10.633 5.737 -14.849 1.00 72.25 925 LEU A CA 1
ATOM 7144 C C . LEU A 1 925 ? -9.427 5.828 -15.800 1.00 72.25 925 LEU A C 1
ATOM 7146 O O . LEU A 1 925 ? -8.884 4.808 -16.207 1.00 72.25 925 LEU A O 1
ATOM 7150 N N . GLU A 1 926 ? -8.963 7.042 -16.114 1.00 79.12 926 GLU A N 1
ATOM 7151 C CA . GLU A 1 926 ? -7.706 7.243 -16.838 1.00 79.12 926 GLU A CA 1
ATOM 7152 C C . GLU A 1 926 ? -6.520 6.712 -16.020 1.00 79.12 926 GLU A C 1
ATOM 7154 O O . GLU A 1 926 ? -6.258 7.162 -14.897 1.00 79.12 926 GLU A O 1
ATOM 7159 N N . VAL A 1 927 ? -5.790 5.771 -16.619 1.00 83.75 927 VAL A N 1
ATOM 7160 C CA . VAL A 1 927 ? -4.523 5.216 -16.136 1.00 83.75 927 VAL A CA 1
ATOM 7161 C C . VAL A 1 927 ? -3.438 5.418 -17.192 1.00 83.75 927 VAL A C 1
ATOM 7163 O O . VAL A 1 927 ? -3.701 5.432 -18.396 1.00 83.75 927 VAL A O 1
ATOM 7166 N N . GLY A 1 928 ? -2.208 5.602 -16.727 1.00 88.75 928 GLY A N 1
ATOM 7167 C CA . GLY A 1 928 ? -1.022 5.706 -17.565 1.00 88.75 928 GLY A CA 1
ATOM 7168 C C . GLY A 1 928 ? -0.530 4.347 -18.065 1.00 88.75 928 GLY A C 1
ATOM 7169 O O . GLY A 1 928 ? -1.063 3.300 -17.669 1.00 88.75 928 GLY A O 1
ATOM 7170 N N . PRO A 1 929 ? 0.525 4.341 -18.895 1.00 91.62 929 PRO A N 1
ATOM 7171 C CA . PRO A 1 929 ? 1.120 3.106 -19.388 1.00 91.62 929 PRO A CA 1
ATOM 7172 C C . PRO A 1 929 ? 1.610 2.220 -18.236 1.00 91.62 929 PRO A C 1
ATOM 7174 O O . PRO A 1 929 ? 1.784 2.663 -17.094 1.00 91.62 929 PRO A O 1
ATOM 7177 N N . ARG A 1 930 ? 1.847 0.942 -18.528 1.00 91.69 930 ARG A N 1
ATOM 7178 C CA . ARG A 1 930 ? 2.616 0.075 -17.634 1.00 91.69 930 ARG A CA 1
ATOM 7179 C C . ARG A 1 930 ? 4.094 0.380 -17.852 1.00 91.69 930 ARG A C 1
ATOM 7181 O O . ARG A 1 930 ? 4.630 0.093 -18.917 1.00 91.69 930 ARG A O 1
ATOM 7188 N N . LEU A 1 931 ? 4.743 0.985 -16.863 1.00 91.69 931 LEU A N 1
ATOM 7189 C CA . LEU A 1 931 ? 6.171 1.302 -16.902 1.00 91.69 931 LEU A CA 1
ATOM 7190 C C . LEU A 1 931 ? 6.902 0.497 -15.828 1.00 91.69 931 LEU A C 1
ATOM 7192 O O . LEU A 1 931 ? 6.451 0.447 -14.683 1.00 91.69 931 LEU A O 1
ATOM 7196 N N . TYR A 1 932 ? 8.038 -0.099 -16.188 1.00 91.12 932 TYR A N 1
ATOM 7197 C CA . TYR A 1 932 ? 8.971 -0.703 -15.240 1.00 91.12 932 TYR A CA 1
ATOM 7198 C C . TYR A 1 932 ? 10.348 -0.051 -15.371 1.00 91.12 932 TYR A C 1
ATOM 7200 O O . TYR A 1 932 ? 10.969 -0.096 -16.434 1.00 91.12 932 TYR A O 1
ATOM 7208 N N . LEU A 1 933 ? 10.812 0.567 -14.283 1.00 86.44 933 LEU A N 1
ATOM 7209 C CA . LEU A 1 933 ? 12.118 1.210 -14.205 1.00 86.44 933 LEU A CA 1
ATOM 7210 C C . LEU A 1 933 ? 13.139 0.236 -13.601 1.00 86.44 933 LEU A C 1
ATOM 7212 O O . LEU A 1 933 ? 13.135 0.023 -12.391 1.00 86.44 933 LEU A O 1
ATOM 7216 N N . THR A 1 934 ? 14.024 -0.322 -14.427 1.00 83.56 934 THR A N 1
ATOM 7217 C CA . THR A 1 934 ? 15.145 -1.164 -13.965 1.00 83.56 934 THR A CA 1
ATOM 7218 C C . THR A 1 934 ? 16.377 -0.320 -13.621 1.00 83.56 934 THR A C 1
ATOM 7220 O O . THR A 1 934 ? 16.600 0.764 -14.166 1.00 83.56 934 THR A O 1
ATOM 7223 N N . ALA A 1 935 ? 17.222 -0.847 -12.731 1.00 75.62 935 ALA A N 1
ATOM 7224 C CA . ALA A 1 935 ? 18.531 -0.292 -12.393 1.00 75.62 935 ALA A CA 1
ATOM 7225 C C . ALA A 1 935 ? 19.583 -0.391 -13.523 1.00 75.62 935 ALA A C 1
ATOM 7227 O O . ALA A 1 935 ? 20.658 0.206 -13.405 1.00 75.62 935 ALA A O 1
ATOM 7228 N N . LEU A 1 936 ? 19.306 -1.116 -14.616 1.00 75.19 936 LEU A N 1
ATOM 7229 C CA . LEU A 1 936 ? 20.209 -1.286 -15.764 1.00 75.19 936 LEU A CA 1
ATOM 7230 C C . LEU A 1 936 ? 20.259 -0.037 -16.670 1.00 75.19 936 LEU A C 1
ATOM 7232 O O . LEU A 1 936 ? 19.881 -0.064 -17.835 1.00 75.19 936 LEU A O 1
ATOM 7236 N N . SER A 1 937 ? 20.763 1.073 -16.128 1.00 81.31 937 SER A N 1
ATOM 7237 C CA . SER A 1 937 ? 21.258 2.214 -16.910 1.00 81.31 937 SER A CA 1
ATOM 7238 C C . SER A 1 937 ? 22.766 2.037 -17.098 1.00 81.31 937 SER A C 1
ATOM 7240 O O . SER A 1 937 ? 23.554 2.551 -16.300 1.00 81.31 937 SER A O 1
ATOM 7242 N N . ILE A 1 938 ? 23.175 1.317 -18.142 1.00 85.88 938 ILE A N 1
ATOM 7243 C CA . ILE A 1 938 ? 24.582 1.173 -18.536 1.00 85.88 938 ILE A CA 1
ATOM 7244 C C . ILE A 1 938 ? 24.852 2.045 -19.776 1.00 85.88 938 ILE A C 1
ATOM 7246 O O . ILE A 1 938 ? 23.955 2.368 -20.551 1.00 85.88 938 ILE A O 1
ATOM 7250 N N . SER A 1 939 ? 26.089 2.527 -19.926 1.00 86.62 939 SER A N 1
ATOM 7251 C CA . SER A 1 939 ? 26.502 3.247 -21.141 1.00 86.62 939 SER A CA 1
ATOM 7252 C C . SER A 1 939 ? 26.883 2.224 -22.198 1.00 86.62 939 SER A C 1
ATOM 7254 O O . SER A 1 939 ? 27.526 1.239 -21.844 1.00 86.62 939 SER A O 1
ATOM 7256 N N . LEU A 1 940 ? 26.620 2.488 -23.479 1.00 87.56 940 LEU A N 1
ATOM 7257 C CA . LEU A 1 940 ? 27.324 1.764 -24.539 1.00 87.56 940 LEU A CA 1
ATOM 7258 C C . LEU A 1 940 ? 28.839 1.952 -24.358 1.00 87.56 940 LEU A C 1
ATOM 7260 O O . LEU A 1 940 ? 29.282 3.067 -24.050 1.00 87.56 940 LEU A O 1
ATOM 7264 N N . ASN A 1 941 ? 29.621 0.887 -24.528 1.00 87.25 941 ASN A N 1
ATOM 7265 C CA . ASN A 1 941 ? 31.063 1.037 -24.645 1.00 87.25 941 ASN A CA 1
ATOM 7266 C C . ASN A 1 941 ? 31.390 1.689 -25.996 1.00 87.25 941 ASN A C 1
ATOM 7268 O O . ASN A 1 941 ? 30.822 1.315 -27.020 1.00 87.25 941 ASN A O 1
ATOM 7272 N N . THR A 1 942 ? 32.270 2.688 -25.994 1.00 83.31 942 THR A N 1
ATOM 7273 C CA . THR A 1 942 ? 32.570 3.493 -27.186 1.00 83.31 942 THR A CA 1
ATOM 7274 C C . THR A 1 942 ? 33.933 3.116 -27.744 1.00 83.31 942 THR A C 1
ATOM 7276 O O . THR A 1 942 ? 34.951 3.506 -27.162 1.00 83.31 942 THR A O 1
ATOM 7279 N N . ALA A 1 943 ? 33.949 2.410 -28.878 1.00 80.56 943 ALA A N 1
ATOM 7280 C CA . ALA A 1 943 ? 35.154 1.840 -29.493 1.00 80.56 943 ALA A CA 1
ATOM 7281 C C . ALA A 1 943 ? 36.244 2.872 -29.831 1.00 80.56 943 ALA A C 1
ATOM 7283 O O . ALA A 1 943 ? 37.422 2.538 -29.936 1.00 80.56 943 ALA A O 1
ATOM 7284 N N . LYS A 1 944 ? 35.843 4.130 -30.043 1.00 76.19 944 LYS A N 1
ATOM 7285 C CA . LYS A 1 944 ? 36.703 5.261 -30.405 1.00 76.19 944 LYS A CA 1
ATOM 7286 C C . LYS A 1 944 ? 36.241 6.514 -29.645 1.00 76.19 944 LYS A C 1
ATOM 7288 O O . LYS A 1 944 ? 35.060 6.602 -29.291 1.00 76.19 944 LYS A O 1
ATOM 7293 N N . PRO A 1 945 ? 37.119 7.506 -29.413 1.00 70.62 945 PRO A N 1
ATOM 7294 C CA . PRO A 1 945 ? 36.682 8.834 -28.993 1.00 70.62 945 PRO A CA 1
ATOM 7295 C C . PRO A 1 945 ? 35.706 9.426 -30.017 1.00 70.62 945 PRO A C 1
ATOM 7297 O O . PRO A 1 945 ? 35.894 9.286 -31.226 1.00 70.62 945 PRO A O 1
ATOM 7300 N N . CYS A 1 946 ? 34.677 10.125 -29.535 1.00 62.00 946 CYS A N 1
ATOM 7301 C CA . CYS A 1 946 ? 33.760 10.860 -30.405 1.00 62.00 946 CYS A CA 1
ATOM 7302 C C . CYS A 1 946 ? 34.545 11.918 -31.214 1.00 62.00 946 CYS A C 1
ATOM 7304 O O . CYS A 1 946 ? 35.283 12.691 -30.594 1.00 62.00 946 CYS A O 1
ATOM 7306 N N . PRO A 1 947 ? 34.387 12.001 -32.553 1.00 64.69 947 PRO A N 1
ATOM 7307 C CA . PRO A 1 947 ? 35.036 13.029 -33.370 1.00 64.69 947 PRO A CA 1
ATOM 7308 C C . PRO A 1 947 ? 34.750 14.429 -32.827 1.00 64.69 947 PRO A C 1
ATOM 7310 O O . PRO A 1 947 ? 33.631 14.682 -32.383 1.00 64.69 947 PRO A O 1
ATOM 7313 N N . ALA A 1 948 ? 35.735 15.331 -32.854 1.00 55.94 948 ALA A N 1
ATOM 7314 C CA . ALA A 1 948 ? 35.666 16.620 -32.155 1.00 55.94 948 ALA A CA 1
ATOM 7315 C C . ALA A 1 948 ? 34.450 17.477 -32.558 1.00 55.94 948 ALA A C 1
ATOM 7317 O O . ALA A 1 948 ? 33.878 18.171 -31.718 1.00 55.94 948 ALA A O 1
ATOM 7318 N N . ASP A 1 949 ? 34.025 17.381 -33.816 1.00 56.59 949 ASP A N 1
ATOM 7319 C CA . ASP A 1 949 ? 32.938 18.174 -34.393 1.00 56.59 949 ASP A CA 1
ATOM 7320 C C . ASP A 1 949 ? 31.575 17.648 -33.914 1.00 56.59 949 ASP A C 1
ATOM 7322 O O . ASP A 1 949 ? 30.854 18.367 -33.216 1.00 56.59 949 ASP A O 1
ATOM 7326 N N . LYS A 1 950 ? 31.305 16.343 -34.127 1.00 56.03 950 LYS A N 1
ATOM 7327 C CA . LYS A 1 950 ? 30.181 15.619 -33.493 1.00 56.03 950 LYS A CA 1
ATOM 7328 C C . LYS A 1 950 ? 30.191 15.821 -31.974 1.00 56.03 950 LYS A C 1
ATOM 7330 O O . LYS A 1 950 ? 29.137 15.990 -31.376 1.00 56.03 950 LYS A O 1
ATOM 7335 N N . TRP A 1 951 ? 31.359 15.827 -31.328 1.00 51.59 951 TRP A N 1
ATOM 7336 C CA . TRP A 1 951 ? 31.482 16.005 -29.881 1.00 51.59 951 TRP A CA 1
ATOM 7337 C C . TRP A 1 951 ? 31.085 17.407 -29.429 1.00 51.59 951 TRP A C 1
ATOM 7339 O O . TRP A 1 951 ? 30.449 17.513 -28.388 1.00 51.59 951 TRP A O 1
ATOM 7349 N N . ASN A 1 952 ? 31.400 18.465 -30.179 1.00 48.72 952 ASN A N 1
ATOM 7350 C CA . ASN A 1 952 ? 30.956 19.821 -29.852 1.00 48.72 952 ASN A CA 1
ATOM 7351 C C . ASN A 1 952 ? 29.433 19.958 -30.011 1.00 48.72 952 ASN A C 1
ATOM 7353 O O . ASN A 1 952 ? 28.772 20.378 -29.064 1.00 48.72 952 ASN A O 1
ATOM 7357 N N . GLU A 1 953 ? 28.858 19.487 -31.123 1.00 53.97 953 GLU A N 1
ATOM 7358 C CA . GLU A 1 953 ? 27.398 19.453 -31.318 1.00 53.97 953 GLU A CA 1
ATOM 7359 C C . GLU A 1 953 ? 26.692 18.637 -30.221 1.00 53.97 953 GLU A C 1
ATOM 7361 O O . GLU A 1 953 ? 25.727 19.093 -29.601 1.00 53.97 953 GLU A O 1
ATOM 7366 N N . ILE A 1 954 ? 27.210 17.441 -29.916 1.00 53.84 954 ILE A N 1
ATOM 7367 C CA . ILE A 1 954 ? 26.710 16.581 -28.839 1.00 53.84 954 ILE A CA 1
ATOM 7368 C C . ILE A 1 954 ? 26.881 17.257 -27.482 1.00 53.84 954 ILE A C 1
ATOM 7370 O O . ILE A 1 954 ? 25.993 17.122 -26.649 1.00 53.84 954 ILE A O 1
ATOM 7374 N N . LYS A 1 955 ? 27.980 17.967 -27.220 1.00 47.47 955 LYS A N 1
ATOM 7375 C CA . LYS A 1 955 ? 28.279 18.626 -25.940 1.00 47.47 955 LYS A CA 1
ATOM 7376 C C . LYS A 1 955 ? 27.369 19.820 -25.695 1.00 47.47 955 LYS A C 1
ATOM 7378 O O . LYS A 1 955 ? 26.841 19.918 -24.589 1.00 47.47 955 LYS A O 1
ATOM 7383 N N . ASP A 1 956 ? 27.138 20.658 -26.697 1.00 50.38 956 ASP A N 1
ATOM 7384 C CA . ASP A 1 956 ? 26.256 21.818 -26.580 1.00 50.38 956 ASP A CA 1
ATOM 7385 C C . ASP A 1 956 ? 24.799 21.352 -26.466 1.00 50.38 956 ASP A C 1
ATOM 7387 O O . ASP A 1 956 ? 24.127 21.674 -25.484 1.00 50.38 956 ASP A O 1
ATOM 7391 N N . ALA A 1 957 ? 24.354 20.430 -27.329 1.00 53.06 957 ALA A N 1
ATOM 7392 C CA . ALA A 1 957 ? 23.034 19.814 -27.199 1.00 53.06 957 ALA A CA 1
ATOM 7393 C C . ALA A 1 957 ? 22.869 19.037 -25.874 1.00 53.06 957 ALA A C 1
ATOM 7395 O O . ALA A 1 957 ? 21.785 19.012 -25.296 1.00 53.06 957 ALA A O 1
ATOM 7396 N N . LYS A 1 958 ? 23.924 18.408 -25.339 1.00 50.62 958 LYS A N 1
ATOM 7397 C CA . LYS A 1 958 ? 23.919 17.742 -24.020 1.00 50.62 958 LYS A CA 1
ATOM 7398 C C . LYS A 1 958 ? 23.928 18.746 -22.875 1.00 50.62 958 LYS A C 1
ATOM 7400 O O . LYS A 1 958 ? 23.359 18.428 -21.834 1.00 50.62 958 LYS A O 1
ATOM 7405 N N . HIS A 1 959 ? 24.508 19.933 -23.041 1.00 50.84 959 HIS A N 1
ATOM 7406 C CA . HIS A 1 959 ? 24.435 21.012 -22.060 1.00 50.84 959 HIS A CA 1
ATOM 7407 C C . HIS A 1 959 ? 23.027 21.611 -22.021 1.00 50.84 959 HIS A C 1
ATOM 7409 O O . HIS A 1 959 ? 22.445 21.673 -20.940 1.00 50.84 959 HIS A O 1
ATOM 7415 N N . GLU A 1 960 ? 22.436 21.932 -23.175 1.00 56.06 960 GLU A N 1
ATOM 7416 C CA . GLU A 1 960 ? 21.050 22.401 -23.276 1.00 56.06 960 GLU A CA 1
ATOM 7417 C C . GLU A 1 960 ? 20.058 21.360 -22.743 1.00 56.06 960 GLU A C 1
ATOM 7419 O O . GLU A 1 960 ? 19.241 21.673 -21.878 1.00 56.06 960 GLU A O 1
ATOM 7424 N N . ARG A 1 961 ? 20.165 20.091 -23.171 1.00 60.03 961 ARG A N 1
ATOM 7425 C CA . ARG A 1 961 ? 19.326 18.990 -22.657 1.00 60.03 961 ARG A CA 1
ATOM 7426 C C . ARG A 1 961 ? 19.518 18.787 -21.156 1.00 60.03 961 ARG A C 1
ATOM 7428 O O . ARG A 1 961 ? 18.535 18.563 -20.453 1.00 60.03 961 ARG A O 1
ATOM 7435 N N . LYS A 1 962 ? 20.751 18.864 -20.641 1.00 56.75 962 LYS A N 1
ATOM 7436 C CA . LYS A 1 962 ? 21.028 18.762 -19.199 1.00 56.75 962 LYS A CA 1
ATOM 7437 C C . LYS A 1 962 ? 20.389 19.916 -18.442 1.00 56.75 962 LYS A C 1
ATOM 7439 O O . LYS A 1 962 ? 19.804 19.668 -17.391 1.00 56.75 962 LYS A O 1
ATOM 7444 N N . ASP A 1 963 ? 20.469 21.138 -18.945 1.00 61.66 963 ASP A N 1
ATOM 7445 C CA . ASP A 1 963 ? 19.971 22.318 -18.244 1.00 61.66 963 ASP A CA 1
ATOM 7446 C C . ASP A 1 963 ? 18.445 22.423 -18.338 1.00 61.66 963 ASP A C 1
ATOM 7448 O O . ASP A 1 963 ? 17.805 22.730 -17.333 1.00 61.66 963 ASP A O 1
ATOM 7452 N N . ALA A 1 964 ? 17.842 22.029 -19.465 1.00 62.47 964 ALA A N 1
ATOM 7453 C CA . ALA A 1 964 ? 16.402 21.819 -19.607 1.00 62.47 964 ALA A CA 1
ATOM 7454 C C . ALA A 1 964 ? 15.892 20.740 -18.635 1.00 62.47 964 ALA A C 1
ATOM 7456 O O . ALA A 1 964 ? 15.046 21.035 -17.792 1.00 62.47 964 ALA A O 1
ATOM 7457 N N . ARG A 1 965 ? 16.479 19.533 -18.650 1.00 61.06 965 ARG A N 1
ATOM 7458 C CA . ARG A 1 965 ? 16.126 18.437 -17.723 1.00 61.06 965 ARG A CA 1
ATOM 7459 C C . ARG A 1 965 ? 16.394 18.801 -16.257 1.00 61.06 965 ARG A C 1
ATOM 7461 O O . ARG A 1 965 ? 15.639 18.410 -15.375 1.00 61.06 965 ARG A O 1
ATOM 7468 N N . THR A 1 966 ? 17.424 19.601 -15.971 1.00 65.44 966 THR A N 1
ATOM 7469 C CA . THR A 1 966 ? 17.712 20.110 -14.616 1.00 65.44 966 THR A CA 1
ATOM 7470 C C . THR A 1 966 ? 16.699 21.171 -14.185 1.00 65.44 966 THR A C 1
ATOM 7472 O O . THR A 1 966 ? 16.313 21.203 -13.018 1.00 65.44 966 THR A O 1
ATOM 7475 N N . LYS A 1 967 ? 16.254 22.043 -15.097 1.00 70.62 967 LYS A N 1
ATOM 7476 C CA . LYS A 1 967 ? 15.202 23.044 -14.862 1.00 70.62 967 LYS A CA 1
ATOM 7477 C C . LYS A 1 967 ? 13.856 22.365 -14.616 1.00 70.62 967 LYS A C 1
ATOM 7479 O O . LYS A 1 967 ? 13.195 22.705 -13.639 1.00 70.62 967 LYS A O 1
ATOM 7484 N N . GLU A 1 968 ? 13.511 21.363 -15.417 1.00 64.38 968 GLU A N 1
ATOM 7485 C CA . GLU A 1 968 ? 12.303 20.551 -15.265 1.00 64.38 968 GLU A CA 1
ATOM 7486 C C . GLU A 1 968 ? 12.325 19.737 -13.963 1.00 64.38 968 GLU A C 1
ATOM 7488 O O . GLU A 1 968 ? 11.423 19.882 -13.144 1.00 64.38 968 GLU A O 1
ATOM 7493 N N . ALA A 1 969 ? 13.398 18.993 -13.669 1.00 62.84 969 ALA A N 1
ATOM 7494 C CA . ALA A 1 969 ? 13.533 18.270 -12.401 1.00 62.84 969 ALA A CA 1
ATOM 7495 C C . ALA A 1 969 ? 13.481 19.209 -11.175 1.00 62.84 969 ALA A C 1
ATOM 7497 O O . ALA A 1 969 ? 12.883 18.869 -10.151 1.00 62.84 969 ALA A O 1
ATOM 7498 N N . LYS A 1 970 ? 14.039 20.429 -11.271 1.00 66.56 970 LYS A N 1
ATOM 7499 C CA . LYS A 1 970 ? 13.882 21.478 -10.242 1.00 66.56 970 LYS A CA 1
ATOM 7500 C C . LYS A 1 970 ? 12.430 21.959 -10.125 1.00 66.56 970 LYS A C 1
ATOM 7502 O O . LYS A 1 970 ? 11.957 22.133 -9.003 1.00 66.56 970 LYS A O 1
ATOM 7507 N N . GLN A 1 971 ? 11.717 22.148 -11.237 1.00 67.62 971 GLN A N 1
ATOM 7508 C CA . GLN A 1 971 ? 10.296 22.521 -11.248 1.00 67.62 971 GLN A CA 1
ATOM 7509 C C . GLN A 1 971 ? 9.418 21.417 -10.642 1.00 67.62 971 GLN A C 1
ATOM 7511 O O . GLN A 1 971 ? 8.620 21.707 -9.754 1.00 67.62 971 GLN A O 1
ATOM 7516 N N . MET A 1 972 ? 9.624 20.151 -11.019 1.00 60.84 972 MET A N 1
ATOM 7517 C CA . MET A 1 972 ? 8.943 18.993 -10.427 1.00 60.84 972 MET A CA 1
ATOM 7518 C C . MET A 1 972 ? 9.241 18.878 -8.921 1.00 60.84 972 MET A C 1
ATOM 7520 O O . MET A 1 972 ? 8.337 18.640 -8.117 1.00 60.84 972 MET A O 1
ATOM 7524 N N . LYS A 1 973 ? 10.485 19.137 -8.488 1.00 59.78 973 LYS A N 1
ATOM 7525 C CA . LYS A 1 973 ? 10.852 19.147 -7.059 1.00 59.78 973 LYS A CA 1
ATOM 7526 C C . LYS A 1 973 ? 10.218 20.305 -6.282 1.00 59.78 973 LYS A C 1
ATOM 7528 O O . LYS A 1 973 ? 9.781 20.097 -5.153 1.00 59.78 973 LYS A O 1
ATOM 7533 N N . ALA A 1 974 ? 10.086 21.490 -6.879 1.00 55.53 974 ALA A N 1
ATOM 7534 C CA . ALA A 1 974 ? 9.353 22.610 -6.283 1.00 55.53 974 ALA A CA 1
ATOM 7535 C C . ALA A 1 974 ? 7.833 22.337 -6.206 1.00 55.53 974 ALA A C 1
ATOM 7537 O O . ALA A 1 974 ? 7.192 22.595 -5.179 1.00 55.53 974 ALA A O 1
ATOM 7538 N N . ALA A 1 975 ? 7.260 21.745 -7.258 1.00 53.16 975 ALA A N 1
ATOM 7539 C CA . ALA A 1 975 ? 5.870 21.294 -7.290 1.00 53.16 975 ALA A CA 1
ATOM 7540 C C . ALA A 1 975 ? 5.595 20.206 -6.237 1.00 53.16 975 ALA A C 1
ATOM 7542 O O . ALA A 1 975 ? 4.547 20.230 -5.595 1.00 53.16 975 ALA A O 1
ATOM 7543 N N . GLY A 1 976 ? 6.569 19.328 -5.976 1.00 50.81 976 GLY A N 1
ATOM 7544 C CA . GLY A 1 976 ? 6.433 18.143 -5.122 1.00 50.81 976 GLY A CA 1
ATOM 7545 C C . GLY A 1 976 ? 6.082 16.867 -5.889 1.00 50.81 976 GLY A C 1
ATOM 7546 O O . GLY A 1 976 ? 5.724 15.878 -5.262 1.00 50.81 976 GLY A O 1
ATOM 7547 N N . THR A 1 977 ? 6.187 16.892 -7.220 1.00 50.03 977 THR A N 1
ATOM 7548 C CA . THR A 1 977 ? 6.011 15.736 -8.114 1.00 50.03 977 THR A CA 1
ATOM 7549 C C . THR A 1 977 ? 7.321 14.985 -8.381 1.00 50.03 977 THR A C 1
ATOM 7551 O O . THR A 1 977 ? 7.310 13.955 -9.043 1.00 50.03 977 THR A O 1
ATOM 7554 N N . TRP A 1 978 ? 8.455 15.466 -7.855 1.00 38.25 978 TRP A N 1
ATOM 7555 C CA . TRP A 1 978 ? 9.741 14.763 -7.899 1.00 38.25 978 TRP A CA 1
ATOM 7556 C C . TRP A 1 978 ? 10.044 14.056 -6.573 1.00 38.25 978 TRP A C 1
ATOM 7558 O O . TRP A 1 978 ? 10.278 14.703 -5.549 1.00 38.25 978 TRP A O 1
ATOM 7568 N N . GLY A 1 979 ? 10.121 12.731 -6.628 1.00 43.84 979 GLY A N 1
ATOM 7569 C CA . GLY A 1 979 ? 10.578 11.837 -5.564 1.00 43.84 979 GLY A CA 1
ATOM 7570 C C . GLY A 1 979 ? 11.177 10.564 -6.178 1.00 43.84 979 GLY A C 1
ATOM 7571 O O . GLY A 1 979 ? 11.353 10.529 -7.399 1.00 43.84 979 GLY A O 1
ATOM 7572 N N . PRO A 1 980 ? 11.489 9.527 -5.381 1.00 38.69 980 PRO A N 1
ATOM 7573 C CA . PRO A 1 980 ? 11.726 8.191 -5.929 1.00 38.69 980 PRO A CA 1
ATOM 7574 C C . PRO A 1 980 ? 10.485 7.707 -6.702 1.00 38.69 980 PRO A C 1
ATOM 7576 O O . PRO A 1 980 ? 9.373 8.180 -6.452 1.00 38.69 980 PRO A O 1
ATOM 7579 N N . SER A 1 981 ? 10.668 6.775 -7.638 1.00 34.66 981 SER A N 1
ATOM 7580 C CA . SER A 1 981 ? 9.634 6.197 -8.529 1.00 34.66 981 SER A CA 1
ATOM 7581 C C . SER A 1 981 ? 8.664 5.241 -7.804 1.00 34.66 981 SER A C 1
ATOM 7583 O O . SER A 1 981 ? 8.398 4.121 -8.219 1.00 34.66 981 SER A O 1
ATOM 7585 N N . LEU A 1 982 ? 8.162 5.698 -6.658 1.00 38.19 982 LEU A N 1
ATOM 7586 C CA . LEU A 1 982 ? 7.550 4.901 -5.598 1.00 38.19 982 LEU A CA 1
ATOM 7587 C C . LEU A 1 982 ? 6.169 5.443 -5.198 1.00 38.19 982 LEU A C 1
ATOM 7589 O O . LEU A 1 982 ? 5.811 5.495 -4.023 1.00 38.19 982 LEU A O 1
ATOM 7593 N N . GLY A 1 983 ? 5.405 5.888 -6.197 1.00 36.94 983 GLY A N 1
ATOM 7594 C CA . GLY A 1 983 ? 3.943 5.917 -6.156 1.00 36.94 983 GLY A CA 1
ATOM 7595 C C . GLY A 1 983 ? 3.231 6.669 -5.026 1.00 36.94 983 GLY A C 1
ATOM 7596 O O . GLY A 1 983 ? 2.086 6.355 -4.713 1.00 36.94 983 GLY A O 1
ATOM 7597 N N . VAL A 1 984 ? 3.896 7.625 -4.377 1.00 33.16 984 VAL A N 1
ATOM 7598 C CA . VAL A 1 984 ? 3.332 8.439 -3.292 1.00 33.16 984 VAL A CA 1
ATOM 7599 C C . VAL A 1 984 ? 3.828 9.884 -3.458 1.00 33.16 984 VAL A C 1
ATOM 7601 O O . VAL A 1 984 ? 4.855 10.254 -2.879 1.00 33.16 984 VAL A O 1
ATOM 7604 N N . PRO A 1 985 ? 3.134 10.727 -4.251 1.00 33.00 985 PRO A N 1
ATOM 7605 C CA . PRO A 1 985 ? 3.526 12.117 -4.484 1.00 33.00 985 PRO A CA 1
ATOM 7606 C C . PRO A 1 985 ? 3.231 12.985 -3.252 1.00 33.00 985 PRO A C 1
ATOM 7608 O O . PRO A 1 985 ? 2.219 13.679 -3.167 1.00 33.00 985 PRO A O 1
ATOM 7611 N N . VAL A 1 986 ? 4.123 12.947 -2.259 1.00 41.38 986 VAL A N 1
ATOM 7612 C CA . VAL A 1 986 ? 3.978 13.712 -1.015 1.00 41.38 986 VAL A CA 1
ATOM 7613 C C . VAL A 1 986 ? 5.257 14.470 -0.694 1.00 41.38 986 VAL A C 1
ATOM 7615 O O . VAL A 1 986 ? 6.332 13.890 -0.567 1.00 41.38 986 VAL A O 1
ATOM 7618 N N . LYS A 1 987 ? 5.124 15.773 -0.435 1.00 31.77 987 LYS A N 1
ATOM 7619 C CA . LYS A 1 987 ? 6.178 16.573 0.193 1.00 31.77 987 LYS A CA 1
ATOM 7620 C C . LYS A 1 987 ? 6.391 16.081 1.627 1.00 31.77 987 LYS A C 1
ATOM 7622 O O . LYS A 1 987 ? 5.547 16.325 2.489 1.00 31.77 987 LYS A O 1
ATOM 7627 N N . TRP A 1 988 ? 7.527 15.438 1.913 1.00 37.66 988 TRP A N 1
ATOM 7628 C CA . TRP A 1 988 ? 8.009 15.368 3.296 1.00 37.66 988 TRP A CA 1
ATOM 7629 C C . TRP A 1 988 ? 8.168 16.812 3.765 1.00 37.66 988 TRP A C 1
ATOM 7631 O O . TRP A 1 988 ? 8.864 17.605 3.131 1.00 37.66 988 TRP A O 1
ATOM 7641 N N . ASN A 1 989 ? 7.487 17.178 4.847 1.00 35.47 989 ASN A N 1
ATOM 7642 C CA . ASN A 1 989 ? 7.591 18.520 5.392 1.00 35.47 989 ASN A CA 1
ATOM 7643 C C . ASN A 1 989 ? 9.043 18.713 5.853 1.00 35.47 989 ASN A C 1
ATOM 7645 O O . ASN A 1 989 ? 9.477 18.011 6.764 1.00 35.47 989 ASN A O 1
ATOM 7649 N N . GLU A 1 990 ? 9.815 19.614 5.231 1.00 34.78 990 GLU A N 1
ATOM 7650 C CA . GLU A 1 990 ? 11.263 19.724 5.499 1.00 34.78 990 GLU A CA 1
ATOM 7651 C C . GLU A 1 990 ? 11.577 19.958 6.986 1.00 34.78 990 GLU A C 1
ATOM 7653 O O . GLU A 1 990 ? 12.633 19.566 7.475 1.00 34.78 990 GLU A O 1
ATOM 7658 N N . LYS A 1 991 ? 10.628 20.532 7.738 1.00 37.53 991 LYS A N 1
ATOM 7659 C CA . LYS A 1 991 ? 10.707 20.715 9.195 1.00 37.53 991 LYS A CA 1
ATOM 7660 C C . LYS A 1 991 ? 10.699 19.403 10.001 1.00 37.53 991 LYS A C 1
ATOM 7662 O O . LYS A 1 991 ? 11.002 19.446 11.190 1.00 37.53 991 LYS A O 1
ATOM 7667 N N . GLN A 1 992 ? 10.342 18.266 9.399 1.00 35.16 992 GLN A N 1
ATOM 7668 C CA . GLN A 1 992 ? 10.475 16.926 9.987 1.00 35.16 992 GLN A CA 1
ATOM 7669 C C . GLN A 1 992 ? 11.844 16.312 9.667 1.00 35.16 992 GLN A C 1
ATOM 7671 O O . GLN A 1 992 ? 12.505 15.852 10.590 1.00 35.16 992 GLN A O 1
ATOM 7676 N N . LEU A 1 993 ? 12.310 16.394 8.413 1.00 35.66 993 LEU A N 1
ATOM 7677 C CA . LEU A 1 993 ? 13.656 15.940 8.020 1.00 35.66 993 LEU A CA 1
ATOM 7678 C C . LEU A 1 993 ? 14.751 16.687 8.801 1.00 35.66 993 LEU A C 1
ATOM 7680 O O . LEU A 1 993 ? 15.532 16.067 9.513 1.00 35.66 993 LEU A O 1
ATOM 7684 N N . ARG A 1 994 ? 14.705 18.027 8.837 1.00 36.44 994 ARG A N 1
ATOM 7685 C CA . ARG A 1 994 ? 15.657 18.843 9.621 1.00 36.44 994 ARG A CA 1
ATOM 7686 C C . ARG A 1 994 ? 15.577 18.604 11.143 1.00 36.44 994 ARG A C 1
ATOM 7688 O O . ARG A 1 994 ? 16.469 19.028 11.874 1.00 36.44 994 ARG A O 1
ATOM 7695 N N . LYS A 1 995 ? 14.518 17.948 11.644 1.00 37.81 995 LYS A N 1
ATOM 7696 C CA . LYS A 1 995 ? 14.388 17.502 13.049 1.00 37.81 995 LYS A CA 1
ATOM 7697 C C . LYS A 1 995 ? 14.983 16.112 13.313 1.00 37.81 995 LYS A C 1
ATOM 7699 O O . LYS A 1 995 ? 15.130 15.754 14.480 1.00 37.81 995 LYS A O 1
ATOM 7704 N N . GLN A 1 996 ? 15.305 15.348 12.270 1.00 40.19 996 GLN A N 1
ATOM 7705 C CA . GLN A 1 996 ? 16.051 14.093 12.371 1.00 40.19 996 GLN A CA 1
ATOM 7706 C C . GLN A 1 996 ? 17.561 14.376 12.405 1.00 40.19 996 GLN A C 1
ATOM 7708 O O . GLN A 1 996 ? 18.233 13.900 13.317 1.00 40.19 996 GLN A O 1
ATOM 7713 N N . ASP A 1 997 ? 18.069 15.242 11.518 1.00 35.06 997 ASP A N 1
ATOM 7714 C CA . ASP A 1 997 ? 19.497 15.614 11.476 1.00 35.06 997 ASP A CA 1
ATOM 7715 C C . ASP A 1 997 ? 19.974 16.273 12.783 1.00 35.06 997 ASP A C 1
ATOM 7717 O O . ASP A 1 997 ? 21.039 15.959 13.307 1.00 35.06 997 ASP A O 1
ATOM 7721 N N . THR A 1 998 ? 19.149 17.142 13.377 1.00 35.00 998 THR A N 1
ATOM 7722 C CA . THR A 1 998 ? 19.468 17.897 14.608 1.00 35.00 998 THR A CA 1
ATOM 7723 C C . THR A 1 998 ? 19.450 17.062 15.900 1.00 35.00 998 THR A C 1
ATOM 7725 O O . THR A 1 998 ? 19.340 17.619 16.994 1.00 35.00 998 THR A O 1
ATOM 7728 N N . ARG A 1 999 ? 19.522 15.726 15.806 1.00 34.50 999 ARG A N 1
ATOM 7729 C CA . ARG A 1 999 ? 19.437 14.805 16.954 1.00 34.50 999 ARG A CA 1
ATOM 7730 C C . ARG A 1 999 ? 20.506 13.711 17.013 1.00 34.50 999 ARG A C 1
ATOM 7732 O O . ARG A 1 999 ? 20.443 12.895 17.930 1.00 34.50 999 ARG A O 1
ATOM 7739 N N . GLN A 1 1000 ? 21.498 13.705 16.122 1.00 32.84 1000 GLN A N 1
ATOM 7740 C CA . GLN A 1 1000 ? 22.711 12.913 16.352 1.00 32.84 1000 GLN A CA 1
ATOM 7741 C C . GLN A 1 1000 ? 23.733 13.725 17.168 1.00 32.84 1000 GLN A C 1
ATOM 7743 O O . GLN A 1 1000 ? 24.094 14.825 16.747 1.00 32.84 1000 GLN A O 1
ATOM 7748 N N . PRO A 1 1001 ? 24.228 13.219 18.315 1.00 33.78 1001 PRO A N 1
ATOM 7749 C CA . PRO A 1 1001 ? 25.475 13.702 18.900 1.00 33.78 1001 PRO A CA 1
ATOM 7750 C C . PRO A 1 1001 ? 26.610 13.391 17.919 1.00 33.78 1001 PRO A C 1
ATOM 7752 O O . PRO A 1 1001 ? 26.737 12.254 17.471 1.00 33.78 1001 PRO A O 1
ATOM 7755 N N . GLY A 1 1002 ? 27.397 14.398 17.542 1.00 29.95 1002 GLY A N 1
ATOM 7756 C CA . GLY A 1 1002 ? 28.323 14.271 16.418 1.00 29.95 1002 GLY A CA 1
ATOM 7757 C C . GLY A 1 1002 ? 29.487 13.310 16.670 1.00 29.95 1002 GLY A C 1
ATOM 7758 O O . GLY A 1 1002 ? 30.340 13.574 17.516 1.00 29.95 1002 GLY A O 1
ATOM 7759 N N . THR A 1 1003 ? 29.590 12.264 15.851 1.00 27.47 1003 THR A N 1
ATOM 7760 C CA . THR A 1 1003 ? 30.898 11.768 15.399 1.00 27.47 1003 THR A CA 1
ATOM 7761 C C . THR A 1 1003 ? 31.493 12.769 14.395 1.00 27.47 1003 THR A C 1
ATOM 7763 O O . THR A 1 1003 ? 30.731 13.383 13.645 1.00 27.47 1003 THR A O 1
ATOM 7766 N N . PRO A 1 1004 ? 32.821 12.980 14.366 1.00 30.33 1004 PRO A N 1
ATOM 7767 C CA . PRO A 1 1004 ? 33.424 14.052 13.576 1.00 30.33 1004 PRO A CA 1
ATOM 7768 C C . PRO A 1 1004 ? 33.521 13.701 12.081 1.00 30.33 1004 PRO A C 1
ATOM 7770 O O . PRO A 1 1004 ? 34.461 13.029 11.660 1.00 30.33 1004 PRO A O 1
ATOM 7773 N N . ASP A 1 1005 ? 32.584 14.204 11.272 1.00 27.44 1005 ASP A N 1
ATOM 7774 C CA . ASP A 1 1005 ? 32.704 14.188 9.807 1.00 27.44 1005 ASP A CA 1
ATOM 7775 C C . ASP A 1 1005 ? 33.827 15.132 9.344 1.00 27.44 1005 ASP A C 1
ATOM 7777 O O . ASP A 1 1005 ? 33.854 16.327 9.655 1.00 27.44 1005 ASP A O 1
ATOM 7781 N N . SER A 1 1006 ? 34.776 14.595 8.581 1.00 33.53 1006 SER A N 1
ATOM 7782 C CA . SER A 1 1006 ? 36.057 15.228 8.255 1.00 33.53 1006 SER A CA 1
ATOM 7783 C C . SER A 1 1006 ? 36.006 16.157 7.029 1.00 33.53 1006 SER A C 1
ATOM 7785 O O . SER A 1 1006 ? 36.866 16.078 6.151 1.00 33.53 1006 SER A O 1
ATOM 7787 N N . SER A 1 1007 ? 35.016 17.062 6.940 1.00 31.30 1007 SER A N 1
ATOM 7788 C CA . SER A 1 1007 ? 34.815 17.861 5.713 1.00 31.30 1007 SER A CA 1
ATOM 7789 C C . SER A 1 1007 ? 34.210 19.278 5.848 1.00 31.30 1007 SER A C 1
ATOM 7791 O O . SER A 1 1007 ? 33.309 19.619 5.080 1.00 31.30 1007 SER A O 1
ATOM 7793 N N . SER A 1 1008 ? 34.720 20.159 6.729 1.00 24.89 1008 SER A N 1
ATOM 7794 C CA . SER A 1 1008 ? 34.530 21.624 6.543 1.00 24.89 1008 SER A CA 1
ATOM 7795 C C . SER A 1 1008 ? 35.525 22.545 7.283 1.00 24.89 1008 SER A C 1
ATOM 7797 O O . SER A 1 1008 ? 35.241 23.045 8.371 1.00 24.89 1008 SER A O 1
ATOM 7799 N N . VAL A 1 1009 ? 36.649 22.864 6.636 1.00 26.41 1009 VAL A N 1
ATOM 7800 C CA . VAL A 1 1009 ? 37.547 24.009 6.916 1.00 26.41 1009 VAL A CA 1
ATOM 7801 C C . VAL A 1 1009 ? 38.056 24.455 5.531 1.00 26.41 1009 VAL A C 1
ATOM 7803 O O . VAL A 1 1009 ? 38.506 23.602 4.778 1.00 26.41 1009 VAL A O 1
ATOM 7806 N N . GLN A 1 1010 ? 37.965 25.703 5.058 1.00 29.14 1010 GLN A N 1
ATOM 7807 C CA . GLN A 1 1010 ? 37.592 26.988 5.668 1.00 29.14 1010 GLN A CA 1
ATOM 7808 C C . GLN A 1 1010 ? 37.002 27.908 4.576 1.00 29.14 1010 GLN A C 1
ATOM 7810 O O . GLN A 1 1010 ? 37.516 27.914 3.459 1.00 29.14 1010 GLN A O 1
ATOM 7815 N N . GLN A 1 1011 ? 36.007 28.754 4.880 1.00 26.22 1011 GLN A N 1
ATOM 7816 C CA . GLN A 1 1011 ? 35.777 29.970 4.078 1.00 26.22 1011 GLN A CA 1
ATOM 7817 C C . GLN A 1 1011 ? 35.015 31.058 4.854 1.00 26.22 1011 GLN A C 1
ATOM 7819 O O . GLN A 1 1011 ? 33.793 31.006 4.973 1.00 26.22 1011 GLN A O 1
ATOM 7824 N N . ARG A 1 1012 ? 35.770 32.029 5.389 1.00 25.83 1012 ARG A N 1
ATOM 7825 C CA . ARG A 1 1012 ? 35.404 33.415 5.769 1.00 25.83 1012 ARG A CA 1
ATOM 7826 C C . ARG A 1 1012 ? 36.588 34.033 6.535 1.00 25.83 1012 ARG A C 1
ATOM 7828 O O . ARG A 1 1012 ? 37.156 33.334 7.363 1.00 25.83 1012 ARG A O 1
ATOM 7835 N N . SER A 1 1013 ? 36.961 35.306 6.413 1.00 29.80 1013 SER A N 1
ATOM 7836 C CA . SER A 1 1013 ? 36.903 36.269 5.294 1.00 29.80 1013 SER A CA 1
ATOM 7837 C C . SER A 1 1013 ? 37.469 37.601 5.809 1.00 29.80 1013 SER A C 1
ATOM 7839 O O . SER A 1 1013 ? 36.778 38.278 6.568 1.00 29.80 1013 SER A O 1
ATOM 7841 N N . SER A 1 1014 ? 38.659 37.982 5.351 1.00 26.80 1014 SER A N 1
ATOM 7842 C CA . SER A 1 1014 ? 39.232 39.333 5.472 1.00 26.80 1014 SER A CA 1
ATOM 7843 C C . SER A 1 1014 ? 39.916 39.613 4.127 1.00 26.80 1014 SER A C 1
ATOM 7845 O O . SER A 1 1014 ? 40.565 38.710 3.606 1.00 26.80 1014 SER A O 1
ATOM 7847 N N . SER A 1 1015 ? 39.665 40.688 3.375 1.00 26.77 1015 SER A N 1
ATOM 7848 C CA . SER A 1 1015 ? 39.672 42.124 3.701 1.00 26.77 1015 SER A CA 1
ATOM 7849 C C . SER A 1 1015 ? 41.063 42.627 4.091 1.00 26.77 1015 SER A C 1
ATOM 7851 O O . SER A 1 1015 ? 41.533 42.301 5.175 1.00 26.77 1015 SER A O 1
ATOM 7853 N N . GLU A 1 1016 ? 41.626 43.484 3.228 1.00 27.84 1016 GLU A N 1
ATOM 7854 C CA . GLU A 1 1016 ? 42.851 44.277 3.445 1.00 27.84 1016 GLU A CA 1
ATOM 7855 C C . GLU A 1 1016 ? 44.168 43.467 3.489 1.00 27.84 1016 GLU A C 1
ATOM 7857 O O . GLU A 1 1016 ? 44.194 42.325 3.928 1.00 27.84 1016 GLU A O 1
ATOM 7862 N N . GLN A 1 1017 ? 45.311 43.966 3.009 1.00 28.81 1017 GLN A N 1
ATOM 7863 C CA . GLN A 1 1017 ? 45.607 45.146 2.174 1.00 28.81 1017 GLN A CA 1
ATOM 7864 C C . GLN A 1 1017 ? 46.790 44.781 1.241 1.00 28.81 1017 GLN A C 1
ATOM 7866 O O . GLN A 1 1017 ? 47.449 43.764 1.445 1.00 28.81 1017 GLN A O 1
ATOM 7871 N N . GLY A 1 1018 ? 46.997 45.532 0.156 1.00 29.95 1018 GLY A N 1
ATOM 7872 C CA . GLY A 1 1018 ? 47.704 45.014 -1.024 1.00 29.95 1018 GLY A CA 1
ATOM 7873 C C . GLY A 1 1018 ? 49.236 44.939 -0.964 1.00 29.95 1018 GLY A C 1
ATOM 7874 O O . GLY A 1 1018 ? 49.897 45.798 -0.380 1.00 29.95 1018 GLY A O 1
ATOM 7875 N N . SER A 1 1019 ? 49.784 43.976 -1.712 1.00 28.08 1019 SER A N 1
ATOM 7876 C CA . SER A 1 1019 ? 50.837 44.174 -2.730 1.00 28.08 1019 SER A CA 1
ATOM 7877 C C . SER A 1 1019 ? 50.827 43.005 -3.716 1.00 28.08 1019 SER A C 1
ATOM 7879 O O . SER A 1 1019 ? 50.821 41.854 -3.233 1.00 28.08 1019 SER A O 1
#